Protein AF-A0A819FM10-F1 (afdb_monomer_lite)

Structure (mmCIF, N/CA/C/O backbone):
data_AF-A0A819FM10-F1
#
_entry.id   AF-A0A819FM10-F1
#
loop_
_atom_site.group_PDB
_atom_site.id
_atom_site.type_symbol
_atom_site.label_atom_id
_atom_site.label_alt_id
_atom_site.label_comp_id
_atom_site.label_asym_id
_atom_site.label_entity_id
_atom_site.label_seq_id
_atom_site.pdbx_PDB_ins_code
_atom_site.Cartn_x
_atom_site.Cartn_y
_atom_site.Cartn_z
_atom_site.occupancy
_atom_site.B_iso_or_equiv
_atom_site.auth_seq_id
_atom_site.auth_comp_id
_atom_site.auth_asym_id
_atom_site.auth_atom_id
_atom_site.pdbx_PDB_model_num
ATOM 1 N N . MET A 1 1 ? 12.585 15.058 74.907 1.00 54.38 1 MET A N 1
ATOM 2 C CA . MET A 1 1 ? 12.078 16.211 74.119 1.00 54.38 1 MET A CA 1
ATOM 3 C C . MET A 1 1 ? 13.089 16.745 73.091 1.00 54.38 1 MET A C 1
ATOM 5 O O . MET A 1 1 ? 12.671 17.107 71.999 1.00 54.38 1 MET A O 1
ATOM 9 N N . ASN A 1 2 ? 14.403 16.730 73.362 1.00 52.91 2 ASN A N 1
ATOM 10 C CA . ASN A 1 2 ? 15.422 17.226 72.414 1.00 52.91 2 ASN A CA 1
ATOM 11 C C . ASN A 1 2 ? 15.579 16.389 71.128 1.00 52.91 2 ASN A C 1
ATOM 13 O O . ASN A 1 2 ? 15.786 16.949 70.056 1.00 52.91 2 ASN A O 1
ATOM 17 N N . GLN A 1 3 ? 15.366 15.074 71.194 1.00 56.03 3 GLN A N 1
ATOM 18 C CA . GLN A 1 3 ? 15.545 14.181 70.042 1.00 56.03 3 GLN A CA 1
ATOM 19 C C . GLN A 1 3 ? 14.462 14.352 68.955 1.00 56.03 3 GLN A C 1
ATOM 21 O O . GLN A 1 3 ? 14.744 14.218 67.766 1.00 56.03 3 GLN A O 1
ATOM 26 N N . SER A 1 4 ? 13.230 14.740 69.324 1.00 58.28 4 SER A N 1
ATOM 27 C CA . SER A 1 4 ? 12.166 14.983 68.331 1.00 58.28 4 SER A CA 1
ATOM 28 C C . SER A 1 4 ? 12.321 16.326 67.609 1.00 58.28 4 SER A C 1
ATOM 30 O O . SER A 1 4 ? 11.943 16.444 66.443 1.00 58.28 4 SER A O 1
ATOM 32 N N . LYS A 1 5 ? 12.938 17.324 68.259 1.00 66.00 5 LYS A N 1
ATOM 33 C CA . LYS A 1 5 ? 13.303 18.602 67.628 1.00 66.00 5 LYS A CA 1
ATOM 34 C C . LYS A 1 5 ? 14.418 18.418 66.597 1.00 66.00 5 LYS A C 1
ATOM 36 O O . LYS A 1 5 ? 14.333 18.986 65.512 1.00 66.00 5 LYS A O 1
ATOM 41 N N . GLN A 1 6 ? 15.408 17.582 66.906 1.00 66.25 6 GLN A N 1
ATOM 42 C CA . GLN A 1 6 ? 16.526 17.290 66.007 1.00 66.25 6 GLN A CA 1
ATOM 43 C C . GLN A 1 6 ? 16.067 16.527 64.753 1.00 66.25 6 GLN A C 1
ATOM 45 O O . GLN A 1 6 ? 16.406 16.916 63.638 1.00 66.25 6 GLN A O 1
ATOM 50 N N . ASN A 1 7 ? 15.176 15.541 64.915 1.00 62.78 7 ASN A N 1
ATOM 51 C CA . ASN A 1 7 ? 14.597 14.807 63.783 1.00 62.78 7 ASN A CA 1
ATOM 52 C C . ASN A 1 7 ? 13.707 15.688 62.887 1.00 62.78 7 ASN A C 1
ATOM 54 O O . ASN A 1 7 ? 13.701 15.516 61.669 1.00 62.78 7 ASN A O 1
ATOM 58 N N . ARG A 1 8 ? 12.988 16.670 63.454 1.00 69.44 8 ARG A N 1
ATOM 59 C CA . ARG A 1 8 ? 12.200 17.633 62.660 1.00 69.44 8 ARG A CA 1
ATOM 60 C C . ARG A 1 8 ? 13.073 18.603 61.863 1.00 69.44 8 ARG A C 1
ATOM 62 O O . ARG A 1 8 ? 12.711 18.934 60.737 1.00 69.44 8 ARG A O 1
ATOM 69 N N . MET A 1 9 ? 14.210 19.033 62.412 1.00 74.12 9 MET A N 1
ATOM 70 C CA . MET A 1 9 ? 15.160 19.888 61.689 1.00 74.12 9 MET A CA 1
ATOM 71 C C . MET A 1 9 ? 15.822 19.140 60.527 1.00 74.12 9 MET A C 1
ATOM 73 O O . MET A 1 9 ? 15.811 19.643 59.407 1.00 74.12 9 MET A O 1
ATOM 77 N N . ALA A 1 10 ? 16.279 17.904 60.756 1.00 71.75 10 ALA A N 1
ATOM 78 C CA . ALA A 1 10 ? 16.867 17.070 59.707 1.00 71.75 10 ALA A CA 1
ATOM 79 C C . ALA A 1 10 ? 15.872 16.758 58.570 1.00 71.75 10 ALA A C 1
ATOM 81 O O . ALA A 1 10 ? 16.236 16.759 57.394 1.00 71.75 10 ALA A O 1
ATOM 82 N N . MET A 1 11 ? 14.594 16.546 58.901 1.00 74.19 11 MET A N 1
ATOM 83 C CA . MET A 1 11 ? 13.542 16.307 57.908 1.00 74.19 11 MET A CA 1
ATOM 84 C C . MET A 1 11 ? 13.224 17.561 57.075 1.00 74.19 11 MET A C 1
ATOM 86 O O . MET A 1 11 ? 13.075 17.457 55.858 1.00 74.19 11 MET A O 1
ATOM 90 N N . MET A 1 12 ? 13.186 18.750 57.692 1.00 77.75 12 MET A N 1
ATOM 91 C CA . MET A 1 12 ? 13.019 20.013 56.957 1.00 77.75 12 MET A CA 1
ATOM 92 C C . MET A 1 12 ? 14.209 20.313 56.040 1.00 77.75 12 MET A C 1
ATOM 94 O O . MET A 1 12 ? 14.018 20.761 54.910 1.00 77.75 12 MET A O 1
ATOM 98 N N . GLU A 1 13 ? 15.433 20.031 56.481 1.00 80.56 13 GLU A N 1
ATOM 99 C CA . GLU A 1 13 ? 16.639 20.237 55.676 1.00 80.56 13 GLU A CA 1
ATOM 100 C C . GLU A 1 13 ? 16.707 19.268 54.481 1.00 80.56 13 GLU A C 1
ATOM 102 O O . GLU A 1 13 ? 17.040 19.668 53.359 1.00 80.56 13 GLU A O 1
ATOM 107 N N . PHE A 1 14 ? 16.277 18.017 54.677 1.00 78.69 14 PHE A N 1
ATOM 108 C CA . PHE A 1 14 ? 16.136 17.033 53.605 1.00 78.69 14 PHE A CA 1
ATOM 109 C C . PHE A 1 14 ? 15.086 17.446 52.562 1.00 78.69 14 PHE A C 1
ATOM 111 O O . PHE A 1 14 ? 15.349 17.373 51.357 1.00 78.69 14 PHE A O 1
ATOM 118 N N . GLU A 1 15 ? 13.916 17.935 52.986 1.00 77.31 15 GLU A N 1
ATOM 119 C CA . GLU A 1 15 ? 12.893 18.430 52.055 1.00 77.31 15 GLU A CA 1
ATOM 120 C C . GLU A 1 15 ? 13.358 19.665 51.278 1.00 77.31 15 GLU A C 1
ATOM 122 O O . GLU A 1 15 ? 13.100 19.771 50.073 1.00 77.31 15 GLU A O 1
ATOM 127 N N . ASN A 1 16 ? 14.093 20.571 51.923 1.00 80.81 16 ASN A N 1
ATOM 128 C CA . ASN A 1 16 ? 14.592 21.780 51.277 1.00 80.81 16 ASN A CA 1
ATOM 129 C C . ASN A 1 16 ? 15.672 21.455 50.226 1.00 80.81 16 ASN A C 1
ATOM 131 O O . ASN A 1 16 ? 15.653 21.987 49.112 1.00 80.81 16 ASN A O 1
ATOM 135 N N . ASN A 1 17 ? 16.557 20.497 50.518 1.00 77.31 17 ASN A N 1
ATOM 136 C CA . ASN A 1 17 ? 17.530 19.990 49.548 1.00 77.31 17 ASN A CA 1
ATOM 137 C C . ASN A 1 17 ? 16.869 19.214 48.399 1.00 77.31 17 ASN A C 1
ATOM 139 O O . ASN A 1 17 ? 17.277 19.359 47.243 1.00 77.31 17 ASN A O 1
ATOM 143 N N . LYS A 1 18 ? 15.802 18.453 48.672 1.00 76.44 18 LYS A N 1
ATOM 144 C CA . LYS A 1 18 ? 15.005 17.781 47.634 1.00 76.44 18 LYS A CA 1
ATOM 145 C C . LYS A 1 18 ? 14.335 18.791 46.697 1.00 76.44 18 LYS A C 1
ATOM 147 O O . LYS A 1 18 ? 14.380 18.595 45.482 1.00 76.44 18 LYS A O 1
ATOM 152 N N . ARG A 1 19 ? 13.790 19.895 47.227 1.00 73.81 19 ARG A N 1
ATOM 153 C CA . ARG A 1 19 ? 13.220 20.997 46.426 1.00 73.81 19 ARG A CA 1
ATOM 154 C C . ARG A 1 19 ? 14.273 21.684 45.559 1.00 73.81 19 ARG A C 1
ATOM 156 O O . ARG A 1 19 ? 14.066 21.784 44.355 1.00 73.81 19 ARG A O 1
ATOM 163 N N . LYS A 1 20 ? 15.436 22.045 46.115 1.00 74.69 20 LYS A N 1
ATOM 164 C CA . LYS A 1 20 ? 16.546 22.637 45.339 1.00 74.69 20 LYS A CA 1
ATOM 165 C C . LYS A 1 20 ? 17.053 21.705 44.232 1.00 74.69 20 LYS A C 1
ATOM 167 O O . LYS A 1 20 ? 17.368 22.162 43.135 1.00 74.69 20 LYS A O 1
ATOM 172 N N . LYS A 1 21 ? 17.100 20.392 44.483 1.00 69.25 21 LYS A N 1
ATOM 173 C CA . LYS A 1 21 ? 17.499 19.392 43.480 1.00 69.25 21 LYS A CA 1
ATOM 174 C C . LYS A 1 21 ? 16.454 19.237 42.369 1.00 69.25 21 LYS A C 1
ATOM 176 O O . LYS A 1 21 ? 16.832 19.151 41.207 1.00 69.25 21 LYS A O 1
ATOM 181 N N . LEU A 1 22 ? 15.161 19.261 42.702 1.00 59.78 22 LEU A N 1
ATOM 182 C CA . LEU A 1 22 ? 14.063 19.260 41.724 1.00 59.78 22 LEU A CA 1
ATOM 183 C C . LEU A 1 22 ? 14.043 20.534 40.866 1.00 59.78 22 LEU A C 1
ATOM 185 O O . LEU A 1 22 ? 13.808 20.449 39.665 1.00 59.78 22 LEU A O 1
ATOM 189 N N . GLN A 1 23 ? 14.365 21.689 41.451 1.00 61.09 23 GLN A N 1
ATOM 190 C CA . GLN A 1 23 ? 14.434 22.972 40.748 1.00 61.09 23 GLN A CA 1
ATOM 191 C C . GLN A 1 23 ? 15.571 22.994 39.709 1.00 61.09 23 GLN A C 1
ATOM 193 O O . GLN A 1 23 ? 15.336 23.328 38.551 1.00 61.09 23 GLN A O 1
ATOM 198 N N . ARG A 1 24 ? 16.756 22.468 40.061 1.00 59.44 24 ARG A N 1
ATOM 199 C CA . ARG A 1 24 ? 17.879 22.275 39.117 1.00 59.44 24 ARG A CA 1
ATOM 200 C C . ARG A 1 24 ? 17.586 21.268 37.996 1.00 59.44 24 ARG A C 1
ATOM 202 O O . ARG A 1 24 ? 18.183 21.347 36.927 1.00 59.44 24 ARG A O 1
ATOM 209 N N . ILE A 1 25 ? 16.701 20.295 38.232 1.00 55.41 25 ILE A N 1
ATOM 210 C CA . ILE A 1 25 ? 16.260 19.338 37.202 1.00 55.41 25 ILE A CA 1
ATOM 211 C C . ILE A 1 25 ? 15.237 19.994 36.259 1.00 55.41 25 ILE A C 1
ATOM 213 O O . ILE A 1 25 ? 15.250 19.710 35.064 1.00 55.41 25 ILE A O 1
ATOM 217 N N . TYR A 1 26 ? 14.398 20.905 36.763 1.00 51.59 26 TYR A N 1
ATOM 218 C CA . TYR A 1 26 ? 13.422 21.643 35.954 1.00 51.59 26 TYR A CA 1
ATOM 219 C C . TYR A 1 26 ? 14.077 22.682 35.026 1.00 51.59 26 TYR A C 1
ATOM 221 O O . TYR A 1 26 ? 13.616 22.866 33.903 1.00 51.59 26 TYR A O 1
ATOM 229 N N . GLU A 1 27 ? 15.190 23.290 35.450 1.00 55.88 27 GLU A N 1
ATOM 230 C CA . GLU A 1 27 ? 16.007 24.210 34.634 1.00 55.88 27 GLU A CA 1
ATOM 231 C C . GLU A 1 27 ? 16.791 23.506 33.509 1.00 55.88 27 GLU A C 1
ATOM 233 O O . GLU A 1 27 ? 17.232 24.149 32.562 1.00 55.88 27 GLU A O 1
ATOM 238 N N . ARG A 1 28 ? 16.922 22.171 33.553 1.00 51.09 28 ARG A N 1
ATOM 239 C CA . ARG A 1 28 ? 17.567 21.351 32.509 1.00 51.09 28 ARG A CA 1
ATOM 240 C C . ARG A 1 28 ? 16.598 20.829 31.439 1.00 51.09 28 ARG A C 1
ATOM 242 O O . ARG A 1 28 ? 16.862 19.805 30.808 1.00 51.09 28 ARG A O 1
ATOM 249 N N . LYS A 1 29 ? 15.472 21.504 31.196 1.00 49.56 29 LYS A N 1
ATOM 250 C CA . LYS A 1 29 ? 14.710 21.280 29.960 1.00 49.56 29 LYS A CA 1
ATOM 251 C C . LYS A 1 29 ? 15.394 22.040 28.828 1.00 49.56 29 LYS A C 1
ATOM 253 O O . LYS A 1 29 ? 15.360 23.263 28.785 1.00 49.56 29 LYS A O 1
ATOM 258 N N . ASN A 1 30 ? 16.009 21.302 27.907 1.00 54.00 30 ASN A N 1
ATOM 259 C CA . ASN A 1 30 ? 16.506 21.857 26.652 1.00 54.00 30 ASN A CA 1
ATOM 260 C C . ASN A 1 30 ? 15.307 22.341 25.821 1.00 54.00 30 ASN A C 1
ATOM 262 O O . ASN A 1 30 ? 14.694 21.564 25.092 1.00 54.00 30 ASN A O 1
ATOM 266 N N . CYS A 1 31 ? 14.935 23.609 25.976 1.00 69.19 31 CYS A N 1
ATOM 267 C CA . CYS A 1 31 ? 13.966 24.265 25.109 1.00 69.19 31 CYS A CA 1
ATOM 268 C C . CYS A 1 31 ? 14.635 24.605 23.772 1.00 69.19 31 CYS A C 1
ATOM 270 O O . CYS A 1 31 ? 15.823 24.926 23.735 1.00 69.19 31 CYS A O 1
ATOM 272 N N . ILE A 1 32 ? 13.870 24.571 22.677 1.00 75.31 32 ILE A N 1
ATOM 273 C CA . ILE A 1 32 ? 14.346 24.978 21.342 1.00 75.31 32 ILE A CA 1
ATOM 274 C C . ILE A 1 32 ? 14.939 26.397 21.361 1.00 75.31 32 ILE A C 1
ATOM 276 O O . ILE A 1 32 ? 15.920 26.680 20.687 1.00 75.31 32 ILE A O 1
ATOM 280 N N . GLU A 1 33 ? 14.407 27.259 22.228 1.00 78.56 33 GLU A N 1
ATOM 281 C CA . GLU A 1 33 ? 14.867 28.627 22.472 1.00 78.56 33 GLU A CA 1
ATOM 282 C C . GLU A 1 33 ? 16.273 28.717 23.076 1.00 78.56 33 GLU A C 1
ATOM 284 O O . GLU A 1 33 ? 16.820 29.807 23.131 1.00 78.56 33 GLU A O 1
ATOM 289 N N . ASN A 1 34 ? 16.884 27.615 23.510 1.00 80.94 34 ASN A N 1
ATOM 290 C CA . ASN A 1 34 ? 18.264 27.604 24.004 1.00 80.94 34 ASN A CA 1
ATOM 291 C C . ASN A 1 34 ? 19.273 27.221 22.910 1.00 80.94 34 ASN A C 1
ATOM 293 O O . ASN A 1 34 ? 20.474 27.197 23.174 1.00 80.94 34 ASN A O 1
ATOM 297 N N . LEU A 1 35 ? 18.812 26.916 21.690 1.00 84.88 35 LEU A N 1
ATOM 298 C CA . LEU A 1 35 ? 19.708 26.640 20.569 1.00 84.88 35 LEU A CA 1
ATOM 299 C C . LEU A 1 35 ? 20.467 27.910 20.153 1.00 84.88 35 LEU A C 1
ATOM 301 O O . LEU A 1 35 ? 19.891 28.997 20.223 1.00 84.88 35 LEU A O 1
ATOM 305 N N . PRO A 1 36 ? 21.728 27.794 19.709 1.00 87.94 36 PRO A N 1
ATOM 306 C CA . PRO A 1 36 ? 22.513 28.901 19.163 1.00 87.94 36 PRO A CA 1
ATOM 307 C C . PRO A 1 36 ? 21.923 29.444 17.845 1.00 87.94 36 PRO A C 1
ATOM 309 O O . PRO A 1 36 ? 21.204 28.740 17.133 1.00 87.94 36 PRO A O 1
ATOM 312 N N . ASN A 1 37 ? 22.198 30.716 17.529 1.00 88.44 37 ASN A N 1
ATOM 313 C CA . ASN A 1 37 ? 21.629 31.408 16.359 1.00 88.44 37 ASN A CA 1
ATOM 314 C C . ASN A 1 37 ? 22.039 30.741 15.036 1.00 88.44 37 ASN A C 1
ATOM 316 O O . ASN A 1 37 ? 21.253 30.691 14.097 1.00 88.44 37 ASN A O 1
ATOM 320 N N . GLU A 1 38 ? 23.245 30.184 14.986 1.00 88.62 38 GLU A N 1
ATOM 321 C CA . GLU A 1 38 ? 23.833 29.495 13.839 1.00 88.62 38 GLU A CA 1
ATOM 322 C C . GLU A 1 38 ? 22.979 28.298 13.411 1.00 88.62 38 GLU A C 1
ATOM 324 O O . GLU A 1 38 ? 22.725 28.114 12.223 1.00 88.62 38 GLU A O 1
ATOM 329 N N . ILE A 1 39 ? 22.459 27.539 14.383 1.00 86.50 39 ILE A N 1
ATOM 330 C CA . ILE A 1 39 ? 21.555 26.416 14.113 1.00 86.50 39 ILE A CA 1
ATOM 331 C C . ILE A 1 39 ? 20.226 26.927 13.556 1.00 86.50 39 ILE A C 1
ATOM 333 O O . ILE A 1 39 ? 19.662 26.310 12.657 1.00 86.50 39 ILE A O 1
ATOM 337 N N . PHE A 1 40 ? 19.721 28.065 14.040 1.00 87.81 40 PHE A N 1
ATOM 338 C CA . PHE A 1 40 ? 18.507 28.651 13.473 1.00 87.81 40 PHE A CA 1
ATOM 339 C C . PHE A 1 40 ? 18.707 29.129 12.040 1.00 87.81 40 PHE A C 1
ATOM 341 O O . PHE A 1 40 ? 17.831 28.881 11.221 1.00 87.81 40 PHE A O 1
ATOM 348 N N . TYR A 1 41 ? 19.845 29.736 11.703 1.00 88.31 41 TYR A N 1
ATOM 349 C CA . TYR A 1 41 ? 20.138 30.102 10.316 1.00 88.31 41 TYR A CA 1
ATOM 350 C C . TYR A 1 41 ? 20.234 28.874 9.404 1.00 88.31 41 TYR A C 1
ATOM 352 O O . TYR A 1 41 ? 19.665 28.890 8.314 1.00 88.31 41 TYR A O 1
ATOM 360 N N . GLU A 1 42 ? 20.846 27.784 9.875 1.00 85.62 42 GLU A N 1
ATOM 361 C CA . GLU A 1 42 ? 20.863 26.516 9.141 1.00 85.62 42 GLU A CA 1
ATOM 362 C C . GLU A 1 42 ? 19.447 25.952 8.953 1.00 85.62 42 GLU A C 1
ATOM 364 O O . GLU A 1 42 ? 19.086 25.552 7.851 1.00 85.62 42 GLU A O 1
ATOM 369 N N . ILE A 1 43 ? 18.603 25.980 9.990 1.00 85.62 43 ILE A N 1
ATOM 370 C CA . ILE A 1 43 ? 17.194 25.566 9.893 1.00 85.62 43 ILE A CA 1
ATOM 371 C C . ILE A 1 43 ? 16.435 26.449 8.896 1.00 85.62 43 ILE A C 1
ATOM 373 O O . ILE A 1 43 ? 15.681 25.937 8.067 1.00 85.62 43 ILE A O 1
ATOM 377 N N . PHE A 1 44 ? 16.621 27.767 8.963 1.00 88.56 44 PHE A N 1
ATOM 378 C CA . PHE A 1 44 ? 15.924 28.736 8.120 1.00 88.56 44 PHE A CA 1
ATOM 379 C C . PHE A 1 44 ? 16.260 28.544 6.640 1.00 88.56 44 PHE A C 1
ATOM 381 O O . PHE A 1 44 ? 15.373 28.695 5.803 1.00 88.56 44 PHE A O 1
ATOM 388 N N . ASP A 1 45 ? 17.480 28.111 6.312 1.00 84.12 45 ASP A N 1
ATOM 389 C CA . ASP A 1 45 ? 17.882 27.782 4.941 1.00 84.12 45 ASP A CA 1
ATOM 390 C C . ASP A 1 45 ? 17.069 26.622 4.327 1.00 84.12 45 ASP A C 1
ATOM 392 O O . ASP A 1 45 ? 16.953 26.536 3.096 1.00 84.12 45 ASP A O 1
ATOM 396 N N . TYR A 1 46 ? 16.467 25.747 5.142 1.00 85.44 46 TYR A N 1
ATOM 397 C CA . TYR A 1 46 ? 15.573 24.674 4.680 1.00 85.44 46 TYR A CA 1
ATOM 398 C C . TYR A 1 46 ? 14.096 25.087 4.609 1.00 85.44 46 TYR A C 1
ATOM 400 O O . TYR A 1 46 ? 13.293 24.349 4.033 1.00 85.44 46 TYR A O 1
ATOM 408 N N . LEU A 1 47 ? 13.723 26.241 5.169 1.00 85.69 47 LEU A N 1
ATOM 409 C CA . LEU A 1 47 ? 12.338 26.703 5.245 1.00 85.69 47 LEU A CA 1
ATOM 410 C C . LEU A 1 47 ? 11.974 27.657 4.097 1.00 85.69 47 LEU A C 1
ATOM 412 O O . LEU A 1 47 ? 12.807 28.346 3.510 1.00 85.69 47 LEU A O 1
ATOM 416 N N . GLU A 1 48 ? 10.685 27.682 3.765 1.00 87.50 48 GLU A N 1
ATOM 417 C CA . GLU A 1 48 ? 10.113 28.631 2.809 1.00 87.50 48 GLU A CA 1
ATOM 418 C C . GLU A 1 48 ? 9.962 30.001 3.481 1.00 87.50 48 GLU A C 1
ATOM 420 O O . GLU A 1 48 ? 9.537 30.087 4.629 1.00 87.50 48 GLU A O 1
ATOM 425 N N . GLY A 1 49 ? 10.347 31.073 2.793 1.00 85.88 49 GLY A N 1
ATOM 426 C CA . GLY A 1 49 ? 10.548 32.391 3.392 1.00 85.88 49 GLY A CA 1
ATOM 427 C C . GLY A 1 49 ? 9.273 33.028 3.943 1.00 85.88 49 GLY A C 1
ATOM 428 O O . GLY A 1 49 ? 9.333 33.675 4.989 1.00 85.88 49 GLY A O 1
ATOM 429 N N . CYS A 1 50 ? 8.119 32.837 3.294 1.00 85.06 50 CYS A N 1
ATOM 430 C CA . CYS A 1 50 ? 6.852 33.333 3.830 1.00 85.06 50 CYS A CA 1
ATOM 431 C C . CYS A 1 50 ? 6.419 32.542 5.071 1.00 85.06 50 CYS A C 1
ATOM 433 O O . CYS A 1 50 ? 6.089 33.157 6.082 1.00 85.06 50 CYS A O 1
ATOM 435 N N . LEU A 1 51 ? 6.483 31.206 5.031 1.00 86.00 51 LEU A N 1
ATOM 436 C CA . LEU A 1 51 ? 6.196 30.355 6.193 1.00 86.00 51 LEU A CA 1
ATOM 437 C C . LEU A 1 51 ? 7.156 30.603 7.360 1.00 86.00 51 LEU A C 1
ATOM 439 O O . LEU A 1 51 ? 6.730 30.620 8.510 1.00 86.00 51 LEU A O 1
ATOM 443 N N . LEU A 1 52 ? 8.439 30.820 7.073 1.00 88.81 52 LEU A N 1
ATOM 444 C CA . LEU A 1 52 ? 9.446 31.181 8.063 1.00 88.81 52 LEU A CA 1
ATOM 445 C C . LEU A 1 52 ? 9.035 32.459 8.795 1.00 88.81 52 LEU A C 1
ATOM 447 O O . LEU A 1 52 ? 9.053 32.510 10.023 1.00 88.81 52 LEU A O 1
ATOM 451 N N . TYR A 1 53 ? 8.639 33.483 8.042 1.00 86.31 53 TYR A N 1
ATOM 452 C CA . TYR A 1 53 ? 8.217 34.742 8.633 1.00 86.31 53 TYR A CA 1
ATOM 453 C C . TYR A 1 53 ? 6.945 34.560 9.468 1.00 86.31 53 TYR A C 1
ATOM 455 O O . TYR A 1 53 ? 6.933 34.945 10.628 1.00 86.31 53 TYR A O 1
ATOM 463 N N . GLU A 1 54 ? 5.916 33.898 8.938 1.00 85.56 54 GLU A N 1
ATOM 464 C CA . GLU A 1 54 ? 4.659 33.656 9.663 1.00 85.56 54 GLU A CA 1
ATOM 465 C C . GLU A 1 54 ? 4.849 32.832 10.943 1.00 85.56 54 GLU A C 1
ATOM 467 O O . GLU A 1 54 ? 4.213 33.112 11.959 1.00 85.56 54 GLU A O 1
ATOM 472 N N . ALA A 1 55 ? 5.733 31.833 10.913 1.00 86.56 55 ALA A N 1
ATOM 473 C CA . ALA A 1 55 ? 5.974 30.959 12.051 1.00 86.56 55 ALA A CA 1
ATOM 474 C C . ALA A 1 55 ? 6.813 31.626 13.151 1.00 86.56 55 ALA A C 1
ATOM 476 O O . ALA A 1 55 ? 6.584 31.346 14.325 1.00 86.56 55 ALA A O 1
ATOM 477 N N . PHE A 1 56 ? 7.775 32.489 12.796 1.00 87.31 56 PHE A N 1
ATOM 478 C CA . PHE A 1 56 ? 8.770 33.005 13.745 1.00 87.31 56 PHE A CA 1
ATOM 479 C C . PHE A 1 56 ? 8.646 34.503 14.060 1.00 87.31 56 PHE A C 1
ATOM 481 O O . PHE A 1 56 ? 9.189 34.937 15.077 1.00 87.31 56 PHE A O 1
ATOM 488 N N . SER A 1 57 ? 7.919 35.303 13.268 1.00 85.50 57 SER A N 1
ATOM 489 C CA . SER A 1 57 ? 7.840 36.761 13.474 1.00 85.50 57 SER A CA 1
ATOM 490 C C . SER A 1 57 ? 7.157 37.154 14.780 1.00 85.50 57 SER A C 1
ATOM 492 O O . SER A 1 57 ? 7.482 38.198 15.339 1.00 85.50 57 SER A O 1
ATOM 494 N N . ASN A 1 58 ? 6.228 36.322 15.261 1.00 85.00 58 ASN A N 1
ATOM 495 C CA . ASN A 1 58 ? 5.357 36.633 16.397 1.00 85.00 58 ASN A CA 1
ATOM 496 C C . ASN A 1 58 ? 5.686 35.821 17.661 1.00 85.00 58 ASN A C 1
ATOM 498 O O . ASN A 1 58 ? 4.931 35.885 18.628 1.00 85.00 58 ASN A O 1
ATOM 502 N N . LEU A 1 59 ? 6.773 35.038 17.665 1.00 85.56 59 LEU A N 1
ATOM 503 C CA . LEU A 1 59 ? 7.111 34.178 18.805 1.00 85.56 59 LEU A CA 1
ATOM 504 C C . LEU A 1 59 ? 7.699 34.974 19.972 1.00 85.56 59 LEU A C 1
ATOM 506 O O . LEU A 1 59 ? 7.141 34.987 21.064 1.00 85.56 59 LEU A O 1
ATOM 510 N N . ASN A 1 60 ? 8.844 35.622 19.755 1.00 87.00 60 ASN A N 1
ATOM 511 C CA . ASN A 1 60 ? 9.497 36.475 20.742 1.00 87.00 60 ASN A CA 1
ATOM 512 C C . ASN A 1 60 ? 10.495 37.424 20.057 1.00 87.00 60 ASN A C 1
ATOM 514 O O . ASN A 1 60 ? 10.828 37.274 18.879 1.00 87.00 60 ASN A O 1
ATOM 518 N N . TYR A 1 61 ? 11.005 38.386 20.828 1.00 88.50 61 TYR A N 1
ATOM 519 C CA . TYR A 1 61 ? 11.944 39.396 20.339 1.00 88.50 61 TYR A CA 1
ATOM 520 C C . TYR A 1 61 ? 13.205 38.793 19.704 1.00 88.50 61 TYR A C 1
ATOM 522 O O . TYR A 1 61 ? 13.684 39.296 18.690 1.00 88.50 61 TYR A O 1
ATOM 530 N N . ARG A 1 62 ? 13.733 37.692 20.255 1.00 89.62 62 ARG A N 1
ATOM 531 C CA . ARG A 1 62 ? 14.940 37.051 19.721 1.00 89.62 62 ARG A CA 1
ATOM 532 C C . ARG A 1 62 ? 14.709 36.532 18.302 1.00 89.62 62 ARG A C 1
ATOM 534 O O . ARG A 1 62 ? 15.516 36.816 17.423 1.00 89.62 62 ARG A O 1
ATOM 541 N N . PHE A 1 63 ? 13.613 35.814 18.060 1.00 87.94 63 PHE A N 1
ATOM 542 C CA . PHE A 1 63 ? 13.286 35.322 16.718 1.00 87.94 63 PHE A CA 1
ATOM 543 C C . PHE A 1 63 ? 12.986 36.454 15.736 1.00 87.94 63 PHE A C 1
ATOM 545 O O . PHE A 1 63 ? 13.401 36.388 14.581 1.00 87.94 63 PHE A O 1
ATOM 552 N N . GLN A 1 64 ? 12.357 37.533 16.200 1.00 86.75 64 GLN A N 1
ATOM 553 C CA . GLN A 1 64 ? 12.154 38.720 15.377 1.00 86.75 64 GLN A CA 1
ATOM 554 C C . GLN A 1 64 ? 13.489 39.348 14.944 1.00 86.75 64 GLN A C 1
ATOM 556 O O . GLN A 1 64 ? 13.640 39.702 13.777 1.00 86.75 64 GLN A O 1
ATOM 561 N N . GLN A 1 65 ? 14.475 39.434 15.845 1.00 87.69 65 GLN A N 1
ATOM 562 C CA . GLN A 1 65 ? 15.821 39.918 15.512 1.00 87.69 65 GLN A CA 1
ATOM 563 C C . GLN A 1 65 ? 16.538 38.996 14.523 1.00 87.69 65 GLN A C 1
ATOM 565 O O . GLN A 1 65 ? 17.130 39.488 13.563 1.00 87.69 65 GLN A O 1
ATOM 570 N N . LEU A 1 66 ? 16.409 37.675 14.690 1.00 88.44 66 LEU A N 1
ATOM 571 C CA . LEU A 1 66 ? 16.953 36.706 13.735 1.00 88.44 66 LEU A CA 1
ATOM 572 C C . LEU A 1 66 ? 16.390 36.919 12.325 1.00 88.44 66 LEU A C 1
ATOM 574 O O . LEU A 1 66 ? 17.149 36.892 11.370 1.00 88.44 66 LEU A O 1
ATOM 578 N N . LEU A 1 67 ? 15.090 37.199 12.179 1.00 86.44 67 LEU A N 1
ATOM 579 C CA . LEU A 1 67 ? 14.462 37.488 10.878 1.00 86.44 67 LEU A CA 1
ATOM 580 C C . LEU A 1 67 ? 14.785 38.888 10.322 1.00 86.44 67 LEU A C 1
ATOM 582 O O . LEU A 1 67 ? 14.549 39.176 9.141 1.00 86.44 67 LEU A O 1
ATOM 586 N N . ILE A 1 68 ? 15.248 39.811 11.165 1.00 84.38 68 ILE A N 1
ATOM 587 C CA . ILE A 1 68 ? 15.683 41.141 10.729 1.00 84.38 68 ILE A CA 1
ATOM 588 C C . ILE A 1 68 ? 17.100 41.092 10.168 1.00 84.38 68 ILE A C 1
ATOM 590 O O . ILE A 1 68 ? 17.368 41.805 9.196 1.00 84.38 68 ILE A O 1
ATOM 594 N N . ASP A 1 69 ? 17.946 40.221 10.714 1.00 84.38 69 ASP A N 1
ATOM 595 C CA . ASP A 1 69 ? 19.337 40.078 10.311 1.00 84.38 69 ASP A CA 1
ATOM 596 C C . ASP A 1 69 ? 19.480 39.859 8.793 1.00 84.38 69 ASP A C 1
ATOM 598 O O . ASP A 1 69 ? 18.757 39.105 8.141 1.00 84.38 69 ASP A O 1
ATOM 602 N N . SER A 1 70 ? 20.448 40.566 8.220 1.00 74.12 70 SER A N 1
ATOM 603 C CA . SER A 1 70 ? 20.826 40.475 6.816 1.00 74.12 70 SER A CA 1
ATOM 604 C C . SER A 1 70 ? 21.481 39.141 6.448 1.00 74.12 70 SER A C 1
ATOM 606 O O . SER A 1 70 ? 21.661 38.876 5.260 1.00 74.12 70 SER A O 1
ATOM 608 N N . SER A 1 71 ? 21.872 38.323 7.426 1.00 82.00 71 SER A N 1
ATOM 609 C CA . SER A 1 71 ? 22.420 36.979 7.212 1.00 82.00 71 SER A CA 1
ATOM 610 C C . SER A 1 71 ? 21.369 35.976 6.718 1.00 82.00 71 SER A C 1
ATOM 612 O O . SER A 1 71 ? 21.724 35.027 6.019 1.00 82.00 71 SER A O 1
ATOM 614 N N . VAL A 1 72 ? 20.081 36.221 6.989 1.00 86.06 72 VAL A N 1
ATOM 615 C CA . VAL A 1 72 ? 18.986 35.345 6.558 1.00 86.06 72 VAL A CA 1
ATOM 616 C C . VAL A 1 72 ? 18.836 35.363 5.041 1.00 86.06 72 VAL A C 1
ATOM 618 O O . VAL A 1 72 ? 18.775 36.418 4.402 1.00 86.06 72 VAL A O 1
ATOM 621 N N . ARG A 1 73 ? 18.739 34.168 4.453 1.00 88.69 73 ARG A N 1
ATOM 622 C CA . ARG A 1 73 ? 18.552 33.967 3.016 1.00 88.69 73 ARG A CA 1
ATOM 623 C C . ARG A 1 73 ? 17.123 33.511 2.750 1.00 88.69 73 ARG A C 1
ATOM 625 O O . ARG A 1 73 ? 16.758 32.372 3.016 1.00 88.69 73 ARG A O 1
ATOM 632 N N . LEU A 1 74 ? 16.299 34.397 2.197 1.00 89.44 74 LEU A N 1
ATOM 633 C CA . LEU A 1 74 ? 14.880 34.106 1.990 1.00 89.44 74 LEU A CA 1
ATOM 634 C C . LEU A 1 74 ? 14.628 33.439 0.632 1.00 89.44 74 LEU A C 1
ATOM 636 O O . LEU A 1 74 ? 15.036 33.943 -0.420 1.00 89.44 74 LEU A O 1
ATOM 640 N N . LYS A 1 75 ? 13.905 32.315 0.657 1.00 91.75 75 LYS A N 1
ATOM 641 C CA . LYS A 1 75 ? 13.417 31.599 -0.530 1.00 91.75 75 LYS A CA 1
ATOM 642 C C . LYS A 1 75 ? 11.908 31.764 -0.621 1.00 91.75 75 LYS A C 1
ATOM 644 O O . LYS A 1 75 ? 11.185 31.162 0.161 1.00 91.75 75 LYS A O 1
ATOM 649 N N . ILE A 1 76 ? 11.434 32.588 -1.545 1.00 89.56 76 ILE A N 1
ATOM 650 C CA . ILE A 1 76 ? 10.010 32.914 -1.637 1.00 89.56 76 ILE A CA 1
ATOM 651 C C . ILE A 1 76 ? 9.331 31.965 -2.620 1.00 89.56 76 ILE A C 1
ATOM 653 O O . ILE A 1 76 ? 9.730 31.879 -3.787 1.00 89.56 76 ILE A O 1
ATOM 657 N N . ASN A 1 77 ? 8.295 31.265 -2.159 1.00 87.88 77 ASN A N 1
ATOM 658 C CA . ASN A 1 77 ? 7.529 30.343 -2.983 1.00 87.88 77 ASN A CA 1
ATOM 659 C C . ASN A 1 77 ? 6.052 30.734 -3.009 1.00 87.88 77 ASN A C 1
ATOM 661 O O . ASN A 1 77 ? 5.362 30.681 -2.000 1.00 87.88 77 ASN A O 1
ATOM 665 N N . PHE A 1 78 ? 5.562 31.060 -4.198 1.00 82.12 78 PHE A N 1
ATOM 666 C CA . PHE A 1 78 ? 4.183 31.455 -4.441 1.00 82.12 78 PHE A CA 1
ATOM 667 C C . PHE A 1 78 ? 3.353 30.396 -5.180 1.00 82.12 78 PHE A C 1
ATOM 669 O O . PHE A 1 78 ? 2.263 30.691 -5.665 1.00 82.12 78 PHE A O 1
ATOM 676 N N . VAL A 1 79 ? 3.826 29.151 -5.254 1.00 73.12 79 VAL A N 1
ATOM 677 C CA . VAL A 1 79 ? 3.042 28.053 -5.836 1.00 73.12 79 VAL A CA 1
ATOM 678 C C . VAL A 1 79 ? 1.763 27.829 -5.014 1.00 73.12 79 VAL A C 1
ATOM 680 O O . VAL A 1 79 ? 1.837 27.614 -3.806 1.00 73.12 79 VAL A O 1
ATOM 683 N N . SER A 1 80 ? 0.605 27.853 -5.684 1.00 66.62 80 SER A N 1
ATOM 684 C CA . SER A 1 80 ? -0.736 27.589 -5.121 1.00 66.62 80 SER A CA 1
ATOM 685 C C . SER A 1 80 ? -1.372 28.682 -4.243 1.00 66.62 80 SER A C 1
ATOM 687 O O . SER A 1 80 ? -2.374 28.404 -3.582 1.00 66.62 80 SER A O 1
ATOM 689 N N . TYR A 1 81 ? -0.858 29.917 -4.228 1.00 69.00 81 TYR A N 1
ATOM 690 C CA . TYR A 1 81 ? -1.503 31.021 -3.495 1.00 69.00 81 TYR A CA 1
ATOM 691 C C . TYR A 1 81 ? -2.579 31.736 -4.320 1.00 69.00 81 TYR A C 1
ATOM 693 O O . TYR A 1 81 ? -2.431 31.934 -5.524 1.00 69.00 81 TYR A O 1
ATOM 701 N N . SER A 1 82 ? -3.656 32.169 -3.655 1.00 68.06 82 SER A N 1
ATOM 702 C CA . SER A 1 82 ? -4.668 33.048 -4.251 1.00 68.06 82 SER A CA 1
ATOM 703 C C . SER A 1 82 ? -4.141 34.482 -4.402 1.00 68.06 82 SER A C 1
ATOM 705 O O . SER A 1 82 ? -3.288 34.925 -3.629 1.00 68.06 82 SER A O 1
ATOM 707 N N . GLY A 1 83 ? -4.672 35.234 -5.375 1.00 71.56 83 GLY A N 1
ATOM 708 C CA . GLY A 1 83 ? -4.172 36.577 -5.707 1.00 71.56 83 GLY A CA 1
ATOM 709 C C . GLY A 1 83 ? -4.169 37.570 -4.535 1.00 71.56 83 GLY A C 1
ATOM 710 O O . GLY A 1 83 ? -3.205 38.311 -4.368 1.00 71.56 83 GLY A O 1
ATOM 711 N N . LEU A 1 84 ? -5.185 37.531 -3.663 1.00 73.31 84 LEU A N 1
ATOM 712 C CA . LEU A 1 84 ? -5.282 38.423 -2.494 1.00 73.31 84 LEU A CA 1
ATOM 713 C C . LEU A 1 84 ? -4.188 38.161 -1.446 1.00 73.31 84 LEU A C 1
ATOM 715 O O . LEU A 1 84 ? -3.575 39.099 -0.936 1.00 73.31 84 LEU A O 1
ATOM 719 N N . LEU A 1 85 ? -3.915 36.889 -1.136 1.00 75.31 85 LEU A N 1
ATOM 720 C CA . LEU A 1 85 ? -2.843 36.520 -0.205 1.00 75.31 85 LEU A CA 1
ATOM 721 C C . LEU A 1 85 ? -1.470 36.879 -0.775 1.00 75.31 85 LEU A C 1
ATOM 723 O O . LEU A 1 85 ? -0.570 37.280 -0.032 1.00 75.31 85 LEU A O 1
ATOM 727 N N . LEU A 1 86 ? -1.315 36.762 -2.095 1.00 75.88 86 LEU A N 1
ATOM 728 C CA . LEU A 1 86 ? -0.075 37.114 -2.766 1.00 75.88 86 LEU A CA 1
ATOM 729 C C . LEU A 1 86 ? 0.183 38.619 -2.709 1.00 75.88 86 LEU A C 1
ATOM 731 O O . LEU A 1 86 ? 1.299 39.023 -2.386 1.00 75.88 86 LEU A O 1
ATOM 735 N N . GLU A 1 87 ? -0.837 39.451 -2.922 1.00 79.81 87 GLU A N 1
ATOM 736 C CA . GLU A 1 87 ? -0.721 40.905 -2.783 1.00 79.81 87 GLU A CA 1
ATOM 737 C C . GLU A 1 87 ? -0.318 41.311 -1.354 1.00 79.81 87 GLU A C 1
ATOM 739 O O . GLU A 1 87 ? 0.626 42.084 -1.165 1.00 79.81 87 GLU A O 1
ATOM 744 N N . GLN A 1 88 ? -0.979 40.750 -0.337 1.00 81.88 88 GLN A N 1
ATOM 745 C CA . GLN A 1 88 ? -0.674 41.038 1.068 1.00 81.88 88 GLN A CA 1
ATOM 746 C C . GLN A 1 88 ? 0.767 40.660 1.429 1.00 81.88 88 GLN A C 1
ATOM 748 O O . GLN A 1 88 ? 1.527 41.486 1.942 1.00 81.88 88 GLN A O 1
ATOM 753 N N . ARG A 1 89 ? 1.186 39.429 1.118 1.00 83.25 89 ARG A N 1
ATOM 754 C CA . ARG A 1 89 ? 2.552 38.964 1.403 1.00 83.25 89 ARG A CA 1
ATOM 755 C C . ARG A 1 89 ? 3.602 39.723 0.596 1.00 83.25 89 ARG A C 1
ATOM 757 O O . ARG A 1 89 ? 4.700 39.964 1.099 1.00 83.25 89 ARG A O 1
ATOM 764 N N . SER A 1 90 ? 3.269 40.162 -0.616 1.00 84.06 90 SER A N 1
ATOM 765 C CA . SER A 1 90 ? 4.158 41.000 -1.422 1.00 84.06 90 SER A CA 1
ATOM 766 C C . SER A 1 90 ? 4.450 42.334 -0.733 1.00 84.06 90 SER A C 1
ATOM 768 O O . SER A 1 90 ? 5.615 42.717 -0.602 1.00 84.06 90 SER A O 1
ATOM 770 N N . LYS A 1 91 ? 3.412 43.003 -0.212 1.00 84.69 91 LYS A N 1
ATOM 771 C CA . LYS A 1 91 ? 3.547 44.284 0.500 1.00 84.69 91 LYS A CA 1
ATOM 772 C C . LYS A 1 91 ? 4.274 44.148 1.838 1.00 84.69 91 LYS A C 1
ATOM 774 O O . LYS A 1 91 ? 5.124 44.979 2.147 1.00 84.69 91 LYS A O 1
ATOM 779 N N . HIS A 1 92 ? 3.967 43.112 2.617 1.00 84.31 92 HIS A N 1
ATOM 780 C CA . HIS A 1 92 ? 4.456 42.997 3.996 1.00 84.31 92 HIS A CA 1
ATOM 781 C C . HIS A 1 92 ? 5.773 42.229 4.150 1.00 84.31 92 HIS A C 1
ATOM 783 O O . HIS A 1 92 ? 6.502 42.477 5.106 1.00 84.31 92 HIS A O 1
ATOM 789 N N . ILE A 1 93 ? 6.099 41.322 3.226 1.00 86.44 93 ILE A N 1
ATOM 790 C CA . ILE A 1 93 ? 7.273 40.443 3.343 1.00 86.44 93 ILE A CA 1
ATOM 791 C C . ILE A 1 93 ? 8.249 40.695 2.192 1.00 86.44 93 ILE A C 1
ATOM 793 O O . ILE A 1 93 ? 9.415 41.006 2.433 1.00 86.44 93 ILE A O 1
ATOM 797 N N . VAL A 1 94 ? 7.789 40.619 0.938 1.00 87.62 94 VAL A N 1
ATOM 798 C CA . VAL A 1 94 ? 8.688 40.649 -0.232 1.00 87.62 94 VAL A CA 1
ATOM 799 C C . VAL A 1 94 ? 9.349 42.013 -0.423 1.00 87.62 94 VAL A C 1
ATOM 801 O O . VAL A 1 94 ? 10.575 42.095 -0.498 1.00 87.62 94 VAL A O 1
ATOM 804 N N . ILE A 1 95 ? 8.564 43.093 -0.481 1.00 88.38 95 ILE A N 1
ATOM 805 C CA . ILE A 1 95 ? 9.090 44.443 -0.738 1.00 88.38 95 ILE A CA 1
ATOM 806 C C . ILE A 1 95 ? 10.055 44.906 0.372 1.00 88.38 95 ILE A C 1
ATOM 808 O O . ILE A 1 95 ? 11.143 45.387 0.025 1.00 88.38 95 ILE A O 1
ATOM 812 N N . PRO A 1 96 ? 9.741 44.751 1.677 1.00 88.56 96 PRO A N 1
ATOM 813 C CA . PRO A 1 96 ? 10.645 45.171 2.751 1.00 88.56 96 PRO A CA 1
ATOM 814 C C . PRO A 1 96 ? 11.942 44.354 2.807 1.00 88.56 96 PRO A C 1
ATOM 816 O O . PRO A 1 96 ? 12.995 44.879 3.176 1.00 88.56 96 PRO A O 1
ATOM 819 N N . LYS A 1 97 ? 11.893 43.073 2.420 1.00 89.00 97 LYS A N 1
ATOM 820 C CA . LYS A 1 97 ? 13.019 42.131 2.528 1.00 89.00 97 LYS A CA 1
ATOM 821 C C . LYS A 1 97 ? 13.699 41.805 1.200 1.00 89.00 97 LYS A C 1
ATOM 823 O O . LYS A 1 97 ? 14.515 40.892 1.142 1.00 89.00 97 LYS A O 1
ATOM 828 N N . ARG A 1 98 ? 13.455 42.590 0.147 1.00 89.25 98 ARG A N 1
ATOM 829 C CA . ARG A 1 98 ? 14.007 42.400 -1.213 1.00 89.25 98 ARG A CA 1
ATOM 830 C C . ARG A 1 98 ? 15.518 42.148 -1.295 1.00 89.25 98 ARG A C 1
ATOM 832 O O . ARG A 1 98 ? 15.966 41.394 -2.149 1.00 89.25 98 ARG A O 1
ATOM 839 N N . HIS A 1 99 ? 16.295 42.723 -0.379 1.00 89.94 99 HIS A N 1
ATOM 840 C CA . HIS A 1 99 ? 17.751 42.563 -0.310 1.00 89.94 99 HIS A CA 1
ATOM 841 C C . HIS A 1 99 ? 18.208 41.237 0.336 1.00 89.94 99 HIS A C 1
ATOM 843 O O . HIS A 1 99 ? 19.380 40.890 0.234 1.00 89.94 99 HIS A O 1
ATOM 849 N N . GLN A 1 100 ? 17.314 40.507 1.013 1.00 91.25 100 GLN A N 1
ATOM 850 C CA . GLN A 1 100 ? 17.569 39.202 1.650 1.00 91.25 100 GLN A CA 1
ATOM 851 C C . GLN A 1 100 ? 17.101 38.027 0.776 1.00 91.25 100 GLN A C 1
ATOM 853 O O . GLN A 1 100 ? 17.448 36.875 1.035 1.00 91.25 100 GLN A O 1
ATOM 858 N N . ILE A 1 101 ? 16.301 38.303 -0.259 1.00 92.25 101 ILE A N 1
ATOM 859 C CA . ILE A 1 101 ? 15.701 37.277 -1.112 1.00 92.25 101 ILE A CA 1
ATOM 860 C C . ILE A 1 101 ? 16.737 36.738 -2.096 1.00 92.25 101 ILE A C 1
ATOM 862 O O . ILE A 1 101 ? 17.323 37.484 -2.880 1.00 92.25 101 ILE A O 1
ATOM 866 N N . ILE A 1 102 ? 16.922 35.418 -2.065 1.00 93.00 102 ILE A N 1
ATOM 867 C CA . ILE A 1 102 ? 17.863 34.693 -2.927 1.00 93.00 102 ILE A CA 1
ATOM 868 C C . ILE A 1 102 ? 17.166 33.896 -4.027 1.00 93.00 102 ILE A C 1
ATOM 870 O O . ILE A 1 102 ? 17.773 33.613 -5.057 1.00 93.00 102 ILE A O 1
ATOM 874 N N . SER A 1 103 ? 15.894 33.532 -3.852 1.00 93.56 103 SER A N 1
ATOM 875 C CA . SER A 1 103 ? 15.161 32.806 -4.888 1.00 93.56 103 SER A CA 1
ATOM 876 C C . SER A 1 103 ? 13.676 33.116 -4.900 1.00 93.56 103 SER A C 1
ATOM 878 O O . SER A 1 103 ? 13.072 33.365 -3.854 1.00 93.56 103 SER A O 1
ATOM 880 N N . PHE A 1 104 ? 13.110 33.050 -6.102 1.00 91.19 104 PHE A N 1
ATOM 881 C CA . PHE A 1 104 ? 11.682 33.150 -6.350 1.00 91.19 104 PHE A CA 1
ATOM 882 C C . PHE A 1 104 ? 11.160 31.922 -7.091 1.00 91.19 104 PHE A C 1
ATOM 884 O O . PHE A 1 104 ? 11.759 31.480 -8.074 1.00 91.19 104 PHE A O 1
ATOM 891 N N . ASN A 1 105 ? 10.001 31.422 -6.674 1.00 89.62 105 ASN A N 1
ATOM 892 C CA . ASN A 1 105 ? 9.229 30.427 -7.409 1.00 89.62 105 ASN A CA 1
ATOM 893 C C . ASN A 1 105 ? 7.778 30.897 -7.530 1.00 89.62 105 ASN A C 1
ATOM 895 O O . ASN A 1 105 ? 7.082 31.007 -6.526 1.00 89.62 105 ASN A O 1
ATOM 899 N N . PHE A 1 106 ? 7.336 31.176 -8.750 1.00 85.12 106 PHE A N 1
ATOM 900 C CA . PHE A 1 106 ? 6.000 31.677 -9.053 1.00 85.12 106 PHE A CA 1
ATOM 901 C C . PHE A 1 106 ? 5.190 30.641 -9.820 1.00 85.12 106 PHE A C 1
ATOM 903 O O . PHE A 1 106 ? 5.733 29.952 -10.686 1.00 85.12 106 PHE A O 1
ATOM 910 N N . ASP A 1 107 ? 3.888 30.590 -9.548 1.00 80.62 107 ASP A N 1
ATOM 911 C CA . ASP A 1 107 ? 2.919 29.851 -10.350 1.00 80.62 107 ASP A CA 1
ATOM 912 C C . ASP A 1 107 ? 1.773 30.774 -10.752 1.00 80.62 107 ASP A C 1
ATOM 914 O O . ASP A 1 107 ? 1.068 31.299 -9.894 1.00 80.62 107 ASP A O 1
ATOM 918 N N . ASN A 1 108 ? 1.634 31.018 -12.055 1.00 68.69 108 ASN A N 1
ATOM 919 C CA . ASN A 1 108 ? 0.645 31.939 -12.608 1.00 68.69 108 ASN A CA 1
ATOM 920 C C . ASN A 1 108 ? -0.657 31.236 -13.031 1.00 68.69 108 ASN A C 1
ATOM 922 O O . ASN A 1 108 ? -1.493 31.849 -13.688 1.00 68.69 108 ASN A O 1
ATOM 926 N N . ALA A 1 109 ? -0.853 29.969 -12.644 1.00 56.62 109 ALA A N 1
ATOM 927 C CA . ALA A 1 109 ? -1.991 29.150 -13.069 1.00 56.62 109 ALA A CA 1
ATOM 928 C C . ALA A 1 109 ? -3.386 29.701 -12.682 1.00 56.62 109 ALA A C 1
ATOM 930 O O . ALA A 1 109 ? -4.390 29.173 -13.154 1.00 56.62 109 ALA A O 1
ATOM 931 N N . PHE A 1 110 ? -3.481 30.744 -11.840 1.00 49.22 110 PHE A N 1
ATOM 932 C CA . PHE A 1 110 ? -4.752 31.200 -11.251 1.00 49.22 110 PHE A CA 1
ATOM 933 C C . PHE A 1 110 ? -5.006 32.727 -11.253 1.00 49.22 110 PHE A C 1
ATOM 935 O O . PHE A 1 110 ? -5.959 33.169 -10.614 1.00 49.22 110 PHE A O 1
ATOM 942 N N . GLY A 1 111 ? -4.202 33.556 -11.938 1.00 53.28 111 GLY A N 1
ATOM 943 C CA . GLY A 1 111 ? -4.343 35.026 -11.909 1.00 53.28 111 GLY A CA 1
ATOM 944 C C . GLY A 1 111 ? -4.808 35.669 -13.225 1.00 53.28 111 GLY A C 1
ATOM 945 O O . GLY A 1 111 ? -4.183 35.486 -14.271 1.00 53.28 111 GLY A O 1
ATOM 946 N N . GLU A 1 112 ? -5.866 36.492 -13.180 1.00 54.59 112 GLU A N 1
ATOM 947 C CA . GLU A 1 112 ? -6.240 37.387 -14.294 1.00 54.59 112 GLU A CA 1
ATOM 948 C C . GLU A 1 112 ? -5.244 38.554 -14.456 1.00 54.59 112 GLU A C 1
ATOM 950 O O . GLU A 1 112 ? -4.989 38.990 -15.583 1.00 54.59 112 GLU A O 1
ATOM 955 N N . SER A 1 113 ? -4.620 39.003 -13.358 1.00 61.06 113 SER A N 1
ATOM 956 C CA . SER A 1 113 ? -3.610 40.068 -13.331 1.00 61.06 113 SER A CA 1
ATOM 957 C C . SER A 1 113 ? -2.171 39.526 -13.406 1.00 61.06 113 SER A C 1
ATOM 959 O O . SER A 1 113 ? -1.861 38.551 -12.717 1.00 61.06 113 SER A O 1
ATOM 961 N N . PRO A 1 114 ? -1.256 40.171 -14.157 1.00 64.62 114 PRO A N 1
ATOM 962 C CA . PRO A 1 114 ? 0.148 39.769 -14.205 1.00 64.62 114 PRO A CA 1
ATOM 963 C C . PRO A 1 114 ? 0.793 39.903 -12.820 1.00 64.62 114 PRO A C 1
ATOM 965 O O . PRO A 1 114 ? 0.769 40.983 -12.247 1.00 64.62 114 PRO A O 1
ATOM 968 N N . ILE A 1 115 ? 1.443 38.858 -12.302 1.00 65.00 115 ILE A N 1
ATOM 969 C CA . ILE A 1 115 ? 2.119 38.860 -10.981 1.00 65.00 115 ILE A CA 1
ATOM 970 C C . ILE A 1 115 ? 3.032 40.089 -10.781 1.00 65.00 115 ILE A C 1
ATOM 972 O O . ILE A 1 115 ? 3.141 40.633 -9.682 1.00 65.00 115 ILE A O 1
ATOM 976 N N . PHE A 1 116 ? 3.658 40.565 -11.858 1.00 65.75 116 PHE A N 1
ATOM 977 C CA . PHE A 1 116 ? 4.579 41.705 -11.850 1.00 65.75 116 PHE A CA 1
ATOM 978 C C . PHE A 1 116 ? 3.902 43.070 -11.671 1.00 65.75 116 PHE A C 1
ATOM 980 O O . PHE A 1 116 ? 4.598 44.065 -11.486 1.00 65.75 116 PHE A O 1
ATOM 987 N N . THR A 1 117 ? 2.566 43.145 -11.666 1.00 69.50 117 THR A N 1
ATOM 988 C CA . THR A 1 117 ? 1.862 44.366 -11.248 1.00 69.50 117 THR A CA 1
ATOM 989 C C . THR A 1 117 ? 1.972 44.603 -9.745 1.00 69.50 117 THR A C 1
ATOM 991 O O . THR A 1 117 ? 1.807 45.734 -9.299 1.00 69.50 117 THR A O 1
ATOM 994 N N . TRP A 1 118 ? 2.247 43.565 -8.948 1.00 71.69 118 TRP A N 1
ATOM 995 C CA . TRP A 1 118 ? 2.307 43.685 -7.490 1.00 71.69 118 TRP A CA 1
ATOM 996 C C . TRP A 1 118 ? 3.671 44.149 -6.973 1.00 71.69 118 TRP A C 1
ATOM 998 O O . TRP A 1 118 ? 3.730 44.836 -5.954 1.00 71.69 118 TRP A O 1
ATOM 1008 N N . PHE A 1 119 ? 4.761 43.810 -7.665 1.00 78.00 119 PHE A N 1
ATOM 1009 C CA . PHE A 1 119 ? 6.092 44.371 -7.427 1.00 78.00 119 PHE A CA 1
ATOM 1010 C C . PHE A 1 119 ? 7.015 44.149 -8.643 1.00 78.00 119 PHE A C 1
ATOM 1012 O O . PHE A 1 119 ? 7.035 43.049 -9.201 1.00 78.00 119 PHE A O 1
ATOM 1019 N N . PRO A 1 120 ? 7.824 45.151 -9.041 1.00 81.12 120 PRO A N 1
ATOM 1020 C CA . PRO A 1 120 ? 8.808 44.989 -10.108 1.00 81.12 120 PRO A CA 1
ATOM 1021 C C . PRO A 1 120 ? 10.063 44.266 -9.598 1.00 81.12 120 PRO A C 1
ATOM 1023 O O . PRO A 1 120 ? 10.643 44.651 -8.579 1.00 81.12 120 PRO A O 1
ATOM 1026 N N . ILE A 1 121 ? 10.525 43.242 -10.322 1.00 84.50 121 ILE A N 1
ATOM 1027 C CA . ILE A 1 121 ? 11.809 42.580 -10.044 1.00 84.50 121 ILE A CA 1
ATOM 1028 C C . ILE A 1 121 ? 12.916 43.388 -10.723 1.00 84.50 121 ILE A C 1
ATOM 1030 O O . ILE A 1 121 ? 13.186 43.209 -11.903 1.00 84.50 121 ILE A O 1
ATOM 1034 N N . ASN A 1 122 ? 13.555 44.283 -9.975 1.00 84.44 122 ASN A N 1
ATOM 1035 C CA . ASN A 1 122 ? 14.602 45.177 -10.475 1.00 84.44 122 ASN A CA 1
ATOM 1036 C C . ASN A 1 122 ? 15.927 45.001 -9.707 1.00 84.44 122 ASN A C 1
ATOM 1038 O O . ASN A 1 122 ? 16.069 44.125 -8.852 1.00 84.44 122 ASN A O 1
ATOM 1042 N N . SER A 1 123 ? 16.896 45.882 -9.968 1.00 85.62 123 SER A N 1
ATOM 1043 C CA . SER A 1 123 ? 18.230 45.876 -9.348 1.00 85.62 123 SER A CA 1
ATOM 1044 C C . SER A 1 123 ? 18.244 45.949 -7.811 1.00 85.62 123 SER A C 1
ATOM 1046 O O . SER A 1 123 ? 19.269 45.644 -7.199 1.00 85.62 123 SER A O 1
ATOM 1048 N N . GLN A 1 124 ? 17.127 46.296 -7.158 1.00 88.00 124 GLN A N 1
ATOM 1049 C CA . GLN A 1 124 ? 17.015 46.281 -5.695 1.00 88.00 124 GLN A CA 1
ATOM 1050 C C . GLN A 1 124 ? 17.044 44.858 -5.113 1.00 88.00 124 GLN A C 1
ATOM 1052 O O . GLN A 1 124 ? 17.380 44.686 -3.940 1.00 88.00 124 GLN A O 1
ATOM 1057 N N . PHE A 1 125 ? 16.751 43.837 -5.922 1.00 91.12 125 PHE A N 1
ATOM 1058 C CA . PHE A 1 125 ? 16.924 42.422 -5.584 1.00 91.12 125 PHE A CA 1
ATOM 1059 C C . PHE A 1 125 ? 18.382 41.983 -5.798 1.00 91.12 125 PHE A C 1
ATOM 1061 O O . PHE A 1 125 ? 18.697 41.065 -6.553 1.00 91.12 125 PHE A O 1
ATOM 1068 N N . ASN A 1 126 ? 19.308 42.667 -5.129 1.00 90.19 126 ASN A N 1
ATOM 1069 C CA . ASN A 1 126 ? 20.752 42.537 -5.345 1.00 90.19 126 ASN A CA 1
ATOM 1070 C C . ASN A 1 126 ? 21.348 41.166 -4.957 1.00 90.19 126 ASN A C 1
ATOM 1072 O O . ASN A 1 126 ? 22.462 40.843 -5.377 1.00 90.19 126 ASN A O 1
ATOM 1076 N N . ARG A 1 127 ? 20.626 40.358 -4.171 1.00 92.44 127 ARG A N 1
ATOM 1077 C CA . ARG A 1 127 ? 21.007 38.989 -3.783 1.00 92.44 127 ARG A CA 1
ATOM 1078 C C . ARG A 1 127 ? 20.246 37.893 -4.524 1.00 92.44 127 ARG A C 1
ATOM 1080 O O . ARG A 1 127 ? 20.490 36.724 -4.248 1.00 92.44 127 ARG A O 1
ATOM 1087 N N . LEU A 1 128 ? 19.364 38.244 -5.456 1.00 94.12 128 LEU A N 1
ATOM 1088 C CA . LEU A 1 128 ? 18.547 37.265 -6.160 1.00 94.12 128 LEU A CA 1
ATOM 1089 C C . LEU A 1 128 ? 19.408 36.410 -7.096 1.00 94.12 128 LEU A C 1
ATOM 1091 O O . LEU A 1 128 ? 20.051 36.913 -8.017 1.00 94.12 128 LEU A O 1
ATOM 1095 N N . GLU A 1 129 ? 19.406 35.108 -6.833 1.00 94.56 129 GLU A N 1
ATOM 1096 C CA . GLU A 1 129 ? 20.258 34.102 -7.466 1.00 94.56 129 GLU A CA 1
ATOM 1097 C C . GLU A 1 129 ? 19.477 33.227 -8.459 1.00 94.56 129 GLU A C 1
ATOM 1099 O O . GLU A 1 129 ? 20.001 32.860 -9.517 1.00 94.56 129 GLU A O 1
ATOM 1104 N N . SER A 1 130 ? 18.213 32.909 -8.144 1.00 95.50 130 SER A N 1
ATOM 1105 C CA . SER A 1 130 ? 17.383 32.001 -8.944 1.00 95.50 130 SER A CA 1
ATOM 1106 C C . SER A 1 130 ? 15.930 32.453 -9.083 1.00 95.50 130 SER A C 1
ATOM 1108 O O . SER A 1 130 ? 15.299 32.878 -8.116 1.00 95.50 130 SER A O 1
ATOM 1110 N N . ILE A 1 131 ? 15.374 32.303 -10.287 1.00 93.75 131 ILE A N 1
ATOM 1111 C CA . ILE A 1 131 ? 13.961 32.562 -10.578 1.00 93.75 131 ILE A CA 1
ATOM 1112 C C . ILE A 1 131 ? 13.350 31.344 -11.279 1.00 93.75 131 ILE A C 1
ATOM 1114 O O . ILE A 1 131 ? 13.872 30.858 -12.285 1.00 93.75 131 ILE A O 1
ATOM 1118 N N . THR A 1 132 ? 12.215 30.872 -10.765 1.00 92.94 132 THR A N 1
ATOM 1119 C CA . THR A 1 132 ? 11.363 29.857 -11.393 1.00 92.94 132 THR A CA 1
ATOM 1120 C C . THR A 1 132 ? 9.990 30.450 -11.686 1.00 92.94 132 THR A C 1
ATOM 1122 O O . THR A 1 132 ? 9.306 30.912 -10.779 1.00 92.94 132 THR A O 1
ATOM 1125 N N . LEU A 1 133 ? 9.583 30.424 -12.953 1.00 90.12 133 LEU A N 1
ATOM 1126 C CA . LEU A 1 133 ? 8.304 30.943 -13.436 1.00 90.12 133 LEU A CA 1
ATOM 1127 C C . LEU A 1 133 ? 7.486 29.786 -13.989 1.00 90.12 133 LEU A C 1
ATOM 1129 O O . LEU A 1 133 ? 7.907 29.155 -14.960 1.00 90.12 133 LEU A O 1
ATOM 1133 N N . ARG A 1 134 ? 6.335 29.496 -13.387 1.00 88.19 134 ARG A N 1
ATOM 1134 C CA . ARG A 1 134 ? 5.402 28.477 -13.866 1.00 88.19 134 ARG A CA 1
ATOM 1135 C C . ARG A 1 134 ? 4.176 29.135 -14.478 1.00 88.19 134 ARG A C 1
ATOM 1137 O O . ARG A 1 134 ? 3.657 30.113 -13.952 1.00 88.19 134 ARG A O 1
ATOM 1144 N N . ASP A 1 135 ? 3.762 28.584 -15.608 1.00 82.94 135 ASP A N 1
ATOM 1145 C CA . ASP A 1 135 ? 2.568 28.973 -16.353 1.00 82.94 135 ASP A CA 1
ATOM 1146 C C . ASP A 1 135 ? 2.515 30.441 -16.819 1.00 82.94 135 ASP A C 1
ATOM 1148 O O . ASP A 1 135 ? 1.456 31.047 -16.953 1.00 82.94 135 ASP A O 1
ATOM 1152 N N . ILE A 1 136 ? 3.675 31.041 -17.102 1.00 83.62 136 ILE A N 1
ATOM 1153 C CA . ILE A 1 136 ? 3.762 32.446 -17.522 1.00 83.62 136 ILE A CA 1
ATOM 1154 C C . ILE A 1 136 ? 3.369 32.630 -19.001 1.00 83.62 136 ILE A C 1
ATOM 1156 O O . ILE A 1 136 ? 3.691 31.803 -19.865 1.00 83.62 136 ILE A O 1
ATOM 1160 N N . ARG A 1 137 ? 2.689 33.739 -19.323 1.00 83.44 137 ARG A N 1
ATOM 1161 C CA . ARG A 1 137 ? 2.363 34.113 -20.710 1.00 83.44 137 ARG A CA 1
ATOM 1162 C C . ARG A 1 137 ? 3.596 34.711 -21.391 1.00 83.44 137 ARG A C 1
ATOM 1164 O O . ARG A 1 137 ? 4.342 35.475 -20.785 1.00 83.44 137 ARG A O 1
ATOM 1171 N N . THR A 1 138 ? 3.791 34.442 -22.684 1.00 81.75 138 THR A N 1
ATOM 1172 C CA . THR A 1 138 ? 4.982 34.925 -23.413 1.00 81.75 138 THR A CA 1
ATOM 1173 C C . THR A 1 138 ? 5.140 36.450 -23.365 1.00 81.75 138 THR A C 1
ATOM 1175 O O . THR A 1 138 ? 6.257 36.925 -23.222 1.00 81.75 138 THR A O 1
ATOM 1178 N N . GLY A 1 139 ? 4.052 37.226 -23.450 1.00 80.56 139 GLY A N 1
ATOM 1179 C CA . GLY A 1 139 ? 4.125 38.694 -23.397 1.00 80.56 139 GLY A CA 1
ATOM 1180 C C . GLY A 1 139 ? 4.660 39.231 -22.064 1.00 80.56 139 GLY A C 1
ATOM 1181 O O . GLY A 1 139 ? 5.533 40.091 -22.059 1.00 80.56 139 GLY A O 1
ATOM 1182 N N . GLU A 1 140 ? 4.192 38.669 -20.950 1.00 82.19 140 GLU A N 1
ATOM 1183 C CA . GLU A 1 140 ? 4.635 39.035 -19.596 1.00 82.19 140 GLU A CA 1
ATOM 1184 C C . GLU A 1 140 ? 6.107 38.676 -19.378 1.00 82.19 140 GLU A C 1
ATOM 1186 O O . GLU A 1 140 ? 6.872 39.458 -18.819 1.00 82.19 140 GLU A O 1
ATOM 1191 N N . LEU A 1 141 ? 6.523 37.513 -19.886 1.00 86.75 141 LEU A N 1
ATOM 1192 C CA . LEU A 1 141 ? 7.912 37.078 -19.817 1.00 86.75 141 LEU A CA 1
ATOM 1193 C C . LEU A 1 141 ? 8.855 38.016 -20.580 1.00 86.75 141 LEU A C 1
ATOM 1195 O O . LEU A 1 141 ? 9.953 38.282 -20.104 1.00 86.75 141 LEU A O 1
ATOM 1199 N N . LEU A 1 142 ? 8.448 38.508 -21.754 1.00 86.25 142 LEU A N 1
ATOM 1200 C CA . LEU A 1 142 ? 9.274 39.431 -22.535 1.00 86.25 142 LEU A CA 1
ATOM 1201 C C . LEU A 1 142 ? 9.524 40.743 -21.788 1.00 86.25 142 LEU A C 1
ATOM 1203 O O . LEU A 1 142 ? 10.650 41.226 -21.812 1.00 86.25 142 LEU A O 1
ATOM 1207 N N . LEU A 1 143 ? 8.506 41.279 -21.107 1.00 84.38 143 LEU A N 1
ATOM 1208 C CA . LEU A 1 143 ? 8.655 42.472 -20.269 1.00 84.38 143 LEU A CA 1
ATOM 1209 C C . LEU A 1 143 ? 9.618 42.205 -19.109 1.00 84.38 143 LEU A C 1
ATOM 1211 O O . LEU A 1 143 ? 10.575 42.948 -18.925 1.00 84.38 143 LEU A O 1
ATOM 1215 N N . LEU A 1 144 ? 9.428 41.089 -18.401 1.00 87.69 144 LEU A N 1
ATOM 1216 C CA . LEU A 1 144 ? 10.283 40.715 -17.279 1.00 87.69 144 LEU A CA 1
ATOM 1217 C C . LEU A 1 144 ? 11.751 40.544 -17.689 1.00 87.69 144 LEU A C 1
ATOM 1219 O O . LEU A 1 144 ? 12.645 40.979 -16.972 1.00 87.69 144 LEU A O 1
ATOM 1223 N N . LEU A 1 145 ? 12.019 39.904 -18.832 1.00 88.38 145 LEU A N 1
ATOM 1224 C CA . LEU A 1 145 ? 13.384 39.624 -19.286 1.00 88.38 145 LEU A CA 1
ATOM 1225 C C . LEU A 1 145 ? 14.224 40.890 -19.479 1.00 88.38 145 LEU A C 1
ATOM 1227 O O . LEU A 1 145 ? 15.438 40.815 -19.301 1.00 88.38 145 LEU A O 1
ATOM 1231 N N . VAL A 1 146 ? 13.600 42.025 -19.807 1.00 86.06 146 VAL A N 1
ATOM 1232 C CA . VAL A 1 146 ? 14.289 43.322 -19.895 1.00 86.06 146 VAL A CA 1
ATOM 1233 C C . VAL A 1 146 ? 14.824 43.735 -18.522 1.00 86.06 146 VAL A C 1
ATOM 1235 O O . VAL A 1 146 ? 15.978 44.148 -18.417 1.00 86.06 146 VAL A O 1
ATOM 1238 N N . ASP A 1 147 ? 14.036 43.542 -17.465 1.00 85.62 147 ASP A N 1
ATOM 1239 C CA . ASP A 1 147 ? 14.422 43.903 -16.099 1.00 85.62 147 ASP A CA 1
ATOM 1240 C C . ASP A 1 147 ? 15.465 42.941 -15.507 1.00 85.62 147 ASP A C 1
ATOM 1242 O O . ASP A 1 147 ? 16.365 43.358 -14.771 1.00 85.62 147 ASP A O 1
ATOM 1246 N N . LEU A 1 148 ? 15.407 41.651 -15.869 1.00 90.06 148 LEU A N 1
ATOM 1247 C CA . LEU A 1 148 ? 16.336 40.634 -15.356 1.00 90.06 148 LEU A CA 1
ATOM 1248 C C . LEU A 1 148 ? 17.797 40.886 -15.755 1.00 90.06 148 LEU A C 1
ATOM 1250 O O . LEU A 1 148 ? 18.700 40.408 -15.066 1.00 90.06 148 LEU A O 1
ATOM 1254 N N . VAL A 1 149 ? 18.049 41.649 -16.825 1.00 88.81 149 VAL A N 1
ATOM 1255 C CA . VAL A 1 149 ? 19.407 42.027 -17.259 1.00 88.81 149 VAL A CA 1
ATOM 1256 C C . VAL A 1 149 ? 20.149 42.797 -16.162 1.00 88.81 149 VAL A C 1
ATOM 1258 O O . VAL A 1 149 ? 21.365 42.655 -16.026 1.00 88.81 149 VAL A O 1
ATOM 1261 N N . PHE A 1 150 ? 19.428 43.573 -15.350 1.00 88.88 150 PHE A N 1
ATOM 1262 C CA . PHE A 1 150 ? 20.006 44.420 -14.305 1.00 88.88 150 PHE A CA 1
ATOM 1263 C C . PHE A 1 150 ? 20.269 43.683 -12.986 1.00 88.88 150 PHE A C 1
ATOM 1265 O O . PHE A 1 150 ? 20.778 44.288 -12.039 1.00 88.88 150 PHE A O 1
ATOM 1272 N N . LEU A 1 151 ? 19.938 42.391 -12.891 1.00 91.19 151 LEU A N 1
ATOM 1273 C CA . LEU A 1 151 ? 20.160 41.614 -11.677 1.00 91.19 151 LEU A CA 1
ATOM 1274 C C . LEU A 1 151 ? 21.617 41.133 -11.594 1.00 91.19 151 LEU A C 1
ATOM 1276 O O . LEU A 1 151 ? 22.055 40.319 -12.410 1.00 91.19 151 LEU A O 1
ATOM 1280 N N . PRO A 1 152 ? 22.384 41.561 -10.575 1.00 89.00 152 PRO A N 1
ATOM 1281 C CA . PRO A 1 152 ? 23.828 41.333 -10.538 1.00 89.00 152 PRO A CA 1
ATOM 1282 C C . PRO A 1 152 ? 24.223 39.880 -10.237 1.00 89.00 152 PRO A C 1
ATOM 1284 O O . PRO A 1 152 ? 25.368 39.498 -10.489 1.00 89.00 152 PRO A O 1
ATOM 1287 N N . ARG A 1 153 ? 23.311 39.078 -9.667 1.00 92.75 153 ARG A N 1
ATOM 1288 C CA . ARG A 1 153 ? 23.582 37.715 -9.174 1.00 92.75 153 ARG A CA 1
ATOM 1289 C C . ARG A 1 153 ? 22.685 36.631 -9.770 1.00 92.75 153 ARG A C 1
ATOM 1291 O O . ARG A 1 153 ? 22.836 35.473 -9.390 1.00 92.75 153 ARG A O 1
ATOM 1298 N N . LEU A 1 154 ? 21.811 36.967 -10.721 1.00 94.12 154 LEU A N 1
ATOM 1299 C CA . LEU A 1 154 ? 20.914 35.986 -11.324 1.00 94.12 154 LEU A CA 1
ATOM 1300 C C . LEU A 1 154 ? 21.715 34.990 -12.174 1.00 94.12 154 LEU A C 1
ATOM 1302 O O . LEU A 1 154 ? 22.132 35.305 -13.289 1.00 94.12 154 LEU A O 1
ATOM 1306 N N . PHE A 1 155 ? 21.910 33.781 -11.651 1.00 93.56 155 PHE A N 1
ATOM 1307 C CA . PHE A 1 155 ? 22.639 32.720 -12.344 1.00 93.56 155 PHE A CA 1
ATOM 1308 C C . PHE A 1 155 ? 21.746 31.555 -12.778 1.00 93.56 155 PHE A C 1
ATOM 1310 O O . PHE A 1 155 ? 22.199 30.729 -13.573 1.00 93.56 155 PHE A O 1
ATOM 1317 N N . SER A 1 156 ? 20.499 31.475 -12.299 1.00 96.31 156 SER A N 1
ATOM 1318 C CA . SER A 1 156 ? 19.563 30.389 -12.617 1.00 96.31 156 SER A CA 1
ATOM 1319 C C . SER A 1 156 ? 18.175 30.900 -13.012 1.00 96.31 156 SER A C 1
ATOM 1321 O O . SER A 1 156 ? 17.532 31.624 -12.250 1.00 96.31 156 SER A O 1
ATOM 1323 N N . LEU A 1 157 ? 17.687 30.481 -14.185 1.00 94.81 157 LEU A N 1
ATOM 1324 C CA . LEU A 1 157 ? 16.367 30.845 -14.707 1.00 94.81 157 LEU A CA 1
ATOM 1325 C C . LEU A 1 157 ? 15.614 29.624 -15.248 1.00 94.81 157 LEU A C 1
ATOM 1327 O O . LEU A 1 157 ? 16.023 29.013 -16.240 1.00 94.81 157 LEU A O 1
ATOM 1331 N N . THR A 1 158 ? 14.473 29.308 -14.639 1.00 94.81 158 THR A N 1
ATOM 1332 C CA . THR A 1 158 ? 13.574 28.228 -15.068 1.00 94.81 158 THR A CA 1
ATOM 1333 C C . THR A 1 158 ? 12.223 28.789 -15.485 1.00 94.81 158 THR A C 1
ATOM 1335 O O . THR A 1 158 ? 11.578 29.490 -14.713 1.00 94.81 158 THR A O 1
ATOM 1338 N N . ILE A 1 159 ? 11.766 28.448 -16.687 1.00 91.50 159 ILE A N 1
ATOM 1339 C CA . ILE A 1 159 ? 10.533 28.974 -17.274 1.00 91.50 159 ILE A CA 1
ATOM 1340 C C . ILE A 1 159 ? 9.660 27.815 -17.763 1.00 91.50 159 ILE A C 1
ATOM 1342 O O . ILE A 1 159 ? 10.112 26.979 -18.548 1.00 91.50 159 ILE A O 1
ATOM 1346 N N . TYR A 1 160 ? 8.395 27.806 -17.346 1.00 89.62 160 TYR A N 1
ATOM 1347 C CA . TYR A 1 160 ? 7.332 26.978 -17.907 1.00 89.62 160 TYR A CA 1
ATOM 1348 C C . TYR A 1 160 ? 6.273 27.896 -18.529 1.00 89.62 160 TYR A C 1
ATOM 1350 O O . TYR A 1 160 ? 5.623 28.651 -17.810 1.00 89.62 160 TYR A O 1
ATOM 1358 N N . LEU A 1 161 ? 6.102 27.851 -19.851 1.00 85.81 161 LEU A N 1
ATOM 1359 C CA . LEU A 1 161 ? 5.077 28.629 -20.554 1.00 85.81 161 LEU A CA 1
ATOM 1360 C C . LEU A 1 161 ? 3.796 27.804 -20.724 1.00 85.81 161 LEU A C 1
ATOM 1362 O O . LEU A 1 161 ? 3.855 26.633 -21.113 1.00 85.81 161 LEU A O 1
ATOM 1366 N N . HIS A 1 162 ? 2.650 28.460 -20.531 1.00 75.12 162 HIS A N 1
ATOM 1367 C CA . HIS A 1 162 ? 1.317 27.876 -20.720 1.00 75.12 162 HIS A CA 1
ATOM 1368 C C . HIS A 1 162 ? 1.066 27.469 -22.187 1.00 75.12 162 HIS A C 1
ATOM 1370 O O . HIS A 1 162 ? 0.676 26.340 -22.487 1.00 75.12 162 HIS A O 1
ATOM 1376 N N . LYS A 1 163 ? 1.320 28.392 -23.128 1.00 71.06 163 LYS A N 1
ATOM 1377 C CA . LYS A 1 163 ? 1.138 28.210 -24.578 1.00 71.06 163 LYS A CA 1
ATOM 1378 C C . LYS A 1 163 ? 1.995 29.224 -25.339 1.00 71.06 163 LYS A C 1
ATOM 1380 O O . LYS A 1 163 ? 2.045 30.389 -24.952 1.00 71.06 163 LYS A O 1
ATOM 1385 N N . THR A 1 164 ? 2.651 28.807 -26.420 1.00 62.91 164 THR A N 1
ATOM 1386 C CA . THR A 1 164 ? 3.437 29.695 -27.291 1.00 62.91 164 THR A CA 1
ATOM 1387 C C . THR A 1 164 ? 2.665 29.983 -28.579 1.00 62.91 164 THR A C 1
ATOM 1389 O O . THR A 1 164 ? 2.227 29.065 -29.266 1.00 62.91 164 THR A O 1
ATOM 1392 N N . SER A 1 165 ? 2.462 31.262 -28.904 1.00 54.94 165 SER A N 1
ATOM 1393 C CA . SER A 1 165 ? 1.867 31.710 -30.179 1.00 54.94 165 SER A CA 1
ATOM 1394 C C . SER A 1 165 ? 2.835 32.522 -31.049 1.00 54.94 165 SER A C 1
ATOM 1396 O O . SER A 1 165 ? 2.476 32.911 -32.156 1.00 54.94 165 SER A O 1
ATOM 1398 N N . LYS A 1 166 ? 4.053 32.795 -30.557 1.00 59.12 166 LYS A N 1
ATOM 1399 C CA . LYS A 1 166 ? 5.048 33.670 -31.195 1.00 59.12 166 LYS A CA 1
ATOM 1400 C C . LYS A 1 166 ? 6.396 32.969 -31.382 1.00 59.12 166 LYS A C 1
ATOM 1402 O O . LYS A 1 166 ? 6.693 31.990 -30.702 1.00 59.12 166 LYS A O 1
ATOM 1407 N N . ASP A 1 167 ? 7.190 33.519 -32.299 1.00 65.62 167 ASP A N 1
ATOM 1408 C CA . ASP A 1 167 ? 8.555 33.107 -32.633 1.00 65.62 167 ASP A CA 1
ATOM 1409 C C . ASP A 1 167 ? 9.469 33.069 -31.389 1.00 65.62 167 ASP A C 1
ATOM 1411 O O . ASP A 1 167 ? 9.663 34.075 -30.700 1.00 65.62 167 ASP A O 1
ATOM 1415 N N . LEU A 1 168 ? 10.030 31.891 -31.094 1.00 74.69 168 LEU A N 1
ATOM 1416 C CA . LEU A 1 168 ? 10.930 31.664 -29.957 1.00 74.69 168 LEU A CA 1
ATOM 1417 C C . LEU A 1 168 ? 12.308 32.303 -30.149 1.00 74.69 168 LEU A C 1
ATOM 1419 O O . LEU A 1 168 ? 13.042 32.446 -29.170 1.00 74.69 168 LEU A O 1
ATOM 1423 N N . SER A 1 169 ? 12.654 32.720 -31.371 1.00 74.56 169 SER A N 1
ATOM 1424 C CA . SER A 1 169 ? 13.938 33.357 -31.694 1.00 74.56 169 SER A CA 1
ATOM 1425 C C . SER A 1 169 ? 14.213 34.550 -30.794 1.00 74.56 169 SER A C 1
ATOM 1427 O O . SER A 1 169 ? 15.294 34.681 -30.219 1.00 74.56 169 SER A O 1
ATOM 1429 N N . TYR A 1 170 ? 13.203 35.404 -30.624 1.00 78.56 170 TYR A N 1
ATOM 1430 C CA . TYR A 1 170 ? 13.326 36.609 -29.816 1.00 78.56 170 TYR A CA 1
ATOM 1431 C C . TYR A 1 170 ? 13.477 36.290 -28.325 1.00 78.56 170 TYR A C 1
ATOM 1433 O O . TYR A 1 170 ? 14.265 36.928 -27.628 1.00 78.56 170 TYR A O 1
ATOM 1441 N N . LEU A 1 171 ? 12.777 35.256 -27.849 1.00 84.31 171 LEU A N 1
ATOM 1442 C CA . LEU A 1 171 ? 12.855 34.821 -26.460 1.00 84.31 171 LEU A CA 1
ATOM 1443 C C . LEU A 1 171 ? 14.254 34.296 -26.118 1.00 84.31 171 LEU A C 1
ATOM 1445 O O . LEU A 1 171 ? 14.862 34.746 -25.148 1.00 84.31 171 LEU A O 1
ATOM 1449 N N . TYR A 1 172 ? 14.787 33.390 -26.942 1.00 85.25 172 TYR A N 1
ATOM 1450 C CA . TYR A 1 172 ? 16.142 32.871 -26.766 1.00 85.25 172 TYR A CA 1
ATOM 1451 C C . TYR A 1 172 ? 17.193 33.976 -26.825 1.00 85.25 172 TYR A C 1
ATOM 1453 O O . TYR A 1 172 ? 18.100 33.988 -25.997 1.00 85.25 172 TYR A O 1
ATOM 1461 N N . LYS A 1 173 ? 17.040 34.936 -27.745 1.00 83.38 173 LYS A N 1
ATOM 1462 C CA . LYS A 1 173 ? 17.940 36.089 -27.860 1.00 83.38 173 LYS A CA 1
ATOM 1463 C C . LYS A 1 173 ? 18.013 36.895 -26.561 1.00 83.38 173 LYS A C 1
ATOM 1465 O O . LYS A 1 173 ? 19.107 37.214 -26.109 1.00 83.38 173 LYS A O 1
ATOM 1470 N N . LEU A 1 174 ? 16.870 37.212 -25.950 1.00 86.62 174 LEU A N 1
ATOM 1471 C CA . LEU A 1 174 ? 16.846 37.957 -24.687 1.00 86.62 174 LEU A CA 1
ATOM 1472 C C . LEU A 1 174 ? 17.450 37.152 -23.534 1.00 86.62 174 LEU A C 1
ATOM 1474 O O . LEU A 1 174 ? 18.252 37.685 -22.774 1.00 86.62 174 LEU A O 1
ATOM 1478 N N . ILE A 1 175 ? 17.112 35.864 -23.427 1.00 89.75 175 ILE A N 1
ATOM 1479 C CA . ILE A 1 175 ? 17.624 34.999 -22.357 1.00 89.75 175 ILE A CA 1
ATOM 1480 C C . ILE A 1 175 ? 19.143 34.833 -22.467 1.00 89.75 175 ILE A C 1
ATOM 1482 O O . ILE A 1 175 ? 19.848 34.907 -21.463 1.00 89.75 175 ILE A O 1
ATOM 1486 N N . PHE A 1 176 ? 19.667 34.623 -23.674 1.00 88.44 176 PHE A N 1
ATOM 1487 C CA . PHE A 1 176 ? 21.097 34.380 -23.884 1.00 88.44 176 PHE A CA 1
ATOM 1488 C C . PHE A 1 176 ? 21.954 35.628 -23.662 1.00 88.44 176 PHE A C 1
ATOM 1490 O O . PHE A 1 176 ? 23.141 35.486 -23.370 1.00 88.44 176 PHE A O 1
ATOM 1497 N N . ASN A 1 177 ? 21.339 36.813 -23.708 1.00 87.56 177 ASN A N 1
ATOM 1498 C CA . ASN A 1 177 ? 21.967 38.087 -23.371 1.00 87.56 177 ASN A CA 1
ATOM 1499 C C . ASN A 1 177 ? 22.044 38.362 -21.858 1.00 87.56 177 ASN A C 1
ATOM 1501 O O . ASN A 1 177 ? 22.645 39.361 -21.460 1.00 87.56 177 ASN A O 1
ATOM 1505 N N . LEU A 1 178 ? 21.475 37.508 -20.999 1.00 89.12 178 LEU A N 1
ATOM 1506 C CA . LEU A 1 178 ? 21.574 37.679 -19.549 1.00 89.12 178 LEU A CA 1
ATOM 1507 C C . LEU A 1 178 ? 23.022 37.424 -19.077 1.00 89.12 178 LEU A C 1
ATOM 1509 O O . LEU A 1 178 ? 23.541 36.316 -19.231 1.00 89.12 178 LEU A O 1
ATOM 1513 N N . PRO A 1 179 ? 23.699 38.416 -18.467 1.00 86.38 179 PRO A N 1
ATOM 1514 C CA . PRO A 1 179 ? 25.162 38.428 -18.367 1.00 86.38 179 PRO A CA 1
ATOM 1515 C C . PRO A 1 179 ? 25.740 37.381 -17.405 1.00 86.38 179 PRO A C 1
ATOM 1517 O O . PRO A 1 179 ? 26.869 36.919 -17.587 1.00 86.38 179 PRO A O 1
ATOM 1520 N N . LYS A 1 180 ? 24.992 37.007 -16.362 1.00 89.38 180 LYS A N 1
ATOM 1521 C CA . LYS A 1 180 ? 25.445 36.102 -15.290 1.00 89.38 180 LYS A CA 1
ATOM 1522 C C . LYS A 1 180 ? 24.769 34.730 -15.321 1.00 89.38 180 LYS A C 1
ATOM 1524 O O . LYS A 1 180 ? 25.032 33.912 -14.439 1.00 89.38 180 LYS A O 1
ATOM 1529 N N . LEU A 1 181 ? 23.934 34.464 -16.326 1.00 93.38 181 LEU A N 1
ATOM 1530 C CA . LEU A 1 181 ? 23.113 33.263 -16.382 1.00 93.38 181 LEU A CA 1
ATOM 1531 C C . LEU A 1 181 ? 23.955 32.019 -16.697 1.00 93.38 181 LEU A C 1
ATOM 1533 O O . LEU A 1 181 ? 24.490 31.877 -17.790 1.00 93.38 181 LEU A O 1
ATOM 1537 N N . LYS A 1 182 ? 24.025 31.085 -15.746 1.00 93.81 182 LYS A N 1
ATOM 1538 C CA . LYS A 1 182 ? 24.736 29.806 -15.894 1.00 93.81 182 LYS A CA 1
ATOM 1539 C C . LYS A 1 182 ? 23.797 28.632 -16.142 1.00 93.81 182 LYS A C 1
ATOM 1541 O O . LYS A 1 182 ? 24.150 27.729 -16.895 1.00 93.81 182 LYS A O 1
ATOM 1546 N N . TYR A 1 183 ? 22.623 28.637 -15.517 1.00 96.06 183 TYR A N 1
ATOM 1547 C CA . TYR A 1 183 ? 21.607 27.596 -15.646 1.00 96.06 183 TYR A CA 1
ATOM 1548 C C . TYR A 1 183 ? 20.355 28.155 -16.312 1.00 96.06 183 TYR A C 1
ATOM 1550 O O . TYR A 1 183 ? 19.787 29.142 -15.840 1.00 96.06 183 TYR A O 1
ATOM 1558 N N . HIS A 1 184 ? 19.876 27.483 -17.356 1.00 94.69 184 HIS A N 1
ATOM 1559 C CA . HIS A 1 184 ? 18.609 27.821 -17.984 1.00 94.69 184 HIS A CA 1
ATOM 1560 C C . HIS A 1 184 ? 17.765 26.587 -18.313 1.00 94.69 184 HIS A C 1
ATOM 1562 O O . HIS A 1 184 ? 18.249 25.629 -18.915 1.00 94.69 184 HIS A O 1
ATOM 1568 N N . LYS A 1 185 ? 16.472 26.646 -17.977 1.00 94.19 185 LYS A N 1
ATOM 1569 C CA . LYS A 1 185 ? 15.454 25.692 -18.423 1.00 94.19 185 LYS A CA 1
ATOM 1570 C C . LYS A 1 185 ? 14.274 26.415 -19.062 1.00 94.19 185 LYS A C 1
ATOM 1572 O O . LYS A 1 185 ? 13.684 27.293 -18.434 1.00 94.19 185 LYS A O 1
ATOM 1577 N N . LEU A 1 186 ? 13.879 25.974 -20.253 1.00 91.44 186 LEU A N 1
ATOM 1578 C CA . LEU A 1 186 ? 12.670 26.426 -20.940 1.00 91.44 186 LEU A CA 1
ATOM 1579 C C . LEU A 1 186 ? 11.765 25.235 -21.256 1.00 91.44 186 LEU A C 1
ATOM 1581 O O . LEU A 1 186 ? 12.186 24.293 -21.923 1.00 91.44 186 LEU A O 1
ATOM 1585 N N . SER A 1 187 ? 10.521 25.282 -20.790 1.00 89.44 187 SER A N 1
ATOM 1586 C CA . SER A 1 187 ? 9.510 24.238 -20.974 1.00 89.44 187 SER A CA 1
ATOM 1587 C C . SER A 1 187 ? 8.206 24.850 -21.466 1.00 89.44 187 SER A C 1
ATOM 1589 O O . SER A 1 187 ? 7.795 25.892 -20.963 1.00 89.44 187 SER A O 1
ATOM 1591 N N . PHE A 1 188 ? 7.533 24.219 -22.426 1.00 84.56 188 PHE A N 1
ATOM 1592 C CA . PHE A 1 188 ? 6.184 24.619 -22.836 1.00 84.56 188 PHE A CA 1
ATOM 1593 C C . PHE A 1 188 ? 5.445 23.490 -23.556 1.00 84.56 188 PHE A C 1
ATOM 1595 O O . PHE A 1 188 ? 6.053 22.549 -24.074 1.00 84.56 188 PHE A O 1
ATOM 1602 N N . ARG A 1 189 ? 4.110 23.578 -23.581 1.00 66.81 189 ARG A N 1
ATOM 1603 C CA . ARG A 1 189 ? 3.231 22.651 -24.308 1.00 66.81 189 ARG A CA 1
ATOM 1604 C C . ARG A 1 189 ? 2.749 23.323 -25.597 1.00 66.81 189 ARG A C 1
ATOM 1606 O O . ARG A 1 189 ? 1.909 24.213 -25.553 1.00 66.81 189 ARG A O 1
ATOM 1613 N N . GLY A 1 190 ? 3.291 22.927 -26.746 1.00 60.59 190 GLY A N 1
ATOM 1614 C CA . GLY A 1 190 ? 2.926 23.514 -28.039 1.00 60.59 190 GLY A CA 1
ATOM 1615 C C . GLY A 1 190 ? 3.435 22.699 -29.227 1.00 60.59 190 GLY A C 1
ATOM 1616 O O . GLY A 1 190 ? 4.413 21.961 -29.101 1.00 60.59 190 GLY A O 1
ATOM 1617 N N . LEU A 1 191 ? 2.733 22.812 -30.360 1.00 53.78 191 LEU A N 1
ATOM 1618 C CA . LEU A 1 191 ? 3.116 22.215 -31.643 1.00 53.78 191 LEU A CA 1
ATOM 1619 C C . LEU A 1 191 ? 4.310 22.961 -32.261 1.00 53.78 191 LEU A C 1
ATOM 1621 O O . LEU A 1 191 ? 4.597 24.095 -31.889 1.00 53.78 191 LEU A O 1
ATOM 1625 N N . LYS A 1 192 ? 4.993 22.259 -33.175 1.00 54.59 192 LYS A N 1
ATOM 1626 C CA . LYS A 1 192 ? 6.201 22.638 -33.930 1.00 54.59 192 LYS A CA 1
ATOM 1627 C C . LYS A 1 192 ? 6.380 24.148 -34.141 1.00 54.59 192 LYS A C 1
ATOM 1629 O O . LYS A 1 192 ? 5.457 24.854 -34.535 1.00 54.59 192 LYS A O 1
ATOM 1634 N N . ILE A 1 193 ? 7.612 24.606 -33.950 1.00 55.91 193 ILE A N 1
ATOM 1635 C CA . ILE A 1 193 ? 8.054 25.937 -34.355 1.00 55.91 193 ILE A CA 1
ATOM 1636 C C . ILE A 1 193 ? 8.012 25.961 -35.893 1.00 55.91 193 ILE A C 1
ATOM 1638 O O . ILE A 1 193 ? 8.667 25.150 -36.544 1.00 55.91 193 ILE A O 1
ATOM 1642 N N . ASN A 1 194 ? 7.178 26.822 -36.479 1.00 49.78 194 ASN A N 1
ATOM 1643 C CA . ASN A 1 194 ? 7.000 26.869 -37.937 1.00 49.78 194 ASN A CA 1
ATOM 1644 C C . ASN A 1 194 ? 8.057 27.736 -38.647 1.00 49.78 194 ASN A C 1
ATOM 1646 O O . ASN A 1 194 ? 8.208 27.621 -39.861 1.00 49.78 194 ASN A O 1
ATOM 1650 N N . ASN A 1 195 ? 8.807 28.560 -37.905 1.00 56.19 195 ASN A N 1
ATOM 1651 C CA . ASN A 1 195 ? 9.805 29.478 -38.453 1.00 56.19 195 ASN A CA 1
ATOM 1652 C C . ASN A 1 195 ? 11.204 29.147 -37.905 1.00 56.19 195 ASN A C 1
ATOM 1654 O O . ASN A 1 195 ? 11.334 28.946 -36.700 1.00 56.19 195 ASN A O 1
ATOM 1658 N N . PRO A 1 196 ? 12.252 29.106 -38.748 1.00 57.53 196 PRO A N 1
ATOM 1659 C CA . PRO A 1 196 ? 13.612 28.840 -38.290 1.00 57.53 196 PRO A CA 1
ATOM 1660 C C . PRO A 1 196 ? 14.070 29.906 -37.291 1.00 57.53 196 PRO A C 1
ATOM 1662 O O . PRO A 1 196 ? 13.762 31.086 -37.464 1.00 57.53 196 PRO A O 1
ATOM 1665 N N . LEU A 1 197 ? 14.843 29.493 -36.279 1.00 60.81 197 LEU A N 1
ATOM 1666 C CA . LEU A 1 197 ? 15.407 30.413 -35.293 1.00 60.81 197 LEU A CA 1
ATOM 1667 C C . LEU A 1 197 ? 16.349 31.420 -35.976 1.00 60.81 197 LEU A C 1
ATOM 1669 O O . LEU A 1 197 ? 17.509 31.111 -36.252 1.00 60.81 197 LEU A O 1
ATOM 1673 N N . LEU A 1 198 ? 15.865 32.635 -36.234 1.00 54.94 198 LEU A N 1
ATOM 1674 C CA . LEU A 1 198 ? 16.673 33.742 -36.743 1.00 54.94 198 LEU A CA 1
ATOM 1675 C C . LEU A 1 198 ? 17.385 34.401 -35.561 1.00 54.94 198 LEU A C 1
ATOM 1677 O O . LEU A 1 198 ? 16.924 35.392 -34.991 1.00 54.94 198 LEU A O 1
ATOM 1681 N N . MET A 1 199 ? 18.519 33.832 -35.159 1.00 56.72 199 MET A N 1
ATOM 1682 C CA . MET A 1 199 ? 19.419 34.504 -34.226 1.00 56.72 199 MET A CA 1
ATOM 1683 C C . MET A 1 199 ? 20.340 35.458 -35.001 1.00 56.72 199 MET A C 1
ATOM 1685 O O . MET A 1 199 ? 20.912 35.103 -36.028 1.00 56.72 199 MET A O 1
ATOM 1689 N N . ALA A 1 200 ? 20.445 36.706 -34.538 1.00 45.22 200 ALA A N 1
ATOM 1690 C CA . ALA A 1 200 ? 21.241 37.731 -35.209 1.00 45.22 200 ALA A CA 1
ATOM 1691 C C . ALA A 1 200 ? 22.751 37.428 -35.127 1.00 45.22 200 ALA A C 1
ATOM 1693 O O . ALA A 1 200 ? 23.257 36.921 -34.125 1.00 45.22 200 ALA A O 1
ATOM 1694 N N . THR A 1 201 ? 23.469 37.808 -36.179 1.00 48.03 201 THR A N 1
ATOM 1695 C CA . THR A 1 201 ? 24.894 37.583 -36.487 1.00 48.03 201 THR A CA 1
ATOM 1696 C C . THR A 1 201 ? 25.908 38.326 -35.600 1.00 48.03 201 THR A C 1
ATOM 1698 O O . THR A 1 201 ? 27.090 38.393 -35.932 1.00 48.03 201 THR A O 1
ATOM 1701 N N . ASN A 1 202 ? 25.505 38.873 -34.452 1.00 47.47 202 ASN A N 1
ATOM 1702 C CA . ASN A 1 202 ? 26.379 39.725 -33.643 1.00 47.47 202 ASN A CA 1
ATOM 1703 C C . ASN A 1 202 ? 26.903 38.980 -32.412 1.00 47.47 202 ASN A C 1
ATOM 1705 O O . ASN A 1 202 ? 26.190 38.938 -31.422 1.00 47.47 202 ASN A O 1
ATOM 1709 N N . LYS A 1 203 ? 28.128 38.430 -32.506 1.00 55.38 203 LYS A N 1
ATOM 1710 C CA . LYS A 1 203 ? 29.216 38.174 -31.512 1.00 55.38 203 LYS A CA 1
ATOM 1711 C C . LYS A 1 203 ? 28.946 37.959 -29.995 1.00 55.38 203 LYS A C 1
ATOM 1713 O O . LYS A 1 203 ? 29.903 37.703 -29.268 1.00 55.38 203 LYS A O 1
ATOM 1718 N N . GLN A 1 204 ? 27.728 38.051 -29.475 1.00 66.88 204 GLN A N 1
ATOM 1719 C CA . GLN A 1 204 ? 27.396 37.903 -28.060 1.00 66.88 204 GLN A CA 1
ATOM 1720 C C . GLN A 1 204 ? 27.088 36.436 -27.770 1.00 66.88 204 GLN A C 1
ATOM 1722 O O . GLN A 1 204 ? 26.021 35.918 -28.090 1.00 66.88 204 GLN A O 1
ATOM 1727 N N . LEU A 1 205 ? 28.085 35.756 -27.212 1.00 80.88 205 LEU A N 1
ATOM 1728 C CA . LEU A 1 205 ? 28.003 34.358 -26.809 1.00 80.88 205 LEU A CA 1
ATOM 1729 C C . LEU A 1 205 ? 27.456 34.271 -25.384 1.00 80.88 205 LEU A C 1
ATOM 1731 O O . LEU A 1 205 ? 27.865 35.036 -24.508 1.00 80.88 205 LEU A O 1
ATOM 1735 N N . SER A 1 206 ? 26.560 33.318 -25.147 1.00 84.88 206 SER A N 1
ATOM 1736 C CA . SER A 1 206 ? 25.943 33.124 -23.840 1.00 84.88 206 SER A CA 1
ATOM 1737 C C . SER A 1 206 ? 26.934 32.565 -22.814 1.00 84.88 206 SER A C 1
ATOM 1739 O O . SER A 1 206 ? 27.834 31.784 -23.141 1.00 84.88 206 SER A O 1
ATOM 1741 N N . THR A 1 207 ? 26.740 32.931 -21.545 1.00 89.56 207 THR A N 1
ATOM 1742 C CA . THR A 1 207 ? 27.506 32.415 -20.400 1.00 89.56 207 THR A CA 1
ATOM 1743 C C . THR A 1 207 ? 26.944 31.112 -19.824 1.00 89.56 207 THR A C 1
ATOM 1745 O O . THR A 1 207 ? 27.530 30.576 -18.885 1.00 89.56 207 THR A O 1
ATOM 1748 N N . ILE A 1 208 ? 25.864 30.576 -20.408 1.00 92.75 208 ILE A N 1
ATOM 1749 C CA . ILE A 1 208 ? 25.176 29.368 -19.939 1.00 92.75 208 ILE A CA 1
ATOM 1750 C C . ILE A 1 208 ? 26.110 28.149 -19.967 1.00 92.75 208 ILE A C 1
ATOM 1752 O O . ILE A 1 208 ? 26.680 27.783 -20.996 1.00 92.75 208 ILE A O 1
ATOM 1756 N N . GLU A 1 209 ? 26.202 27.486 -18.817 1.00 94.69 209 GLU A N 1
ATOM 1757 C CA . GLU A 1 209 ? 26.958 26.254 -18.584 1.00 94.69 209 GLU A CA 1
ATOM 1758 C C . GLU A 1 209 ? 26.027 25.027 -18.535 1.00 94.69 209 GLU A C 1
ATOM 1760 O O . GLU A 1 209 ? 26.464 23.918 -18.852 1.00 94.69 209 GLU A O 1
ATOM 1765 N N . TYR A 1 210 ? 24.750 25.207 -18.178 1.00 95.50 210 TYR A N 1
ATOM 1766 C CA . TYR A 1 210 ? 23.741 24.150 -18.067 1.00 95.50 210 TYR A CA 1
ATOM 1767 C C . TYR A 1 210 ? 22.437 24.560 -18.764 1.00 95.50 210 TYR A C 1
ATOM 1769 O O . TYR A 1 210 ? 21.776 25.512 -18.345 1.00 95.50 210 TYR A O 1
ATOM 1777 N N . LEU A 1 211 ? 22.032 23.817 -19.797 1.00 94.62 211 LEU A N 1
ATOM 1778 C CA . LEU A 1 211 ? 20.855 24.125 -20.613 1.00 94.62 211 LEU A CA 1
ATOM 1779 C C . LEU A 1 211 ? 19.862 22.956 -20.657 1.00 94.62 211 LEU A C 1
ATOM 1781 O O . LEU A 1 211 ? 20.224 21.832 -21.006 1.00 94.62 211 LEU A O 1
ATOM 1785 N N . VAL A 1 212 ? 18.588 23.243 -20.376 1.00 94.38 212 VAL A N 1
ATOM 1786 C CA . VAL A 1 212 ? 17.464 22.305 -20.508 1.00 94.38 212 VAL A CA 1
ATOM 1787 C C . VAL A 1 212 ? 16.438 22.835 -21.506 1.00 94.38 212 VAL A C 1
ATOM 1789 O O . VAL A 1 212 ? 15.714 23.793 -21.236 1.00 94.38 212 VAL A O 1
ATOM 1792 N N . ILE A 1 213 ? 16.335 22.156 -22.641 1.00 92.06 213 ILE A N 1
ATOM 1793 C CA . ILE A 1 213 ? 15.361 22.401 -23.704 1.00 92.06 213 ILE A CA 1
ATOM 1794 C C . ILE A 1 213 ? 14.206 21.412 -23.506 1.00 92.06 213 ILE A C 1
ATOM 1796 O O . ILE A 1 213 ? 14.253 20.280 -23.985 1.00 92.06 213 ILE A O 1
ATOM 1800 N N . ASP A 1 214 ? 13.174 21.802 -22.758 1.00 90.19 214 ASP A N 1
ATOM 1801 C CA . ASP A 1 214 ? 12.036 20.945 -22.388 1.00 90.19 214 ASP A CA 1
ATOM 1802 C C . ASP A 1 214 ? 10.816 21.138 -23.313 1.00 90.19 214 ASP A C 1
ATOM 1804 O O . ASP A 1 214 ? 9.661 21.187 -22.885 1.00 90.19 214 ASP A O 1
ATOM 1808 N N . HIS A 1 215 ? 11.078 21.221 -24.615 1.00 87.00 215 HIS A N 1
ATOM 1809 C CA . HIS A 1 215 ? 10.085 21.287 -25.688 1.00 87.00 215 HIS A CA 1
ATOM 1810 C C . HIS A 1 215 ? 10.592 20.559 -26.943 1.00 87.00 215 HIS A C 1
ATOM 1812 O O . HIS A 1 215 ? 11.691 20.003 -26.948 1.00 87.00 215 HIS A O 1
ATOM 1818 N N . ILE A 1 216 ? 9.771 20.528 -27.995 1.00 85.62 216 ILE A N 1
ATOM 1819 C CA . ILE A 1 216 ? 10.140 19.953 -29.295 1.00 85.62 216 ILE A CA 1
ATOM 1820 C C . ILE A 1 216 ? 11.083 20.924 -30.010 1.00 85.62 216 ILE A C 1
ATOM 1822 O O . ILE A 1 216 ? 10.787 22.116 -30.080 1.00 85.62 216 ILE A O 1
ATOM 1826 N N . CYS A 1 217 ? 12.199 20.415 -30.525 1.00 84.69 217 CYS A N 1
ATOM 1827 C CA . CYS A 1 217 ? 13.215 21.175 -31.246 1.00 84.69 217 CYS A CA 1
ATOM 1828 C C . CYS A 1 217 ? 13.576 20.449 -32.550 1.00 84.69 217 CYS A C 1
ATOM 1830 O O . CYS A 1 217 ? 13.717 19.224 -32.559 1.00 84.69 217 CYS A O 1
ATOM 1832 N N . THR A 1 218 ? 13.710 21.162 -33.664 1.00 86.81 218 THR A N 1
ATOM 1833 C CA . THR A 1 218 ? 14.267 20.581 -34.896 1.00 86.81 218 THR A CA 1
ATOM 1834 C C . THR A 1 218 ? 15.793 20.501 -34.809 1.00 86.81 218 THR A C 1
ATOM 1836 O O . THR A 1 218 ? 16.424 21.249 -34.064 1.00 86.81 218 THR A O 1
ATOM 1839 N N . LEU A 1 219 ? 16.422 19.622 -35.595 1.00 87.19 219 LEU A N 1
ATOM 1840 C CA . LEU A 1 219 ? 17.888 19.516 -35.633 1.00 87.19 219 LEU A CA 1
ATOM 1841 C C . LEU A 1 219 ? 18.583 20.854 -35.956 1.00 87.19 219 LEU A C 1
ATOM 1843 O O . LEU A 1 219 ? 19.605 21.173 -35.352 1.00 87.19 219 LEU A O 1
ATOM 1847 N N . ASN A 1 220 ? 18.017 21.651 -36.870 1.00 83.62 220 ASN A N 1
ATOM 1848 C CA . ASN A 1 220 ? 18.591 22.945 -37.253 1.00 83.62 220 ASN A CA 1
ATOM 1849 C C . ASN A 1 220 ? 18.540 23.935 -36.086 1.00 83.62 220 ASN A C 1
ATOM 1851 O O . ASN A 1 220 ? 19.547 24.549 -35.760 1.00 83.62 220 ASN A O 1
ATOM 1855 N N . GLU A 1 221 ? 17.392 24.043 -35.421 1.00 82.81 221 GLU A N 1
ATOM 1856 C CA . GLU A 1 221 ? 17.222 24.904 -34.247 1.00 82.81 221 GLU A CA 1
ATOM 1857 C C . GLU A 1 221 ? 18.141 24.488 -33.104 1.00 82.81 221 GLU A C 1
ATOM 1859 O O . GLU A 1 221 ? 18.749 25.334 -32.452 1.00 82.81 221 GLU A O 1
ATOM 1864 N N . PHE A 1 222 ? 18.281 23.179 -32.894 1.00 88.19 222 PHE A N 1
ATOM 1865 C CA . PHE A 1 222 ? 19.179 22.617 -31.900 1.00 88.19 222 PHE A CA 1
ATOM 1866 C C . PHE A 1 222 ? 20.630 23.032 -32.170 1.00 88.19 222 PHE A C 1
ATOM 1868 O O . PHE A 1 222 ? 21.298 23.549 -31.278 1.00 88.19 222 PHE A O 1
ATOM 1875 N N . ILE A 1 223 ? 21.096 22.886 -33.413 1.00 86.88 223 ILE A N 1
ATOM 1876 C CA . ILE A 1 223 ? 22.426 23.329 -33.851 1.00 86.88 223 ILE A CA 1
ATOM 1877 C C . ILE A 1 223 ? 22.598 24.843 -33.674 1.00 86.88 223 ILE A C 1
ATOM 1879 O O . ILE A 1 223 ? 23.625 25.280 -33.150 1.00 86.88 223 ILE A O 1
ATOM 1883 N N . THR A 1 224 ? 21.599 25.641 -34.061 1.00 84.19 224 THR A N 1
ATOM 1884 C CA . THR A 1 224 ? 21.626 27.096 -33.880 1.00 84.19 224 THR A CA 1
ATOM 1885 C C . THR A 1 224 ? 21.779 27.441 -32.406 1.00 84.19 224 THR A C 1
ATOM 1887 O O . THR A 1 224 ? 22.720 28.145 -32.063 1.00 84.19 224 THR A O 1
ATOM 1890 N N . ILE A 1 225 ? 20.952 26.889 -31.515 1.00 87.25 225 ILE A N 1
ATOM 1891 C CA . ILE A 1 225 ? 21.041 27.125 -30.066 1.00 87.25 225 ILE A CA 1
ATOM 1892 C C . ILE A 1 225 ? 22.449 26.814 -29.542 1.00 87.25 225 ILE A C 1
ATOM 1894 O O . ILE A 1 225 ? 23.036 27.632 -28.835 1.00 87.25 225 ILE A O 1
ATOM 1898 N N . LEU A 1 226 ? 23.015 25.673 -29.940 1.00 88.44 226 LEU A N 1
ATOM 1899 C CA . LEU A 1 226 ? 24.349 25.253 -29.513 1.00 88.44 226 LEU A CA 1
ATOM 1900 C C . LEU A 1 226 ? 25.468 26.188 -29.969 1.00 88.44 226 LEU A C 1
ATOM 1902 O O . LEU A 1 226 ? 26.431 26.390 -29.230 1.00 88.44 226 LEU A O 1
ATOM 1906 N N . SER A 1 227 ? 25.344 26.779 -31.156 1.00 85.38 227 SER A N 1
ATOM 1907 C CA . SER A 1 227 ? 26.342 27.722 -31.665 1.00 85.38 227 SER A CA 1
ATOM 1908 C C . SER A 1 227 ? 26.466 28.995 -30.812 1.00 85.38 227 SER A C 1
ATOM 1910 O O . SER A 1 227 ? 27.541 29.590 -30.763 1.00 85.38 227 SER A O 1
ATOM 1912 N N . TYR A 1 228 ? 25.414 29.367 -30.071 1.00 84.31 228 TYR A N 1
ATOM 1913 C CA . TYR A 1 228 ? 25.407 30.532 -29.176 1.00 84.31 228 TYR A CA 1
ATOM 1914 C C . TYR A 1 228 ? 25.806 30.208 -27.729 1.00 84.31 228 TYR A C 1
ATOM 1916 O O . TYR A 1 228 ? 25.980 31.129 -26.928 1.00 84.31 228 TYR A O 1
ATOM 1924 N N . THR A 1 229 ? 25.992 28.932 -27.374 1.00 88.88 229 THR A N 1
ATOM 1925 C CA . THR A 1 229 ? 26.317 28.492 -26.004 1.00 88.88 229 THR A CA 1
ATOM 1926 C C . THR A 1 229 ? 27.676 27.778 -25.938 1.00 88.88 229 THR A C 1
ATOM 1928 O O . THR A 1 229 ? 27.739 26.591 -25.621 1.00 88.88 229 THR A O 1
ATOM 1931 N N . PRO A 1 230 ? 28.804 28.456 -26.216 1.00 88.44 230 PRO A N 1
ATOM 1932 C CA . PRO A 1 230 ? 30.123 27.814 -26.308 1.00 88.44 230 PRO A CA 1
ATOM 1933 C C . PRO A 1 230 ? 30.657 27.290 -24.963 1.00 88.44 230 PRO A C 1
ATOM 1935 O O . PRO A 1 230 ? 31.509 26.403 -24.937 1.00 88.44 230 PRO A O 1
ATOM 1938 N N . ARG A 1 231 ? 30.172 27.837 -23.838 1.00 90.75 231 ARG A N 1
ATOM 1939 C CA . ARG A 1 231 ? 30.559 27.439 -22.469 1.00 90.75 231 ARG A CA 1
ATOM 1940 C C . ARG A 1 231 ? 29.734 26.281 -21.913 1.00 90.75 231 ARG A C 1
ATOM 1942 O O . ARG A 1 231 ? 29.911 25.900 -20.757 1.00 90.75 231 ARG A O 1
ATOM 1949 N N . LEU A 1 232 ? 28.842 25.721 -22.725 1.00 93.62 232 LEU A N 1
ATOM 1950 C CA . LEU A 1 232 ? 27.926 24.688 -22.289 1.00 93.62 232 LEU A CA 1
ATOM 1951 C C . LEU A 1 232 ? 28.688 23.440 -21.845 1.00 93.62 232 LEU A C 1
ATOM 1953 O O . LEU A 1 232 ? 29.498 22.896 -22.591 1.00 93.62 232 LEU A O 1
ATOM 1957 N N . SER A 1 233 ? 28.392 22.984 -20.632 1.00 94.06 233 SER A N 1
ATOM 1958 C CA . SER A 1 233 ? 28.950 21.770 -20.039 1.00 94.06 233 SER A CA 1
ATOM 1959 C C . SER A 1 233 ? 27.926 20.645 -19.919 1.00 94.06 233 SER A C 1
ATOM 1961 O O . SER A 1 233 ? 28.286 19.473 -20.049 1.00 94.06 233 SER A O 1
ATOM 1963 N N . HIS A 1 234 ? 26.654 21.005 -19.734 1.00 95.44 234 HIS A N 1
ATOM 1964 C CA . HIS A 1 234 ? 25.540 20.081 -19.569 1.00 95.44 234 HIS A CA 1
ATOM 1965 C C . HIS A 1 234 ? 24.364 20.482 -20.453 1.00 95.44 234 HIS A C 1
ATOM 1967 O O . HIS A 1 234 ? 23.880 21.612 -20.391 1.00 95.44 234 HIS A O 1
ATOM 1973 N N . LEU A 1 235 ? 23.870 19.528 -21.235 1.00 94.88 235 LEU A N 1
ATOM 1974 C CA . LEU A 1 235 ? 22.751 19.722 -22.143 1.00 94.88 235 LEU A CA 1
ATOM 1975 C C . LEU A 1 235 ? 21.696 18.640 -21.950 1.00 94.88 235 LEU A C 1
ATOM 1977 O O . LEU A 1 235 ? 21.983 17.447 -22.059 1.00 94.88 235 LEU A O 1
ATOM 1981 N N . ILE A 1 236 ? 20.454 19.060 -21.734 1.00 95.12 236 ILE A N 1
ATOM 1982 C CA . ILE A 1 236 ? 19.290 18.178 -21.702 1.00 95.12 236 ILE A CA 1
ATOM 1983 C C . ILE A 1 236 ? 18.283 18.670 -22.732 1.00 95.12 236 ILE A C 1
ATOM 1985 O O . ILE A 1 236 ? 17.835 19.809 -22.679 1.00 95.12 236 ILE A O 1
ATOM 1989 N N . CYS A 1 237 ? 17.879 17.797 -23.645 1.00 93.50 237 CYS A N 1
ATOM 1990 C CA . CYS A 1 237 ? 16.829 18.063 -24.611 1.00 93.50 237 CYS A CA 1
ATOM 1991 C C . CYS A 1 237 ? 15.706 17.042 -24.458 1.00 93.50 237 CYS A C 1
ATOM 1993 O O . CYS A 1 237 ? 15.940 15.834 -24.383 1.00 93.50 237 CYS A O 1
ATOM 1995 N N . LYS A 1 238 ? 14.465 17.523 -24.406 1.00 90.56 238 LYS A N 1
ATOM 1996 C CA . LYS A 1 238 ? 13.286 16.668 -24.321 1.00 90.56 238 LYS A CA 1
ATOM 1997 C C . LYS A 1 238 ? 13.053 15.931 -25.624 1.00 90.56 238 LYS A C 1
ATOM 1999 O O . LYS A 1 238 ? 12.883 14.721 -25.591 1.00 90.56 238 LYS A O 1
ATOM 2004 N N . GLN A 1 239 ? 13.001 16.642 -26.744 1.00 89.75 239 GLN A N 1
ATOM 2005 C CA . GLN A 1 239 ? 12.637 16.028 -28.009 1.00 89.75 239 GLN A CA 1
ATOM 2006 C C . GLN A 1 239 ? 13.322 16.712 -29.185 1.00 89.75 239 GLN A C 1
ATOM 2008 O O . GLN A 1 239 ? 13.161 17.917 -29.370 1.00 89.75 239 GLN A O 1
ATOM 2013 N N . ILE A 1 240 ? 14.020 15.921 -30.001 1.00 90.19 240 ILE A N 1
ATOM 2014 C CA . ILE A 1 240 ? 14.647 16.381 -31.242 1.00 90.19 240 ILE A CA 1
ATOM 2015 C C . ILE A 1 240 ? 13.980 15.687 -32.425 1.00 90.19 240 ILE A C 1
ATOM 2017 O O . ILE A 1 240 ? 13.817 14.468 -32.413 1.00 90.19 240 ILE A O 1
ATOM 2021 N N . VAL A 1 241 ? 13.596 16.457 -33.442 1.00 88.81 241 VAL A N 1
ATOM 2022 C CA . VAL A 1 241 ? 12.980 15.959 -34.679 1.00 88.81 241 VAL A CA 1
ATOM 2023 C C . VAL A 1 241 ? 13.765 16.404 -35.912 1.00 88.81 241 VAL A C 1
ATOM 2025 O O . VAL A 1 241 ? 14.486 17.405 -35.887 1.00 88.81 241 VAL A O 1
ATOM 2028 N N . LYS A 1 242 ? 13.605 15.670 -37.015 1.00 84.75 242 LYS A N 1
ATOM 2029 C CA . LYS A 1 242 ? 14.193 16.033 -38.306 1.00 84.75 242 LYS A CA 1
ATOM 2030 C C . LYS A 1 242 ? 13.712 17.416 -38.768 1.00 84.75 242 LYS A C 1
ATOM 2032 O O . LYS A 1 242 ? 12.545 17.769 -38.592 1.00 84.75 242 LYS A O 1
ATOM 2037 N N . SER A 1 243 ? 14.618 18.189 -39.367 1.00 75.25 243 SER A N 1
ATOM 2038 C CA . SER A 1 243 ? 14.279 19.450 -40.031 1.00 75.25 243 SER A CA 1
ATOM 2039 C C . SER A 1 243 ? 13.718 19.189 -41.431 1.00 75.25 243 SER A C 1
ATOM 2041 O O . SER A 1 243 ? 14.266 18.382 -42.179 1.00 75.25 243 SER A O 1
ATOM 2043 N N . ASN A 1 244 ? 12.661 19.908 -41.809 1.00 67.62 244 ASN A N 1
ATOM 2044 C CA . ASN A 1 244 ? 12.127 19.886 -43.176 1.00 67.62 244 ASN A CA 1
ATOM 2045 C C . ASN A 1 244 ? 12.948 20.764 -44.144 1.00 67.62 244 ASN A C 1
ATOM 2047 O O . ASN A 1 244 ? 12.692 20.756 -45.344 1.00 67.62 244 ASN A O 1
ATOM 2051 N N . GLN A 1 245 ? 13.906 21.547 -43.638 1.00 63.44 245 GLN A N 1
ATOM 2052 C CA . GLN A 1 245 ? 14.697 22.496 -44.421 1.00 63.44 245 GLN A CA 1
ATOM 2053 C C . GLN A 1 245 ? 16.135 22.001 -44.605 1.00 63.44 245 GLN A C 1
ATOM 2055 O O . GLN A 1 245 ? 16.801 21.627 -43.637 1.00 63.44 245 GLN A O 1
ATOM 2060 N N . ILE A 1 246 ? 16.627 22.069 -45.844 1.00 57.22 246 ILE A N 1
ATOM 2061 C CA . ILE A 1 246 ? 18.026 21.802 -46.204 1.00 57.22 246 ILE A CA 1
ATOM 2062 C C . ILE A 1 246 ? 18.918 22.798 -45.445 1.00 57.22 246 ILE A C 1
ATOM 2064 O O . ILE A 1 246 ? 18.705 24.009 -45.539 1.00 57.22 246 ILE A O 1
ATOM 2068 N N . MET A 1 247 ? 19.898 22.306 -44.677 1.00 53.25 247 MET A N 1
ATOM 2069 C CA . MET A 1 247 ? 20.887 23.154 -43.998 1.00 53.25 247 MET A CA 1
ATOM 2070 C C . MET A 1 247 ? 21.644 23.991 -45.036 1.00 53.25 247 MET A C 1
ATOM 2072 O O . MET A 1 247 ? 22.492 23.470 -45.753 1.00 53.25 247 MET A O 1
ATOM 2076 N N . LYS A 1 248 ? 21.363 25.294 -45.110 1.00 48.97 248 LYS A N 1
ATOM 2077 C CA . LYS A 1 248 ? 22.059 26.210 -46.029 1.00 48.97 248 LYS A CA 1
ATOM 2078 C C . LYS A 1 248 ? 23.356 26.800 -45.456 1.00 48.97 248 LYS A C 1
ATOM 2080 O O . LYS A 1 248 ? 24.067 27.473 -46.189 1.00 48.97 248 LYS A O 1
ATOM 2085 N N . GLN A 1 249 ? 23.687 26.576 -44.178 1.00 52.44 249 GLN A N 1
ATOM 2086 C CA . GLN A 1 249 ? 24.864 27.184 -43.539 1.00 52.44 249 GLN A CA 1
ATOM 2087 C C . GLN A 1 249 ? 25.614 26.201 -42.630 1.00 52.44 249 GLN A C 1
ATOM 2089 O O . GLN A 1 249 ? 25.042 25.617 -41.709 1.00 52.44 249 GLN A O 1
ATOM 2094 N N . GLN A 1 250 ? 26.917 26.045 -42.878 1.00 56.72 250 GLN A N 1
ATOM 2095 C CA . GLN A 1 250 ? 27.855 25.385 -41.971 1.00 56.72 250 GLN A CA 1
ATOM 2096 C C . GLN A 1 250 ? 28.198 26.354 -40.833 1.00 56.72 250 GLN A C 1
ATOM 2098 O O . GLN A 1 250 ? 29.118 27.158 -40.947 1.00 56.72 250 GLN A O 1
ATOM 2103 N N . ILE A 1 251 ? 27.436 26.311 -39.741 1.00 64.75 251 ILE A N 1
ATOM 2104 C CA . ILE A 1 251 ? 27.772 27.077 -38.536 1.00 64.75 251 ILE A CA 1
ATOM 2105 C C . ILE A 1 251 ? 28.852 26.290 -37.770 1.00 64.75 251 ILE A C 1
ATOM 2107 O O . ILE A 1 251 ? 28.584 25.151 -37.375 1.00 64.75 251 ILE A O 1
ATOM 2111 N N . PRO A 1 252 ? 30.068 26.832 -37.561 1.00 67.88 252 PRO A N 1
ATOM 2112 C CA . PRO A 1 252 ? 31.099 26.150 -36.787 1.00 67.88 252 PRO A CA 1
ATOM 2113 C C . PRO A 1 252 ? 30.705 26.124 -35.304 1.00 67.88 252 PRO A C 1
ATOM 2115 O O . PRO A 1 252 ? 30.589 27.162 -34.657 1.00 67.88 252 PRO A O 1
ATOM 2118 N N . ILE A 1 253 ? 30.502 24.926 -34.756 1.00 76.88 253 ILE A N 1
ATOM 2119 C CA . ILE A 1 253 ? 30.157 24.719 -33.345 1.00 76.88 253 ILE A CA 1
ATOM 2120 C C . ILE A 1 253 ? 31.419 24.281 -32.603 1.00 76.88 253 ILE A C 1
ATOM 2122 O O . ILE A 1 253 ? 31.984 23.233 -32.905 1.00 76.88 253 ILE A O 1
ATOM 2126 N N . LYS A 1 254 ? 31.854 25.058 -31.607 1.00 80.06 254 LYS A N 1
ATOM 2127 C CA . LYS A 1 254 ? 32.997 24.710 -30.753 1.00 80.06 254 LYS A CA 1
ATOM 2128 C C . LYS A 1 254 ? 32.548 24.592 -29.297 1.00 80.06 254 LYS A C 1
ATOM 2130 O O . LYS A 1 254 ? 32.521 25.578 -28.570 1.00 80.06 254 LYS A O 1
ATOM 2135 N N . LEU A 1 255 ? 32.210 23.372 -28.877 1.00 85.00 255 LEU A N 1
ATOM 2136 C CA . LEU A 1 255 ? 31.728 23.049 -27.526 1.00 85.00 255 LEU A CA 1
ATOM 2137 C C . LEU A 1 255 ? 32.788 22.287 -26.722 1.00 85.00 255 LEU A C 1
ATOM 2139 O O . LEU A 1 255 ? 32.622 21.120 -26.381 1.00 85.00 255 LEU A O 1
ATOM 2143 N N . ILE A 1 256 ? 33.903 22.950 -26.414 1.00 86.06 256 ILE A N 1
ATOM 2144 C CA . ILE A 1 256 ? 35.046 22.324 -25.719 1.00 86.06 256 ILE A CA 1
ATOM 2145 C C . ILE A 1 256 ? 34.766 21.950 -24.256 1.00 86.06 256 ILE A C 1
ATOM 2147 O O . ILE A 1 256 ? 35.560 21.240 -23.646 1.00 86.06 256 ILE A O 1
ATOM 2151 N N . HIS A 1 257 ? 33.669 22.438 -23.678 1.00 90.50 257 HIS A N 1
ATOM 2152 C CA . HIS A 1 257 ? 33.304 22.168 -22.288 1.00 90.50 257 HIS A CA 1
ATOM 2153 C C . HIS A 1 257 ? 32.160 21.161 -22.153 1.00 90.50 257 HIS A C 1
ATOM 2155 O O . HIS A 1 257 ? 31.866 20.750 -21.031 1.00 90.50 257 HIS A O 1
ATOM 2161 N N . LEU A 1 258 ? 31.529 20.744 -23.260 1.00 93.75 258 LEU A N 1
ATOM 2162 C CA . LEU A 1 258 ? 30.338 19.900 -23.220 1.00 93.75 258 LEU A CA 1
ATOM 2163 C C . LEU A 1 258 ? 30.720 18.478 -22.817 1.00 93.75 258 LEU A C 1
ATOM 2165 O O . LEU A 1 258 ? 31.271 17.713 -23.601 1.00 93.75 258 LEU A O 1
ATOM 2169 N N . THR A 1 259 ? 30.415 18.132 -21.572 1.00 94.25 259 THR A N 1
ATOM 2170 C CA . THR A 1 259 ? 30.752 16.835 -20.979 1.00 94.25 259 THR A CA 1
ATOM 2171 C C . THR A 1 259 ? 29.532 15.934 -20.828 1.00 94.25 259 THR A C 1
ATOM 2173 O O . THR A 1 259 ? 29.681 14.712 -20.807 1.00 94.25 259 THR A O 1
ATOM 2176 N N . HIS A 1 260 ? 28.331 16.510 -20.741 1.00 95.06 260 HIS A N 1
ATOM 2177 C CA . HIS A 1 260 ? 27.094 15.780 -20.486 1.00 95.06 260 HIS A CA 1
ATOM 2178 C C . HIS A 1 260 ? 26.025 16.120 -21.522 1.00 95.06 260 HIS A C 1
ATOM 2180 O O . HIS A 1 260 ? 25.640 17.282 -21.664 1.00 95.06 260 HIS A O 1
ATOM 2186 N N . MET A 1 261 ? 25.484 15.096 -22.181 1.00 94.94 261 MET A N 1
ATOM 2187 C CA . MET A 1 261 ? 24.381 15.245 -23.127 1.00 94.94 261 MET A CA 1
ATOM 2188 C C . MET A 1 261 ? 23.275 14.225 -22.847 1.00 94.94 261 MET A C 1
ATOM 2190 O O . MET A 1 261 ? 23.531 13.031 -22.692 1.00 94.94 261 MET A O 1
ATOM 2194 N N . CYS A 1 262 ? 22.030 14.694 -22.796 1.00 95.62 262 CYS A N 1
ATOM 2195 C CA . CYS A 1 262 ? 20.843 13.866 -22.617 1.00 95.62 262 CYS A CA 1
ATOM 2196 C C . CYS A 1 262 ? 19.763 14.256 -23.630 1.00 95.62 262 CYS A C 1
ATOM 2198 O O . CYS A 1 262 ? 19.292 15.391 -23.614 1.00 95.62 262 CYS A O 1
ATOM 2200 N N . ILE A 1 263 ? 19.338 13.321 -24.478 1.00 94.44 263 ILE A N 1
ATOM 2201 C CA . ILE A 1 263 ? 18.188 13.474 -25.374 1.00 94.44 263 ILE A CA 1
ATOM 2202 C C . ILE A 1 263 ? 17.119 12.474 -24.936 1.00 94.44 263 ILE A C 1
ATOM 2204 O O . ILE A 1 263 ? 17.306 11.264 -25.068 1.00 94.44 263 ILE A O 1
ATOM 2208 N N . ARG A 1 264 ? 15.995 12.971 -24.410 1.00 89.75 264 ARG A N 1
ATOM 2209 C CA . ARG A 1 264 ? 14.911 12.110 -23.908 1.00 89.75 264 ARG A CA 1
ATOM 2210 C C . ARG A 1 264 ? 14.113 11.458 -25.032 1.00 89.75 264 ARG A C 1
ATOM 2212 O O . ARG A 1 264 ? 13.688 10.332 -24.858 1.00 89.75 264 ARG A O 1
ATOM 2219 N N . TYR A 1 265 ? 13.905 12.139 -26.155 1.00 90.12 265 TYR A N 1
ATOM 2220 C CA . TYR A 1 265 ? 13.180 11.600 -27.305 1.00 90.12 265 TYR A CA 1
ATOM 2221 C C . TYR A 1 265 ? 13.846 12.048 -28.612 1.00 90.12 265 TYR A C 1
ATOM 2223 O O . TYR A 1 265 ? 13.576 13.127 -29.140 1.00 90.12 265 TYR A O 1
ATOM 2231 N N . CYS A 1 266 ? 14.753 11.228 -29.124 1.00 92.75 266 CYS A N 1
ATOM 2232 C CA . CYS A 1 266 ? 15.421 11.432 -30.399 1.00 92.75 266 CYS A CA 1
ATOM 2233 C C . CYS A 1 266 ? 14.575 10.813 -31.517 1.00 92.75 266 CYS A C 1
ATOM 2235 O O . CYS A 1 266 ? 14.311 9.617 -31.496 1.00 92.75 266 CYS A O 1
ATOM 2237 N N . TYR A 1 267 ? 14.147 11.625 -32.481 1.00 90.50 267 TYR A N 1
ATOM 2238 C CA . TYR A 1 267 ? 13.475 11.180 -33.710 1.00 90.50 267 TYR A CA 1
ATOM 2239 C C . TYR A 1 267 ? 14.345 11.435 -34.949 1.00 90.50 267 TYR A C 1
ATOM 2241 O O . TYR A 1 267 ? 13.827 11.605 -36.054 1.00 90.50 267 TYR A O 1
ATOM 2249 N N . LEU A 1 268 ? 15.658 11.551 -34.752 1.00 91.69 268 LEU A N 1
ATOM 2250 C CA . LEU A 1 268 ? 16.629 11.637 -35.836 1.00 91.69 268 LEU A CA 1
ATOM 2251 C C . LEU A 1 268 ? 16.924 10.242 -36.370 1.00 91.69 268 LEU A C 1
ATOM 2253 O O . LEU A 1 268 ? 16.828 9.263 -35.627 1.00 91.69 268 LEU A O 1
ATOM 2257 N N . ARG A 1 269 ? 17.325 10.168 -37.639 1.00 91.56 269 ARG A N 1
ATOM 2258 C CA . ARG A 1 269 ? 17.979 8.956 -38.139 1.00 91.56 269 ARG A CA 1
ATOM 2259 C C . ARG A 1 269 ? 19.370 8.829 -37.530 1.00 91.56 269 ARG A C 1
ATOM 2261 O O . ARG A 1 269 ? 19.974 9.845 -37.174 1.00 91.56 269 ARG A O 1
ATOM 2268 N N . PHE A 1 270 ? 19.904 7.616 -37.448 1.00 92.06 270 PHE A N 1
ATOM 2269 C CA . PHE A 1 270 ? 21.231 7.408 -36.875 1.00 92.06 270 PHE A CA 1
ATOM 2270 C C . PHE A 1 270 ? 22.299 8.225 -37.604 1.00 92.06 270 PHE A C 1
ATOM 2272 O O . PHE A 1 270 ? 23.093 8.873 -36.937 1.00 92.06 270 PHE A O 1
ATOM 2279 N N . ASP A 1 271 ? 22.266 8.290 -38.939 1.00 91.69 271 ASP A N 1
ATOM 2280 C CA . ASP A 1 271 ? 23.208 9.096 -39.736 1.00 91.69 271 ASP A CA 1
ATOM 2281 C C . ASP A 1 271 ? 23.212 10.575 -39.300 1.00 91.69 271 ASP A C 1
ATOM 2283 O O . ASP A 1 271 ? 24.258 11.196 -39.134 1.00 91.69 271 ASP A O 1
ATOM 2287 N N . GLU A 1 272 ? 22.025 11.131 -39.044 1.00 91.06 272 GLU A N 1
ATOM 2288 C CA . GLU A 1 272 ? 21.845 12.530 -38.640 1.00 91.06 272 GLU A CA 1
ATOM 2289 C C . GLU A 1 272 ? 22.367 12.773 -37.213 1.00 91.06 272 GLU A C 1
ATOM 2291 O O . GLU A 1 272 ? 22.934 13.828 -36.916 1.00 91.06 272 GLU A O 1
ATOM 2296 N N . LEU A 1 273 ? 22.193 11.793 -36.319 1.00 92.88 273 LEU A N 1
ATOM 2297 C CA . LEU A 1 273 ? 22.784 11.824 -34.983 1.00 92.88 273 LEU A CA 1
ATOM 2298 C C . LEU A 1 273 ? 24.308 11.653 -35.038 1.00 92.88 273 LEU A C 1
ATOM 2300 O O . LEU A 1 273 ? 25.019 12.320 -34.289 1.00 92.88 273 LEU A O 1
ATOM 2304 N N . GLU A 1 274 ? 24.807 10.773 -35.898 1.00 93.31 274 GLU A N 1
ATOM 2305 C CA . GLU A 1 274 ? 26.229 10.510 -36.079 1.00 93.31 274 GLU A CA 1
ATOM 2306 C C . GLU A 1 274 ? 26.950 11.783 -36.533 1.00 93.31 274 GLU A C 1
ATOM 2308 O O . GLU A 1 274 ? 27.935 12.188 -35.915 1.00 93.31 274 GLU A O 1
ATOM 2313 N N . ASP A 1 275 ? 26.400 12.485 -37.525 1.00 90.31 275 ASP A N 1
ATOM 2314 C CA . ASP A 1 275 ? 26.906 13.779 -37.993 1.00 90.31 275 ASP A CA 1
ATOM 2315 C C . ASP A 1 275 ? 26.897 14.851 -36.900 1.00 90.31 275 ASP A C 1
ATOM 2317 O O . ASP A 1 275 ? 27.800 15.692 -36.827 1.00 90.31 275 ASP A O 1
ATOM 2321 N N . LEU A 1 276 ? 25.885 14.838 -36.030 1.00 90.50 276 LEU A N 1
ATOM 2322 C CA . LEU A 1 276 ? 25.834 15.722 -34.872 1.00 90.50 276 LEU A CA 1
ATOM 2323 C C . LEU A 1 276 ? 26.954 15.376 -33.882 1.00 90.50 276 LEU A C 1
ATOM 2325 O O . LEU A 1 276 ? 27.721 16.259 -33.501 1.00 90.50 276 LEU A O 1
ATOM 2329 N N . ILE A 1 277 ? 27.093 14.106 -33.498 1.00 92.38 277 ILE A N 1
ATOM 2330 C CA . ILE A 1 277 ? 28.116 13.636 -32.553 1.00 92.38 277 ILE A CA 1
ATOM 2331 C C . ILE A 1 277 ? 29.524 13.913 -33.084 1.00 92.38 277 ILE A C 1
ATOM 2333 O O . ILE A 1 277 ? 30.363 14.391 -32.324 1.00 92.38 277 ILE A O 1
ATOM 2337 N N . LYS A 1 278 ? 29.781 13.727 -34.382 1.00 91.00 278 LYS A N 1
ATOM 2338 C CA . LYS A 1 278 ? 31.062 14.082 -35.017 1.00 91.00 278 LYS A CA 1
ATOM 2339 C C . LYS A 1 278 ? 31.445 15.546 -34.795 1.00 91.00 278 LYS A C 1
ATOM 2341 O O . LYS A 1 278 ? 32.623 15.852 -34.628 1.00 91.00 278 LYS A O 1
ATOM 2346 N N . LYS A 1 279 ? 30.460 16.450 -34.741 1.00 87.69 279 LYS A N 1
ATOM 2347 C CA . LYS A 1 279 ? 30.678 17.890 -34.523 1.00 87.69 279 LYS A CA 1
ATOM 2348 C C . LYS A 1 279 ? 30.890 18.260 -33.053 1.00 87.69 279 LYS A C 1
ATOM 2350 O O . LYS A 1 279 ? 31.650 19.185 -32.782 1.00 87.69 279 LYS A O 1
ATOM 2355 N N . ILE A 1 280 ? 30.219 17.591 -32.108 1.00 90.06 280 ILE A N 1
ATOM 2356 C CA . ILE A 1 280 ? 30.159 18.049 -30.701 1.00 90.06 280 ILE A CA 1
ATOM 2357 C C . ILE A 1 280 ? 30.651 17.039 -29.649 1.00 90.06 280 ILE A C 1
ATOM 2359 O O . ILE A 1 280 ? 30.811 17.408 -28.490 1.00 90.06 280 ILE A O 1
ATOM 2363 N N . GLY A 1 281 ? 30.906 15.786 -30.024 1.00 88.25 281 GLY A N 1
ATOM 2364 C CA . GLY A 1 281 ? 31.071 14.654 -29.103 1.00 88.25 281 GLY A CA 1
ATOM 2365 C C . GLY A 1 281 ? 32.437 14.508 -28.430 1.00 88.25 281 GLY A C 1
ATOM 2366 O O . GLY A 1 281 ? 32.555 13.767 -27.456 1.00 88.25 281 GLY A O 1
ATOM 2367 N N . SER A 1 282 ? 33.465 15.231 -28.889 1.00 89.62 282 SER A N 1
ATOM 2368 C CA . SER A 1 282 ? 34.868 14.974 -28.501 1.00 89.62 282 SER A CA 1
ATOM 2369 C C . SER A 1 282 ? 35.162 15.056 -26.994 1.00 89.62 282 SER A C 1
ATOM 2371 O O . SER A 1 282 ? 36.139 14.472 -26.522 1.00 89.62 282 SER A O 1
ATOM 2373 N N . GLN A 1 283 ? 34.332 15.770 -26.228 1.00 93.19 283 GLN A N 1
ATOM 2374 C CA . GLN A 1 283 ? 34.499 15.973 -24.784 1.00 93.19 283 GLN A CA 1
ATOM 2375 C C . GLN A 1 283 ? 33.457 15.231 -23.938 1.00 93.19 283 GLN A C 1
ATOM 2377 O O . GLN A 1 283 ? 33.419 15.409 -22.717 1.00 93.19 283 GLN A O 1
ATOM 2382 N N . PHE A 1 284 ? 32.623 14.384 -24.545 1.00 93.50 284 PHE A N 1
ATOM 2383 C CA . PHE A 1 284 ? 31.551 13.698 -23.832 1.00 93.50 284 PHE A CA 1
ATOM 2384 C C . PHE A 1 284 ? 32.107 12.718 -22.807 1.00 93.50 284 PHE A C 1
ATOM 2386 O O . PHE A 1 284 ? 32.885 11.825 -23.118 1.00 93.50 284 PHE A O 1
ATOM 2393 N N . HIS A 1 285 ? 31.655 12.893 -21.573 1.00 93.75 285 HIS A N 1
ATOM 2394 C CA . HIS A 1 285 ? 31.890 12.001 -20.447 1.00 93.75 285 HIS A CA 1
ATOM 2395 C C . HIS A 1 285 ? 30.643 11.157 -20.167 1.00 93.75 285 HIS A C 1
ATOM 2397 O O . HIS A 1 285 ? 30.760 9.966 -19.859 1.00 93.75 285 HIS A O 1
ATOM 2403 N N . LYS A 1 286 ? 29.453 11.763 -20.324 1.00 93.62 286 LYS A N 1
ATOM 2404 C CA . LYS A 1 286 ? 28.151 11.111 -20.159 1.00 93.62 286 LYS A CA 1
ATOM 2405 C C . LYS A 1 286 ? 27.229 11.385 -21.350 1.00 93.62 286 LYS A C 1
ATOM 2407 O O . LYS A 1 286 ? 26.961 12.543 -21.672 1.00 93.62 286 LYS A O 1
ATOM 2412 N N . LEU A 1 287 ? 26.674 10.325 -21.934 1.00 94.75 287 LEU A N 1
ATOM 2413 C CA . LEU A 1 287 ? 25.692 10.401 -23.015 1.00 94.75 287 LEU A CA 1
ATOM 2414 C C . LEU A 1 287 ? 24.455 9.573 -22.665 1.00 94.75 287 LEU A C 1
ATOM 2416 O O . LEU A 1 287 ? 24.565 8.399 -22.308 1.00 94.75 287 LEU A O 1
ATOM 2420 N N . ARG A 1 288 ? 23.273 10.188 -22.765 1.00 94.81 288 ARG A N 1
ATOM 2421 C CA . ARG A 1 288 ? 21.978 9.532 -22.558 1.00 94.81 288 ARG A CA 1
ATOM 2422 C C . ARG A 1 288 ? 21.067 9.777 -23.755 1.00 94.81 288 ARG A C 1
ATOM 2424 O O . ARG A 1 288 ? 20.783 10.929 -24.070 1.00 94.81 288 ARG A O 1
ATOM 2431 N N . ILE A 1 289 ? 20.598 8.721 -24.408 1.00 94.31 289 ILE A N 1
ATOM 2432 C CA . ILE A 1 289 ? 19.726 8.830 -25.584 1.00 94.31 289 ILE A CA 1
ATOM 2433 C C . ILE A 1 289 ? 18.562 7.862 -25.444 1.00 94.31 289 ILE A C 1
ATOM 2435 O O . ILE A 1 289 ? 18.761 6.681 -25.159 1.00 94.31 289 ILE A O 1
ATOM 2439 N N . HIS A 1 290 ? 17.352 8.356 -25.691 1.00 92.94 290 HIS A N 1
ATOM 2440 C CA . HIS A 1 290 ? 16.178 7.518 -25.902 1.00 92.94 290 HIS A CA 1
ATOM 2441 C C . HIS A 1 290 ? 15.540 7.844 -27.257 1.00 92.94 290 HIS A C 1
ATOM 2443 O O . HIS A 1 290 ? 15.298 9.007 -27.566 1.00 92.94 290 HIS A O 1
ATOM 2449 N N . THR A 1 291 ? 15.354 6.825 -28.095 1.00 92.62 291 THR A N 1
ATOM 2450 C CA . THR A 1 291 ? 14.907 6.929 -29.495 1.00 92.62 291 THR A CA 1
ATOM 2451 C C . THR A 1 291 ? 13.839 5.882 -29.841 1.00 92.62 291 THR A C 1
ATOM 2453 O O . THR A 1 291 ? 13.602 4.941 -29.076 1.00 92.62 291 THR A O 1
ATOM 2456 N N . TYR A 1 292 ? 13.198 6.068 -30.996 1.00 83.25 292 TYR A N 1
ATOM 2457 C CA . TYR A 1 292 ? 12.155 5.212 -31.561 1.00 83.25 292 TYR A CA 1
ATOM 2458 C C . TYR A 1 292 ? 12.339 5.079 -33.083 1.00 83.25 292 TYR A C 1
ATOM 2460 O O . TYR A 1 292 ? 12.881 5.979 -33.724 1.00 83.25 292 TYR A O 1
ATOM 2468 N N . LYS A 1 293 ? 11.768 4.023 -33.674 1.00 78.25 293 LYS A N 1
ATOM 2469 C CA . LYS A 1 293 ? 11.540 3.822 -35.125 1.00 78.25 293 LYS A CA 1
ATOM 2470 C C . LYS A 1 293 ? 12.748 3.517 -36.018 1.00 78.25 293 LYS A C 1
ATOM 2472 O O . LYS A 1 293 ? 12.579 2.748 -36.953 1.00 78.25 293 LYS A O 1
ATOM 2477 N N . ASP A 1 294 ? 13.932 4.076 -35.779 1.00 86.88 294 ASP A N 1
ATOM 2478 C CA . ASP A 1 294 ? 15.108 3.783 -36.618 1.00 86.88 294 ASP A CA 1
ATOM 2479 C C . ASP A 1 294 ? 15.912 2.593 -36.064 1.00 86.88 294 ASP A C 1
ATOM 2481 O O . ASP A 1 294 ? 16.587 2.706 -35.044 1.00 86.88 294 ASP A O 1
ATOM 2485 N N . PHE A 1 295 ? 15.819 1.441 -36.732 1.00 86.38 295 PHE A N 1
ATOM 2486 C CA . PHE A 1 295 ? 16.474 0.193 -36.318 1.00 86.38 295 PHE A CA 1
ATOM 2487 C C . PHE A 1 295 ? 17.999 0.230 -36.404 1.00 86.38 295 PHE A C 1
ATOM 2489 O O . PHE A 1 295 ? 18.656 -0.570 -35.743 1.00 86.38 295 PHE A O 1
ATOM 2496 N N . THR A 1 296 ? 18.578 1.159 -37.170 1.00 89.88 296 THR A N 1
ATOM 2497 C CA . THR A 1 296 ? 20.041 1.286 -37.280 1.00 89.88 296 THR A CA 1
ATOM 2498 C C . THR A 1 296 ? 20.695 1.660 -35.947 1.00 89.88 296 THR A C 1
ATOM 2500 O O . THR A 1 296 ? 21.876 1.408 -35.740 1.00 89.88 296 THR A O 1
ATOM 2503 N N . TYR A 1 297 ? 19.913 2.160 -34.986 1.00 91.12 297 TYR A N 1
ATOM 2504 C CA . TYR A 1 297 ? 20.336 2.350 -33.599 1.00 91.12 297 TYR A CA 1
ATOM 2505 C C . TYR A 1 297 ? 20.664 1.055 -32.842 1.00 91.12 297 TYR A C 1
ATOM 2507 O O . TYR A 1 297 ? 21.284 1.136 -31.780 1.00 91.12 297 TYR A O 1
ATOM 2515 N N . LEU A 1 298 ? 20.246 -0.106 -33.353 1.00 89.94 298 LEU A N 1
ATOM 2516 C CA . LEU A 1 298 ? 20.561 -1.427 -32.804 1.00 89.94 298 LEU A CA 1
ATOM 2517 C C . LEU A 1 298 ? 21.834 -2.044 -33.416 1.00 89.94 298 LEU A C 1
ATOM 2519 O O . LEU A 1 298 ? 22.158 -3.185 -33.100 1.00 89.94 298 LEU A O 1
ATOM 2523 N N . ASP A 1 299 ? 22.572 -1.310 -34.253 1.00 91.12 299 ASP A N 1
ATOM 2524 C CA . ASP A 1 299 ? 23.885 -1.727 -34.754 1.00 91.12 299 ASP A CA 1
ATOM 2525 C C . ASP A 1 299 ? 24.976 -1.423 -33.708 1.00 91.12 299 ASP A C 1
ATOM 2527 O O . ASP A 1 299 ? 25.347 -0.268 -33.465 1.00 91.12 299 ASP A O 1
ATOM 2531 N N . ALA A 1 300 ? 25.464 -2.474 -33.046 1.00 90.75 300 ALA A N 1
ATOM 2532 C CA . ALA A 1 300 ? 26.454 -2.353 -31.981 1.00 90.75 300 ALA A CA 1
ATOM 2533 C C . ALA A 1 300 ? 27.829 -1.896 -32.489 1.00 90.75 300 ALA A C 1
ATOM 2535 O O . ALA A 1 300 ? 28.497 -1.119 -31.804 1.00 90.75 300 ALA A O 1
ATOM 2536 N N . ASP A 1 301 ? 28.246 -2.341 -33.677 1.00 91.69 301 ASP A N 1
ATOM 2537 C CA . ASP A 1 301 ? 29.573 -2.025 -34.215 1.00 91.69 301 ASP A CA 1
ATOM 2538 C C . ASP A 1 301 ? 29.640 -0.566 -34.645 1.00 91.69 301 ASP A C 1
ATOM 2540 O O . ASP A 1 301 ? 30.639 0.119 -34.421 1.00 91.69 301 ASP A O 1
ATOM 2544 N N . ARG A 1 302 ? 28.543 -0.055 -35.209 1.00 93.25 302 ARG A N 1
ATOM 2545 C CA . ARG A 1 302 ? 28.432 1.353 -35.580 1.00 93.25 302 ARG A CA 1
ATOM 2546 C C . ARG A 1 302 ? 28.515 2.269 -34.358 1.00 93.25 302 ARG A C 1
ATOM 2548 O O . ARG A 1 302 ? 29.212 3.285 -34.393 1.00 93.25 302 ARG A O 1
ATOM 2555 N N . TRP A 1 303 ? 27.862 1.897 -33.252 1.00 94.62 303 TRP A N 1
ATOM 2556 C CA . TRP A 1 303 ? 28.028 2.590 -31.970 1.00 94.62 303 TRP A CA 1
ATOM 2557 C C . TRP A 1 303 ? 29.463 2.508 -31.443 1.00 94.62 303 TRP A C 1
ATOM 2559 O O . TRP A 1 303 ? 30.004 3.525 -31.009 1.00 94.62 303 TRP A O 1
ATOM 2569 N N . GLU A 1 304 ? 30.079 1.326 -31.477 1.00 94.44 304 GLU A N 1
ATOM 2570 C CA . GLU A 1 304 ? 31.458 1.108 -31.033 1.00 94.44 304 GLU A CA 1
ATOM 2571 C C . GLU A 1 304 ? 32.439 2.006 -31.805 1.00 94.44 304 GLU A C 1
ATOM 2573 O O . GLU A 1 304 ? 33.193 2.766 -31.191 1.00 94.44 304 GLU A O 1
ATOM 2578 N N . GLN A 1 305 ? 32.360 2.018 -33.138 1.00 95.06 305 GLN A N 1
ATOM 2579 C CA . GLN A 1 305 ? 33.180 2.872 -34.001 1.00 95.06 305 GLN A CA 1
ATOM 2580 C C . GLN A 1 305 ? 32.977 4.359 -33.696 1.00 95.06 305 GLN A C 1
ATOM 2582 O O . GLN A 1 305 ? 33.952 5.091 -33.506 1.00 95.06 305 GLN A O 1
ATOM 2587 N N . LEU A 1 306 ? 31.723 4.804 -33.578 1.00 95.81 306 LEU A N 1
ATOM 2588 C CA . LEU A 1 306 ? 31.395 6.194 -33.269 1.00 95.81 306 LEU A CA 1
ATOM 2589 C C . LEU A 1 306 ? 31.956 6.627 -31.906 1.00 95.81 306 LEU A C 1
ATOM 2591 O O . LEU A 1 306 ? 32.484 7.734 -31.772 1.00 95.81 306 LEU A O 1
ATOM 2595 N N . ILE A 1 307 ? 31.869 5.763 -30.891 1.00 95.44 307 ILE A N 1
ATOM 2596 C CA . ILE A 1 307 ? 32.380 6.047 -29.545 1.00 95.44 307 ILE A CA 1
ATOM 2597 C C . ILE A 1 307 ? 33.905 6.111 -29.543 1.00 95.44 307 ILE A C 1
ATOM 2599 O O . ILE A 1 307 ? 34.465 7.064 -29.000 1.00 95.44 307 ILE A O 1
ATOM 2603 N N . ILE A 1 308 ? 34.576 5.141 -30.166 1.00 94.56 308 ILE A N 1
ATOM 2604 C CA . ILE A 1 308 ? 36.042 5.093 -30.222 1.00 94.56 308 ILE A CA 1
ATOM 2605 C C . ILE A 1 308 ? 36.596 6.314 -30.964 1.00 94.56 308 ILE A C 1
ATOM 2607 O O . ILE A 1 308 ? 37.527 6.953 -30.477 1.00 94.56 308 ILE A O 1
ATOM 2611 N N . GLN A 1 309 ? 36.014 6.661 -32.115 1.00 95.25 309 GLN A N 1
ATOM 2612 C CA . GLN A 1 309 ? 36.540 7.717 -32.982 1.00 95.25 309 GLN A CA 1
ATOM 2613 C C . GLN A 1 309 ? 36.182 9.126 -32.500 1.00 95.25 309 GLN A C 1
ATOM 2615 O O . GLN A 1 309 ? 37.010 10.033 -32.578 1.00 95.25 309 GLN A O 1
ATOM 2620 N N . HIS A 1 310 ? 34.959 9.332 -32.003 1.00 94.44 310 HIS A N 1
ATOM 2621 C CA . HIS A 1 310 ? 34.424 10.679 -31.780 1.00 94.44 310 HIS A CA 1
ATOM 2622 C C . HIS A 1 310 ? 34.050 10.986 -30.325 1.00 94.44 310 HIS A C 1
ATOM 2624 O O . HIS A 1 310 ? 33.803 12.151 -30.010 1.00 94.44 310 HIS A O 1
ATOM 2630 N N . MET A 1 311 ? 34.045 9.999 -29.422 1.00 94.94 311 MET A N 1
ATOM 2631 C CA . MET A 1 311 ? 33.739 10.190 -27.995 1.00 94.94 311 MET A CA 1
ATOM 2632 C C . MET A 1 311 ? 34.724 9.442 -27.070 1.00 94.94 311 MET A C 1
ATOM 2634 O O . MET A 1 311 ? 34.302 8.697 -26.181 1.00 94.94 311 MET A O 1
ATOM 2638 N N . PRO A 1 312 ? 36.048 9.650 -27.206 1.00 92.19 312 PRO A N 1
ATOM 2639 C CA . PRO A 1 312 ? 37.052 8.842 -26.505 1.00 92.19 312 PRO A CA 1
ATOM 2640 C C . PRO A 1 312 ? 36.996 8.967 -24.971 1.00 92.19 312 PRO A C 1
ATOM 2642 O O . PRO A 1 312 ? 37.421 8.061 -24.257 1.00 92.19 312 PRO A O 1
ATOM 2645 N N . LYS A 1 313 ? 36.449 10.074 -24.447 1.00 93.31 313 LYS A N 1
ATOM 2646 C CA . LYS A 1 313 ? 36.322 10.349 -23.002 1.00 93.31 313 LYS A CA 1
ATOM 2647 C C . LYS A 1 313 ? 35.044 9.775 -22.368 1.00 93.31 313 LYS A C 1
ATOM 2649 O O . LYS A 1 313 ? 34.825 9.937 -21.162 1.00 93.31 313 LYS A O 1
ATOM 2654 N N . LEU A 1 314 ? 34.203 9.100 -23.157 1.00 93.38 314 LEU A N 1
ATOM 2655 C CA . LEU A 1 314 ? 32.912 8.591 -22.709 1.00 93.38 314 LEU A CA 1
ATOM 2656 C C . LEU A 1 314 ? 33.107 7.409 -21.759 1.00 93.38 314 LEU A C 1
ATOM 2658 O O . LEU A 1 314 ? 33.647 6.368 -22.136 1.00 93.38 314 LEU A O 1
ATOM 2662 N N . HIS A 1 315 ? 32.627 7.553 -20.528 1.00 89.38 315 HIS A N 1
ATOM 2663 C CA . HIS A 1 315 ? 32.652 6.482 -19.528 1.00 89.38 315 HIS A CA 1
ATOM 2664 C C . HIS A 1 315 ? 31.251 6.099 -19.042 1.00 89.38 315 HIS A C 1
ATOM 2666 O O . HIS A 1 315 ? 31.063 4.984 -18.556 1.00 89.38 315 HIS A O 1
ATOM 2672 N N . LEU A 1 316 ? 30.254 6.976 -19.221 1.00 90.31 316 LEU A N 1
ATOM 2673 C CA . LEU A 1 316 ? 28.852 6.655 -18.972 1.00 90.31 316 LEU A CA 1
ATOM 2674 C C . LEU A 1 316 ? 28.042 6.774 -20.259 1.00 90.31 316 LEU A C 1
ATOM 2676 O O . LEU A 1 316 ? 27.801 7.870 -20.765 1.00 90.31 316 LEU A O 1
ATOM 2680 N N . PHE A 1 317 ? 27.555 5.637 -20.738 1.00 93.25 317 PHE A N 1
ATOM 2681 C CA . PHE A 1 317 ? 26.639 5.563 -21.863 1.00 93.25 317 PHE A CA 1
ATOM 2682 C C . PHE A 1 317 ? 25.321 4.943 -21.407 1.00 93.25 317 PHE A C 1
ATOM 2684 O O . PHE A 1 317 ? 25.299 3.872 -20.798 1.00 93.25 317 PHE A O 1
ATOM 2691 N N . ARG A 1 318 ? 24.216 5.644 -21.666 1.00 92.25 318 ARG A N 1
ATOM 2692 C CA . ARG A 1 318 ? 22.867 5.129 -21.448 1.00 92.25 318 ARG A CA 1
ATOM 2693 C C . ARG A 1 318 ? 22.071 5.260 -22.728 1.00 92.25 318 ARG A C 1
ATOM 2695 O O . ARG A 1 318 ? 21.857 6.359 -23.233 1.00 92.25 318 ARG A O 1
ATOM 2702 N N . PHE A 1 319 ? 21.576 4.138 -23.199 1.00 93.50 319 PHE A N 1
ATOM 2703 C CA . PHE A 1 319 ? 20.814 4.075 -24.427 1.00 93.50 319 PHE A CA 1
ATOM 2704 C C . PHE A 1 319 ? 19.500 3.357 -24.165 1.00 93.50 319 PHE A C 1
ATOM 2706 O O . PHE A 1 319 ? 19.449 2.416 -23.374 1.00 93.50 319 PHE A O 1
ATOM 2713 N N . LYS A 1 320 ? 18.429 3.841 -24.787 1.00 92.62 320 LYS A N 1
ATOM 2714 C CA . LYS A 1 320 ? 17.118 3.205 -24.780 1.00 92.62 320 LYS A CA 1
ATOM 2715 C C . LYS A 1 320 ? 16.527 3.309 -26.182 1.00 92.62 320 LYS A C 1
ATOM 2717 O O . LYS A 1 320 ? 16.352 4.408 -26.699 1.00 92.62 320 LYS A O 1
ATOM 2722 N N . TYR A 1 321 ? 16.186 2.184 -26.780 1.00 91.75 321 TYR A N 1
ATOM 2723 C CA . TYR A 1 321 ? 15.393 2.118 -27.999 1.00 91.75 321 TYR A CA 1
ATOM 2724 C C . TYR A 1 321 ? 14.068 1.456 -27.666 1.00 91.75 321 TYR A C 1
ATOM 2726 O O . TYR A 1 321 ? 14.029 0.475 -26.924 1.00 91.75 321 TYR A O 1
ATOM 2734 N N . THR A 1 322 ? 12.972 2.038 -28.136 1.00 89.06 322 THR A N 1
ATOM 2735 C CA . THR A 1 322 ? 11.634 1.494 -27.908 1.00 89.06 322 THR A CA 1
ATOM 2736 C C . THR A 1 322 ? 10.966 1.231 -29.243 1.00 89.06 322 THR A C 1
ATOM 2738 O O . THR A 1 322 ? 10.745 2.149 -30.035 1.00 89.06 322 THR A O 1
ATOM 2741 N N . GLU A 1 323 ? 10.636 -0.032 -29.459 1.00 87.00 323 GLU A N 1
ATOM 2742 C CA . GLU A 1 323 ? 9.924 -0.536 -30.618 1.00 87.00 323 GLU A CA 1
ATOM 2743 C C . GLU A 1 323 ? 8.488 -0.858 -30.225 1.00 87.00 323 GLU A C 1
ATOM 2745 O O . GLU A 1 323 ? 8.258 -1.618 -29.289 1.00 87.00 323 GLU A O 1
ATOM 2750 N N . MET A 1 324 ? 7.528 -0.258 -30.927 1.00 82.62 324 MET A N 1
ATOM 2751 C CA . MET A 1 324 ? 6.103 -0.514 -30.720 1.00 82.62 324 MET A CA 1
ATOM 2752 C C . MET A 1 324 ? 5.642 -1.581 -31.714 1.00 82.62 324 MET A C 1
ATOM 2754 O O . MET A 1 324 ? 5.780 -1.392 -32.922 1.00 82.62 324 MET A O 1
ATOM 2758 N N . ILE A 1 325 ? 5.078 -2.672 -31.206 1.00 75.19 325 ILE A N 1
ATOM 2759 C CA . ILE A 1 325 ? 4.565 -3.804 -31.975 1.00 75.19 325 ILE A CA 1
ATOM 2760 C C . ILE A 1 325 ? 3.046 -3.688 -32.055 1.00 75.19 325 ILE A C 1
ATOM 2762 O O . ILE A 1 325 ? 2.365 -3.715 -31.026 1.00 75.19 325 ILE A O 1
ATOM 2766 N N . ASN A 1 326 ? 2.533 -3.597 -33.284 1.00 65.56 326 ASN A N 1
ATOM 2767 C CA . ASN A 1 326 ? 1.097 -3.556 -33.550 1.00 65.56 326 ASN A CA 1
ATOM 2768 C C . ASN A 1 326 ? 0.552 -4.951 -33.927 1.00 65.56 326 ASN A C 1
ATOM 2770 O O . ASN A 1 326 ? -0.300 -5.455 -33.208 1.00 65.56 326 ASN A O 1
ATOM 2774 N N . GLU A 1 327 ? 1.053 -5.599 -34.997 1.00 60.25 327 GLU A N 1
ATOM 2775 C CA . GLU A 1 327 ? 0.493 -6.885 -35.495 1.00 60.25 327 GLU A CA 1
ATOM 2776 C C . GLU A 1 327 ? 1.544 -7.888 -36.019 1.00 60.25 327 GLU A C 1
ATOM 2778 O O . GLU A 1 327 ? 1.461 -9.081 -35.723 1.00 60.25 327 GLU A O 1
ATOM 2783 N N . HIS A 1 328 ? 2.579 -7.426 -36.732 1.00 63.09 328 HIS A N 1
ATOM 2784 C CA . HIS A 1 328 ? 3.686 -8.266 -37.202 1.00 63.09 328 HIS A CA 1
ATOM 2785 C C . HIS A 1 328 ? 5.031 -7.627 -36.872 1.00 63.09 328 HIS A C 1
ATOM 2787 O O . HIS A 1 328 ? 5.264 -6.456 -37.172 1.00 63.09 328 HIS A O 1
ATOM 2793 N N . LEU A 1 329 ? 5.923 -8.413 -36.273 1.00 67.69 329 LEU A N 1
ATOM 2794 C CA . LEU A 1 329 ? 7.306 -8.023 -36.058 1.00 67.69 329 LEU A CA 1
ATOM 2795 C C . LEU A 1 329 ? 8.111 -8.305 -37.336 1.00 67.69 329 LEU A C 1
ATOM 2797 O O . LEU A 1 329 ? 8.213 -9.454 -37.767 1.00 67.69 329 LEU A O 1
ATOM 2801 N N . GLN A 1 330 ? 8.700 -7.271 -37.936 1.00 68.94 330 GLN A N 1
ATOM 2802 C CA . GLN A 1 330 ? 9.627 -7.428 -39.056 1.00 68.94 330 GLN A CA 1
ATOM 2803 C C . GLN A 1 330 ? 11.061 -7.501 -38.529 1.00 68.94 330 GLN A C 1
ATOM 2805 O O . GLN A 1 330 ? 11.633 -6.497 -38.109 1.00 68.94 330 GLN A O 1
ATOM 2810 N N . ILE A 1 331 ? 11.661 -8.691 -38.573 1.00 72.94 331 ILE A N 1
ATOM 2811 C CA . ILE A 1 331 ? 13.065 -8.874 -38.193 1.00 72.94 331 ILE A CA 1
ATOM 2812 C C . ILE A 1 331 ? 13.943 -8.210 -39.255 1.00 72.94 331 ILE A C 1
ATOM 2814 O O . ILE A 1 331 ? 14.060 -8.686 -40.382 1.00 72.94 331 ILE A O 1
ATOM 2818 N N . THR A 1 332 ? 14.575 -7.103 -38.889 1.00 74.75 332 THR A N 1
ATOM 2819 C CA . THR A 1 332 ? 15.604 -6.453 -39.713 1.00 74.75 332 THR A CA 1
ATOM 2820 C C . THR A 1 332 ? 16.991 -7.056 -39.440 1.00 74.75 332 THR A C 1
ATOM 2822 O O . THR A 1 332 ? 17.208 -7.610 -38.359 1.00 74.75 332 THR A O 1
ATOM 2825 N N . PRO A 1 333 ? 17.976 -6.915 -40.351 1.00 76.50 333 PRO A N 1
ATOM 2826 C CA . PRO A 1 333 ? 19.350 -7.378 -40.119 1.00 76.50 333 PRO A CA 1
ATOM 2827 C C . PRO A 1 333 ? 19.968 -6.862 -38.809 1.00 76.50 333 PRO A C 1
ATOM 2829 O O . PRO A 1 333 ? 20.695 -7.595 -38.142 1.00 76.50 333 PRO A O 1
ATOM 2832 N N . CYS A 1 334 ? 19.615 -5.650 -38.374 1.00 75.62 334 CYS A N 1
ATOM 2833 C CA . CYS A 1 334 ? 20.073 -5.076 -37.106 1.00 75.62 334 CYS A CA 1
ATOM 2834 C C . CYS A 1 334 ? 19.650 -5.911 -35.881 1.00 75.62 334 CYS A C 1
ATOM 2836 O O . CYS A 1 334 ? 20.383 -5.968 -34.898 1.00 75.62 334 CYS A O 1
ATOM 2838 N N . HIS A 1 335 ? 18.528 -6.638 -35.941 1.00 78.50 335 HIS A N 1
ATOM 2839 C CA . HIS A 1 335 ? 18.122 -7.542 -34.858 1.00 78.50 335 HIS A CA 1
ATOM 2840 C C . HIS A 1 335 ? 19.082 -8.723 -34.699 1.00 78.50 335 HIS A C 1
ATOM 2842 O O . HIS A 1 335 ? 19.350 -9.159 -33.583 1.00 78.50 335 HIS A O 1
ATOM 2848 N N . THR A 1 336 ? 19.647 -9.219 -35.802 1.00 76.19 336 THR A N 1
ATOM 2849 C CA . THR A 1 336 ? 20.628 -10.317 -35.757 1.00 76.19 336 THR A CA 1
ATOM 2850 C C . THR A 1 336 ? 21.970 -9.873 -35.165 1.00 76.19 336 THR A C 1
ATOM 2852 O O . THR A 1 336 ? 22.740 -10.695 -34.672 1.00 76.19 336 THR A O 1
ATOM 2855 N N . GLN A 1 337 ? 22.235 -8.564 -35.156 1.00 78.75 337 GLN A N 1
ATOM 2856 C CA . GLN A 1 337 ? 23.464 -7.970 -34.633 1.00 78.75 337 GLN A CA 1
ATOM 2857 C C . GLN A 1 337 ? 23.390 -7.629 -33.141 1.00 78.75 337 GLN A C 1
ATOM 2859 O O . GLN A 1 337 ? 24.412 -7.268 -32.565 1.00 78.75 337 GLN A O 1
ATOM 2864 N N . ILE A 1 338 ? 22.237 -7.794 -32.481 1.00 82.88 338 ILE A N 1
ATOM 2865 C CA . ILE A 1 338 ? 22.064 -7.458 -31.057 1.00 82.88 338 ILE A CA 1
ATOM 2866 C C . ILE A 1 338 ? 23.102 -8.159 -30.170 1.00 82.88 338 ILE A C 1
ATOM 2868 O O . ILE A 1 338 ? 23.631 -7.554 -29.240 1.00 82.88 338 ILE A O 1
ATOM 2872 N N . ASN A 1 339 ? 23.471 -9.402 -30.494 1.00 80.00 339 ASN A N 1
ATOM 2873 C CA . ASN A 1 339 ? 24.478 -10.140 -29.729 1.00 80.00 339 ASN A CA 1
ATOM 2874 C C . ASN A 1 339 ? 25.869 -9.470 -29.744 1.00 80.00 339 ASN A C 1
ATOM 2876 O O . ASN A 1 339 ? 26.691 -9.748 -28.872 1.00 80.00 339 ASN A O 1
ATOM 2880 N N . ARG A 1 340 ? 26.146 -8.555 -30.685 1.00 86.56 340 ARG A N 1
ATOM 2881 C CA . ARG A 1 340 ? 27.401 -7.788 -30.729 1.00 86.56 340 ARG A CA 1
ATOM 2882 C C . ARG A 1 340 ? 27.501 -6.733 -29.623 1.00 86.56 340 ARG A C 1
ATOM 2884 O O . ARG A 1 340 ? 28.615 -6.344 -29.284 1.00 86.56 340 ARG A O 1
ATOM 2891 N N . PHE A 1 341 ? 26.403 -6.375 -28.943 1.00 85.62 341 PHE A N 1
ATOM 2892 C CA . PHE A 1 341 ? 26.453 -5.580 -27.702 1.00 85.62 341 PHE A CA 1
ATOM 2893 C C . PHE A 1 341 ? 27.126 -6.314 -26.522 1.00 85.62 341 PHE A C 1
ATOM 2895 O O . PHE A 1 341 ? 27.262 -5.750 -25.437 1.00 85.62 341 PHE A O 1
ATOM 2902 N N . HIS A 1 342 ? 27.583 -7.553 -26.730 1.00 80.94 342 HIS A N 1
ATOM 2903 C CA . HIS A 1 342 ? 28.382 -8.332 -25.781 1.00 80.94 342 HIS A CA 1
ATOM 2904 C C . HIS A 1 342 ? 29.850 -8.468 -26.190 1.00 80.94 342 HIS A C 1
ATOM 2906 O O . HIS A 1 342 ? 30.583 -9.241 -25.573 1.00 80.94 342 HIS A O 1
ATOM 2912 N N . SER A 1 343 ? 30.298 -7.733 -27.214 1.00 87.12 343 SER A N 1
ATOM 2913 C CA . SER A 1 343 ? 31.712 -7.711 -27.586 1.00 87.12 343 SER A CA 1
ATOM 2914 C C . SER A 1 343 ? 32.597 -7.303 -26.394 1.00 87.12 343 SER A C 1
ATOM 2916 O O . SER A 1 343 ? 32.144 -6.740 -25.383 1.00 87.12 343 SER A O 1
ATOM 2918 N N . LEU A 1 344 ? 33.898 -7.588 -26.503 1.00 86.00 344 LEU A N 1
ATOM 2919 C CA . LEU A 1 344 ? 34.878 -7.216 -25.477 1.00 86.00 344 LEU A CA 1
ATOM 2920 C C . LEU A 1 344 ? 34.832 -5.714 -25.155 1.00 86.00 344 LEU A C 1
ATOM 2922 O O . LEU A 1 344 ? 35.006 -5.336 -23.999 1.00 86.00 344 LEU A O 1
ATOM 2926 N N . PHE A 1 345 ? 34.515 -4.867 -26.136 1.00 91.81 345 PHE A N 1
ATOM 2927 C CA . PHE A 1 345 ? 34.365 -3.427 -25.947 1.00 91.81 345 PHE A CA 1
ATOM 2928 C C . PHE A 1 345 ? 33.297 -3.065 -24.898 1.00 91.81 345 PHE A C 1
ATOM 2930 O O . PHE A 1 345 ? 33.572 -2.300 -23.968 1.00 91.81 345 PHE A O 1
ATOM 2937 N N . TRP A 1 346 ? 32.090 -3.628 -25.009 1.00 89.75 346 TRP A N 1
ATOM 2938 C CA . TRP A 1 346 ? 30.966 -3.320 -24.112 1.00 89.75 346 TRP A CA 1
ATOM 2939 C C . TRP A 1 346 ? 31.193 -3.867 -22.700 1.00 89.75 346 TRP A C 1
ATOM 2941 O O . TRP A 1 346 ? 31.009 -3.162 -21.701 1.00 89.75 346 TRP A O 1
ATOM 2951 N N . SER A 1 347 ? 31.662 -5.114 -22.621 1.00 83.31 347 SER A N 1
ATOM 2952 C CA . SER A 1 347 ? 31.918 -5.810 -21.357 1.00 83.31 347 SER A CA 1
ATOM 2953 C C . SER A 1 347 ? 33.062 -5.180 -20.553 1.00 83.31 347 SER A C 1
ATOM 2955 O O . SER A 1 347 ? 32.901 -4.956 -19.350 1.00 83.31 347 SER A O 1
ATOM 2957 N N . GLN A 1 348 ? 34.173 -4.792 -21.194 1.00 86.44 348 GLN A N 1
ATOM 2958 C CA . GLN A 1 348 ? 35.282 -4.079 -20.536 1.00 86.44 348 GLN A CA 1
ATOM 2959 C C . GLN A 1 348 ? 34.843 -2.733 -19.947 1.00 86.44 348 GLN A C 1
ATOM 2961 O O . GLN A 1 348 ? 35.319 -2.327 -18.885 1.00 86.44 348 GLN A O 1
ATOM 2966 N N . ARG A 1 349 ? 33.898 -2.047 -20.598 1.00 85.69 349 ARG A N 1
ATOM 2967 C CA . ARG A 1 349 ? 33.332 -0.774 -20.121 1.00 85.69 349 ARG A CA 1
ATOM 2968 C C . ARG A 1 349 ? 32.230 -0.943 -19.075 1.00 85.69 349 ARG A C 1
ATOM 2970 O O . ARG A 1 349 ? 31.729 0.058 -18.560 1.00 85.69 349 ARG A O 1
ATOM 2977 N N . GLN A 1 350 ? 31.880 -2.181 -18.717 1.00 86.31 350 GLN A N 1
ATOM 2978 C CA . GLN A 1 350 ? 30.780 -2.506 -17.801 1.00 86.31 350 GLN A CA 1
ATOM 2979 C C . GLN A 1 350 ? 29.452 -1.873 -18.244 1.00 86.31 350 GLN A C 1
ATOM 2981 O O . GLN A 1 350 ? 28.676 -1.372 -17.420 1.00 86.31 350 GLN A O 1
ATOM 2986 N N . TRP A 1 351 ? 29.224 -1.832 -19.557 1.00 87.75 351 TRP A N 1
ATOM 2987 C CA . TRP A 1 351 ? 27.973 -1.397 -20.160 1.00 87.75 351 TRP A CA 1
ATOM 2988 C C . TRP A 1 351 ? 27.174 -2.641 -20.530 1.00 87.75 351 TRP A C 1
ATOM 2990 O O . TRP A 1 351 ? 27.596 -3.428 -21.371 1.00 87.75 351 TRP A O 1
ATOM 3000 N N . VAL A 1 352 ? 26.041 -2.837 -19.859 1.00 84.06 352 VAL A N 1
ATOM 3001 C CA . VAL A 1 352 ? 25.229 -4.049 -19.984 1.00 84.06 352 VAL A CA 1
ATOM 3002 C C . VAL A 1 352 ? 24.004 -3.760 -20.829 1.00 84.06 352 VAL A C 1
ATOM 3004 O O . VAL A 1 352 ? 23.275 -2.793 -20.583 1.00 84.06 352 VAL A O 1
ATOM 3007 N N . PHE A 1 353 ? 23.794 -4.624 -21.813 1.00 85.75 353 PHE A N 1
ATOM 3008 C CA . PHE A 1 353 ? 22.618 -4.631 -22.659 1.00 85.75 353 PHE A CA 1
ATOM 3009 C C . PHE A 1 353 ? 21.488 -5.440 -22.013 1.00 85.75 353 PHE A C 1
ATOM 3011 O O . PHE A 1 353 ? 21.677 -6.595 -21.639 1.00 85.75 353 PHE A O 1
ATOM 3018 N N . ASN A 1 354 ? 20.308 -4.833 -21.925 1.00 84.56 354 ASN A N 1
ATOM 3019 C CA . ASN A 1 354 ? 19.097 -5.417 -21.369 1.00 84.56 354 ASN A CA 1
ATOM 3020 C C . ASN A 1 354 ? 17.938 -5.287 -22.351 1.00 84.56 354 ASN A C 1
ATOM 3022 O O . ASN A 1 354 ? 17.680 -4.200 -22.883 1.00 84.56 354 ASN A O 1
ATOM 3026 N N . LEU A 1 355 ? 17.178 -6.372 -22.474 1.00 85.06 355 LEU A N 1
ATOM 3027 C CA . LEU A 1 355 ? 15.886 -6.394 -23.143 1.00 85.06 355 LEU A CA 1
ATOM 3028 C C . LEU A 1 355 ? 14.784 -6.291 -22.088 1.00 85.06 355 LEU A C 1
ATOM 3030 O O . LEU A 1 355 ? 14.818 -6.985 -21.071 1.00 85.06 355 LEU A O 1
ATOM 3034 N N . SER A 1 356 ? 13.780 -5.456 -22.319 1.00 82.62 356 SER A N 1
ATOM 3035 C CA . SER A 1 356 ? 12.572 -5.449 -21.499 1.00 82.62 356 SER A CA 1
ATOM 3036 C C . SER A 1 356 ? 11.315 -5.367 -22.340 1.00 82.62 356 SER A C 1
ATOM 3038 O O . SER A 1 356 ? 11.295 -4.686 -23.360 1.00 82.62 356 SER A O 1
ATOM 3040 N N . ILE A 1 357 ? 10.274 -6.057 -21.889 1.00 80.06 357 ILE A N 1
ATOM 3041 C CA . ILE A 1 357 ? 8.956 -6.050 -22.522 1.00 80.06 357 ILE A CA 1
ATOM 3042 C C . ILE A 1 357 ? 8.035 -5.236 -21.619 1.00 80.06 357 ILE A C 1
ATOM 3044 O O . ILE A 1 357 ? 7.900 -5.537 -20.425 1.00 80.06 357 ILE A O 1
ATOM 3048 N N . ASP A 1 358 ? 7.454 -4.183 -22.186 1.00 76.75 358 ASP A N 1
ATOM 3049 C CA . ASP A 1 358 ? 6.546 -3.270 -21.503 1.00 76.75 358 ASP A CA 1
ATOM 3050 C C . ASP A 1 358 ? 5.232 -3.152 -22.281 1.00 76.75 358 ASP A C 1
ATOM 3052 O O . ASP A 1 358 ? 5.203 -3.132 -23.510 1.00 76.75 358 ASP A O 1
ATOM 3056 N N . THR A 1 359 ? 4.129 -3.074 -21.554 1.00 67.94 359 THR A N 1
ATOM 3057 C CA . THR A 1 359 ? 2.779 -2.955 -22.102 1.00 67.94 359 THR A CA 1
ATOM 3058 C C . THR A 1 359 ? 2.088 -1.823 -21.360 1.00 67.94 359 THR A C 1
ATOM 3060 O O . THR A 1 359 ? 1.274 -2.068 -20.462 1.00 67.94 359 THR A O 1
ATOM 3063 N N . ASP A 1 360 ? 2.454 -0.576 -21.659 1.00 54.78 360 ASP A N 1
ATOM 3064 C CA . ASP A 1 360 ? 1.816 0.569 -21.015 1.00 54.78 360 ASP A CA 1
ATOM 3065 C C . ASP A 1 360 ? 1.160 1.552 -21.996 1.00 54.78 360 ASP A C 1
ATOM 3067 O O . ASP A 1 360 ? 1.769 2.080 -22.924 1.00 54.78 360 ASP A O 1
ATOM 3071 N N . ASN A 1 361 ? -0.118 1.807 -21.692 1.00 49.16 361 ASN A N 1
ATOM 3072 C CA . ASN A 1 361 ? -1.033 2.857 -22.149 1.00 49.16 361 ASN A CA 1
ATOM 3073 C C . ASN A 1 361 ? -1.845 2.730 -23.453 1.00 49.16 361 ASN A C 1
ATOM 3075 O O . ASN A 1 361 ? -2.803 3.493 -23.555 1.00 49.16 361 ASN A O 1
ATOM 3079 N N . GLN A 1 362 ? -1.597 1.818 -24.406 1.00 49.75 362 GLN A N 1
ATOM 3080 C CA . GLN A 1 362 ? -2.392 1.795 -25.664 1.00 49.75 362 GLN A CA 1
ATOM 3081 C C . GLN A 1 362 ? -2.580 0.417 -26.336 1.00 49.75 362 GLN A C 1
ATOM 3083 O O . GLN A 1 362 ? -2.523 0.336 -27.555 1.00 49.75 362 GLN A O 1
ATOM 3088 N N . GLN A 1 363 ? -2.780 -0.676 -25.586 1.00 56.91 363 GLN A N 1
ATOM 3089 C CA . GLN A 1 363 ? -2.976 -2.044 -26.137 1.00 56.91 363 GLN A CA 1
ATOM 3090 C C . GLN A 1 363 ? -1.823 -2.604 -27.013 1.00 56.91 363 GLN A C 1
ATOM 3092 O O . GLN A 1 363 ? -1.845 -3.784 -27.343 1.00 56.91 363 GLN A O 1
ATOM 3097 N N . ALA A 1 364 ? -0.797 -1.810 -27.332 1.00 65.62 364 ALA A N 1
ATOM 3098 C CA . ALA A 1 364 ? 0.389 -2.211 -28.082 1.00 65.62 364 ALA A CA 1
ATOM 3099 C C . ALA A 1 364 ? 1.519 -2.689 -27.156 1.00 65.62 364 ALA A C 1
ATOM 3101 O O . ALA A 1 364 ? 1.676 -2.202 -26.030 1.00 65.62 364 ALA A O 1
ATOM 3102 N N . ILE A 1 365 ? 2.324 -3.629 -27.647 1.00 73.75 365 ILE A N 1
ATOM 3103 C CA . ILE A 1 365 ? 3.491 -4.161 -26.934 1.00 73.75 365 ILE A CA 1
ATOM 3104 C C . ILE A 1 365 ? 4.701 -3.320 -27.295 1.00 73.75 365 ILE A C 1
ATOM 3106 O O . ILE A 1 365 ? 4.957 -3.077 -28.469 1.00 73.75 365 ILE A O 1
ATOM 3110 N N . ALA A 1 366 ? 5.462 -2.898 -26.295 1.00 81.56 366 ALA A N 1
ATOM 3111 C CA . ALA A 1 366 ? 6.721 -2.211 -26.492 1.00 81.56 366 ALA A CA 1
ATOM 3112 C C . ALA A 1 366 ? 7.884 -3.143 -26.137 1.00 81.56 366 ALA A C 1
ATOM 3114 O O . ALA A 1 366 ? 8.022 -3.563 -24.983 1.00 81.56 366 ALA A O 1
ATOM 3115 N N . ILE A 1 367 ? 8.757 -3.432 -27.104 1.00 84.25 367 ILE A N 1
ATOM 3116 C CA . ILE A 1 367 ? 10.078 -3.986 -26.800 1.00 84.25 367 ILE A CA 1
ATOM 3117 C C . ILE A 1 367 ? 11.026 -2.822 -26.564 1.00 84.25 367 ILE A C 1
ATOM 3119 O O . ILE A 1 367 ? 11.162 -1.898 -27.366 1.00 84.25 367 ILE A O 1
ATOM 3123 N N . VAL A 1 368 ? 11.681 -2.859 -25.417 1.00 86.31 368 VAL A N 1
ATOM 3124 C CA . VAL A 1 368 ? 12.623 -1.846 -24.981 1.00 86.31 368 VAL A CA 1
ATOM 3125 C C . VAL A 1 368 ? 14.003 -2.478 -24.907 1.00 86.31 368 VAL A C 1
ATOM 3127 O O . VAL A 1 368 ? 14.269 -3.326 -24.057 1.00 86.31 368 VAL A O 1
ATOM 3130 N N . TYR A 1 369 ? 14.897 -2.004 -25.758 1.00 89.38 369 TYR A N 1
ATOM 3131 C CA . TYR A 1 369 ? 16.308 -2.357 -25.767 1.00 89.38 369 TYR A CA 1
ATOM 3132 C C . TYR A 1 369 ? 17.061 -1.271 -25.012 1.00 89.38 369 TYR A C 1
ATOM 3134 O O . TYR A 1 369 ? 16.830 -0.081 -25.243 1.00 89.38 369 TYR A O 1
ATOM 3142 N N . SER A 1 370 ? 17.931 -1.636 -24.078 1.00 89.06 370 SER A N 1
ATOM 3143 C CA . SER A 1 370 ? 18.592 -0.647 -23.233 1.00 89.06 370 SER A CA 1
ATOM 3144 C C . SER A 1 370 ? 20.024 -1.009 -22.892 1.00 89.06 370 SER A C 1
ATOM 3146 O O . SER A 1 370 ? 20.342 -2.169 -22.678 1.00 89.06 370 SER A O 1
ATOM 3148 N N . ILE A 1 371 ? 20.880 0.003 -22.793 1.00 89.50 371 ILE A N 1
ATOM 3149 C CA . ILE A 1 371 ? 22.255 -0.128 -22.309 1.00 89.50 371 ILE A CA 1
ATOM 3150 C C . ILE A 1 371 ? 22.407 0.764 -21.091 1.00 89.50 371 ILE A C 1
ATOM 3152 O O . ILE A 1 371 ? 21.973 1.922 -21.097 1.00 89.50 371 ILE A O 1
ATOM 3156 N N . HIS A 1 372 ? 23.008 0.228 -20.037 1.00 83.50 372 HIS A N 1
ATOM 3157 C CA . HIS A 1 372 ? 23.257 0.957 -18.801 1.00 83.50 372 HIS A CA 1
ATOM 3158 C C . HIS A 1 372 ? 24.605 0.566 -18.189 1.00 83.50 372 HIS A C 1
ATOM 3160 O O . HIS A 1 372 ? 25.104 -0.535 -18.401 1.00 83.50 372 HIS A O 1
ATOM 3166 N N . SER A 1 373 ? 25.203 1.482 -17.424 1.00 80.00 373 SER A N 1
ATOM 3167 C CA . SER A 1 373 ? 26.459 1.222 -16.716 1.00 80.00 373 SER A CA 1
ATOM 3168 C C . SER A 1 373 ? 26.207 0.551 -15.364 1.00 80.00 373 SER A C 1
ATOM 3170 O O . SER A 1 373 ? 25.290 0.931 -14.634 1.00 80.00 373 SER A O 1
ATOM 3172 N N . CYS A 1 374 ? 27.053 -0.408 -14.987 1.00 65.06 374 CYS A N 1
ATOM 3173 C CA . CYS A 1 374 ? 26.974 -1.066 -13.680 1.00 65.06 374 CYS A CA 1
ATOM 3174 C C . CYS A 1 374 ? 27.523 -0.234 -12.501 1.00 65.06 374 CYS A C 1
ATOM 3176 O O . CYS A 1 374 ? 27.369 -0.645 -11.348 1.00 65.06 374 CYS A O 1
ATOM 3178 N N . ARG A 1 375 ? 28.146 0.935 -12.728 1.00 60.03 375 ARG A N 1
ATOM 3179 C CA . ARG A 1 375 ? 28.731 1.770 -11.656 1.00 60.03 375 ARG A CA 1
ATOM 3180 C C . ARG A 1 375 ? 27.659 2.560 -10.888 1.00 60.03 375 ARG A C 1
ATOM 3182 O O . ARG A 1 375 ? 27.459 3.746 -11.105 1.00 60.03 375 ARG A O 1
ATOM 3189 N N . LYS A 1 376 ? 26.983 1.904 -9.940 1.00 53.59 376 LYS A N 1
ATOM 3190 C CA . LYS A 1 376 ? 25.774 2.424 -9.265 1.00 53.59 376 LYS A CA 1
ATOM 3191 C C . LYS A 1 376 ? 25.940 3.471 -8.152 1.00 53.59 376 LYS A C 1
ATOM 3193 O O . LYS A 1 376 ? 24.928 3.982 -7.692 1.00 53.59 376 LYS A O 1
ATOM 3198 N N . LYS A 1 377 ? 27.141 3.842 -7.692 1.00 45.19 377 LYS A N 1
ATOM 3199 C CA . LYS A 1 377 ? 27.248 4.689 -6.478 1.00 45.19 377 LYS A CA 1
ATOM 3200 C C . LYS A 1 377 ? 26.955 6.189 -6.662 1.00 45.19 377 LYS A C 1
ATOM 3202 O O . LYS A 1 377 ? 26.866 6.886 -5.661 1.00 45.19 377 LYS A O 1
ATOM 3207 N N . GLN A 1 378 ? 26.761 6.687 -7.887 1.00 42.72 378 GLN A N 1
ATOM 3208 C CA . GLN A 1 378 ? 26.557 8.129 -8.133 1.00 42.72 378 GLN A CA 1
ATOM 3209 C C . GLN A 1 378 ? 25.282 8.463 -8.930 1.00 42.72 378 GLN A C 1
ATOM 3211 O O . GLN A 1 378 ? 24.855 9.614 -8.949 1.00 42.72 378 GLN A O 1
ATOM 3216 N N . ASP A 1 379 ? 24.633 7.461 -9.534 1.00 47.56 379 ASP A N 1
ATOM 3217 C CA . ASP A 1 379 ? 23.466 7.646 -10.409 1.00 47.56 379 ASP A CA 1
ATOM 3218 C C . ASP A 1 379 ? 22.132 7.828 -9.657 1.00 47.56 379 ASP A C 1
ATOM 3220 O O . ASP A 1 379 ? 21.215 8.452 -10.192 1.00 47.56 379 ASP A O 1
ATOM 3224 N N . GLU A 1 380 ? 22.004 7.337 -8.417 1.00 45.84 380 GLU A N 1
ATOM 3225 C CA . GLU A 1 380 ? 20.761 7.480 -7.635 1.00 45.84 380 GLU A CA 1
ATOM 3226 C C . GLU A 1 380 ? 20.461 8.942 -7.270 1.00 45.84 380 GLU A C 1
ATOM 3228 O O . GLU A 1 380 ? 19.298 9.341 -7.242 1.00 45.84 380 GLU A O 1
ATOM 3233 N N . PHE A 1 381 ? 21.493 9.773 -7.094 1.00 38.66 381 PHE A N 1
ATOM 3234 C CA . PHE A 1 381 ? 21.328 11.200 -6.810 1.00 38.66 381 PHE A CA 1
ATOM 3235 C C . PHE A 1 381 ? 20.881 11.988 -8.056 1.00 38.66 381 PHE A C 1
ATOM 3237 O O . PHE A 1 381 ? 19.972 12.815 -7.980 1.00 38.66 381 PHE A O 1
ATOM 3244 N N . ASP A 1 382 ? 21.433 11.666 -9.232 1.00 38.44 382 ASP A N 1
ATOM 3245 C CA . ASP A 1 382 ? 21.078 12.301 -10.513 1.00 38.44 382 ASP A CA 1
ATOM 3246 C C . ASP A 1 382 ? 19.681 11.886 -11.016 1.00 38.44 382 ASP A C 1
ATOM 3248 O O . ASP A 1 382 ? 19.012 12.650 -11.723 1.00 38.44 382 ASP A O 1
ATOM 3252 N N . GLN A 1 383 ? 19.229 10.673 -10.680 1.00 43.50 383 GLN A N 1
ATOM 3253 C CA . GLN A 1 383 ? 17.879 10.192 -10.984 1.00 43.50 383 GLN A CA 1
ATOM 3254 C C . GLN A 1 383 ? 16.843 10.811 -10.031 1.00 43.50 383 GLN A C 1
ATOM 3256 O O . GLN A 1 383 ? 15.809 11.296 -10.487 1.00 43.50 383 GLN A O 1
ATOM 3261 N N . TYR A 1 384 ? 17.175 10.942 -8.742 1.00 40.09 384 TYR A N 1
ATOM 3262 C CA . TYR A 1 384 ? 16.368 11.681 -7.766 1.00 40.09 384 TYR A CA 1
ATOM 3263 C C . TYR A 1 384 ? 16.202 13.166 -8.138 1.00 40.09 384 TYR A C 1
ATOM 3265 O O . TYR A 1 384 ? 15.128 13.734 -7.940 1.00 40.09 384 TYR A O 1
ATOM 3273 N N . LEU A 1 385 ? 17.225 13.796 -8.729 1.00 37.94 385 LEU A N 1
ATOM 3274 C CA . LEU A 1 385 ? 17.141 15.184 -9.200 1.00 37.94 385 LEU A CA 1
ATOM 3275 C C . LEU A 1 385 ? 16.286 15.344 -10.474 1.00 37.94 385 LEU A C 1
ATOM 3277 O O . LEU A 1 385 ? 15.668 16.388 -10.676 1.00 37.94 385 LEU A O 1
ATOM 3281 N N . ASN A 1 386 ? 16.252 14.327 -11.344 1.00 40.22 386 ASN A N 1
ATOM 3282 C CA . ASN A 1 386 ? 15.514 14.369 -12.612 1.00 40.22 386 ASN A CA 1
ATOM 3283 C C . ASN A 1 386 ? 14.030 13.998 -12.477 1.00 40.22 386 ASN A C 1
ATOM 3285 O O . ASN A 1 386 ? 13.212 14.543 -13.225 1.00 40.22 386 ASN A O 1
ATOM 3289 N N . ASP A 1 387 ? 13.689 13.109 -11.541 1.00 37.09 387 ASP A N 1
ATOM 3290 C CA . ASP A 1 387 ? 12.327 12.592 -11.381 1.00 37.09 387 ASP A CA 1
ATOM 3291 C C . ASP A 1 387 ? 11.463 13.459 -10.428 1.00 37.09 387 ASP A C 1
ATOM 3293 O O . ASP A 1 387 ? 10.241 13.495 -10.565 1.00 37.09 387 ASP A O 1
ATOM 3297 N N . ASN A 1 388 ? 12.057 14.280 -9.548 1.00 35.28 388 ASN A N 1
ATOM 3298 C CA . ASN A 1 388 ? 11.327 15.059 -8.526 1.00 35.28 388 ASN A CA 1
ATOM 3299 C C . ASN A 1 388 ? 10.810 16.457 -8.946 1.00 35.28 388 ASN A C 1
ATOM 3301 O O . ASN A 1 388 ? 10.707 17.360 -8.118 1.00 35.28 388 ASN A O 1
ATOM 3305 N N . ILE A 1 389 ? 10.401 16.656 -10.205 1.00 36.16 389 ILE A N 1
ATOM 3306 C CA . ILE A 1 389 ? 9.615 17.855 -10.605 1.00 36.16 389 ILE A CA 1
ATOM 3307 C C . ILE A 1 389 ? 8.116 17.549 -10.806 1.00 36.16 389 ILE A C 1
ATOM 3309 O O . ILE A 1 389 ? 7.321 18.443 -11.095 1.00 36.16 389 ILE A O 1
ATOM 3313 N N . ARG A 1 390 ? 7.659 16.326 -10.528 1.00 28.25 390 ARG A N 1
ATOM 3314 C CA . ARG A 1 390 ? 6.232 16.053 -10.312 1.00 28.25 390 ARG A CA 1
ATOM 3315 C C . ARG A 1 390 ? 6.041 15.235 -9.047 1.00 28.25 390 ARG A C 1
ATOM 3317 O O . ARG A 1 390 ? 6.366 14.056 -9.015 1.00 28.25 390 ARG A O 1
ATOM 3324 N N . MET A 1 391 ? 5.480 15.880 -8.027 1.00 26.22 391 MET A N 1
ATOM 3325 C CA . MET A 1 391 ? 4.773 15.175 -6.967 1.00 26.22 391 MET A CA 1
ATOM 3326 C C . MET A 1 391 ? 3.610 14.419 -7.609 1.00 26.22 391 MET A C 1
ATOM 3328 O O . MET A 1 391 ? 2.650 15.042 -8.049 1.00 26.22 391 MET A O 1
ATOM 3332 N N . ASP A 1 392 ? 3.729 13.097 -7.693 1.00 25.48 392 ASP A N 1
ATOM 3333 C CA . ASP A 1 392 ? 2.658 12.219 -7.242 1.00 25.48 392 ASP A CA 1
ATOM 3334 C C . ASP A 1 392 ? 3.211 10.844 -6.841 1.00 25.48 392 ASP A C 1
ATOM 3336 O O . ASP A 1 392 ? 4.178 10.329 -7.408 1.00 25.48 392 ASP A O 1
ATOM 3340 N N . ASN A 1 393 ? 2.620 10.285 -5.794 1.00 30.38 393 ASN A N 1
ATOM 3341 C CA . ASN A 1 393 ? 3.112 9.136 -5.044 1.00 30.38 393 ASN A CA 1
ATOM 3342 C C . ASN A 1 393 ? 3.172 7.844 -5.871 1.00 30.38 393 ASN A C 1
ATOM 3344 O O . ASN A 1 393 ? 2.148 7.193 -6.060 1.00 30.38 393 ASN A O 1
ATOM 3348 N N . ARG A 1 394 ? 4.381 7.375 -6.209 1.00 26.19 394 ARG A N 1
ATOM 3349 C CA . ARG A 1 394 ? 4.704 5.936 -6.314 1.00 26.19 394 ARG A CA 1
ATOM 3350 C C . ARG A 1 394 ? 6.148 5.659 -5.891 1.00 26.19 394 ARG A C 1
ATOM 3352 O O . ARG A 1 394 ? 7.037 5.480 -6.715 1.00 26.19 394 ARG A O 1
ATOM 3359 N N . LYS A 1 395 ? 6.374 5.557 -4.579 1.00 29.95 395 LYS A N 1
ATOM 3360 C CA . LYS A 1 395 ? 7.512 4.802 -4.038 1.00 29.95 395 LYS A CA 1
ATOM 3361 C C . LYS A 1 395 ? 7.125 3.330 -3.968 1.00 29.95 395 LYS A C 1
ATOM 3363 O O . LYS A 1 395 ? 6.365 2.928 -3.095 1.00 29.95 395 LYS A O 1
ATOM 3368 N N . SER A 1 396 ? 7.632 2.544 -4.909 1.00 28.55 396 SER A N 1
ATOM 3369 C CA . SER A 1 396 ? 7.901 1.109 -4.739 1.00 28.55 396 SER A CA 1
ATOM 3370 C C . SER A 1 396 ? 8.493 0.556 -6.031 1.00 28.55 396 SER A C 1
ATOM 3372 O O . SER A 1 396 ? 7.770 0.018 -6.849 1.00 28.55 396 SER A O 1
ATOM 3374 N N . ILE A 1 397 ? 9.804 0.718 -6.213 1.00 29.03 397 ILE A N 1
ATOM 3375 C CA . ILE A 1 397 ? 10.746 -0.234 -6.836 1.00 29.03 397 ILE A CA 1
ATOM 3376 C C . ILE A 1 397 ? 12.124 0.367 -6.547 1.00 29.03 397 ILE A C 1
ATOM 3378 O O . ILE A 1 397 ? 12.677 1.113 -7.343 1.00 29.03 397 ILE A O 1
ATOM 3382 N N . GLN A 1 398 ? 12.641 0.129 -5.348 1.00 29.88 398 GLN A N 1
ATOM 3383 C CA . GLN A 1 398 ? 14.061 0.309 -5.059 1.00 29.88 398 GLN A CA 1
ATOM 3384 C C . GLN A 1 398 ? 14.359 -0.391 -3.746 1.00 29.88 398 GLN A C 1
ATOM 3386 O O . GLN A 1 398 ? 14.370 0.211 -2.681 1.00 29.88 398 GLN A O 1
ATOM 3391 N N . GLN A 1 399 ? 14.525 -1.704 -3.842 1.00 30.56 399 GLN A N 1
ATOM 3392 C CA . GLN A 1 399 ? 15.463 -2.454 -3.024 1.00 30.56 399 GLN A CA 1
ATOM 3393 C C . GLN A 1 399 ? 15.623 -3.842 -3.643 1.00 30.56 399 GLN A C 1
ATOM 3395 O O . GLN A 1 399 ? 14.653 -4.464 -4.065 1.00 30.56 399 GLN A O 1
ATOM 3400 N N . ILE A 1 400 ? 16.879 -4.290 -3.673 1.00 33.56 400 ILE A N 1
ATOM 3401 C CA . ILE A 1 400 ? 17.367 -5.590 -4.146 1.00 33.56 400 ILE A CA 1
ATOM 3402 C C . ILE A 1 400 ? 17.526 -5.683 -5.676 1.00 33.56 400 ILE A C 1
ATOM 3404 O O . ILE A 1 400 ? 16.795 -6.386 -6.368 1.00 33.56 400 ILE A O 1
ATOM 3408 N N . ILE A 1 401 ? 18.562 -5.022 -6.207 1.00 34.38 401 ILE A N 1
ATOM 3409 C CA . ILE A 1 401 ? 19.263 -5.548 -7.387 1.00 34.38 401 ILE A CA 1
ATOM 3410 C C . ILE A 1 401 ? 20.539 -6.210 -6.872 1.00 34.38 401 ILE A C 1
ATOM 3412 O O . ILE A 1 401 ? 21.451 -5.542 -6.388 1.00 34.38 401 ILE A O 1
ATOM 3416 N N . THR A 1 402 ? 20.535 -7.537 -6.938 1.00 35.91 402 THR A N 1
ATOM 3417 C CA . THR A 1 402 ? 21.648 -8.450 -6.660 1.00 35.91 402 THR A CA 1
ATOM 3418 C C . THR A 1 402 ? 22.886 -8.145 -7.525 1.00 35.91 402 THR A C 1
ATOM 3420 O O . THR A 1 402 ? 22.740 -7.621 -8.629 1.00 35.91 402 THR A O 1
ATOM 3423 N N . PRO A 1 403 ? 24.103 -8.493 -7.068 1.00 32.66 403 PRO A N 1
ATOM 3424 C CA . PRO A 1 403 ? 25.384 -8.037 -7.622 1.00 32.66 403 PRO A CA 1
ATOM 3425 C C . PRO A 1 403 ? 25.871 -8.834 -8.852 1.00 32.66 403 PRO A C 1
ATOM 3427 O O . PRO A 1 403 ? 27.065 -9.074 -8.994 1.00 32.66 403 PRO A O 1
ATOM 3430 N N . TYR A 1 404 ? 24.982 -9.269 -9.748 1.00 47.44 404 TYR A N 1
ATOM 3431 C CA . TYR A 1 404 ? 25.365 -10.107 -10.895 1.00 47.44 404 TYR A CA 1
ATOM 3432 C C . TYR A 1 404 ? 25.366 -9.273 -12.179 1.00 47.44 404 TYR A C 1
ATOM 3434 O O . TYR A 1 404 ? 24.326 -9.033 -12.781 1.00 47.44 404 TYR A O 1
ATOM 3442 N N . SER A 1 405 ? 26.539 -8.747 -12.535 1.00 49.59 405 SER A N 1
ATOM 3443 C CA . SER A 1 405 ? 26.713 -7.613 -13.456 1.00 49.59 405 SER A CA 1
ATOM 3444 C C . SER A 1 405 ? 27.302 -7.962 -14.831 1.00 49.59 405 SER A C 1
ATOM 3446 O O . SER A 1 405 ? 27.961 -7.113 -15.424 1.00 49.59 405 SER A O 1
ATOM 3448 N N . GLN A 1 406 ? 27.119 -9.185 -15.344 1.00 50.69 406 GLN A N 1
ATOM 3449 C CA . GLN A 1 406 ? 27.697 -9.580 -16.647 1.00 50.69 406 GLN A CA 1
ATOM 3450 C C . GLN A 1 406 ? 26.810 -10.485 -17.522 1.00 50.69 406 GLN A C 1
ATOM 3452 O O . GLN A 1 406 ? 27.297 -11.032 -18.504 1.00 50.69 406 GLN A O 1
ATOM 3457 N N . SER A 1 407 ? 25.527 -10.659 -17.203 1.00 56.44 407 SER A N 1
ATOM 3458 C CA . SER A 1 407 ? 24.652 -11.593 -17.922 1.00 56.44 407 SER A CA 1
ATOM 3459 C C . SER A 1 407 ? 23.564 -10.901 -18.748 1.00 56.44 407 SER A C 1
ATOM 3461 O O . SER A 1 407 ? 23.079 -9.827 -18.393 1.00 56.44 407 SER A O 1
ATOM 3463 N N . ASN A 1 408 ? 23.164 -11.550 -19.845 1.00 62.09 408 ASN A N 1
ATOM 3464 C CA . ASN A 1 408 ? 22.100 -11.094 -20.735 1.00 62.09 408 ASN A CA 1
ATOM 3465 C C . ASN A 1 408 ? 20.759 -11.233 -20.027 1.00 62.09 408 ASN A C 1
ATOM 3467 O O . ASN A 1 408 ? 20.322 -12.350 -19.736 1.00 62.09 408 ASN A O 1
ATOM 3471 N N . GLN A 1 409 ? 20.118 -10.101 -19.741 1.00 72.44 409 GLN A N 1
ATOM 3472 C CA . GLN A 1 409 ? 18.908 -10.067 -18.934 1.00 72.44 409 GLN A CA 1
ATOM 3473 C C . GLN A 1 409 ? 17.680 -9.693 -19.767 1.00 72.44 409 GLN A C 1
ATOM 3475 O O . GLN A 1 409 ? 17.623 -8.614 -20.364 1.00 72.44 409 GLN A O 1
ATOM 3480 N N . LEU A 1 410 ? 16.660 -10.553 -19.717 1.00 72.81 410 LEU A N 1
ATOM 3481 C CA . LEU A 1 410 ? 15.286 -10.214 -20.069 1.00 72.81 410 LEU A CA 1
ATOM 3482 C C . LEU A 1 410 ? 14.555 -9.741 -18.819 1.00 72.81 410 LEU A C 1
ATOM 3484 O O . LEU A 1 410 ? 14.492 -10.469 -17.831 1.00 72.81 410 LEU A O 1
ATOM 3488 N N . THR A 1 411 ? 13.974 -8.544 -18.848 1.00 71.56 411 THR A N 1
ATOM 3489 C CA . THR A 1 411 ? 13.099 -8.061 -17.772 1.00 71.56 411 THR A CA 1
ATOM 3490 C C . THR A 1 411 ? 11.668 -7.888 -18.266 1.00 71.56 411 THR A C 1
ATOM 3492 O O . THR A 1 411 ? 11.383 -7.043 -19.111 1.00 71.56 411 THR A O 1
ATOM 3495 N N . VAL A 1 412 ? 10.742 -8.654 -17.700 1.00 67.44 412 VAL A N 1
ATOM 3496 C CA . VAL A 1 412 ? 9.303 -8.524 -17.944 1.00 67.44 412 VAL A CA 1
ATOM 3497 C C . VAL A 1 412 ? 8.727 -7.586 -16.886 1.00 67.44 412 VAL A C 1
ATOM 3499 O O . VAL A 1 412 ? 8.658 -7.938 -15.705 1.00 67.44 412 VAL A O 1
ATOM 3502 N N . VAL A 1 413 ? 8.366 -6.366 -17.294 1.00 58.66 413 VAL A N 1
ATOM 3503 C CA . VAL A 1 413 ? 7.966 -5.287 -16.371 1.00 58.66 413 VAL A CA 1
ATOM 3504 C C . VAL A 1 413 ? 6.456 -5.279 -16.141 1.00 58.66 413 VAL A C 1
ATOM 3506 O O . VAL A 1 413 ? 6.005 -5.167 -14.998 1.00 58.66 413 VAL A O 1
ATOM 3509 N N . LYS A 1 414 ? 5.665 -5.421 -17.209 1.00 60.97 414 LYS A N 1
ATOM 3510 C CA . LYS A 1 414 ? 4.202 -5.393 -17.157 1.00 60.97 414 LYS A CA 1
ATOM 3511 C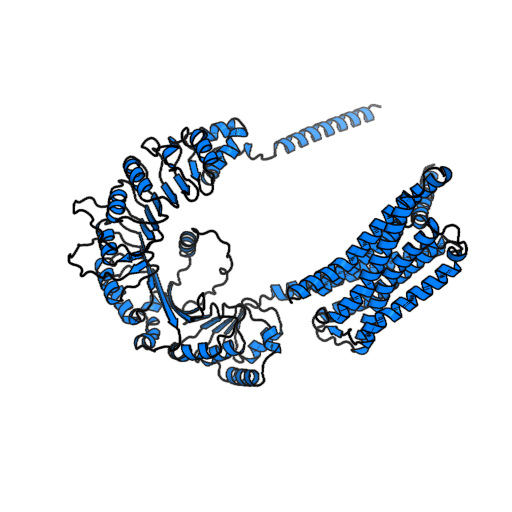 C . LYS A 1 414 ? 3.616 -6.211 -18.307 1.00 60.97 414 LYS A C 1
ATOM 3513 O O . LYS A 1 414 ? 4.134 -6.154 -19.416 1.00 60.97 414 LYS A O 1
ATOM 3518 N N . LEU A 1 415 ? 2.556 -6.964 -18.015 1.00 57.47 415 LEU A N 1
ATOM 3519 C CA . LEU A 1 415 ? 1.716 -7.666 -18.988 1.00 57.47 415 LEU A CA 1
ATOM 3520 C C . LEU A 1 415 ? 0.245 -7.308 -18.694 1.00 57.47 415 LEU A C 1
ATOM 3522 O O . LEU A 1 415 ? -0.111 -7.155 -17.517 1.00 57.47 415 LEU A O 1
ATOM 3526 N N . PRO A 1 416 ? -0.617 -7.122 -19.707 1.00 48.91 416 PRO A N 1
ATOM 3527 C CA . PRO A 1 416 ? -2.021 -6.796 -19.492 1.00 48.91 416 PRO A CA 1
ATOM 3528 C C . PRO A 1 416 ? -2.758 -7.966 -18.824 1.00 48.91 416 PRO A C 1
ATOM 3530 O O . PRO A 1 416 ? -2.566 -9.124 -19.175 1.00 48.91 416 PRO A O 1
ATOM 3533 N N . THR A 1 417 ? -3.638 -7.656 -17.869 1.00 45.38 417 THR A N 1
ATOM 3534 C CA . THR A 1 417 ? -4.480 -8.635 -17.155 1.00 45.38 417 THR A CA 1
ATOM 3535 C C . THR A 1 417 ? -5.720 -9.073 -17.940 1.00 45.38 417 THR A C 1
ATOM 3537 O O . THR A 1 417 ? -6.571 -9.754 -17.379 1.00 45.38 417 THR A O 1
ATOM 3540 N N . ILE A 1 418 ? -5.884 -8.630 -19.189 1.00 40.00 418 ILE A N 1
ATOM 3541 C CA . ILE A 1 418 ? -7.127 -8.793 -19.949 1.00 40.00 418 ILE A CA 1
ATOM 3542 C C . ILE A 1 418 ? -6.776 -9.153 -21.397 1.00 40.00 418 ILE A C 1
ATOM 3544 O O . ILE A 1 418 ? -6.207 -8.329 -22.109 1.00 40.00 418 ILE A O 1
ATOM 3548 N N . ASP A 1 419 ? -7.084 -10.396 -21.779 1.00 41.50 419 ASP A N 1
ATOM 3549 C CA . ASP A 1 419 ? -7.312 -10.931 -23.137 1.00 41.50 419 ASP A CA 1
ATOM 3550 C C . ASP A 1 419 ? -6.331 -10.643 -24.286 1.00 41.50 419 ASP A C 1
ATOM 3552 O O . ASP A 1 419 ? -6.590 -11.029 -25.429 1.00 41.50 419 ASP A O 1
ATOM 3556 N N . ILE A 1 420 ? -5.159 -10.071 -24.024 1.00 47.62 420 ILE A N 1
ATOM 3557 C CA . ILE A 1 420 ? -4.073 -10.052 -25.006 1.00 47.62 420 ILE A CA 1
ATOM 3558 C C . ILE A 1 420 ? -3.291 -11.367 -24.858 1.00 47.62 420 ILE A C 1
ATOM 3560 O O . ILE A 1 420 ? -2.356 -11.510 -24.071 1.00 47.62 420 ILE A O 1
ATOM 3564 N N . LYS A 1 421 ? -3.839 -12.345 -25.586 1.00 55.12 421 LYS A N 1
ATOM 3565 C CA . LYS A 1 421 ? -3.552 -13.780 -25.670 1.00 55.12 421 LYS A CA 1
ATOM 3566 C C . LYS A 1 421 ? -2.076 -14.102 -25.911 1.00 55.12 421 LYS A C 1
ATOM 3568 O O . LYS A 1 421 ? -1.301 -13.298 -26.420 1.00 55.12 421 LYS A O 1
ATOM 3573 N N . GLU A 1 422 ? -1.727 -15.353 -25.628 1.00 59.69 422 GLU A N 1
ATOM 3574 C CA . GLU A 1 422 ? -0.465 -16.023 -25.972 1.00 59.69 422 GLU A CA 1
ATOM 3575 C C . GLU A 1 422 ? 0.140 -15.658 -27.344 1.00 59.69 422 GLU A C 1
ATOM 3577 O O . GLU A 1 422 ? 1.358 -15.714 -27.511 1.00 59.69 422 GLU A O 1
ATOM 3582 N N . SER A 1 423 ? -0.695 -15.249 -28.308 1.00 61.28 423 SER A N 1
ATOM 3583 C CA . SER A 1 423 ? -0.303 -14.680 -29.601 1.00 61.28 423 SER A CA 1
ATOM 3584 C C . SER A 1 423 ? 0.795 -13.623 -29.491 1.00 61.28 423 SER A C 1
ATOM 3586 O O . SER A 1 423 ? 1.675 -13.556 -30.338 1.00 61.28 423 SER A O 1
ATOM 3588 N N . CYS A 1 424 ? 0.797 -12.830 -28.426 1.00 65.81 424 CYS A N 1
ATOM 3589 C CA . CYS A 1 424 ? 1.762 -11.758 -28.230 1.00 65.81 424 CYS A CA 1
ATOM 3590 C C . CYS A 1 424 ? 3.171 -12.231 -27.883 1.00 65.81 424 CYS A C 1
ATOM 3592 O O . CYS A 1 424 ? 4.147 -11.629 -28.326 1.00 65.81 424 CYS A O 1
ATOM 3594 N N . ILE A 1 425 ? 3.284 -13.331 -27.141 1.00 71.00 425 ILE A N 1
ATOM 3595 C CA . ILE A 1 425 ? 4.582 -13.944 -26.838 1.00 71.00 425 ILE A CA 1
ATOM 3596 C C . ILE A 1 425 ? 5.124 -14.646 -28.086 1.00 71.00 425 ILE A C 1
ATOM 3598 O O . ILE A 1 425 ? 6.320 -14.589 -28.357 1.00 71.00 425 ILE A O 1
ATOM 3602 N N . ASN A 1 426 ? 4.240 -15.207 -28.914 1.00 72.81 426 ASN A N 1
ATOM 3603 C CA . ASN A 1 426 ? 4.630 -15.781 -30.201 1.00 72.81 426 ASN A CA 1
ATOM 3604 C C . ASN A 1 426 ? 5.179 -14.715 -31.171 1.00 72.81 426 ASN A C 1
ATOM 3606 O O . ASN A 1 426 ? 6.132 -14.991 -31.891 1.00 72.81 426 ASN A O 1
ATOM 3610 N N . ILE A 1 427 ? 4.646 -13.483 -31.161 1.00 72.44 427 ILE A N 1
ATOM 3611 C CA . ILE A 1 427 ? 5.154 -12.387 -32.013 1.00 72.44 427 ILE A CA 1
ATOM 3612 C C . ILE A 1 427 ? 6.609 -12.023 -31.669 1.00 72.44 427 ILE A C 1
ATOM 3614 O O . ILE A 1 427 ? 7.388 -11.686 -32.559 1.00 72.44 427 ILE A O 1
ATOM 3618 N N . ILE A 1 428 ? 6.998 -12.113 -30.394 1.00 74.19 428 ILE A N 1
ATOM 3619 C CA . ILE A 1 428 ? 8.353 -11.763 -29.934 1.00 74.19 428 ILE A CA 1
ATOM 3620 C C . ILE A 1 428 ? 9.329 -12.950 -29.935 1.00 74.19 428 ILE A C 1
ATOM 3622 O O . ILE A 1 428 ? 10.532 -12.742 -29.771 1.00 74.19 428 ILE A O 1
ATOM 3626 N N . GLN A 1 429 ? 8.837 -14.177 -30.146 1.00 80.81 429 GLN A N 1
ATOM 3627 C CA . GLN A 1 429 ? 9.635 -15.408 -30.168 1.00 80.81 429 GLN A CA 1
ATOM 3628 C C . GLN A 1 429 ? 10.899 -15.294 -31.037 1.00 80.81 429 GLN A C 1
ATOM 3630 O O . GLN A 1 429 ? 11.967 -15.679 -30.555 1.00 80.81 429 GLN A O 1
ATOM 3635 N N . PRO A 1 430 ? 10.859 -14.736 -32.265 1.00 78.75 430 PRO A N 1
ATOM 3636 C CA . PRO A 1 430 ? 12.057 -14.687 -33.094 1.00 78.75 430 PRO A CA 1
ATOM 3637 C C . PRO A 1 430 ? 13.181 -13.829 -32.495 1.00 78.75 430 PRO A C 1
ATOM 3639 O O . PRO A 1 430 ? 14.346 -14.191 -32.614 1.00 78.75 430 PRO A O 1
ATOM 3642 N N . ILE A 1 431 ? 12.860 -12.731 -31.799 1.00 75.94 431 ILE A N 1
ATOM 3643 C CA . ILE A 1 431 ? 13.867 -11.898 -31.112 1.00 75.94 431 ILE A CA 1
ATOM 3644 C C . ILE A 1 431 ? 14.458 -12.645 -29.918 1.00 75.94 431 ILE A C 1
ATOM 3646 O O . ILE A 1 431 ? 15.665 -12.588 -29.686 1.00 75.94 431 ILE A O 1
ATOM 3650 N N . LEU A 1 432 ? 13.616 -13.347 -29.158 1.00 78.94 432 LEU A N 1
ATOM 3651 C CA . LEU A 1 432 ? 14.058 -14.114 -27.995 1.00 78.94 432 LEU A CA 1
ATOM 3652 C C . LEU A 1 432 ? 14.999 -15.254 -28.400 1.00 78.94 432 LEU A C 1
ATOM 3654 O O . LEU A 1 432 ? 16.024 -15.443 -27.760 1.00 78.94 432 LEU A O 1
ATOM 3658 N N . LEU A 1 433 ? 14.719 -15.934 -29.515 1.00 77.25 433 LEU A N 1
ATOM 3659 C CA . LEU A 1 433 ? 15.600 -16.972 -30.062 1.00 77.25 433 LEU A CA 1
ATOM 3660 C C . LEU A 1 433 ? 16.924 -16.411 -30.599 1.00 77.25 433 LEU A C 1
ATOM 3662 O O . LEU A 1 433 ? 17.956 -17.073 -30.506 1.00 77.25 433 LEU A O 1
ATOM 3666 N N . LEU A 1 434 ? 16.909 -15.196 -31.156 1.00 72.81 434 LEU A N 1
ATOM 3667 C CA . LEU A 1 434 ? 18.118 -14.524 -31.639 1.00 72.81 434 LEU A CA 1
ATOM 3668 C C . LEU A 1 434 ? 19.017 -14.029 -30.501 1.00 72.81 434 LEU A C 1
ATOM 3670 O O . LEU A 1 434 ? 20.207 -13.809 -30.723 1.00 72.81 434 LEU A O 1
ATOM 3674 N N . THR A 1 435 ? 18.477 -13.844 -29.297 1.00 69.25 435 THR A N 1
ATOM 3675 C CA . THR A 1 435 ? 19.207 -13.282 -28.158 1.00 69.25 435 THR A CA 1
ATOM 3676 C C . THR A 1 435 ? 19.670 -14.391 -27.214 1.00 69.25 435 THR A C 1
ATOM 3678 O O . THR A 1 435 ? 18.896 -15.224 -26.755 1.00 69.25 435 THR A O 1
ATOM 3681 N N . SER A 1 436 ? 20.962 -14.421 -26.881 1.00 75.38 436 SER A N 1
ATOM 3682 C CA . SER A 1 436 ? 21.531 -15.401 -25.942 1.00 75.38 436 SER A CA 1
ATOM 3683 C C . SER A 1 436 ? 21.228 -15.035 -24.480 1.00 75.38 436 SER A C 1
ATOM 3685 O O . SER A 1 436 ? 22.129 -14.804 -23.677 1.00 75.38 436 SER A O 1
ATOM 3687 N N . ILE A 1 437 ? 19.947 -14.907 -24.128 1.00 79.81 437 ILE A N 1
ATOM 3688 C CA . ILE A 1 437 ? 19.501 -14.485 -22.792 1.00 79.81 437 ILE A CA 1
ATOM 3689 C C . ILE A 1 437 ? 19.747 -15.605 -21.778 1.00 79.81 437 ILE A C 1
ATOM 3691 O O . ILE A 1 437 ? 19.321 -16.740 -21.978 1.00 79.81 437 ILE A O 1
ATOM 3695 N N . THR A 1 438 ? 20.402 -15.261 -20.669 1.00 81.50 438 THR A N 1
ATOM 3696 C CA . THR A 1 438 ? 20.754 -16.200 -19.591 1.00 81.50 438 THR A CA 1
ATOM 3697 C C . THR A 1 438 ? 20.019 -15.912 -18.284 1.00 81.50 438 THR A C 1
ATOM 3699 O O . THR A 1 438 ? 19.957 -16.781 -17.412 1.00 81.50 438 THR A O 1
ATOM 3702 N N . VAL A 1 439 ? 19.424 -14.719 -18.146 1.00 82.19 439 VAL A N 1
ATOM 3703 C CA . VAL A 1 439 ? 18.640 -14.312 -16.973 1.00 82.19 439 VAL A CA 1
ATOM 3704 C C . VAL A 1 439 ? 17.249 -13.838 -17.377 1.00 82.19 439 VAL A C 1
ATOM 3706 O O . VAL A 1 439 ? 17.111 -12.882 -18.140 1.00 82.19 439 VAL A O 1
ATOM 3709 N N . LEU A 1 440 ? 16.218 -14.430 -16.778 1.00 83.62 440 LEU A N 1
ATOM 3710 C CA . LEU A 1 440 ? 14.830 -13.990 -16.889 1.00 83.62 440 LEU A CA 1
ATOM 3711 C C . LEU A 1 440 ? 14.392 -13.352 -15.571 1.00 83.62 440 LEU A C 1
ATOM 3713 O O . LEU A 1 440 ? 14.353 -14.007 -14.536 1.00 83.62 440 LEU A O 1
ATOM 3717 N N . ASN A 1 441 ? 14.048 -12.069 -15.606 1.00 81.88 441 ASN A N 1
ATOM 3718 C CA . ASN A 1 441 ? 13.547 -11.313 -14.467 1.00 81.88 441 ASN A CA 1
ATOM 3719 C C . ASN A 1 441 ? 12.083 -10.927 -14.679 1.00 81.88 441 ASN A C 1
ATOM 3721 O O . ASN A 1 441 ? 11.759 -10.091 -15.521 1.00 81.88 441 ASN A O 1
ATOM 3725 N N . ILE A 1 442 ? 11.202 -11.504 -13.877 1.00 80.25 442 ILE A N 1
ATOM 3726 C CA . ILE A 1 442 ? 9.773 -11.230 -13.872 1.00 80.25 442 ILE A CA 1
ATOM 3727 C C . ILE A 1 442 ? 9.488 -10.277 -12.718 1.00 80.25 442 ILE A C 1
ATOM 3729 O O . ILE A 1 442 ? 9.310 -10.676 -11.565 1.00 80.25 442 ILE A O 1
ATOM 3733 N N . ALA A 1 443 ? 9.427 -8.989 -13.048 1.00 72.25 443 ALA A N 1
ATOM 3734 C CA . ALA A 1 443 ? 9.102 -7.927 -12.102 1.00 72.25 443 ALA A CA 1
ATOM 3735 C C . ALA A 1 443 ? 7.582 -7.741 -11.916 1.00 72.25 443 ALA A C 1
ATOM 3737 O O . ALA A 1 443 ? 7.159 -6.903 -11.116 1.00 72.25 443 ALA A O 1
ATOM 3738 N N . TYR A 1 444 ? 6.771 -8.498 -12.658 1.00 73.62 444 TYR A N 1
ATOM 3739 C CA . TYR A 1 444 ? 5.319 -8.393 -12.684 1.00 73.62 444 TYR A CA 1
ATOM 3740 C C . TYR A 1 444 ? 4.641 -9.389 -11.734 1.00 73.62 444 TYR A C 1
ATOM 3742 O O . TYR A 1 444 ? 4.887 -10.589 -11.797 1.00 73.62 444 TYR A O 1
ATOM 3750 N N . ASN A 1 445 ? 3.730 -8.894 -10.892 1.00 67.00 445 ASN A N 1
ATOM 3751 C CA . ASN A 1 445 ? 3.162 -9.663 -9.780 1.00 67.00 445 ASN A CA 1
ATOM 3752 C C . ASN A 1 445 ? 2.029 -10.643 -10.161 1.00 67.00 445 ASN A C 1
ATOM 3754 O O . ASN A 1 445 ? 1.534 -11.348 -9.286 1.00 67.00 445 ASN A O 1
ATOM 3758 N N . LYS A 1 446 ? 1.560 -10.647 -11.417 1.00 68.31 446 LYS A N 1
ATOM 3759 C CA . LYS A 1 446 ? 0.389 -11.426 -11.874 1.00 68.31 446 LYS A CA 1
ATOM 3760 C C . LYS A 1 446 ? 0.634 -12.154 -13.202 1.00 68.31 446 LYS A C 1
ATOM 3762 O O . LYS A 1 446 ? -0.274 -12.259 -14.023 1.00 68.31 446 LYS A O 1
ATOM 3767 N N . ILE A 1 447 ? 1.865 -12.590 -13.467 1.00 73.69 447 ILE A N 1
ATOM 3768 C CA . ILE A 1 447 ? 2.157 -13.370 -14.681 1.00 73.69 447 ILE A CA 1
ATOM 3769 C C . ILE A 1 447 ? 1.341 -14.668 -14.658 1.00 73.69 447 ILE A C 1
ATOM 3771 O O . ILE A 1 447 ? 1.224 -15.257 -13.590 1.00 73.69 447 ILE A O 1
ATOM 3775 N N . SER A 1 448 ? 0.740 -15.087 -15.776 1.00 76.69 448 SER A N 1
ATOM 3776 C CA . SER A 1 448 ? 0.062 -16.389 -15.838 1.00 76.69 448 SER A CA 1
ATOM 3777 C C . SER A 1 448 ? 1.067 -17.529 -16.002 1.00 76.69 448 SER A C 1
ATOM 3779 O O . SER A 1 448 ? 2.147 -17.342 -16.570 1.00 76.69 448 SER A O 1
ATOM 3781 N N . VAL A 1 449 ? 0.695 -18.725 -15.538 1.00 77.62 449 VAL A N 1
ATOM 3782 C CA . VAL A 1 449 ? 1.508 -19.944 -15.680 1.00 77.62 449 VAL A CA 1
ATOM 3783 C C . VAL A 1 449 ? 1.836 -20.229 -17.150 1.00 77.62 449 VAL A C 1
ATOM 3785 O O . VAL A 1 449 ? 3.002 -20.429 -17.477 1.00 77.62 449 VAL A O 1
ATOM 3788 N N . ALA A 1 450 ? 0.844 -20.172 -18.045 1.00 76.62 450 ALA A N 1
ATOM 3789 C CA . ALA A 1 450 ? 1.046 -20.411 -19.476 1.00 76.62 450 ALA A CA 1
ATOM 3790 C C . ALA A 1 450 ? 2.093 -19.469 -20.098 1.00 76.62 450 ALA A C 1
ATOM 3792 O O . ALA A 1 450 ? 2.971 -19.902 -20.843 1.00 76.62 450 ALA A O 1
ATOM 3793 N N . ILE A 1 451 ? 2.042 -18.180 -19.749 1.00 77.94 451 ILE A N 1
ATOM 3794 C CA . ILE A 1 451 ? 2.995 -17.174 -20.232 1.00 77.94 451 ILE A CA 1
ATOM 3795 C C . ILE A 1 451 ? 4.406 -17.459 -19.708 1.00 77.94 451 ILE A C 1
ATOM 3797 O O . ILE A 1 451 ? 5.371 -17.386 -20.468 1.00 77.94 451 ILE A O 1
ATOM 3801 N N . LEU A 1 452 ? 4.528 -17.791 -18.419 1.00 83.75 452 LEU A N 1
ATOM 3802 C CA . LEU A 1 452 ? 5.805 -18.134 -17.799 1.00 83.75 452 LEU A CA 1
ATOM 3803 C C . LEU A 1 452 ? 6.465 -19.332 -18.495 1.00 83.75 452 LEU A C 1
ATOM 3805 O O . LEU A 1 452 ? 7.645 -19.259 -18.828 1.00 83.75 452 LEU A O 1
ATOM 3809 N N . LEU A 1 453 ? 5.706 -20.403 -18.738 1.00 83.56 453 LEU A N 1
ATOM 3810 C CA . LEU A 1 453 ? 6.214 -21.616 -19.384 1.00 83.56 453 LEU A CA 1
ATOM 3811 C C . LEU A 1 453 ? 6.706 -21.333 -20.805 1.00 83.56 453 LEU A C 1
ATOM 3813 O O . LEU A 1 453 ? 7.837 -21.677 -21.131 1.00 83.56 453 LEU A O 1
ATOM 3817 N N . LYS A 1 454 ? 5.927 -20.599 -21.609 1.00 82.19 454 LYS A N 1
ATOM 3818 C CA . LYS A 1 454 ? 6.344 -20.217 -22.969 1.00 82.19 454 LYS A CA 1
ATOM 3819 C C . LYS A 1 454 ? 7.610 -19.365 -22.984 1.00 82.19 454 LYS A C 1
ATOM 3821 O O . LYS A 1 454 ? 8.462 -19.550 -23.845 1.00 82.19 454 LYS A O 1
ATOM 3826 N N . LEU A 1 455 ? 7.755 -18.437 -22.035 1.00 83.06 455 LEU A N 1
ATOM 3827 C CA . LEU A 1 455 ? 8.977 -17.639 -21.915 1.00 83.06 455 LEU A CA 1
ATOM 3828 C C . LEU A 1 455 ? 10.192 -18.501 -21.564 1.00 83.06 455 LEU A C 1
ATOM 3830 O O . LEU A 1 455 ? 11.268 -18.244 -22.088 1.00 83.06 455 LEU A O 1
ATOM 3834 N N . ILE A 1 456 ? 10.034 -19.507 -20.702 1.00 85.19 456 ILE A N 1
ATOM 3835 C CA . ILE A 1 456 ? 11.114 -20.453 -20.393 1.00 85.19 456 ILE A CA 1
ATOM 3836 C C . ILE A 1 456 ? 11.462 -21.278 -21.639 1.00 85.19 456 ILE A C 1
ATOM 3838 O O . ILE A 1 456 ? 12.637 -21.387 -21.979 1.00 85.19 456 ILE A O 1
ATOM 3842 N N . ASP A 1 457 ? 10.460 -21.784 -22.361 1.00 83.69 457 ASP A N 1
ATOM 3843 C CA . ASP A 1 457 ? 10.661 -22.588 -23.573 1.00 83.69 457 ASP A CA 1
ATOM 3844 C C . ASP A 1 457 ? 11.360 -21.801 -24.697 1.00 83.69 457 ASP A C 1
ATOM 3846 O O . ASP A 1 457 ? 12.166 -22.354 -25.446 1.00 83.69 457 ASP A O 1
ATOM 3850 N N . PHE A 1 458 ? 11.092 -20.498 -24.819 1.00 83.75 458 PHE A N 1
ATOM 3851 C CA . PHE A 1 458 ? 11.711 -19.636 -25.833 1.00 83.75 458 PHE A CA 1
ATOM 3852 C C . PHE A 1 458 ? 13.144 -19.207 -25.502 1.00 83.75 458 PHE A C 1
ATOM 3854 O O . PHE A 1 458 ? 13.801 -18.600 -26.348 1.00 83.75 458 PHE A O 1
ATOM 3861 N N . LEU A 1 459 ? 13.642 -19.515 -24.302 1.00 85.06 459 LEU A N 1
ATOM 3862 C CA . LEU A 1 459 ? 14.960 -19.107 -23.824 1.00 85.06 459 LEU A CA 1
ATOM 3863 C C . LEU A 1 459 ? 15.851 -20.337 -23.573 1.00 85.06 459 LEU A C 1
ATOM 3865 O O . LEU A 1 459 ? 16.046 -20.743 -22.427 1.00 85.06 459 LEU A O 1
ATOM 3869 N N . PRO A 1 460 ? 16.461 -20.922 -24.623 1.00 80.88 460 PRO A N 1
ATOM 3870 C CA . PRO A 1 460 ? 17.193 -22.189 -24.514 1.00 80.88 460 PRO A CA 1
ATOM 3871 C C . PRO A 1 460 ? 18.461 -22.111 -23.646 1.00 80.88 460 PRO A C 1
ATOM 3873 O O . PRO A 1 460 ? 18.952 -23.135 -23.177 1.00 80.88 460 PRO A O 1
ATOM 3876 N N . ASN A 1 461 ? 18.991 -20.903 -23.427 1.00 82.75 461 ASN A N 1
ATOM 3877 C CA . ASN A 1 461 ? 20.198 -20.647 -22.635 1.00 82.75 461 ASN A CA 1
ATOM 3878 C C . ASN A 1 461 ? 19.891 -20.100 -21.229 1.00 82.75 461 ASN A C 1
ATOM 3880 O O . ASN A 1 461 ? 20.792 -19.595 -20.556 1.00 82.75 461 ASN A O 1
ATOM 3884 N N . LEU A 1 462 ? 18.628 -20.155 -20.792 1.00 84.75 462 LEU A N 1
ATOM 3885 C CA . LEU A 1 462 ? 18.209 -19.626 -19.500 1.00 84.75 462 LEU A CA 1
ATOM 3886 C C . LEU A 1 462 ? 18.814 -20.437 -18.344 1.00 84.75 462 LEU A C 1
ATOM 3888 O O . LEU A 1 462 ? 18.528 -21.622 -18.186 1.00 84.75 462 LEU A O 1
ATOM 3892 N N . ASP A 1 463 ? 19.608 -19.767 -17.509 1.00 85.62 463 ASP A N 1
ATOM 3893 C CA . ASP A 1 463 ? 20.263 -20.356 -16.332 1.00 85.62 463 ASP A CA 1
ATOM 3894 C C . ASP A 1 463 ? 19.675 -19.819 -15.016 1.00 85.62 463 ASP A C 1
ATOM 3896 O O . ASP A 1 463 ? 19.593 -20.537 -14.015 1.00 85.62 463 ASP A O 1
ATOM 3900 N N . TYR A 1 464 ? 19.225 -18.557 -15.014 1.00 84.62 464 TYR A N 1
ATOM 3901 C CA . TYR A 1 464 ? 18.759 -17.871 -13.810 1.00 84.62 464 TYR A CA 1
ATOM 3902 C C . TYR A 1 464 ? 17.369 -17.253 -13.969 1.00 84.62 464 TYR A C 1
ATOM 3904 O O . TYR A 1 464 ? 17.134 -16.417 -14.845 1.00 84.62 464 TYR A O 1
ATOM 3912 N N . LEU A 1 465 ? 16.466 -17.607 -13.056 1.00 85.12 465 LEU A N 1
ATOM 3913 C CA . LEU A 1 465 ? 15.104 -17.087 -12.988 1.00 85.12 465 LEU A CA 1
ATOM 3914 C C . LEU A 1 465 ? 14.912 -16.214 -11.740 1.00 85.12 465 LEU A C 1
ATOM 3916 O O . LEU A 1 465 ? 15.125 -16.665 -10.617 1.00 85.12 465 LEU A O 1
ATOM 3920 N N . LEU A 1 466 ? 14.471 -14.970 -11.920 1.00 82.00 466 LEU A N 1
ATOM 3921 C CA . LEU A 1 466 ? 14.107 -14.058 -10.836 1.00 82.00 466 LEU A CA 1
ATOM 3922 C C . LEU A 1 466 ? 12.612 -13.754 -10.913 1.00 82.00 466 LEU A C 1
ATOM 3924 O O . LEU A 1 466 ? 12.144 -13.208 -11.908 1.00 82.00 466 LEU A O 1
ATOM 3928 N N . VAL A 1 467 ? 11.865 -14.080 -9.861 1.00 79.81 467 VAL A N 1
ATOM 3929 C CA . VAL A 1 467 ? 10.411 -13.877 -9.795 1.00 79.81 467 VAL A CA 1
ATOM 3930 C C . VAL A 1 467 ? 10.081 -12.978 -8.612 1.00 79.81 467 VAL A C 1
ATOM 3932 O O . VAL A 1 467 ? 10.392 -13.291 -7.462 1.00 79.81 467 VAL A O 1
ATOM 3935 N N . LYS A 1 468 ? 9.445 -11.834 -8.873 1.00 73.56 468 LYS A N 1
ATOM 3936 C CA . LYS A 1 468 ? 9.099 -10.883 -7.813 1.00 73.56 468 LYS A CA 1
ATOM 3937 C C . LYS A 1 468 ? 8.000 -11.409 -6.892 1.00 73.56 468 LYS A C 1
ATOM 3939 O O . LYS A 1 468 ? 8.189 -11.440 -5.681 1.00 73.56 468 LYS A O 1
ATOM 3944 N N . SER A 1 469 ? 6.873 -11.823 -7.459 1.00 68.69 469 SER A N 1
ATOM 3945 C CA . SER A 1 469 ? 5.808 -12.512 -6.733 1.00 68.69 469 SER A CA 1
ATOM 3946 C C . SER A 1 469 ? 5.021 -13.397 -7.688 1.00 68.69 469 SER A C 1
ATOM 3948 O O . SER A 1 469 ? 4.786 -13.019 -8.836 1.00 68.69 469 SER A O 1
ATOM 3950 N N . PHE A 1 470 ? 4.581 -14.541 -7.189 1.00 70.00 470 PHE A N 1
ATOM 3951 C CA . PHE A 1 470 ? 3.692 -15.470 -7.874 1.00 70.00 470 PHE A CA 1
ATOM 3952 C C . PHE A 1 470 ? 2.423 -15.624 -7.021 1.00 70.00 470 PHE A C 1
ATOM 3954 O O . PHE A 1 470 ? 2.471 -15.304 -5.840 1.00 70.00 470 PHE A O 1
ATOM 3961 N N . THR A 1 471 ? 1.282 -16.017 -7.592 1.00 65.38 471 THR A N 1
ATOM 3962 C CA . THR A 1 471 ? 0.023 -16.154 -6.828 1.00 65.38 471 THR A CA 1
ATOM 3963 C C . THR A 1 471 ? -0.616 -17.519 -7.050 1.00 65.38 471 THR A C 1
ATOM 3965 O O . THR A 1 471 ? -0.913 -17.879 -8.190 1.00 65.38 471 THR A O 1
ATOM 3968 N N . VAL A 1 472 ? -0.909 -18.242 -5.962 1.00 60.59 472 VAL A N 1
ATOM 3969 C CA . VAL A 1 472 ? -1.455 -19.619 -5.971 1.00 60.59 472 VAL A CA 1
ATOM 3970 C C . VAL A 1 472 ? -2.808 -19.782 -6.657 1.00 60.59 472 VAL A C 1
ATOM 3972 O O . VAL A 1 472 ? -3.113 -20.875 -7.135 1.00 60.59 472 VAL A O 1
ATOM 3975 N N . SER A 1 473 ? -3.625 -18.734 -6.767 1.00 60.25 473 SER A N 1
ATOM 3976 C CA . SER A 1 473 ? -4.944 -18.833 -7.412 1.00 60.25 473 SER A CA 1
ATOM 3977 C C . SER A 1 473 ? -4.878 -19.365 -8.853 1.00 60.25 473 SER A C 1
ATOM 3979 O O . SER A 1 473 ? -5.799 -20.048 -9.298 1.00 60.25 473 SER A O 1
ATOM 3981 N N . GLN A 1 474 ? -3.764 -19.137 -9.554 1.00 59.25 474 GLN A N 1
ATOM 3982 C CA . GLN A 1 474 ? -3.533 -19.660 -10.903 1.00 59.25 474 GLN A CA 1
ATOM 3983 C C . GLN A 1 474 ? -3.152 -21.149 -10.928 1.00 59.25 474 GLN A C 1
ATOM 3985 O O . GLN A 1 474 ? -3.432 -21.835 -11.903 1.00 59.25 474 GLN A O 1
ATOM 3990 N N . LEU A 1 475 ? -2.553 -21.684 -9.858 1.00 60.88 475 LEU A N 1
ATOM 3991 C CA . LEU A 1 475 ? -2.147 -23.095 -9.792 1.00 60.88 475 LEU A CA 1
ATOM 3992 C C . LEU A 1 475 ? -3.342 -24.042 -9.649 1.00 60.88 475 LEU A C 1
ATOM 3994 O O . LEU A 1 475 ? -3.302 -25.170 -10.131 1.00 60.88 475 LEU A O 1
ATOM 3998 N N . ARG A 1 476 ? -4.420 -23.586 -9.000 1.00 60.12 476 ARG A N 1
ATOM 3999 C CA . ARG A 1 476 ? -5.634 -24.391 -8.778 1.00 60.12 476 ARG A CA 1
ATOM 4000 C C . ARG A 1 476 ? -6.509 -24.534 -10.027 1.00 60.12 476 ARG A C 1
ATOM 4002 O O . ARG A 1 476 ? -7.428 -25.343 -10.021 1.00 60.12 476 ARG A O 1
ATOM 4009 N N . THR A 1 477 ? -6.238 -23.749 -11.068 1.00 59.22 477 THR A N 1
ATOM 4010 C CA . THR A 1 477 ? -7.058 -23.650 -12.287 1.00 59.22 477 THR A CA 1
ATOM 4011 C C . THR A 1 477 ? -6.349 -24.172 -13.539 1.00 59.22 477 THR A C 1
ATOM 4013 O O . THR A 1 477 ? -6.856 -23.974 -14.639 1.00 59.22 477 THR A O 1
ATOM 4016 N N . LEU A 1 478 ? -5.216 -24.870 -13.382 1.00 68.00 478 LEU A N 1
ATOM 4017 C CA . LEU A 1 478 ? -4.451 -25.407 -14.509 1.00 68.00 478 LEU A CA 1
ATOM 4018 C C . LEU A 1 478 ? -5.276 -26.403 -15.332 1.00 68.00 478 LEU A C 1
ATOM 4020 O O . LEU A 1 478 ? -5.787 -27.404 -14.821 1.00 68.00 478 LEU A O 1
ATOM 4024 N N . SER A 1 479 ? -5.364 -26.139 -16.629 1.00 73.25 479 SER A N 1
ATOM 4025 C CA . SER A 1 479 ? -5.942 -27.040 -17.621 1.00 73.25 479 SER A CA 1
ATOM 4026 C C . SER A 1 479 ? -5.066 -28.286 -17.834 1.00 73.25 479 SER A C 1
ATOM 4028 O O . SER A 1 479 ? -3.879 -28.321 -17.501 1.00 73.25 479 SER A O 1
ATOM 4030 N N . LYS A 1 480 ? -5.640 -29.343 -18.428 1.00 73.69 480 LYS A N 1
ATOM 4031 C CA . LYS A 1 480 ? -4.889 -30.570 -18.768 1.00 73.69 480 LYS A CA 1
ATOM 4032 C C . LYS A 1 480 ? -3.739 -30.307 -19.750 1.00 73.69 480 LYS A C 1
ATOM 4034 O O . LYS A 1 480 ? -2.726 -30.998 -19.684 1.00 73.69 480 LYS A O 1
ATOM 4039 N N . GLU A 1 481 ? -3.895 -29.322 -20.631 1.00 72.75 481 GLU A N 1
ATOM 4040 C CA . GLU A 1 481 ? -2.872 -28.914 -21.599 1.00 72.75 481 GLU A CA 1
ATOM 4041 C C . GLU A 1 481 ? -1.703 -28.202 -20.910 1.00 72.75 481 GLU A C 1
ATOM 4043 O O . GLU A 1 481 ? -0.548 -28.538 -21.163 1.00 72.75 481 GLU A O 1
ATOM 4048 N N . GLU A 1 482 ? -1.983 -27.307 -19.957 1.00 72.12 482 GLU A N 1
ATOM 4049 C CA . GLU A 1 482 ? -0.943 -26.639 -19.162 1.00 72.12 482 GLU A CA 1
ATOM 4050 C C . GLU A 1 482 ? -0.157 -27.627 -18.289 1.00 72.12 482 GLU A C 1
ATOM 4052 O O . GLU A 1 482 ? 1.051 -27.501 -18.115 1.00 72.12 482 GLU A O 1
ATOM 4057 N N . LEU A 1 483 ? -0.809 -28.671 -17.773 1.00 76.81 483 LEU A N 1
ATOM 4058 C CA . LEU A 1 483 ? -0.121 -29.751 -17.058 1.00 76.81 483 LEU A CA 1
ATOM 4059 C C . LEU A 1 483 ? 0.849 -30.535 -17.957 1.00 76.81 483 LEU A C 1
ATOM 4061 O O . LEU A 1 483 ? 1.881 -31.010 -17.474 1.00 76.81 483 LEU A O 1
ATOM 4065 N N . ALA A 1 484 ? 0.541 -30.682 -19.248 1.00 76.06 484 ALA A N 1
ATOM 4066 C CA . ALA A 1 484 ? 1.427 -31.335 -20.207 1.00 76.06 484 ALA A CA 1
ATOM 4067 C C . ALA A 1 484 ? 2.627 -30.445 -20.569 1.00 76.06 484 ALA A C 1
ATOM 4069 O O . ALA A 1 484 ? 3.754 -30.944 -20.603 1.00 76.06 484 ALA A O 1
ATOM 4070 N N . THR A 1 485 ? 2.420 -29.138 -20.762 1.00 77.50 485 THR A N 1
ATOM 4071 C CA . THR A 1 485 ? 3.520 -28.191 -21.009 1.00 77.50 485 THR A CA 1
ATOM 4072 C C . THR A 1 485 ? 4.434 -28.052 -19.798 1.00 77.50 485 THR A C 1
ATOM 4074 O O . THR A 1 485 ? 5.643 -28.113 -19.973 1.00 77.50 485 THR A O 1
ATOM 4077 N N . VAL A 1 486 ? 3.907 -28.016 -18.566 1.00 78.88 486 VAL A N 1
ATOM 4078 C CA . VAL A 1 486 ? 4.729 -28.056 -17.337 1.00 78.88 486 VAL A CA 1
ATOM 4079 C C . VAL A 1 486 ? 5.689 -29.249 -17.344 1.00 78.88 486 VAL A C 1
ATOM 4081 O O . VAL A 1 486 ? 6.871 -29.090 -17.039 1.00 78.88 486 VAL A O 1
ATOM 4084 N N . ARG A 1 487 ? 5.203 -30.443 -17.713 1.00 78.19 487 ARG A N 1
ATOM 4085 C CA . ARG A 1 487 ? 6.045 -31.649 -17.788 1.00 78.19 487 ARG A CA 1
ATOM 4086 C C . ARG A 1 487 ? 7.114 -31.518 -18.866 1.00 78.19 487 ARG A C 1
ATOM 4088 O O . ARG A 1 487 ? 8.271 -31.820 -18.593 1.00 78.19 487 ARG A O 1
ATOM 4095 N N . LEU A 1 488 ? 6.751 -31.038 -20.053 1.00 80.94 488 LEU A N 1
ATOM 4096 C CA . LEU A 1 488 ? 7.701 -30.845 -21.145 1.00 80.94 488 LEU A CA 1
ATOM 4097 C C . LEU A 1 488 ? 8.788 -29.833 -20.760 1.00 80.94 488 LEU A C 1
ATOM 4099 O O . LEU A 1 488 ? 9.967 -30.184 -20.768 1.00 80.94 488 LEU A O 1
ATOM 4103 N N . THR A 1 489 ? 8.393 -28.632 -20.329 1.00 80.00 489 THR A N 1
ATOM 4104 C CA . THR A 1 489 ? 9.305 -27.565 -19.905 1.00 80.00 489 THR A CA 1
ATOM 4105 C C . THR A 1 489 ? 10.227 -28.044 -18.788 1.00 80.00 489 THR A C 1
ATOM 4107 O O . THR A 1 489 ? 11.418 -27.746 -18.825 1.00 80.00 489 THR A O 1
ATOM 4110 N N . SER A 1 490 ? 9.728 -28.838 -17.827 1.00 79.81 490 SER A N 1
ATOM 4111 C CA . SER A 1 490 ? 10.556 -29.380 -16.738 1.00 79.81 490 SER A CA 1
ATOM 4112 C C . SER A 1 490 ? 11.717 -30.247 -17.223 1.00 79.81 490 SER A C 1
ATOM 4114 O O . SER A 1 490 ? 12.789 -30.220 -16.633 1.00 79.81 490 SER A O 1
ATOM 4116 N N . THR A 1 491 ? 11.533 -30.979 -18.324 1.00 80.75 491 THR A N 1
ATOM 4117 C CA . THR A 1 491 ? 12.570 -31.868 -18.869 1.00 80.75 491 THR A CA 1
ATOM 4118 C C . THR A 1 491 ? 13.571 -31.159 -19.777 1.00 80.75 491 THR A C 1
ATOM 4120 O O . THR A 1 491 ? 14.665 -31.674 -19.994 1.00 80.75 491 THR A O 1
ATOM 4123 N N . THR A 1 492 ? 13.210 -29.999 -20.330 1.00 80.81 492 THR A N 1
ATOM 4124 C CA . THR A 1 492 ? 14.004 -29.308 -21.356 1.00 80.81 492 THR A CA 1
ATOM 4125 C C . THR A 1 492 ? 14.836 -28.158 -20.804 1.00 80.81 492 THR A C 1
ATOM 4127 O O . THR A 1 492 ? 15.914 -27.879 -21.336 1.00 80.81 492 THR A O 1
ATOM 4130 N N . ASN A 1 493 ? 14.367 -27.476 -19.756 1.00 82.56 493 ASN A N 1
ATOM 4131 C CA . ASN A 1 493 ? 15.076 -26.318 -19.224 1.00 82.56 493 ASN A CA 1
ATOM 4132 C C . ASN A 1 493 ? 16.305 -26.719 -18.393 1.00 82.56 493 ASN A C 1
ATOM 4134 O O . ASN A 1 493 ? 16.342 -27.777 -17.773 1.00 82.56 493 ASN A O 1
ATOM 4138 N N . LYS A 1 494 ? 17.316 -25.845 -18.367 1.00 85.62 494 LYS A N 1
ATOM 4139 C CA . LYS A 1 494 ? 18.575 -26.034 -17.625 1.00 85.62 494 LYS A CA 1
ATOM 4140 C C . LYS A 1 494 ? 18.738 -25.005 -16.507 1.00 85.62 494 LYS A C 1
ATOM 4142 O O . LYS A 1 494 ? 19.857 -24.623 -16.181 1.00 85.62 494 LYS A O 1
ATOM 4147 N N . ILE A 1 495 ? 17.628 -24.534 -15.939 1.00 87.06 495 ILE A N 1
ATOM 4148 C CA . ILE A 1 495 ? 17.644 -23.471 -14.932 1.00 87.06 495 ILE A CA 1
ATOM 4149 C C . ILE A 1 495 ? 18.313 -24.008 -13.665 1.00 87.06 495 ILE A C 1
ATOM 4151 O O . ILE A 1 495 ? 17.764 -24.876 -12.985 1.00 87.06 495 ILE A O 1
ATOM 4155 N N . THR A 1 496 ? 19.491 -23.482 -13.324 1.00 84.44 496 THR A N 1
ATOM 4156 C CA . THR A 1 496 ? 20.226 -23.900 -12.119 1.00 84.44 496 THR A CA 1
ATOM 4157 C C . THR A 1 496 ? 19.970 -22.984 -10.928 1.00 84.44 496 THR A C 1
ATOM 4159 O O . THR A 1 496 ? 20.215 -23.366 -9.778 1.00 84.44 496 THR A O 1
ATOM 4162 N N . ARG A 1 497 ? 19.455 -21.772 -11.162 1.00 82.88 497 ARG A N 1
ATOM 4163 C CA . ARG A 1 497 ? 19.257 -20.764 -10.117 1.00 82.88 497 ARG A CA 1
ATOM 4164 C C . ARG A 1 497 ? 17.857 -20.173 -10.184 1.00 82.88 497 ARG A C 1
ATOM 4166 O O . ARG A 1 497 ? 17.415 -19.724 -11.239 1.00 82.88 497 ARG A O 1
ATOM 4173 N N . VAL A 1 498 ? 17.197 -20.080 -9.034 1.00 83.31 498 VAL A N 1
ATOM 4174 C CA . VAL A 1 498 ? 15.911 -19.384 -8.907 1.00 83.31 498 VAL A CA 1
ATOM 4175 C C . VAL A 1 498 ? 15.950 -18.454 -7.697 1.00 83.31 498 VAL A C 1
ATOM 4177 O O . VAL A 1 498 ? 16.440 -18.813 -6.625 1.00 83.31 498 VAL A O 1
ATOM 4180 N N . ASN A 1 499 ? 15.463 -17.229 -7.865 1.00 80.56 499 ASN A N 1
ATOM 4181 C CA . ASN A 1 499 ? 15.380 -16.235 -6.803 1.00 80.56 499 ASN A CA 1
ATOM 4182 C C . ASN A 1 499 ? 13.973 -15.658 -6.727 1.00 80.56 499 ASN A C 1
ATOM 4184 O O . ASN A 1 499 ? 13.446 -15.151 -7.720 1.00 80.56 499 ASN A O 1
ATOM 4188 N N . PHE A 1 500 ? 13.396 -15.702 -5.533 1.00 74.56 500 PHE A N 1
ATOM 4189 C CA . PHE A 1 500 ? 12.095 -15.115 -5.262 1.00 74.56 500 PHE A CA 1
ATOM 4190 C C . PHE A 1 500 ? 12.258 -13.854 -4.423 1.00 74.56 500 PHE A C 1
ATOM 4192 O O . PHE A 1 500 ? 12.975 -13.851 -3.428 1.00 74.56 500 PHE A O 1
ATOM 4199 N N . GLN A 1 501 ? 11.573 -12.770 -4.787 1.00 70.38 501 GLN A N 1
ATOM 4200 C CA . GLN A 1 501 ? 11.489 -11.617 -3.880 1.00 70.38 501 GLN A CA 1
ATOM 4201 C C . GLN A 1 501 ? 10.397 -11.819 -2.823 1.00 70.38 501 GLN A C 1
ATOM 4203 O O . GLN A 1 501 ? 10.549 -11.352 -1.695 1.00 70.38 501 GLN A O 1
ATOM 4208 N N . GLN A 1 502 ? 9.316 -12.523 -3.172 1.00 66.06 502 GLN A N 1
ATOM 4209 C CA . GLN A 1 502 ? 8.194 -12.805 -2.286 1.00 66.06 502 GLN A CA 1
ATOM 4210 C C . GLN A 1 502 ? 7.551 -14.152 -2.656 1.00 66.06 502 GLN A C 1
ATOM 4212 O O . GLN A 1 502 ? 7.042 -14.310 -3.763 1.00 66.06 502 GLN A O 1
ATOM 4217 N N . ILE A 1 503 ? 7.567 -15.103 -1.717 1.00 66.06 503 ILE A N 1
ATOM 4218 C CA . ILE A 1 503 ? 6.786 -16.350 -1.775 1.00 66.06 503 ILE A CA 1
ATOM 4219 C C . ILE A 1 503 ? 5.777 -16.287 -0.637 1.00 66.06 503 ILE A C 1
ATOM 4221 O O . ILE A 1 503 ? 6.168 -16.076 0.515 1.00 66.06 503 ILE A O 1
ATOM 4225 N N . THR A 1 504 ? 4.495 -16.447 -0.944 1.00 61.28 504 THR A N 1
ATOM 4226 C CA . THR A 1 504 ? 3.430 -16.395 0.066 1.00 61.28 504 THR A CA 1
ATOM 4227 C C . THR A 1 504 ? 2.981 -17.770 0.535 1.00 61.28 504 THR A C 1
ATOM 4229 O O . THR A 1 504 ? 2.534 -17.897 1.674 1.00 61.28 504 THR A O 1
ATOM 4232 N N . GLU A 1 505 ? 3.135 -18.807 -0.292 1.00 66.75 505 GLU A N 1
ATOM 4233 C CA . GLU A 1 505 ? 2.592 -20.138 -0.008 1.00 66.75 505 GLU A CA 1
ATOM 4234 C C . GLU A 1 505 ? 3.548 -21.276 -0.404 1.00 66.75 505 GLU A C 1
ATOM 4236 O O . GLU A 1 505 ? 4.296 -21.189 -1.376 1.00 66.75 505 GLU A O 1
ATOM 4241 N N . LEU A 1 506 ? 3.474 -22.400 0.322 1.00 68.00 506 LEU A N 1
ATOM 4242 C CA . LEU A 1 506 ? 4.276 -23.603 0.050 1.00 68.00 506 LEU A CA 1
ATOM 4243 C C . LEU A 1 506 ? 3.984 -24.210 -1.337 1.00 68.00 506 LEU A C 1
ATOM 4245 O O . LEU A 1 506 ? 4.882 -24.762 -1.969 1.00 68.00 506 LEU A O 1
ATOM 4249 N N . ALA A 1 507 ? 2.747 -24.077 -1.826 1.00 68.75 507 ALA A N 1
ATOM 4250 C CA . ALA A 1 507 ? 2.342 -24.572 -3.141 1.00 68.75 507 ALA A CA 1
ATOM 4251 C C . ALA A 1 507 ? 3.101 -23.882 -4.294 1.00 68.75 507 ALA A C 1
ATOM 4253 O O . ALA A 1 507 ? 3.419 -24.528 -5.290 1.00 68.75 507 ALA A O 1
ATOM 4254 N N . GLU A 1 508 ? 3.450 -22.598 -4.146 1.00 73.62 508 GLU A N 1
ATOM 4255 C CA . GLU A 1 508 ? 4.257 -21.858 -5.131 1.00 73.62 508 GLU A CA 1
ATOM 4256 C C . GLU A 1 508 ? 5.656 -22.463 -5.216 1.00 73.62 508 GLU A C 1
ATOM 4258 O O . GLU A 1 508 ? 6.163 -22.736 -6.300 1.00 73.62 508 GLU A O 1
ATOM 4263 N N . MET A 1 509 ? 6.254 -22.751 -4.059 1.00 72.75 509 MET A N 1
ATOM 4264 C CA . MET A 1 509 ? 7.569 -23.376 -3.988 1.00 72.75 509 MET A CA 1
ATOM 4265 C C . MET A 1 509 ? 7.565 -24.770 -4.627 1.00 72.75 509 MET A C 1
ATOM 4267 O O . MET A 1 509 ? 8.453 -25.075 -5.418 1.00 72.75 509 MET A O 1
ATOM 4271 N N . GLN A 1 510 ? 6.549 -25.594 -4.350 1.00 75.38 510 GLN A N 1
ATOM 4272 C CA . GLN A 1 510 ? 6.408 -26.920 -4.965 1.00 75.38 510 GLN A CA 1
ATOM 4273 C C . GLN A 1 510 ? 6.280 -26.848 -6.491 1.00 75.38 510 GLN A C 1
ATOM 4275 O O . GLN A 1 510 ? 6.897 -27.640 -7.199 1.00 75.38 510 GLN A O 1
ATOM 4280 N N . PHE A 1 511 ? 5.532 -25.877 -7.012 1.00 82.12 511 PHE A N 1
ATOM 4281 C CA . PHE A 1 511 ? 5.404 -25.669 -8.451 1.00 82.12 511 PHE A CA 1
ATOM 4282 C C . PHE A 1 511 ? 6.754 -25.368 -9.122 1.00 82.12 511 PHE A C 1
ATOM 4284 O O . PHE A 1 511 ? 7.098 -26.003 -10.119 1.00 82.12 511 PHE A O 1
ATOM 4291 N N . PHE A 1 512 ? 7.556 -24.462 -8.559 1.00 81.38 512 PHE A N 1
ATOM 4292 C CA . PHE A 1 512 ? 8.865 -24.130 -9.131 1.00 81.38 512 PHE A CA 1
ATOM 4293 C C . PHE A 1 512 ? 9.903 -25.242 -8.965 1.00 81.38 512 PHE A C 1
ATOM 4295 O O . PHE A 1 512 ? 10.717 -25.429 -9.866 1.00 81.38 512 PHE A O 1
ATOM 4302 N N . MET A 1 513 ? 9.843 -26.018 -7.878 1.00 78.44 513 MET A N 1
ATOM 4303 C CA . MET A 1 513 ? 10.651 -27.237 -7.728 1.00 78.44 513 MET A CA 1
ATOM 4304 C C . MET A 1 513 ? 10.350 -28.253 -8.838 1.00 78.44 513 MET A C 1
ATOM 4306 O O . MET A 1 513 ? 11.265 -28.899 -9.338 1.00 78.44 513 MET A O 1
ATOM 4310 N N . ASN A 1 514 ? 9.083 -28.369 -9.247 1.00 81.25 514 ASN A N 1
ATOM 4311 C CA . ASN A 1 514 ? 8.683 -29.274 -10.323 1.00 81.25 514 ASN A CA 1
ATOM 4312 C C . ASN A 1 514 ? 9.115 -28.768 -11.706 1.00 81.25 514 ASN A C 1
ATOM 4314 O O . ASN A 1 514 ? 9.497 -29.570 -12.549 1.00 81.25 514 ASN A O 1
ATOM 4318 N N . ILE A 1 515 ? 9.056 -27.455 -11.953 1.00 84.06 515 ILE A N 1
ATOM 4319 C CA . ILE A 1 515 ? 9.458 -26.881 -13.247 1.00 84.06 515 ILE A CA 1
ATOM 4320 C C . ILE A 1 515 ? 10.974 -26.810 -13.393 1.00 84.06 515 ILE A C 1
ATOM 4322 O O . ILE A 1 515 ? 11.462 -26.989 -14.497 1.00 84.06 515 ILE A O 1
ATOM 4326 N N . CYS A 1 516 ? 11.728 -26.550 -12.327 1.00 85.56 516 CYS A N 1
ATOM 4327 C CA . CYS A 1 516 ? 13.180 -26.374 -12.387 1.00 85.56 516 CYS A CA 1
ATOM 4328 C C . CYS A 1 516 ? 13.897 -27.541 -11.678 1.00 85.56 516 CYS A C 1
ATOM 4330 O O . CYS A 1 516 ? 14.460 -27.335 -10.599 1.00 85.56 516 CYS A O 1
ATOM 4332 N N . PRO A 1 517 ? 13.910 -28.768 -12.238 1.00 80.75 517 PRO A N 1
ATOM 4333 C CA . PRO A 1 517 ? 14.489 -29.930 -11.556 1.00 80.75 517 PRO A CA 1
ATOM 4334 C C . PRO A 1 517 ? 16.013 -29.843 -11.402 1.00 80.75 517 PRO A C 1
ATOM 4336 O O . PRO A 1 517 ? 16.587 -30.486 -10.527 1.00 80.75 517 PRO A O 1
ATOM 4339 N N . HIS A 1 518 ? 16.677 -29.026 -12.224 1.00 83.50 518 HIS A N 1
ATOM 4340 C CA . HIS A 1 518 ? 18.120 -28.784 -12.165 1.00 83.50 518 HIS A CA 1
ATOM 4341 C C . HIS A 1 518 ? 18.516 -27.642 -11.216 1.00 83.50 518 HIS A C 1
ATOM 4343 O O . HIS A 1 518 ? 19.681 -27.241 -11.194 1.00 83.50 518 HIS A O 1
ATOM 4349 N N . MET A 1 519 ? 17.577 -27.115 -10.422 1.00 81.94 519 MET A N 1
ATOM 4350 C CA . MET A 1 519 ? 17.837 -26.011 -9.505 1.00 81.94 519 MET A CA 1
ATOM 4351 C C . MET A 1 519 ? 18.838 -26.415 -8.408 1.00 81.94 519 MET A C 1
ATOM 4353 O O . MET A 1 519 ? 18.550 -27.237 -7.543 1.00 81.94 519 MET A O 1
ATOM 4357 N N . GLN A 1 520 ? 20.007 -25.776 -8.415 1.00 79.31 520 GLN A N 1
ATOM 4358 C CA . GLN A 1 520 ? 21.080 -25.948 -7.431 1.00 79.31 520 GLN A CA 1
ATOM 4359 C C . GLN A 1 520 ? 21.066 -24.848 -6.364 1.00 79.31 520 GLN A C 1
ATOM 4361 O O . GLN A 1 520 ? 21.448 -25.080 -5.217 1.00 79.31 520 GLN A O 1
ATOM 4366 N N . HIS A 1 521 ? 20.620 -23.641 -6.727 1.00 69.75 521 HIS A N 1
ATOM 4367 C CA . HIS A 1 521 ? 20.602 -22.495 -5.822 1.00 69.75 521 HIS A CA 1
ATOM 4368 C C . HIS A 1 521 ? 19.233 -21.818 -5.791 1.00 69.75 521 HIS A C 1
ATOM 4370 O O . HIS A 1 521 ? 18.796 -21.212 -6.769 1.00 69.75 521 HIS A O 1
ATOM 4376 N N . LEU A 1 522 ? 18.608 -21.860 -4.615 1.00 71.19 522 LEU A N 1
ATOM 4377 C CA . LEU A 1 522 ? 17.412 -21.098 -4.283 1.00 71.19 522 LEU A CA 1
ATOM 4378 C C . LEU A 1 522 ? 17.807 -19.948 -3.346 1.00 71.19 522 LEU A C 1
ATOM 4380 O O . LEU A 1 522 ? 18.167 -20.174 -2.190 1.00 71.19 522 LEU A O 1
ATOM 4384 N N . VAL A 1 523 ? 17.786 -18.715 -3.850 1.00 60.84 523 VAL A N 1
ATOM 4385 C CA . VAL A 1 523 ? 18.229 -17.517 -3.111 1.00 60.84 523 VAL A CA 1
ATOM 4386 C C . VAL A 1 523 ? 17.011 -16.672 -2.723 1.00 60.84 523 VAL A C 1
ATOM 4388 O O . VAL A 1 523 ? 16.114 -16.489 -3.536 1.00 60.84 523 VAL A O 1
ATOM 4391 N N . ASN A 1 524 ? 16.991 -16.142 -1.492 1.00 55.50 524 ASN A N 1
ATOM 4392 C CA . ASN A 1 524 ? 15.912 -15.316 -0.918 1.00 55.50 524 ASN A CA 1
ATOM 4393 C C . ASN A 1 524 ? 14.536 -15.997 -0.760 1.00 55.50 524 ASN A C 1
ATOM 4395 O O . ASN A 1 524 ? 13.511 -15.470 -1.172 1.00 55.50 524 ASN A O 1
ATOM 4399 N N . ILE A 1 525 ? 14.446 -17.091 -0.003 1.00 52.78 525 ILE A N 1
ATOM 4400 C CA . ILE A 1 525 ? 13.214 -17.271 0.782 1.00 52.78 525 ILE A CA 1
ATOM 4401 C C . ILE A 1 525 ? 13.344 -16.292 1.947 1.00 52.78 525 ILE A C 1
ATOM 4403 O O . ILE A 1 525 ? 14.231 -16.468 2.787 1.00 52.78 525 ILE A O 1
ATOM 4407 N N . THR A 1 526 ? 12.502 -15.260 2.036 1.00 48.31 526 THR A N 1
ATOM 4408 C CA . THR A 1 526 ? 12.352 -14.483 3.274 1.00 48.31 526 THR A CA 1
ATOM 4409 C C . THR A 1 526 ? 11.749 -15.392 4.347 1.00 48.31 526 THR A C 1
ATOM 4411 O O . THR A 1 526 ? 10.580 -15.294 4.708 1.00 48.31 526 THR A O 1
ATOM 4414 N N . LYS A 1 527 ? 12.582 -16.281 4.903 1.00 46.31 527 LYS A N 1
ATOM 4415 C CA . LYS A 1 527 ? 12.297 -17.167 6.041 1.00 46.31 527 LYS A CA 1
ATOM 4416 C C . LYS A 1 527 ? 11.610 -16.384 7.169 1.00 46.31 527 LYS A C 1
ATOM 4418 O O . LYS A 1 527 ? 10.733 -16.910 7.839 1.00 46.31 527 LYS A O 1
ATOM 4423 N N . LEU A 1 528 ? 11.936 -15.094 7.304 1.00 46.06 528 LEU A N 1
ATOM 4424 C CA . LEU A 1 528 ? 11.338 -14.165 8.260 1.00 46.06 528 LEU A CA 1
ATOM 4425 C C . LEU A 1 528 ? 9.821 -13.939 8.090 1.00 46.06 528 LEU A C 1
ATOM 4427 O O . LEU A 1 528 ? 9.136 -13.812 9.096 1.00 46.06 528 LEU A O 1
ATOM 4431 N N . GLN A 1 529 ? 9.266 -13.874 6.873 1.00 48.41 529 GLN A N 1
ATOM 4432 C CA . GLN A 1 529 ? 7.834 -13.570 6.684 1.00 48.41 529 GLN A CA 1
ATOM 4433 C C . GLN A 1 529 ? 6.935 -14.777 6.973 1.00 48.41 529 GLN A C 1
ATOM 4435 O O . GLN A 1 529 ? 5.893 -14.622 7.615 1.00 48.41 529 GLN A O 1
ATOM 4440 N N . LEU A 1 530 ? 7.355 -15.978 6.567 1.00 52.72 530 LEU A N 1
ATOM 4441 C CA . LEU A 1 530 ? 6.617 -17.209 6.863 1.00 52.72 530 LEU A CA 1
ATOM 4442 C C . LEU A 1 530 ? 6.678 -17.546 8.365 1.00 52.72 530 LEU A C 1
ATOM 4444 O O . LEU A 1 530 ? 5.663 -17.886 8.966 1.00 52.72 530 LEU A O 1
ATOM 4448 N N . ILE A 1 531 ? 7.846 -17.359 8.997 1.00 58.00 531 ILE A N 1
ATOM 4449 C CA . ILE A 1 531 ? 8.012 -17.538 10.449 1.00 58.00 531 ILE A CA 1
ATOM 4450 C C . ILE A 1 531 ? 7.179 -16.504 11.218 1.00 58.00 531 ILE A C 1
ATOM 4452 O O . ILE A 1 531 ? 6.459 -16.865 12.143 1.00 58.00 531 ILE A O 1
ATOM 4456 N N . ASN A 1 532 ? 7.206 -15.227 10.819 1.00 60.66 532 ASN A N 1
ATOM 4457 C CA . ASN A 1 532 ? 6.440 -14.190 11.514 1.00 60.66 532 ASN A CA 1
ATOM 4458 C C . ASN A 1 532 ? 4.927 -14.413 11.408 1.00 60.66 532 ASN A C 1
ATOM 4460 O O . ASN A 1 532 ? 4.215 -14.193 12.382 1.00 60.66 532 ASN A O 1
ATOM 4464 N N . THR A 1 533 ? 4.423 -14.868 10.261 1.00 65.06 533 THR A N 1
ATOM 4465 C CA . THR A 1 533 ? 2.985 -15.128 10.093 1.00 65.06 533 THR A CA 1
ATOM 4466 C C . THR A 1 533 ? 2.516 -16.351 10.882 1.00 65.06 533 THR A C 1
ATOM 4468 O O . THR A 1 533 ? 1.481 -16.257 11.543 1.00 65.06 533 THR A O 1
ATOM 4471 N N . MET A 1 534 ? 3.284 -17.448 10.909 1.00 69.62 534 MET A N 1
ATOM 4472 C CA . MET A 1 534 ? 2.986 -18.592 11.786 1.00 69.62 534 MET A CA 1
ATOM 4473 C C . MET A 1 534 ? 3.034 -18.208 13.270 1.00 69.62 534 MET A C 1
ATOM 4475 O O . MET A 1 534 ? 2.116 -18.534 14.021 1.00 69.62 534 MET A O 1
ATOM 4479 N N . ASN A 1 535 ? 4.043 -17.436 13.684 1.00 80.81 535 ASN A N 1
ATOM 4480 C CA . ASN A 1 535 ? 4.182 -17.002 15.075 1.00 80.81 535 ASN A CA 1
ATOM 4481 C C . ASN A 1 535 ? 2.989 -16.157 15.545 1.00 80.81 535 ASN A C 1
ATOM 4483 O O . ASN A 1 535 ? 2.554 -16.294 16.687 1.00 80.81 535 ASN A O 1
ATOM 4487 N N . ILE A 1 536 ? 2.430 -15.306 14.677 1.00 86.44 536 ILE A N 1
ATOM 4488 C CA . ILE A 1 536 ? 1.266 -14.480 15.028 1.00 86.44 536 ILE A CA 1
ATOM 4489 C C . ILE A 1 536 ? 0.000 -15.336 15.177 1.00 86.44 536 ILE A C 1
ATOM 4491 O O . ILE A 1 536 ? -0.770 -15.089 16.103 1.00 86.44 536 ILE A O 1
ATOM 4495 N N . LYS A 1 537 ? -0.227 -16.339 14.316 1.00 88.25 537 LYS A N 1
ATOM 4496 C CA . LYS A 1 537 ? -1.389 -17.243 14.436 1.00 88.25 537 LYS A CA 1
ATOM 4497 C C . LYS A 1 537 ? -1.379 -18.001 15.762 1.00 88.25 537 LYS A C 1
ATOM 4499 O O . LYS A 1 537 ? -2.333 -17.898 16.529 1.00 88.25 537 LYS A O 1
ATOM 4504 N N . ILE A 1 538 ? -0.248 -18.639 16.072 1.00 91.00 538 ILE A N 1
ATOM 4505 C CA . ILE A 1 538 ? -0.037 -19.376 17.325 1.00 91.00 538 ILE A CA 1
ATOM 4506 C C . ILE A 1 538 ? -0.246 -18.451 18.531 1.00 91.00 538 ILE A C 1
ATOM 4508 O O . ILE A 1 538 ? -0.944 -18.801 19.482 1.00 91.00 538 ILE A O 1
ATOM 4512 N N . PHE A 1 539 ? 0.315 -17.240 18.486 1.00 92.38 539 PHE A N 1
ATOM 4513 C CA . PHE A 1 539 ? 0.161 -16.255 19.554 1.00 92.38 539 PHE A CA 1
ATOM 4514 C C . PHE A 1 539 ? -1.303 -15.848 19.783 1.00 92.38 539 PHE A C 1
ATOM 4516 O O . PHE A 1 539 ? -1.751 -15.773 20.929 1.00 92.38 539 PHE A O 1
ATOM 4523 N N . LEU A 1 540 ? -2.066 -15.611 18.711 1.00 93.25 540 LEU A N 1
ATOM 4524 C CA . LEU A 1 540 ? -3.486 -15.268 18.809 1.00 93.25 540 LEU A CA 1
ATOM 4525 C C . LEU A 1 540 ? -4.311 -16.417 19.392 1.00 93.25 540 LEU A C 1
ATOM 4527 O O . LEU A 1 540 ? -5.148 -16.170 20.261 1.00 93.25 540 LEU A O 1
ATOM 4531 N N . ASP A 1 541 ? -4.054 -17.655 18.978 1.00 94.50 541 ASP A N 1
ATOM 4532 C CA . ASP A 1 541 ? -4.777 -18.821 19.488 1.00 94.50 541 ASP A CA 1
ATOM 4533 C C . ASP A 1 541 ? -4.494 -19.062 20.981 1.00 94.50 541 ASP A C 1
ATOM 4535 O O . ASP A 1 541 ? -5.424 -19.332 21.745 1.00 94.50 541 ASP A O 1
ATOM 4539 N N . ILE A 1 542 ? -3.256 -18.842 21.443 1.00 95.56 542 ILE A N 1
ATOM 4540 C CA . ILE A 1 542 ? -2.911 -18.872 22.877 1.00 95.56 542 ILE A CA 1
ATOM 4541 C C . ILE A 1 542 ? -3.694 -17.805 23.654 1.00 95.56 542 ILE A C 1
ATOM 4543 O O . ILE A 1 542 ? -4.278 -18.106 24.697 1.00 95.56 542 ILE A O 1
ATOM 4547 N N . ILE A 1 543 ? -3.750 -16.566 23.154 1.00 96.19 543 ILE A N 1
ATOM 4548 C CA . ILE A 1 543 ? -4.519 -15.489 23.798 1.00 96.19 543 ILE A CA 1
ATOM 4549 C C . ILE A 1 543 ? -6.003 -15.857 23.889 1.00 96.19 543 ILE A C 1
ATOM 4551 O O . ILE A 1 543 ? -6.634 -15.644 24.928 1.00 96.19 543 ILE A O 1
ATOM 4555 N N . ILE A 1 544 ? -6.564 -16.425 22.822 1.00 96.88 544 ILE A N 1
ATOM 4556 C CA . ILE A 1 544 ? -7.964 -16.853 22.786 1.00 96.88 544 ILE A CA 1
ATOM 4557 C C . ILE A 1 544 ? -8.222 -17.920 23.855 1.00 96.88 544 ILE A C 1
ATOM 4559 O O . ILE A 1 544 ? -9.162 -17.778 24.639 1.00 96.88 544 ILE A O 1
ATOM 4563 N N . LEU A 1 545 ? -7.362 -18.935 23.967 1.00 97.50 545 LEU A N 1
ATOM 4564 C CA . LEU A 1 545 ? -7.470 -19.977 24.995 1.00 97.50 545 LEU A CA 1
ATOM 4565 C C . LEU A 1 545 ? -7.371 -19.412 26.423 1.00 97.50 545 LEU A C 1
ATOM 4567 O O . LEU A 1 545 ? -8.114 -19.846 27.312 1.00 97.50 545 LEU A O 1
ATOM 4571 N N . ILE A 1 546 ? -6.519 -18.407 26.653 1.00 97.19 546 ILE A N 1
ATOM 4572 C CA . ILE A 1 546 ? -6.422 -17.711 27.947 1.00 97.19 546 ILE A CA 1
ATOM 4573 C C . ILE A 1 546 ? -7.744 -17.009 28.280 1.00 97.19 546 ILE A C 1
ATOM 4575 O O . ILE A 1 546 ? -8.289 -17.207 29.365 1.00 97.19 546 ILE A O 1
ATOM 4579 N N . PHE A 1 547 ? -8.314 -16.233 27.354 1.00 97.44 547 PHE A N 1
ATOM 4580 C CA . PHE A 1 547 ? -9.590 -15.556 27.605 1.00 97.44 547 PHE A CA 1
ATOM 4581 C C . PHE A 1 547 ? -10.743 -16.540 27.830 1.00 97.44 547 PHE A C 1
ATOM 4583 O O . PHE A 1 547 ? -11.566 -16.325 28.724 1.00 97.44 547 PHE A O 1
ATOM 4590 N N . LEU A 1 548 ? -10.803 -17.634 27.068 1.00 97.69 548 LEU A N 1
ATOM 4591 C CA . LEU A 1 548 ? -11.848 -18.651 27.213 1.00 97.69 548 LEU A CA 1
ATOM 4592 C C . LEU A 1 548 ? -11.760 -19.380 28.560 1.00 97.69 548 LEU A C 1
ATOM 4594 O O . LEU A 1 548 ? -12.783 -19.545 29.227 1.00 97.69 548 LEU A O 1
ATOM 4598 N N . SER A 1 549 ? -10.555 -19.757 28.994 1.00 97.38 549 SER A N 1
ATOM 4599 C CA . SER A 1 549 ? -10.348 -20.416 30.291 1.00 97.38 549 SER A CA 1
ATOM 4600 C C . SER A 1 549 ? -10.685 -19.490 31.462 1.00 97.38 549 SER A C 1
ATOM 4602 O O . SER A 1 549 ? -11.468 -19.870 32.333 1.00 97.38 549 SER A O 1
ATOM 4604 N N . LEU A 1 550 ? -10.199 -18.243 31.448 1.00 96.81 550 LEU A N 1
ATOM 4605 C CA . LEU A 1 550 ? -10.550 -17.237 32.457 1.00 96.81 550 LEU A CA 1
ATOM 4606 C C . LEU A 1 550 ? -12.063 -17.023 32.535 1.00 96.81 550 LEU A C 1
ATOM 4608 O O . LEU A 1 550 ? -12.627 -16.987 33.629 1.00 96.81 550 LEU A O 1
ATOM 4612 N N . THR A 1 551 ? -12.734 -16.927 31.385 1.00 96.88 551 THR A N 1
ATOM 4613 C CA . THR A 1 551 ? -14.189 -16.746 31.352 1.00 96.88 551 THR A CA 1
ATOM 4614 C C . THR A 1 551 ? -14.919 -17.943 31.946 1.00 96.88 551 THR A C 1
ATOM 4616 O O . THR A 1 551 ? -15.832 -17.756 32.751 1.00 96.88 551 THR A O 1
ATOM 4619 N N . PHE A 1 552 ? -14.501 -19.167 31.617 1.00 97.62 552 PHE A N 1
ATOM 4620 C CA . PHE A 1 552 ? -15.084 -20.385 32.175 1.00 97.62 552 PHE A CA 1
ATOM 4621 C C . PHE A 1 552 ? -14.973 -20.420 33.707 1.00 97.62 552 PHE A C 1
ATOM 4623 O O . PHE A 1 552 ? -15.975 -20.654 34.388 1.00 97.62 552 PHE A O 1
ATOM 4630 N N . PHE A 1 553 ? -13.796 -20.106 34.259 1.00 96.88 553 PHE A N 1
ATOM 4631 C CA . PHE A 1 553 ? -13.593 -20.048 35.710 1.00 96.88 553 PHE A CA 1
ATOM 4632 C C . PHE A 1 553 ? -14.423 -18.948 36.378 1.00 96.88 553 PHE A C 1
ATOM 4634 O O . PHE A 1 553 ? -15.010 -19.196 37.431 1.00 96.88 553 PHE A O 1
ATOM 4641 N N . ILE A 1 554 ? -14.530 -17.763 35.767 1.00 95.81 554 ILE A N 1
ATOM 4642 C CA . ILE A 1 554 ? -15.393 -16.679 36.266 1.00 95.81 554 ILE A CA 1
ATOM 4643 C C . ILE A 1 554 ? -16.855 -17.136 36.300 1.00 95.81 554 ILE A C 1
ATOM 4645 O O . ILE A 1 554 ? -17.527 -16.953 37.316 1.00 95.81 554 ILE A O 1
ATOM 4649 N N . CYS A 1 555 ? -17.346 -17.768 35.231 1.00 96.56 555 CYS A N 1
ATOM 4650 C CA . CYS A 1 555 ? -18.725 -18.252 35.161 1.00 96.56 555 CYS A CA 1
ATOM 4651 C C . CYS A 1 555 ? -19.005 -19.311 36.235 1.00 96.56 555 CYS A C 1
ATOM 4653 O O . CYS A 1 555 ? -19.996 -19.207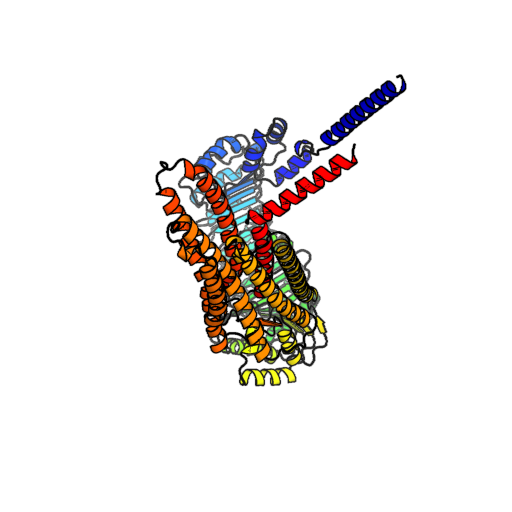 36.959 1.00 96.56 555 CYS A O 1
ATOM 4655 N N . LEU A 1 556 ? -18.106 -20.286 36.392 1.00 95.94 556 LEU A N 1
ATOM 4656 C CA . LEU A 1 556 ? -18.227 -21.348 37.390 1.00 95.94 556 LEU A CA 1
ATOM 4657 C C . LEU A 1 556 ? -18.181 -20.782 38.815 1.00 95.94 556 LEU A C 1
ATOM 4659 O O . LEU A 1 556 ? -19.011 -21.133 39.653 1.00 95.94 556 LEU A O 1
ATOM 4663 N N . TRP A 1 557 ? -17.267 -19.850 39.083 1.00 95.38 557 TRP A N 1
ATOM 4664 C CA . TRP A 1 557 ? -17.157 -19.196 40.383 1.00 95.38 557 TRP A CA 1
ATOM 4665 C C . TRP A 1 557 ? -18.410 -18.391 40.739 1.00 95.38 557 TRP A C 1
ATOM 4667 O O . TRP A 1 557 ? -18.921 -18.509 41.855 1.00 95.38 557 TRP A O 1
ATOM 4677 N N . ILE A 1 558 ? -18.953 -17.616 39.795 1.00 93.44 558 ILE A N 1
ATOM 4678 C CA . ILE A 1 558 ? -20.185 -16.849 40.013 1.00 93.44 558 ILE A CA 1
ATOM 4679 C C . ILE A 1 558 ? -21.382 -17.781 40.214 1.00 93.44 558 ILE A C 1
ATOM 4681 O O . ILE A 1 558 ? -22.183 -17.540 41.118 1.00 93.44 558 ILE A O 1
ATOM 4685 N N . LEU A 1 559 ? -21.495 -18.867 39.445 1.00 94.06 559 LEU A N 1
ATOM 4686 C CA . LEU A 1 559 ? -22.537 -19.877 39.651 1.00 94.06 559 LEU A CA 1
ATOM 4687 C C . LEU A 1 559 ? -22.464 -20.476 41.061 1.00 94.06 559 LEU A C 1
ATOM 4689 O O . LEU A 1 559 ? -23.483 -20.518 41.750 1.00 94.06 559 LEU A O 1
ATOM 4693 N N . ILE A 1 560 ? -21.271 -20.853 41.536 1.00 93.19 560 ILE A N 1
ATOM 4694 C CA . ILE A 1 560 ? -21.072 -21.346 42.909 1.00 93.19 560 ILE A CA 1
ATOM 4695 C C . ILE A 1 560 ? -21.485 -20.289 43.942 1.00 93.19 560 ILE A C 1
ATOM 4697 O O . ILE A 1 560 ? -22.162 -20.617 44.918 1.00 93.19 560 ILE A O 1
ATOM 4701 N N . LEU A 1 561 ? -21.110 -19.020 43.743 1.00 90.38 561 LEU A N 1
ATOM 4702 C CA . LEU A 1 561 ? -21.505 -17.935 44.645 1.00 90.38 561 LEU A CA 1
ATOM 4703 C C . LEU A 1 561 ? -23.024 -17.777 44.713 1.00 90.38 561 LEU A C 1
ATOM 4705 O O . LEU A 1 561 ? -23.574 -17.683 45.810 1.00 90.38 561 LEU A O 1
ATOM 4709 N N . ILE A 1 562 ? -23.705 -17.786 43.567 1.00 89.88 562 ILE A N 1
ATOM 4710 C CA . ILE A 1 562 ? -25.164 -17.681 43.516 1.00 89.88 562 ILE A CA 1
ATOM 4711 C C . ILE A 1 562 ? -25.808 -18.870 44.242 1.00 89.88 562 ILE A C 1
ATOM 4713 O O . ILE A 1 562 ? -26.677 -18.663 45.089 1.00 89.88 562 ILE A O 1
ATOM 4717 N N . LEU A 1 563 ? -25.344 -20.097 43.976 1.00 89.06 563 LEU A N 1
ATOM 4718 C CA . LEU A 1 563 ? -25.864 -21.320 44.601 1.00 89.06 563 LEU A CA 1
ATOM 4719 C C . LEU A 1 563 ? -25.669 -21.349 46.124 1.00 89.06 563 LEU A C 1
ATOM 4721 O O . LEU A 1 563 ? -26.501 -21.913 46.841 1.00 89.06 563 LEU A O 1
ATOM 4725 N N . ARG A 1 564 ? -24.580 -20.750 46.622 1.00 89.06 564 ARG A N 1
ATOM 4726 C CA . ARG A 1 564 ? -24.256 -20.696 48.053 1.00 89.06 564 ARG A CA 1
ATOM 4727 C C . ARG A 1 564 ? -25.040 -19.619 48.803 1.00 89.06 564 ARG A C 1
ATOM 4729 O O . ARG A 1 564 ? -25.464 -19.875 49.924 1.00 89.06 564 ARG A O 1
ATOM 4736 N N . TYR A 1 565 ? -25.193 -18.427 48.225 1.00 85.06 565 TYR A N 1
ATOM 4737 C CA . TYR A 1 565 ? -25.749 -17.263 48.931 1.00 85.06 565 TYR A CA 1
ATOM 4738 C C . TYR A 1 565 ? -27.257 -17.075 48.746 1.00 85.06 565 TYR A C 1
ATOM 4740 O O . TYR A 1 565 ? -27.908 -16.538 49.638 1.00 85.06 565 TYR A O 1
ATOM 4748 N N . PHE A 1 566 ? -27.833 -17.520 47.629 1.00 77.38 566 PHE A N 1
ATOM 4749 C CA . PHE A 1 566 ? -29.252 -17.326 47.342 1.00 77.38 566 PHE A CA 1
ATOM 4750 C C . PHE A 1 566 ? -30.004 -18.659 47.383 1.00 77.38 566 PHE A C 1
ATOM 4752 O O . PHE A 1 566 ? -30.200 -19.318 46.363 1.00 77.38 566 PHE A O 1
ATOM 4759 N N . ARG A 1 567 ? -30.474 -19.048 48.575 1.00 76.62 567 ARG A N 1
ATOM 4760 C CA . ARG A 1 567 ? -31.481 -20.109 48.734 1.00 76.62 567 ARG A CA 1
ATOM 4761 C C . ARG A 1 567 ? -32.788 -19.525 49.287 1.00 76.62 567 ARG A C 1
ATOM 4763 O O . ARG A 1 567 ? -32.723 -18.816 50.288 1.00 76.62 567 ARG A O 1
ATOM 4770 N N . PRO A 1 568 ? -33.957 -19.828 48.678 1.00 72.31 568 PRO A N 1
ATOM 4771 C CA . PRO A 1 568 ? -34.168 -20.681 47.495 1.00 72.31 568 PRO A CA 1
ATOM 4772 C C . PRO A 1 568 ? -34.026 -19.925 46.152 1.00 72.31 568 PRO A C 1
ATOM 4774 O O . PRO A 1 568 ? -34.721 -18.933 45.925 1.00 72.31 568 PRO A O 1
ATOM 4777 N N . LEU A 1 569 ? -33.199 -20.438 45.221 1.00 66.94 569 LEU A N 1
ATOM 4778 C CA . LEU A 1 569 ? -32.988 -19.868 43.869 1.00 66.94 569 LEU A CA 1
ATOM 4779 C C . LEU A 1 569 ? -34.283 -19.666 43.075 1.00 66.94 569 LEU A C 1
ATOM 4781 O O . LEU A 1 569 ? -34.424 -18.692 42.340 1.00 66.94 569 LEU A O 1
ATOM 4785 N N . ILE A 1 570 ? -35.233 -20.587 43.241 1.00 72.12 570 ILE A N 1
ATOM 4786 C CA . ILE A 1 570 ? -36.489 -20.617 42.486 1.00 72.12 570 ILE A CA 1
ATOM 4787 C C . ILE A 1 570 ? -37.361 -19.397 42.813 1.00 72.12 570 ILE A C 1
ATOM 4789 O O . ILE A 1 570 ? -38.181 -19.002 41.994 1.00 72.12 570 ILE A O 1
ATOM 4793 N N . SER A 1 571 ? -37.159 -18.743 43.962 1.00 74.44 571 SER A N 1
ATOM 4794 C CA . SER A 1 571 ? -37.963 -17.582 44.363 1.00 74.44 571 SER A CA 1
ATOM 4795 C C . SER A 1 571 ? -37.669 -16.303 43.568 1.00 74.44 571 SER A C 1
ATOM 4797 O O . SER A 1 571 ? -38.490 -15.387 43.566 1.00 74.44 571 SER A O 1
ATOM 4799 N N . ASN A 1 572 ? -36.527 -16.214 42.872 1.00 87.12 572 ASN A N 1
ATOM 4800 C CA . ASN A 1 572 ? -36.077 -14.975 42.240 1.00 87.12 572 ASN A CA 1
ATOM 4801 C C . ASN A 1 572 ? -35.725 -15.179 40.762 1.00 87.12 572 ASN A C 1
ATOM 4803 O O . ASN A 1 572 ? -34.624 -15.595 40.405 1.00 87.12 572 ASN A O 1
ATOM 4807 N N . ILE A 1 573 ? -36.662 -14.804 39.889 1.00 90.25 573 ILE A N 1
ATOM 4808 C CA . ILE A 1 573 ? -36.558 -14.975 38.431 1.00 90.25 573 ILE A CA 1
ATOM 4809 C C . ILE A 1 573 ? -35.306 -14.303 37.855 1.00 90.25 573 ILE A C 1
ATOM 4811 O O . ILE A 1 573 ? -34.662 -14.855 36.968 1.00 90.25 573 ILE A O 1
ATOM 4815 N N . SER A 1 574 ? -34.915 -13.134 38.376 1.00 88.50 574 SER A N 1
ATOM 4816 C CA . SER A 1 574 ? -33.719 -12.435 37.889 1.00 88.50 574 SER A CA 1
ATOM 4817 C C . SER A 1 574 ? -32.448 -13.247 38.147 1.00 88.50 574 SER A C 1
ATOM 4819 O O . SER A 1 574 ? -31.544 -13.233 37.315 1.00 88.50 574 SER A O 1
ATOM 4821 N N . ILE A 1 575 ? -32.379 -13.959 39.277 1.00 90.50 575 ILE A N 1
ATOM 4822 C CA . ILE A 1 575 ? -31.252 -14.836 39.615 1.00 90.50 575 ILE A CA 1
ATOM 4823 C C . ILE A 1 575 ? -31.280 -16.072 38.720 1.00 90.50 575 ILE A C 1
ATOM 4825 O O . ILE A 1 575 ? -30.253 -16.411 38.143 1.00 90.50 575 ILE A O 1
ATOM 4829 N N . LEU A 1 576 ? -32.455 -16.680 38.528 1.00 93.25 576 LEU A N 1
ATOM 4830 C CA . LEU A 1 576 ? -32.634 -17.835 37.644 1.00 93.25 576 LEU A CA 1
ATOM 4831 C C . LEU A 1 576 ? -32.155 -17.549 36.210 1.00 93.25 576 LEU A C 1
ATOM 4833 O O . LEU A 1 576 ? -31.371 -18.316 35.655 1.00 93.25 576 LEU A O 1
ATOM 4837 N N . LEU A 1 577 ? -32.564 -16.417 35.629 1.00 93.12 577 LEU A N 1
ATOM 4838 C CA . LEU A 1 577 ? -32.125 -16.000 34.292 1.00 93.12 577 LEU A CA 1
ATOM 4839 C C . LEU A 1 577 ? -30.626 -15.691 34.246 1.00 93.12 577 LEU A C 1
ATOM 4841 O O . LEU A 1 577 ? -29.967 -15.943 33.241 1.00 93.12 577 LEU A O 1
ATOM 4845 N N . THR A 1 578 ? -30.068 -15.159 35.334 1.00 92.50 578 THR A N 1
ATOM 4846 C CA . THR A 1 578 ? -28.624 -14.910 35.436 1.00 92.50 578 THR A CA 1
ATOM 4847 C C . THR A 1 578 ? -27.845 -16.226 35.479 1.00 92.50 578 THR A C 1
ATOM 4849 O O . THR A 1 578 ? -26.846 -16.359 34.776 1.00 92.50 578 THR A O 1
ATOM 4852 N N . CYS A 1 579 ? -28.327 -17.227 36.223 1.00 94.19 579 CYS A N 1
ATOM 4853 C CA . CYS A 1 579 ? -27.768 -18.579 36.210 1.00 94.19 579 CYS A CA 1
ATOM 4854 C C . CYS A 1 579 ? -27.813 -19.193 34.809 1.00 94.19 579 CYS A C 1
ATOM 4856 O O . CYS A 1 579 ? -26.792 -19.699 34.356 1.00 94.19 579 CYS A O 1
ATOM 4858 N N . ASN A 1 580 ? -28.945 -19.097 34.100 1.00 95.62 580 ASN A N 1
ATOM 4859 C CA . ASN A 1 580 ? -29.049 -19.587 32.723 1.00 95.62 580 ASN A CA 1
ATOM 4860 C C . ASN A 1 580 ? -28.004 -18.932 31.809 1.00 95.62 580 ASN A C 1
ATOM 4862 O O . ASN A 1 580 ? -27.294 -19.635 31.097 1.00 95.62 580 ASN A O 1
ATOM 4866 N N . THR A 1 581 ? -27.826 -17.607 31.892 1.00 95.25 581 THR A N 1
ATOM 4867 C CA . THR A 1 581 ? -26.787 -16.913 31.117 1.00 95.25 581 THR A CA 1
ATOM 4868 C C . THR A 1 581 ? -25.382 -17.423 31.447 1.00 95.25 581 THR A C 1
ATOM 4870 O O . THR A 1 581 ? -24.620 -17.714 30.529 1.00 95.25 581 THR A O 1
ATOM 4873 N N . TYR A 1 582 ? -25.025 -17.598 32.722 1.00 96.56 582 TYR A N 1
ATOM 4874 C CA . TYR A 1 582 ? -23.706 -18.144 33.072 1.00 96.56 582 TYR A CA 1
ATOM 4875 C C . TYR A 1 582 ? -23.516 -19.593 32.615 1.00 96.56 582 TYR A C 1
ATOM 4877 O O . TYR A 1 582 ? -22.424 -19.942 32.181 1.00 96.56 582 TYR A O 1
ATOM 4885 N N . VAL A 1 583 ? -24.569 -20.413 32.629 1.00 96.94 583 VAL A N 1
ATOM 4886 C CA . VAL A 1 583 ? -24.530 -21.770 32.066 1.00 96.94 583 VAL A CA 1
ATOM 4887 C C . VAL A 1 583 ? -24.309 -21.721 30.549 1.00 96.94 583 VAL A C 1
ATOM 4889 O O . VAL A 1 583 ? -23.426 -22.411 30.042 1.00 96.94 583 VAL A O 1
ATOM 4892 N N . THR A 1 584 ? -25.029 -20.858 29.817 1.00 96.56 584 THR A N 1
ATOM 4893 C CA . THR A 1 584 ? -24.811 -20.673 28.367 1.00 96.56 584 THR A CA 1
ATOM 4894 C C . THR A 1 584 ? -23.399 -20.174 28.052 1.00 96.56 584 THR A C 1
ATOM 4896 O O . THR A 1 584 ? -22.773 -20.666 27.112 1.00 96.56 584 THR A O 1
ATOM 4899 N N . LEU A 1 585 ? -22.857 -19.253 28.859 1.00 95.94 585 LEU A N 1
ATOM 4900 C CA . LEU A 1 585 ? -21.482 -18.764 28.734 1.00 95.94 585 LEU A CA 1
ATOM 4901 C C . LEU A 1 585 ? -20.474 -19.895 28.960 1.00 95.94 585 LEU A C 1
ATOM 4903 O O . LEU A 1 585 ? -19.584 -20.074 28.135 1.00 95.94 585 LEU A O 1
ATOM 4907 N N . SER A 1 586 ? -20.640 -20.702 30.013 1.00 97.19 586 SER A N 1
ATOM 4908 C CA . SER A 1 586 ? -19.771 -21.852 30.285 1.00 97.19 586 SER A CA 1
ATOM 4909 C C . SER A 1 586 ? -19.753 -22.855 29.129 1.00 97.19 586 SER A C 1
ATOM 4911 O O . SER A 1 586 ? -18.670 -23.273 28.719 1.00 97.19 586 SER A O 1
ATOM 4913 N N . PHE A 1 587 ? -20.913 -23.196 28.556 1.00 97.19 587 PHE A N 1
ATOM 4914 C CA . PHE A 1 587 ? -20.980 -24.078 27.385 1.00 97.19 587 PHE A CA 1
ATOM 4915 C C . PHE A 1 587 ? -20.331 -23.455 26.144 1.00 97.19 587 PHE A C 1
ATOM 4917 O O . PHE A 1 587 ? -19.572 -24.130 25.452 1.00 97.19 587 PHE A O 1
ATOM 4924 N N . THR A 1 588 ? -20.554 -22.159 25.903 1.00 96.19 588 THR A N 1
ATOM 4925 C CA . THR A 1 588 ? -19.918 -21.427 24.794 1.00 96.19 588 THR A CA 1
ATOM 4926 C C . THR A 1 588 ? -18.396 -21.438 24.930 1.00 96.19 588 THR A C 1
ATOM 4928 O O . THR A 1 588 ? -17.690 -21.737 23.968 1.00 96.19 588 THR A O 1
ATOM 4931 N N . CYS A 1 589 ? -17.877 -21.176 26.134 1.00 96.94 589 CYS A N 1
ATOM 4932 C CA . CYS A 1 589 ? -16.446 -21.223 26.411 1.00 96.94 589 CYS A CA 1
ATOM 4933 C C . CYS A 1 589 ? -15.874 -22.623 26.199 1.00 96.94 589 CYS A C 1
ATOM 4935 O O . CYS A 1 589 ? -14.832 -22.743 25.568 1.00 96.94 589 CYS A O 1
ATOM 4937 N N . MET A 1 590 ? -16.556 -23.670 26.668 1.00 96.81 590 MET A N 1
ATOM 4938 C CA . MET A 1 590 ? -16.111 -25.054 26.494 1.00 96.81 590 MET A CA 1
ATOM 4939 C C . MET A 1 590 ? -16.061 -25.458 25.013 1.00 96.81 590 MET A C 1
ATOM 4941 O O . MET A 1 590 ? -15.050 -25.988 24.558 1.00 96.81 590 MET A O 1
ATOM 4945 N N . ALA A 1 591 ? -17.110 -25.161 24.241 1.00 95.56 591 ALA A N 1
ATOM 4946 C CA . ALA A 1 591 ? -17.179 -25.491 22.816 1.00 95.56 591 ALA A CA 1
ATOM 4947 C C . ALA A 1 591 ? -16.101 -24.753 21.996 1.00 95.56 591 ALA A C 1
ATOM 4949 O O . ALA A 1 591 ? -15.409 -25.349 21.164 1.00 95.56 591 ALA A O 1
ATOM 4950 N N . MET A 1 592 ? -15.909 -23.459 22.274 1.00 95.62 592 MET A N 1
ATOM 4951 C CA . MET A 1 592 ? -14.847 -22.661 21.659 1.00 95.62 592 MET A CA 1
ATOM 4952 C C . MET A 1 592 ? -13.463 -23.164 22.066 1.00 95.62 592 MET A C 1
ATOM 4954 O O . MET A 1 592 ? -12.592 -23.297 21.216 1.00 95.62 592 MET A O 1
ATOM 4958 N N . PHE A 1 593 ? -13.256 -23.501 23.338 1.00 96.56 593 PHE A N 1
ATOM 4959 C CA . PHE A 1 593 ? -11.970 -23.986 23.835 1.00 96.56 593 PHE A CA 1
ATOM 4960 C C . PHE A 1 593 ? -11.539 -25.273 23.125 1.00 96.56 593 PHE A C 1
ATOM 4962 O O . PHE A 1 593 ? -10.404 -25.361 22.666 1.00 96.56 593 PHE A O 1
ATOM 4969 N N . ILE A 1 594 ? -12.462 -26.223 22.937 1.00 95.00 594 ILE A N 1
ATOM 4970 C CA . ILE A 1 594 ? -12.204 -27.450 22.167 1.00 95.00 594 ILE A CA 1
ATOM 4971 C C . ILE A 1 594 ? -11.789 -27.105 20.731 1.00 95.00 594 ILE A C 1
ATOM 4973 O O . ILE A 1 594 ? -10.776 -27.604 20.248 1.00 95.00 594 ILE A O 1
ATOM 4977 N N . THR A 1 595 ? -12.527 -26.212 20.067 1.00 94.12 595 THR A N 1
ATOM 4978 C CA . THR A 1 595 ? -12.226 -25.791 18.688 1.00 94.12 595 THR A CA 1
ATOM 4979 C C . THR A 1 595 ? -10.836 -25.155 18.579 1.00 94.12 595 THR A C 1
ATOM 4981 O O . THR A 1 595 ? -10.064 -25.498 17.688 1.00 94.12 595 THR A O 1
ATOM 4984 N N . TYR A 1 596 ? -10.479 -24.272 19.513 1.00 94.69 596 TYR A N 1
ATOM 4985 C CA . TYR A 1 596 ? -9.193 -23.574 19.500 1.00 94.69 596 TYR A CA 1
ATOM 4986 C C . TYR A 1 596 ? -8.002 -24.451 19.899 1.00 94.69 596 TYR A C 1
ATOM 4988 O O . TYR A 1 596 ? -6.893 -24.198 19.436 1.00 94.69 596 TYR A O 1
ATOM 4996 N N . ILE A 1 597 ? -8.213 -25.507 20.690 1.00 94.50 597 ILE A N 1
ATOM 4997 C CA . ILE A 1 597 ? -7.182 -26.527 20.920 1.00 94.50 597 ILE A CA 1
ATOM 4998 C C . ILE A 1 597 ? -6.853 -27.260 19.619 1.00 94.50 597 ILE A C 1
ATOM 5000 O O . ILE A 1 597 ? -5.677 -27.439 19.316 1.00 94.50 597 ILE A O 1
ATOM 5004 N N . TYR A 1 598 ? -7.865 -27.660 18.841 1.00 91.31 598 TYR A N 1
ATOM 5005 C CA . TYR A 1 598 ? -7.634 -28.326 17.554 1.00 91.31 598 TYR A CA 1
ATOM 5006 C C . TYR A 1 598 ? -6.907 -27.422 16.559 1.00 91.31 598 TYR A C 1
ATOM 5008 O O . TYR A 1 598 ? -5.977 -27.875 15.897 1.00 91.31 598 TYR A O 1
ATOM 5016 N N . ASN A 1 599 ? -7.283 -26.145 16.507 1.00 91.25 599 ASN A N 1
ATOM 5017 C CA . ASN A 1 599 ? -6.593 -25.133 15.714 1.00 91.25 599 ASN A CA 1
ATOM 5018 C C . ASN A 1 599 ? -5.111 -25.016 16.077 1.00 91.25 599 ASN A C 1
ATOM 5020 O O . ASN A 1 599 ? -4.257 -25.188 15.212 1.00 91.25 599 ASN A O 1
ATOM 5024 N N . LEU A 1 600 ? -4.817 -24.783 17.360 1.00 92.81 600 LEU A N 1
ATOM 5025 C CA . LEU A 1 600 ? -3.447 -24.651 17.847 1.00 92.81 600 LEU A CA 1
ATOM 5026 C C . LEU A 1 600 ? -2.638 -25.922 17.567 1.00 92.81 600 LEU A C 1
ATOM 5028 O O . LEU A 1 600 ? -1.477 -25.851 17.175 1.00 92.81 600 LEU A O 1
ATOM 5032 N N . TYR A 1 601 ? -3.255 -27.090 17.743 1.00 91.75 601 TYR A N 1
ATOM 5033 C CA . TYR A 1 601 ? -2.618 -28.365 17.445 1.00 91.75 601 TYR A CA 1
ATOM 5034 C C . TYR A 1 601 ? -2.300 -28.514 15.950 1.00 91.75 601 TYR A C 1
ATOM 5036 O O . TYR A 1 601 ? -1.195 -28.929 15.617 1.00 91.75 601 TYR A O 1
ATOM 5044 N N . GLY A 1 602 ? -3.214 -28.133 15.053 1.00 88.31 602 GLY A N 1
ATOM 5045 C CA . GLY A 1 602 ? -2.979 -28.160 13.606 1.00 88.31 602 GLY A CA 1
ATOM 5046 C C . GLY A 1 602 ? -1.939 -27.138 13.131 1.00 88.31 602 GLY A C 1
ATOM 5047 O O . GLY A 1 602 ? -1.118 -27.453 12.273 1.00 88.31 602 GLY A O 1
ATOM 5048 N N . ASP A 1 603 ? -1.904 -25.949 13.737 1.00 85.94 603 ASP A N 1
ATOM 5049 C CA . ASP A 1 603 ? -0.880 -24.937 13.443 1.00 85.94 603 ASP A CA 1
ATOM 5050 C C . ASP A 1 603 ? 0.527 -25.387 13.889 1.00 85.94 603 ASP A C 1
ATOM 5052 O O . ASP A 1 603 ? 1.518 -25.011 13.263 1.00 85.94 603 ASP A O 1
ATOM 5056 N N . ILE A 1 604 ? 0.631 -26.215 14.937 1.00 87.12 604 ILE A N 1
ATOM 5057 C CA . ILE A 1 604 ? 1.902 -26.807 15.394 1.00 87.12 604 ILE A CA 1
ATOM 5058 C C . ILE A 1 604 ? 2.263 -28.061 14.576 1.00 87.12 604 ILE A C 1
ATOM 5060 O O . ILE A 1 604 ? 3.436 -28.278 14.268 1.00 87.12 604 ILE A O 1
ATOM 5064 N N . TYR A 1 605 ? 1.274 -28.883 14.213 1.00 86.19 605 TYR A N 1
ATOM 5065 C CA . TYR A 1 605 ? 1.454 -30.156 13.516 1.00 86.19 605 TYR A CA 1
ATOM 5066 C C . TYR A 1 605 ? 0.653 -30.173 12.207 1.00 86.19 605 TYR A C 1
ATOM 5068 O O . TYR A 1 605 ? -0.551 -30.407 12.191 1.00 86.19 605 TYR A O 1
ATOM 5076 N N . SER A 1 606 ? 1.333 -30.016 11.071 1.00 72.62 606 SER A N 1
ATOM 5077 C CA . SER A 1 606 ? 0.709 -29.848 9.747 1.00 72.62 606 SER A CA 1
ATOM 5078 C C . SER A 1 606 ? -0.011 -31.080 9.165 1.00 72.62 606 SER A C 1
ATOM 5080 O O . SER A 1 606 ? -0.479 -31.033 8.031 1.00 72.62 606 SER A O 1
ATOM 5082 N N . HIS A 1 607 ? -0.084 -32.201 9.890 1.00 72.56 607 HIS A N 1
ATOM 5083 C CA . HIS A 1 607 ? -0.644 -33.474 9.401 1.00 72.56 607 HIS A CA 1
ATOM 5084 C C . HIS A 1 607 ? -1.973 -33.867 10.061 1.00 72.56 607 HIS A C 1
ATOM 5086 O O . HIS A 1 607 ? -2.365 -35.033 10.042 1.00 72.56 607 HIS A O 1
ATOM 5092 N N . VAL A 1 608 ? -2.689 -32.911 10.650 1.00 74.75 608 VAL A N 1
ATOM 5093 C CA . VAL A 1 608 ? -3.940 -33.195 11.357 1.00 74.75 608 VAL A CA 1
ATOM 5094 C C . VAL A 1 608 ? -5.113 -33.137 10.389 1.00 74.75 608 VAL A C 1
ATOM 5096 O O . VAL A 1 608 ? -5.435 -32.082 9.854 1.00 74.75 608 VAL A O 1
ATOM 5099 N N . SER A 1 609 ? -5.788 -34.269 10.200 1.00 76.38 609 SER A N 1
ATOM 5100 C CA . SER A 1 609 ? -7.084 -34.335 9.517 1.00 76.38 609 SER A CA 1
ATOM 5101 C C . SER A 1 609 ? -8.174 -34.686 10.526 1.00 76.38 609 SER A C 1
ATOM 5103 O O . SER A 1 609 ? -8.014 -35.630 11.302 1.00 76.38 609 SER A O 1
ATOM 5105 N N . ILE A 1 610 ? -9.271 -33.928 10.536 1.00 81.31 610 ILE A N 1
ATOM 5106 C CA . ILE A 1 610 ? -10.415 -34.160 11.428 1.00 81.31 610 ILE A CA 1
ATOM 5107 C C . ILE A 1 610 ? -11.491 -34.924 10.652 1.00 81.31 610 ILE A C 1
ATOM 5109 O O . ILE A 1 610 ? -11.781 -34.598 9.502 1.00 81.31 610 ILE A O 1
ATOM 5113 N N . ASN A 1 611 ? -12.108 -35.928 11.282 1.00 87.50 611 ASN A N 1
ATOM 5114 C CA . ASN A 1 611 ? -13.259 -36.627 10.709 1.00 87.50 611 ASN A CA 1
ATOM 5115 C C . ASN A 1 611 ? -14.374 -35.619 10.373 1.00 87.50 611 ASN A C 1
ATOM 5117 O O . ASN A 1 611 ? -14.836 -34.885 11.250 1.00 87.50 611 ASN A O 1
ATOM 5121 N N . ASN A 1 612 ? -14.826 -35.615 9.118 1.00 87.06 612 ASN A N 1
ATOM 5122 C CA . ASN A 1 612 ? -15.776 -34.634 8.600 1.00 87.06 612 ASN A CA 1
ATOM 5123 C C . ASN A 1 612 ? -17.087 -34.581 9.415 1.00 87.06 612 ASN A C 1
ATOM 5125 O O . ASN A 1 612 ? -17.601 -33.501 9.690 1.00 87.06 612 ASN A O 1
ATOM 5129 N N . ASN A 1 613 ? -17.586 -35.722 9.905 1.00 92.06 613 ASN A N 1
ATOM 5130 C CA . ASN A 1 613 ? -18.816 -35.755 10.711 1.00 92.06 613 ASN A CA 1
ATOM 5131 C C . ASN A 1 613 ? -18.624 -35.108 12.090 1.00 92.06 613 ASN A C 1
ATOM 5133 O O . ASN A 1 613 ? -19.474 -34.351 12.558 1.00 92.06 613 ASN A O 1
ATOM 5137 N N . TRP A 1 614 ? -17.487 -35.382 12.736 1.00 92.06 614 TRP A N 1
ATOM 5138 C CA . TRP A 1 614 ? -17.139 -34.762 14.015 1.00 92.06 614 TRP A CA 1
ATOM 5139 C C . TRP A 1 614 ? -16.951 -33.252 13.861 1.00 92.06 614 TRP A C 1
ATOM 5141 O O . TRP A 1 614 ? -17.389 -32.470 14.702 1.00 92.06 614 TRP A O 1
ATOM 5151 N N . CYS A 1 615 ? -16.356 -32.849 12.740 1.00 92.81 615 CYS A N 1
ATOM 5152 C CA . CYS A 1 615 ? -16.145 -31.461 12.379 1.00 92.81 615 CYS A CA 1
ATOM 5153 C C . CYS A 1 615 ? -17.464 -30.683 12.272 1.00 92.81 615 CYS A C 1
ATOM 5155 O O . CYS A 1 615 ? -17.634 -29.637 12.902 1.00 92.81 615 CYS A O 1
ATOM 5157 N N . GLN A 1 616 ? -18.432 -31.239 11.540 1.00 94.88 616 GLN A N 1
ATOM 5158 C CA . GLN A 1 616 ? -19.763 -30.654 11.388 1.00 94.88 616 GLN A CA 1
ATOM 5159 C C . GLN A 1 616 ? -20.515 -30.569 12.719 1.00 94.88 616 GLN A C 1
ATOM 5161 O O . GLN A 1 616 ? -21.101 -29.530 13.023 1.00 94.88 616 GLN A O 1
ATOM 5166 N N . LEU A 1 617 ? -20.455 -31.622 13.542 1.00 95.19 617 LEU A N 1
ATOM 5167 C CA . LEU A 1 617 ? -21.090 -31.646 14.861 1.00 95.19 617 LEU A CA 1
ATOM 5168 C C . LEU A 1 617 ? -20.498 -30.581 15.799 1.00 95.19 617 LEU A C 1
ATOM 5170 O O . LEU A 1 617 ? -21.241 -29.875 16.481 1.00 95.19 617 LEU A O 1
ATOM 5174 N N . LEU A 1 618 ? -19.169 -30.443 15.817 1.00 94.75 618 LEU A N 1
ATOM 5175 C CA . LEU A 1 618 ? -18.476 -29.461 16.648 1.00 94.75 618 LEU A CA 1
ATOM 5176 C C . LEU A 1 618 ? -18.849 -28.030 16.237 1.00 94.75 618 LEU A C 1
ATOM 5178 O O . LEU A 1 618 ? -19.232 -27.227 17.088 1.00 94.75 618 LEU A O 1
ATOM 5182 N N . ALA A 1 619 ? -18.799 -27.722 14.937 1.00 95.88 619 ALA A N 1
ATOM 5183 C CA . ALA A 1 619 ? -19.167 -26.407 14.415 1.00 95.88 619 ALA A CA 1
ATOM 5184 C C . ALA A 1 619 ? -20.647 -26.077 14.675 1.00 95.88 619 ALA A C 1
ATOM 5186 O O . ALA A 1 619 ? -20.979 -24.954 15.067 1.00 95.88 619 ALA A O 1
ATOM 5187 N N . TYR A 1 620 ? -21.536 -27.061 14.519 1.00 97.31 620 TYR A N 1
ATOM 5188 C CA . TYR A 1 620 ? -22.946 -26.944 14.877 1.00 97.31 620 TYR A CA 1
ATOM 5189 C C . TYR A 1 620 ? -23.119 -26.601 16.361 1.00 97.31 620 TYR A C 1
ATOM 5191 O O . TYR A 1 620 ? -23.769 -25.609 16.692 1.00 97.31 620 TYR A O 1
ATOM 5199 N N . PHE A 1 621 ? -22.480 -27.360 17.255 1.00 97.25 621 PHE A N 1
ATOM 5200 C CA . PHE A 1 621 ? -22.601 -27.164 18.698 1.00 97.25 621 PHE A CA 1
ATOM 5201 C C . PHE A 1 621 ? -22.111 -25.780 19.143 1.00 97.25 621 PHE A C 1
ATOM 5203 O O . PHE A 1 621 ? -22.792 -25.112 19.920 1.00 97.25 621 PHE A O 1
ATOM 5210 N N . VAL A 1 622 ? -20.990 -25.293 18.596 1.00 96.44 622 VAL A N 1
ATOM 5211 C CA . VAL A 1 622 ? -20.500 -23.933 18.882 1.00 96.44 622 VAL A CA 1
ATOM 5212 C C . VAL A 1 622 ? -21.539 -22.875 18.490 1.00 96.44 622 VAL A C 1
ATOM 5214 O O . VAL A 1 622 ? -21.828 -21.971 19.276 1.00 96.44 622 VAL A O 1
ATOM 5217 N N . ASN A 1 623 ? -22.145 -22.996 17.305 1.00 96.69 623 ASN A N 1
ATOM 5218 C CA . ASN A 1 623 ? -23.175 -22.060 16.847 1.00 96.69 623 ASN A CA 1
ATOM 5219 C C . ASN A 1 623 ? -24.457 -22.133 17.691 1.00 96.69 623 ASN A C 1
ATOM 5221 O O . ASN A 1 623 ? -25.045 -21.092 17.986 1.00 96.69 623 ASN A O 1
ATOM 5225 N N . VAL A 1 624 ? -24.858 -23.326 18.145 1.00 98.19 624 VAL A N 1
ATOM 5226 C CA . VAL A 1 624 ? -25.970 -23.496 19.095 1.00 98.19 624 VAL A CA 1
ATOM 5227 C C . VAL A 1 624 ? -25.674 -22.784 20.416 1.00 98.19 624 VAL A C 1
ATOM 5229 O O . VAL A 1 624 ? -26.544 -22.078 20.927 1.00 98.19 624 VAL A O 1
ATOM 5232 N N . CYS A 1 625 ? -24.458 -22.906 20.960 1.00 97.44 625 CYS A N 1
ATOM 5233 C CA . CYS A 1 625 ? -24.073 -22.220 22.195 1.00 97.44 625 CYS A CA 1
ATOM 5234 C C . CYS A 1 625 ? -24.121 -20.692 22.052 1.00 97.44 625 CYS A C 1
ATOM 5236 O O . CYS A 1 625 ? -24.681 -20.017 22.919 1.00 97.44 625 CYS A O 1
ATOM 5238 N N . PHE A 1 626 ? -23.614 -20.142 20.942 1.00 96.19 626 PHE A N 1
ATOM 5239 C CA . PHE A 1 626 ? -23.740 -18.708 20.666 1.00 96.19 626 PHE A CA 1
ATOM 5240 C C . PHE A 1 626 ? -25.202 -18.282 20.515 1.00 96.19 626 PHE A C 1
ATOM 5242 O O . PHE A 1 626 ? -25.605 -17.284 21.111 1.00 96.19 626 PHE A O 1
ATOM 5249 N N . CYS A 1 627 ? -26.021 -19.045 19.786 1.00 97.75 627 CYS A N 1
ATOM 5250 C CA . CYS A 1 627 ? -27.454 -18.778 19.675 1.00 97.75 627 CYS A CA 1
ATOM 5251 C C . CYS A 1 627 ? -28.115 -18.745 21.064 1.00 97.75 627 CYS A C 1
ATOM 5253 O O . CYS A 1 627 ? -28.792 -17.778 21.413 1.00 97.75 627 CYS A O 1
ATOM 5255 N N . ALA A 1 628 ? -27.840 -19.741 21.908 1.00 97.69 628 ALA A N 1
ATOM 5256 C CA . ALA A 1 628 ? -28.371 -19.812 23.264 1.00 97.69 628 ALA A CA 1
ATOM 5257 C C . ALA A 1 628 ? -27.948 -18.609 24.125 1.00 97.69 628 ALA A C 1
ATOM 5259 O O . ALA A 1 628 ? -28.770 -18.064 24.864 1.00 97.69 628 ALA A O 1
ATOM 5260 N N . LEU A 1 629 ? -26.703 -18.141 23.989 1.00 95.81 629 LEU A N 1
ATOM 5261 C CA . LEU A 1 629 ? -26.204 -16.956 24.685 1.00 95.81 629 LEU A CA 1
ATOM 5262 C C . LEU A 1 629 ? -26.999 -15.691 24.315 1.00 95.81 629 LEU A C 1
ATOM 5264 O O . LEU A 1 629 ? -27.491 -14.989 25.202 1.00 95.81 629 LEU A O 1
ATOM 5268 N N . TYR A 1 630 ? -27.169 -15.408 23.018 1.00 96.38 630 TYR A N 1
ATOM 5269 C CA . TYR A 1 630 ? -27.925 -14.235 22.559 1.00 96.38 630 TYR A CA 1
ATOM 5270 C C . TYR A 1 630 ? -29.402 -14.311 22.958 1.00 96.38 630 TYR A C 1
ATOM 5272 O O . TYR A 1 630 ? -29.977 -13.318 23.410 1.00 96.38 630 TYR A O 1
ATOM 5280 N N . TYR A 1 631 ? -30.018 -15.489 22.863 1.00 97.06 631 TYR A N 1
ATOM 5281 C CA . TYR A 1 631 ? -31.412 -15.672 23.262 1.00 97.06 631 TYR A CA 1
ATOM 5282 C C . TYR A 1 631 ? -31.600 -15.598 24.784 1.00 97.06 631 TYR A C 1
ATOM 5284 O O . TYR A 1 631 ? -32.637 -15.114 25.239 1.00 97.06 631 TYR A O 1
ATOM 5292 N N . SER A 1 632 ? -30.598 -15.956 25.595 1.00 96.12 632 SER A N 1
ATOM 5293 C CA . SER A 1 632 ? -30.636 -15.679 27.037 1.00 96.12 632 SER A CA 1
ATOM 5294 C C . SER A 1 632 ? -30.713 -14.168 27.309 1.00 96.12 632 SER A C 1
ATOM 5296 O O . SER A 1 632 ? -31.499 -13.720 28.145 1.00 96.12 632 SER A O 1
ATOM 5298 N N . CYS A 1 633 ? -29.993 -13.335 26.546 1.00 93.75 633 CYS A N 1
ATOM 5299 C CA . CYS A 1 633 ? -30.117 -11.871 26.627 1.00 93.75 633 CYS A CA 1
ATOM 5300 C C . CYS A 1 633 ? -31.516 -11.368 26.210 1.00 93.75 633 CYS A C 1
ATOM 5302 O O . CYS A 1 633 ? -32.046 -10.427 26.814 1.00 93.75 633 CYS A O 1
ATOM 5304 N N . VAL A 1 634 ? -32.152 -12.014 25.225 1.00 96.12 634 VAL A N 1
ATOM 5305 C CA . VAL A 1 634 ? -33.554 -11.743 24.860 1.00 96.12 634 VAL A CA 1
ATOM 5306 C C . VAL A 1 634 ? -34.484 -12.071 26.032 1.00 96.12 634 VAL A C 1
ATOM 5308 O O . VAL A 1 634 ? -35.329 -11.246 26.376 1.00 96.12 634 VAL A O 1
ATOM 5311 N N . LEU A 1 635 ? -34.293 -13.204 26.719 1.00 95.19 635 LEU A N 1
ATOM 5312 C CA . LEU A 1 635 ? -35.076 -13.560 27.912 1.00 95.19 635 LEU A CA 1
ATOM 5313 C C . LEU A 1 635 ? -34.937 -12.527 29.034 1.00 95.19 635 LEU A C 1
ATOM 5315 O O . LEU A 1 635 ? -35.940 -12.145 29.639 1.00 95.19 635 LEU A O 1
ATOM 5319 N N . HIS A 1 636 ? -33.725 -12.021 29.283 1.00 92.19 636 HIS A N 1
ATOM 5320 C CA . HIS A 1 636 ? -33.509 -10.914 30.227 1.00 92.19 636 HIS A CA 1
ATOM 5321 C C . HIS A 1 636 ? -34.307 -9.665 29.832 1.00 92.19 636 HIS A C 1
ATOM 5323 O O . HIS A 1 636 ? -34.887 -9.001 30.694 1.00 92.19 636 HIS A O 1
ATOM 5329 N N . SER A 1 637 ? -34.390 -9.370 28.536 1.00 92.25 637 SER A N 1
ATOM 5330 C CA . SER A 1 637 ? -35.143 -8.226 28.007 1.00 92.25 637 SER A CA 1
ATOM 5331 C C . SER A 1 637 ? -36.655 -8.422 28.157 1.00 92.25 637 SER A C 1
ATOM 5333 O O . SER A 1 637 ? -37.350 -7.531 28.651 1.00 92.25 637 SER A O 1
ATOM 5335 N N . ILE A 1 638 ? -37.162 -9.615 27.834 1.00 94.56 638 ILE A N 1
ATOM 5336 C CA . ILE A 1 638 ? -38.571 -9.998 28.016 1.00 94.56 638 ILE A CA 1
ATOM 5337 C C . ILE A 1 638 ? -38.961 -9.936 29.495 1.00 94.56 638 ILE A C 1
ATOM 5339 O O . ILE A 1 638 ? -40.003 -9.379 29.834 1.00 94.56 638 ILE A O 1
ATOM 5343 N N . PHE A 1 639 ? -38.113 -10.428 30.400 1.00 92.31 639 PHE A N 1
ATOM 5344 C CA . PHE A 1 639 ? -38.357 -10.331 31.839 1.00 92.31 639 PHE A CA 1
ATOM 5345 C C . PHE A 1 639 ? -38.557 -8.884 32.297 1.00 92.31 639 PHE A C 1
ATOM 5347 O O . PHE A 1 639 ? -39.468 -8.590 33.077 1.00 92.31 639 PHE A O 1
ATOM 5354 N N . ARG A 1 640 ? -37.749 -7.953 31.782 1.00 89.06 640 ARG A N 1
ATOM 5355 C CA . ARG A 1 640 ? -37.899 -6.523 32.085 1.00 89.06 640 ARG A CA 1
ATOM 5356 C C . ARG A 1 640 ? -39.178 -5.944 31.498 1.00 89.06 640 ARG A C 1
ATOM 5358 O O . ARG A 1 640 ? -39.870 -5.214 32.205 1.00 89.06 640 ARG A O 1
ATOM 5365 N N . LEU A 1 641 ? -39.514 -6.306 30.264 1.00 91.88 641 LEU A N 1
ATOM 5366 C CA . LEU A 1 641 ? -40.764 -5.909 29.622 1.00 91.88 641 LEU A CA 1
ATOM 5367 C C . LEU A 1 641 ? -41.981 -6.330 30.453 1.00 91.88 641 LEU A C 1
ATOM 5369 O O . LEU A 1 641 ? -42.827 -5.498 30.784 1.00 91.88 641 LEU A O 1
ATOM 5373 N N . VAL A 1 642 ? -42.031 -7.602 30.849 1.00 92.19 642 VAL A N 1
ATOM 5374 C CA . VAL A 1 642 ? -43.118 -8.164 31.658 1.00 92.19 642 VAL A CA 1
ATOM 5375 C C . VAL A 1 642 ? -43.216 -7.469 33.015 1.00 92.19 642 VAL A C 1
ATOM 5377 O O . VAL A 1 642 ? -44.310 -7.119 33.455 1.00 92.19 642 VAL A O 1
ATOM 5380 N N . ARG A 1 643 ? -42.079 -7.219 33.669 1.00 87.38 643 ARG A N 1
ATOM 5381 C CA . ARG A 1 643 ? -42.045 -6.594 34.995 1.00 87.38 643 ARG A CA 1
ATOM 5382 C C . ARG A 1 643 ? -42.491 -5.129 34.988 1.00 87.38 643 ARG A C 1
ATOM 5384 O O . ARG A 1 643 ? -43.171 -4.713 35.921 1.00 87.38 643 ARG A O 1
ATOM 5391 N N . VAL A 1 644 ? -42.080 -4.345 33.990 1.00 86.19 644 VAL A N 1
ATOM 5392 C CA . VAL A 1 644 ? -42.334 -2.893 33.944 1.00 86.19 644 VAL A CA 1
ATOM 5393 C C . VAL A 1 644 ? -43.687 -2.583 33.307 1.00 86.19 644 VAL A C 1
ATOM 5395 O O . VAL A 1 644 ? -44.468 -1.823 33.875 1.00 86.19 644 VAL A O 1
ATOM 5398 N N . VAL A 1 645 ? -43.981 -3.179 32.148 1.00 89.62 645 VAL A N 1
ATOM 5399 C CA . VAL A 1 645 ? -45.182 -2.856 31.362 1.00 89.62 645 VAL A CA 1
ATOM 5400 C C . VAL A 1 645 ? -46.360 -3.720 31.794 1.00 89.62 645 VAL A C 1
ATOM 5402 O O . VAL A 1 645 ? -47.430 -3.211 32.126 1.00 89.62 645 VAL A O 1
ATOM 5405 N N . PHE A 1 646 ? -46.160 -5.035 31.870 1.00 90.31 646 PHE A N 1
ATOM 5406 C CA . PHE A 1 646 ? -47.223 -5.998 32.173 1.00 90.31 646 PHE A CA 1
ATOM 5407 C C . PHE A 1 646 ? -47.315 -6.323 33.666 1.00 90.31 646 PHE A C 1
ATOM 5409 O O . PHE A 1 646 ? -47.622 -7.447 34.064 1.00 90.31 646 PHE A O 1
ATOM 5416 N N . TYR A 1 647 ? -47.097 -5.318 34.520 1.00 86.06 647 TYR A N 1
ATOM 5417 C CA . TYR A 1 647 ? -47.001 -5.521 35.965 1.00 86.06 647 TYR A CA 1
ATOM 5418 C C . TYR A 1 647 ? -48.282 -6.112 36.596 1.00 86.06 647 TYR A C 1
ATOM 5420 O O . TYR A 1 647 ? -48.227 -6.690 37.679 1.00 86.06 647 TYR A O 1
ATOM 5428 N N . LYS A 1 648 ? -49.438 -5.960 35.929 1.00 88.06 648 LYS A N 1
ATOM 5429 C CA . LYS A 1 648 ? -50.745 -6.468 36.380 1.00 88.06 648 LYS A CA 1
ATOM 5430 C C . LYS A 1 648 ? -50.956 -7.963 36.097 1.00 88.06 648 LYS A C 1
ATOM 5432 O O . LYS A 1 648 ? -51.771 -8.590 36.768 1.00 88.06 648 LYS A O 1
ATOM 5437 N N . LEU A 1 649 ? -50.238 -8.542 35.134 1.00 91.56 649 LEU A N 1
ATOM 5438 C CA . LEU A 1 649 ? -50.414 -9.936 34.718 1.00 91.56 649 LEU A CA 1
ATOM 5439 C C . LEU A 1 649 ? -49.535 -10.863 35.569 1.00 91.56 649 LEU A C 1
ATOM 5441 O O . LEU A 1 649 ? -48.423 -11.216 35.179 1.00 91.56 649 LEU A O 1
ATOM 5445 N N . LYS A 1 650 ? -50.043 -11.275 36.740 1.00 87.81 650 LYS A N 1
ATOM 5446 C CA . LYS A 1 650 ? -49.307 -12.132 37.696 1.00 87.81 650 LYS A CA 1
ATOM 5447 C C . LYS A 1 650 ? -48.824 -13.458 37.090 1.00 87.81 650 LYS A C 1
ATOM 5449 O O . LYS A 1 650 ? -47.756 -13.928 37.463 1.00 87.81 650 LYS A O 1
ATOM 5454 N N . ILE A 1 651 ? -49.565 -14.026 36.133 1.00 90.00 651 ILE A N 1
ATOM 5455 C CA . ILE A 1 651 ? -49.208 -15.288 35.455 1.00 90.00 651 ILE A CA 1
ATOM 5456 C C . ILE A 1 651 ? -47.863 -15.161 34.723 1.00 90.00 651 ILE A C 1
ATOM 5458 O O . ILE A 1 651 ? -46.997 -16.023 34.869 1.00 90.00 651 ILE A O 1
ATOM 5462 N N . LEU A 1 652 ? -47.647 -14.051 34.006 1.00 88.75 652 LEU A N 1
ATOM 5463 C CA . LEU A 1 652 ? -46.408 -13.795 33.261 1.00 88.75 652 LEU A CA 1
ATOM 5464 C C . LEU A 1 652 ? -45.207 -13.524 34.178 1.00 88.75 652 LEU A C 1
ATOM 5466 O O . LEU A 1 652 ? -44.065 -13.633 33.750 1.00 88.75 652 LEU A O 1
ATOM 5470 N N . GLN A 1 653 ? -45.452 -13.178 35.442 1.00 86.94 653 GLN A N 1
ATOM 5471 C CA . GLN A 1 653 ? -44.414 -12.989 36.457 1.00 86.94 653 GLN A CA 1
ATOM 5472 C C . GLN A 1 653 ? -44.153 -14.252 37.278 1.00 86.94 653 GLN A C 1
ATOM 5474 O O . GLN A 1 653 ? -43.380 -14.203 38.233 1.00 86.94 653 GLN A O 1
ATOM 5479 N N . SER A 1 654 ? -44.805 -15.368 36.954 1.00 91.88 654 SER A N 1
ATOM 5480 C CA . SER A 1 654 ? -44.576 -16.623 37.657 1.00 91.88 654 SER A CA 1
ATOM 5481 C C . SER A 1 654 ? -43.205 -17.205 37.309 1.00 91.88 654 SER A C 1
ATOM 5483 O O . SER A 1 654 ? -42.689 -17.062 36.200 1.00 91.88 654 SER A O 1
ATOM 5485 N N . THR A 1 655 ? -42.604 -17.898 38.270 1.00 89.81 655 THR A N 1
ATOM 5486 C CA . THR A 1 655 ? -41.322 -18.591 38.085 1.00 89.81 655 THR A CA 1
ATOM 5487 C C . THR A 1 655 ? -41.446 -19.730 37.078 1.00 89.81 655 THR A C 1
ATOM 5489 O O . THR A 1 655 ? -40.535 -19.946 36.285 1.00 89.81 655 THR A O 1
ATOM 5492 N N . HIS A 1 656 ? -42.603 -20.400 37.058 1.00 92.06 656 HIS A N 1
ATOM 5493 C CA . HIS A 1 656 ? -42.919 -21.474 36.118 1.00 92.06 656 HIS A CA 1
ATOM 5494 C C . HIS A 1 656 ? -42.908 -20.987 34.670 1.00 92.06 656 HIS A C 1
ATOM 5496 O O . HIS A 1 656 ? -42.330 -21.658 33.820 1.00 92.06 656 HIS A O 1
ATOM 5502 N N . PHE A 1 657 ? -43.465 -19.800 34.402 1.00 94.50 657 PHE A N 1
ATOM 5503 C CA . PHE A 1 657 ? -43.432 -19.209 33.066 1.00 94.50 657 PHE A CA 1
ATOM 5504 C C . PHE A 1 657 ? -41.993 -19.089 32.551 1.00 94.50 657 PHE A C 1
ATOM 5506 O O . PHE A 1 657 ? -41.676 -19.636 31.503 1.00 94.50 657 PHE A O 1
ATOM 5513 N N . PHE A 1 658 ? -41.091 -18.469 33.320 1.00 94.88 658 PHE A N 1
ATOM 5514 C CA . PHE A 1 658 ? -39.699 -18.296 32.885 1.00 94.88 658 PHE A CA 1
ATOM 5515 C C . PHE A 1 658 ? -38.905 -19.600 32.804 1.00 94.88 658 PHE A C 1
ATOM 5517 O O . PHE A 1 658 ? -37.998 -19.694 31.982 1.00 94.88 658 PHE A O 1
ATOM 5524 N N . LEU A 1 659 ? -39.242 -20.607 33.610 1.00 95.25 659 LEU A N 1
ATOM 5525 C CA . LEU A 1 659 ? -38.620 -21.929 33.526 1.00 95.25 659 LEU A CA 1
ATOM 5526 C C . LEU A 1 659 ? -38.986 -22.612 32.198 1.00 95.25 659 LEU A C 1
ATOM 5528 O O . LEU A 1 659 ? -38.101 -23.102 31.498 1.00 95.25 659 LEU A O 1
ATOM 5532 N N . ILE A 1 660 ? -40.258 -22.536 31.794 1.00 96.25 660 ILE A N 1
ATOM 5533 C CA . ILE A 1 660 ? -40.721 -22.995 30.477 1.00 96.25 660 ILE A CA 1
ATOM 5534 C C . ILE A 1 660 ? -40.026 -22.203 29.361 1.00 96.25 660 ILE A C 1
ATOM 5536 O O . ILE A 1 660 ? -39.522 -22.800 28.412 1.00 96.25 660 ILE A O 1
ATOM 5540 N N . THR A 1 661 ? -39.921 -20.874 29.475 1.00 96.12 661 THR A N 1
ATOM 5541 C CA . THR A 1 661 ? -39.269 -20.057 28.439 1.00 96.12 661 THR A CA 1
ATOM 5542 C C . THR A 1 661 ? -37.772 -20.352 28.305 1.00 96.12 661 THR A C 1
ATOM 5544 O O . THR A 1 661 ? -37.252 -20.300 27.194 1.00 96.12 661 THR A O 1
ATOM 5547 N N . ILE A 1 662 ? -37.074 -20.706 29.392 1.00 97.62 662 ILE A N 1
ATOM 5548 C CA . ILE A 1 662 ? -35.679 -21.180 29.332 1.00 97.62 662 ILE A CA 1
ATOM 5549 C C . ILE A 1 662 ? -35.591 -22.483 28.526 1.00 97.62 662 ILE A C 1
ATOM 5551 O O . ILE A 1 662 ? -34.750 -22.593 27.635 1.00 97.62 662 ILE A O 1
ATOM 5555 N N . VAL A 1 663 ? -36.476 -23.453 28.780 1.00 97.88 663 VAL A N 1
ATOM 5556 C CA . VAL A 1 663 ? -36.506 -24.716 28.019 1.00 97.88 663 VAL A CA 1
ATOM 5557 C C . VAL A 1 663 ? -36.774 -24.449 26.534 1.00 97.88 663 VAL A C 1
ATOM 5559 O O . VAL A 1 663 ? -36.058 -24.963 25.674 1.00 97.88 663 VAL A O 1
ATOM 5562 N N . ILE A 1 664 ? -37.741 -23.579 26.222 1.00 97.75 664 ILE A N 1
ATOM 5563 C CA . ILE A 1 664 ? -38.047 -23.167 24.844 1.00 97.75 664 ILE A CA 1
ATOM 5564 C C . ILE A 1 664 ? -36.843 -22.480 24.191 1.00 97.75 664 ILE A C 1
ATOM 5566 O O . ILE A 1 664 ? -36.561 -22.737 23.023 1.00 97.75 664 ILE A O 1
ATOM 5570 N N . GLN A 1 665 ? -36.113 -21.631 24.916 1.00 97.44 665 GLN A N 1
ATOM 5571 C CA . GLN A 1 665 ? -34.925 -20.942 24.407 1.00 97.44 665 GLN A CA 1
ATOM 5572 C C . GLN A 1 665 ? -33.822 -21.927 24.002 1.00 97.44 665 GLN A C 1
ATOM 5574 O O . GLN A 1 665 ? -33.234 -21.772 22.928 1.00 97.44 665 GLN A O 1
ATOM 5579 N N . TRP A 1 666 ? -33.566 -22.957 24.808 1.00 98.12 666 TRP A N 1
ATOM 5580 C CA . TRP A 1 666 ? -32.610 -24.007 24.454 1.00 98.12 666 TRP A CA 1
ATOM 5581 C C . TRP A 1 666 ? -33.071 -24.811 23.239 1.00 98.12 666 TRP A C 1
ATOM 5583 O O . TRP A 1 666 ? -32.318 -24.914 22.273 1.00 98.12 666 TRP A O 1
ATOM 5593 N N . LEU A 1 667 ? -34.319 -25.294 23.228 1.00 97.88 667 LEU A N 1
ATOM 5594 C CA . LEU A 1 667 ? -34.879 -26.029 22.085 1.00 97.88 667 LEU A CA 1
ATOM 5595 C C . LEU A 1 667 ? -34.821 -25.207 20.791 1.00 97.88 667 LEU A C 1
ATOM 5597 O O . LEU A 1 667 ? -34.376 -25.702 19.758 1.00 97.88 667 LEU A O 1
ATOM 5601 N N . SER A 1 668 ? -35.186 -23.927 20.863 1.00 96.88 668 SER A N 1
ATOM 5602 C CA . SER A 1 668 ? -35.128 -23.008 19.721 1.00 96.88 668 SER A CA 1
ATOM 5603 C C . SER A 1 668 ? -33.699 -22.835 19.210 1.00 96.88 668 SER A C 1
ATOM 5605 O O . SER A 1 668 ? -33.486 -22.804 18.003 1.00 96.88 668 SER A O 1
ATOM 5607 N N . SER A 1 669 ? -32.707 -22.780 20.104 1.00 97.88 669 SER A N 1
ATOM 5608 C CA . SER A 1 669 ? -31.297 -22.633 19.715 1.00 97.88 669 SER A CA 1
ATOM 5609 C C . SER A 1 669 ? -30.785 -23.848 18.934 1.00 97.88 669 SER A C 1
ATOM 5611 O O . SER A 1 669 ? -30.048 -23.682 17.966 1.00 97.88 669 SER A O 1
ATOM 5613 N N . PHE A 1 670 ? -31.212 -25.062 19.298 1.00 97.94 670 PHE A N 1
ATOM 5614 C CA . PHE A 1 670 ? -30.896 -26.274 18.533 1.00 97.94 670 PHE A CA 1
ATOM 5615 C C . PHE A 1 670 ? -31.620 -26.308 17.181 1.00 97.94 670 PHE A C 1
ATOM 5617 O O . PHE A 1 670 ? -30.990 -26.558 16.152 1.00 97.94 670 PHE A O 1
ATOM 5624 N N . ILE A 1 671 ? -32.928 -26.030 17.170 1.00 97.88 671 ILE A N 1
ATOM 5625 C CA . ILE A 1 671 ? -33.769 -26.125 15.967 1.00 97.88 671 ILE A CA 1
ATOM 5626 C C . ILE A 1 671 ? -33.371 -25.081 14.918 1.00 97.88 671 ILE A C 1
ATOM 5628 O O . ILE A 1 671 ? -33.237 -25.415 13.745 1.00 97.88 671 ILE A O 1
ATOM 5632 N N . LEU A 1 672 ? -33.148 -23.826 15.316 1.00 97.19 672 LEU A N 1
ATOM 5633 C CA . LEU A 1 672 ? -32.861 -22.746 14.368 1.00 97.19 672 LEU A CA 1
ATOM 5634 C C . LEU A 1 672 ? -31.520 -22.940 13.651 1.00 97.19 672 LEU A C 1
ATOM 5636 O O . LEU A 1 672 ? -31.420 -22.662 12.461 1.00 97.19 672 LEU A O 1
ATOM 5640 N N . ILE A 1 673 ? -30.505 -23.464 14.340 1.00 97.69 673 ILE A N 1
ATOM 5641 C CA . ILE A 1 673 ? -29.183 -23.726 13.749 1.00 97.69 673 ILE A CA 1
ATOM 5642 C C . ILE A 1 673 ? -29.162 -25.034 12.943 1.00 97.69 673 ILE A C 1
ATOM 5644 O O . ILE A 1 673 ? -28.290 -25.225 12.095 1.00 97.69 673 ILE A O 1
ATOM 5648 N N . LEU A 1 674 ? -30.143 -25.924 13.146 1.00 97.00 674 LEU A N 1
ATOM 5649 C CA . LEU A 1 674 ? -30.218 -27.215 12.457 1.00 97.00 674 LEU A CA 1
ATOM 5650 C C . LEU A 1 674 ? -30.261 -27.059 10.931 1.00 97.00 674 LEU A C 1
ATOM 5652 O O . LEU A 1 674 ? -29.717 -27.901 10.223 1.00 97.00 674 LEU A O 1
ATOM 5656 N N . CYS A 1 675 ? -30.836 -25.966 10.420 1.00 96.44 675 CYS A N 1
ATOM 5657 C CA . CYS A 1 675 ? -30.879 -25.698 8.983 1.00 96.44 675 CYS A CA 1
ATOM 5658 C C . CYS A 1 675 ? -29.479 -25.649 8.338 1.00 96.44 675 CYS A C 1
ATOM 5660 O O . CYS A 1 675 ? -29.286 -26.254 7.286 1.00 96.44 675 CYS A O 1
ATOM 5662 N N . ASN A 1 676 ? -28.486 -25.037 8.992 1.00 96.44 676 ASN A N 1
ATOM 5663 C CA . ASN A 1 676 ? -27.111 -24.967 8.484 1.00 96.44 676 ASN A CA 1
ATOM 5664 C C . ASN A 1 676 ? -26.430 -26.344 8.480 1.00 96.44 676 ASN A C 1
ATOM 5666 O O . ASN A 1 676 ? -25.643 -26.654 7.585 1.00 96.44 676 ASN A O 1
ATOM 5670 N N . LEU A 1 677 ? -26.753 -27.193 9.463 1.00 96.19 677 LEU A N 1
ATOM 5671 C CA . LEU A 1 677 ? -26.251 -28.566 9.511 1.00 96.19 677 LEU A CA 1
ATOM 5672 C C . LEU A 1 677 ? -26.852 -29.413 8.381 1.00 96.19 677 LEU A C 1
ATOM 5674 O O . LEU A 1 677 ? -26.116 -30.090 7.667 1.00 96.19 677 LEU A O 1
ATOM 5678 N N . LEU A 1 678 ? -28.172 -29.335 8.180 1.00 96.19 678 LEU A N 1
ATOM 5679 C CA . LEU A 1 678 ? -28.878 -30.063 7.118 1.00 96.19 678 LEU A CA 1
ATOM 5680 C C . LEU A 1 678 ? -28.421 -29.633 5.717 1.00 96.19 678 LEU A C 1
ATOM 5682 O O . LEU A 1 678 ? -28.292 -30.468 4.825 1.00 96.19 678 LEU A O 1
ATOM 5686 N N . ASN A 1 679 ? -28.107 -28.349 5.545 1.00 95.94 679 ASN A N 1
ATOM 5687 C CA . ASN A 1 679 ? -27.586 -27.789 4.300 1.00 95.94 679 ASN A CA 1
ATOM 5688 C C . ASN A 1 679 ? -26.093 -28.070 4.058 1.00 95.94 679 ASN A C 1
ATOM 5690 O O . ASN A 1 679 ? -25.575 -27.654 3.022 1.00 95.94 679 ASN A O 1
ATOM 5694 N N . LYS A 1 680 ? -25.414 -28.772 4.981 1.00 94.88 680 LYS A N 1
ATOM 5695 C CA . LYS A 1 680 ? -23.966 -29.045 4.950 1.00 94.88 680 LYS A CA 1
ATOM 5696 C C . LYS A 1 680 ? -23.120 -27.772 4.832 1.00 94.88 680 LYS A C 1
ATOM 5698 O O . LYS A 1 680 ? -22.086 -27.775 4.175 1.00 94.88 680 LYS A O 1
ATOM 5703 N N . ASP A 1 681 ? -23.542 -26.689 5.485 1.00 96.06 681 ASP A N 1
ATOM 5704 C CA . ASP A 1 681 ? -22.816 -25.415 5.437 1.00 96.06 681 ASP A CA 1
ATOM 5705 C C . ASP A 1 681 ? -21.535 -25.425 6.301 1.00 96.06 681 ASP A C 1
ATOM 5707 O O . ASP A 1 681 ? -20.707 -24.520 6.192 1.00 96.06 681 ASP A O 1
ATOM 5711 N N . TYR A 1 682 ? -21.367 -26.439 7.158 1.00 96.19 682 TYR A N 1
ATOM 5712 C CA . TYR A 1 682 ? -20.173 -26.650 7.977 1.00 96.19 682 TYR A CA 1
ATOM 5713 C C . TYR A 1 682 ? -19.145 -27.518 7.249 1.00 96.19 682 TYR A C 1
ATOM 5715 O O . TYR A 1 682 ? -19.438 -28.657 6.871 1.00 96.19 682 TYR A O 1
ATOM 5723 N N . GLU A 1 683 ? -17.920 -27.013 7.137 1.00 94.00 683 GLU A N 1
ATOM 5724 C CA . GLU A 1 683 ? -16.814 -27.723 6.501 1.00 94.00 683 GLU A CA 1
ATOM 5725 C C . GLU A 1 683 ? -15.506 -27.596 7.287 1.00 94.00 683 GLU A C 1
ATOM 5727 O O . GLU A 1 683 ? -15.325 -26.715 8.137 1.00 94.00 683 GLU A O 1
ATOM 5732 N N . TYR A 1 684 ? -14.594 -28.531 7.024 1.00 93.12 684 TYR A N 1
ATOM 5733 C CA . TYR A 1 684 ? -13.236 -28.471 7.540 1.00 93.12 684 TYR A CA 1
ATOM 5734 C C . TYR A 1 684 ? -12.391 -27.558 6.656 1.00 93.12 684 TYR A C 1
ATOM 5736 O O . TYR A 1 684 ? -12.249 -27.798 5.459 1.00 93.12 684 TYR A O 1
ATOM 5744 N N . LEU A 1 685 ? -11.795 -26.537 7.260 1.00 90.38 685 LEU A N 1
ATOM 5745 C CA . LEU A 1 685 ? -10.941 -25.580 6.582 1.00 90.38 685 LEU A CA 1
ATOM 5746 C C . LEU A 1 685 ? -9.468 -25.972 6.782 1.00 90.38 685 LEU A C 1
ATOM 5748 O O . LEU A 1 685 ? -8.911 -25.714 7.856 1.00 90.38 685 LEU A O 1
ATOM 5752 N N . PRO A 1 686 ? -8.803 -26.568 5.773 1.00 84.44 686 PRO A N 1
ATOM 5753 C CA . PRO A 1 686 ? -7.486 -27.181 5.951 1.00 84.44 686 PRO A CA 1
ATOM 5754 C C . PRO A 1 686 ? -6.384 -26.160 6.255 1.00 84.44 686 PRO A C 1
ATOM 5756 O O . PRO A 1 686 ? -5.438 -26.470 6.964 1.00 84.44 686 PRO A O 1
ATOM 5759 N N . PHE A 1 687 ? -6.517 -24.920 5.776 1.00 81.56 687 PHE A N 1
ATOM 5760 C CA . PHE A 1 687 ? -5.515 -23.866 5.989 1.00 81.56 687 PHE A CA 1
ATOM 5761 C C . PHE A 1 687 ? -5.617 -23.165 7.351 1.00 81.56 687 PHE A C 1
ATOM 5763 O O . PHE A 1 687 ? -4.713 -22.411 7.719 1.00 81.56 687 PHE A O 1
ATOM 5770 N N . GLN A 1 688 ? -6.729 -23.352 8.066 1.00 84.50 688 GLN A N 1
ATOM 5771 C CA . GLN A 1 688 ? -6.940 -22.811 9.414 1.00 84.50 688 GLN A CA 1
ATOM 5772 C C . GLN A 1 688 ? -7.126 -23.916 10.464 1.00 84.50 688 GLN A C 1
ATOM 5774 O O . GLN A 1 688 ? -7.448 -23.606 11.612 1.00 84.50 688 GLN A O 1
ATOM 5779 N N . TYR A 1 689 ? -6.993 -25.184 10.056 1.00 88.50 689 TYR A N 1
ATOM 5780 C CA . TYR A 1 689 ? -7.208 -26.385 10.864 1.00 88.50 689 TYR A CA 1
ATOM 5781 C C . TYR A 1 689 ? -8.490 -26.336 11.715 1.00 88.50 689 TYR A C 1
ATOM 5783 O O . TYR A 1 689 ? -8.512 -26.805 12.853 1.00 88.50 689 TYR A O 1
ATOM 5791 N N . ARG A 1 690 ? -9.567 -25.757 11.164 1.00 89.38 690 ARG A N 1
ATOM 5792 C CA . ARG A 1 690 ? -10.811 -25.463 11.890 1.00 89.38 690 ARG A CA 1
ATOM 5793 C C . ARG A 1 690 ? -12.042 -26.008 11.189 1.00 89.38 690 ARG A C 1
ATOM 5795 O O . ARG A 1 690 ? -12.164 -25.931 9.976 1.00 89.38 690 ARG A O 1
ATOM 5802 N N . CYS A 1 691 ? -13.010 -26.422 11.992 1.00 92.50 691 CYS A N 1
ATOM 5803 C CA . CYS A 1 691 ? -14.379 -26.692 11.575 1.00 92.50 691 CYS A CA 1
ATOM 5804 C C . CYS A 1 691 ? -15.249 -25.444 11.704 1.00 92.50 691 CYS A C 1
ATOM 5806 O O . CYS A 1 691 ? -15.523 -25.008 12.823 1.00 92.50 691 CYS A O 1
ATOM 5808 N N . TRP A 1 692 ? -15.653 -24.843 10.585 1.00 95.12 692 TRP A N 1
ATOM 5809 C CA . TRP A 1 692 ? -16.473 -23.629 10.588 1.00 95.12 692 TRP A CA 1
ATOM 5810 C C . TRP A 1 692 ? -17.290 -23.492 9.296 1.00 95.12 692 TRP A C 1
ATOM 5812 O O . TRP A 1 692 ? -17.203 -24.325 8.400 1.00 95.12 692 TRP A O 1
ATOM 5822 N N . ILE A 1 693 ? -18.099 -22.436 9.203 1.00 95.31 693 ILE A N 1
ATOM 5823 C CA . ILE A 1 693 ? -18.712 -22.021 7.934 1.00 95.31 693 ILE A CA 1
ATOM 5824 C C . ILE A 1 693 ? -17.665 -21.205 7.165 1.00 95.31 693 ILE A C 1
ATOM 5826 O O . ILE A 1 693 ? -17.142 -20.220 7.698 1.00 95.31 693 ILE A O 1
ATOM 5830 N N . SER A 1 694 ? -17.334 -21.588 5.933 1.00 93.12 694 SER A N 1
ATOM 5831 C CA . SER A 1 694 ? -16.424 -20.789 5.104 1.00 93.12 694 SER A CA 1
ATOM 5832 C C . SER A 1 694 ? -16.999 -19.404 4.808 1.00 93.12 694 SER A C 1
ATOM 5834 O O . SER A 1 694 ? -18.200 -19.265 4.578 1.00 93.12 694 SER A O 1
ATOM 5836 N N . PHE A 1 695 ? -16.144 -18.373 4.771 1.00 90.44 695 PHE A N 1
ATOM 5837 C CA . PHE A 1 695 ? -16.557 -17.043 4.301 1.00 90.44 695 PHE A CA 1
ATOM 5838 C C . PHE A 1 695 ? -16.986 -17.066 2.826 1.00 90.44 695 PHE A C 1
ATOM 5840 O O . PHE A 1 695 ? -17.765 -16.210 2.415 1.00 90.44 695 PHE A O 1
ATOM 5847 N N . GLU A 1 696 ? -16.540 -18.066 2.059 1.00 89.06 696 G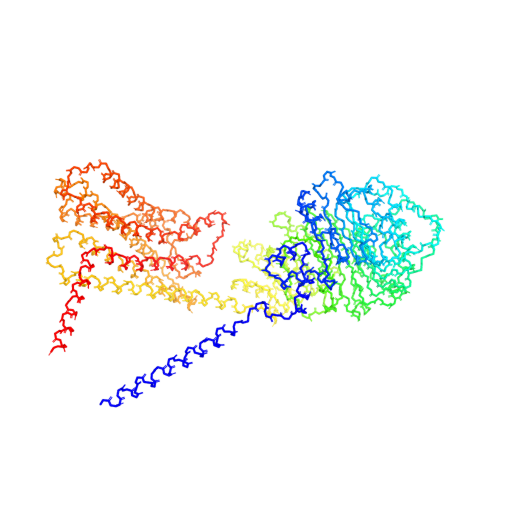LU A N 1
ATOM 5848 C CA . GLU A 1 696 ? -16.978 -18.299 0.679 1.00 89.06 696 GLU A CA 1
ATOM 5849 C C . GLU A 1 696 ? -18.430 -18.810 0.623 1.00 89.06 696 GLU A C 1
ATOM 5851 O O . GLU A 1 696 ? -19.165 -18.507 -0.318 1.00 89.06 696 GLU A O 1
ATOM 5856 N N . ASN A 1 697 ? -18.902 -19.507 1.666 1.00 93.94 697 ASN A N 1
ATOM 5857 C CA . ASN A 1 697 ? -20.303 -19.905 1.802 1.00 93.94 697 ASN A CA 1
ATOM 5858 C C . ASN A 1 697 ? -21.146 -18.751 2.371 1.00 93.94 697 ASN A C 1
ATOM 5860 O O . ASN A 1 697 ? -21.633 -18.780 3.507 1.00 93.94 697 ASN A O 1
ATOM 5864 N N . ILE A 1 698 ? -21.343 -17.722 1.540 1.00 93.94 698 ILE A N 1
ATOM 5865 C CA . ILE A 1 698 ? -22.093 -16.504 1.886 1.00 93.94 698 ILE A CA 1
ATOM 5866 C C . ILE A 1 698 ? -23.501 -16.846 2.395 1.00 93.94 698 ILE A C 1
ATOM 5868 O O . ILE A 1 698 ? -23.974 -16.231 3.349 1.00 93.94 698 ILE A O 1
ATOM 5872 N N . ARG A 1 699 ? -24.164 -17.852 1.808 1.00 95.94 699 ARG A N 1
ATOM 5873 C CA . ARG A 1 699 ? -25.514 -18.279 2.204 1.00 95.94 699 ARG A CA 1
ATOM 5874 C C . ARG A 1 699 ? -25.544 -18.771 3.651 1.00 95.94 699 ARG A C 1
ATOM 5876 O O . ARG A 1 699 ? -26.303 -18.226 4.453 1.00 95.94 699 ARG A O 1
ATOM 5883 N N . GLY A 1 700 ? -24.727 -19.772 3.984 1.00 94.81 700 GLY A N 1
ATOM 5884 C CA . GLY A 1 700 ? -24.685 -20.343 5.333 1.00 94.81 700 GLY A CA 1
ATOM 5885 C C . GLY A 1 700 ? -24.294 -19.299 6.379 1.00 94.81 700 GLY A C 1
ATOM 5886 O O . GLY A 1 700 ? -24.895 -19.216 7.453 1.00 94.81 700 GLY A O 1
ATOM 5887 N N . LEU A 1 701 ? -23.339 -18.430 6.038 1.00 95.12 701 LEU A N 1
ATOM 5888 C CA . LEU A 1 701 ? -22.867 -17.384 6.938 1.00 95.12 701 LEU A CA 1
ATOM 5889 C C . LEU A 1 701 ? -23.910 -16.277 7.157 1.00 95.12 701 LEU A C 1
ATOM 5891 O O . LEU A 1 701 ? -24.059 -15.805 8.285 1.00 95.12 701 LEU A O 1
ATOM 5895 N N . LEU A 1 702 ? -24.666 -15.886 6.124 1.00 94.75 702 LEU A N 1
ATOM 5896 C CA . LEU A 1 702 ? -25.775 -14.935 6.255 1.00 94.75 702 LEU A CA 1
ATOM 5897 C C . LEU A 1 702 ? -26.898 -15.504 7.121 1.00 94.75 702 LEU A C 1
ATOM 5899 O O . LEU A 1 702 ? -27.380 -14.798 8.005 1.00 94.75 702 LEU A O 1
ATOM 5903 N N . ILE A 1 703 ? -27.276 -16.772 6.924 1.00 95.88 703 ILE A N 1
ATOM 5904 C CA . ILE A 1 703 ? -28.297 -17.441 7.747 1.00 95.88 703 ILE A CA 1
ATOM 5905 C C . ILE A 1 703 ? -27.846 -17.489 9.212 1.00 95.88 703 ILE A C 1
ATOM 5907 O O . ILE A 1 703 ? -28.587 -17.061 10.099 1.00 95.88 703 ILE A O 1
ATOM 5911 N N . ALA A 1 704 ? -26.609 -17.930 9.470 1.00 95.88 704 ALA A N 1
ATOM 5912 C CA . ALA A 1 704 ? -26.044 -17.962 10.818 1.00 95.88 704 ALA A CA 1
ATOM 5913 C C . ALA A 1 704 ? -26.021 -16.566 11.459 1.00 95.88 704 ALA A C 1
ATOM 5915 O O . ALA A 1 704 ? -26.459 -16.396 12.594 1.00 95.88 704 ALA A O 1
ATOM 5916 N N . THR A 1 705 ? -25.558 -15.550 10.727 1.00 95.31 705 THR A N 1
ATOM 5917 C CA . THR A 1 705 ? -25.467 -14.168 11.225 1.00 95.31 705 THR A CA 1
ATOM 5918 C C . THR A 1 705 ? -26.852 -13.582 11.503 1.00 95.31 705 THR A C 1
ATOM 5920 O O . THR A 1 705 ? -27.050 -12.907 12.515 1.00 95.31 705 THR A O 1
ATOM 5923 N N . LEU A 1 706 ? -27.835 -13.857 10.645 1.00 96.19 706 LEU A N 1
ATOM 5924 C CA . LEU A 1 706 ? -29.205 -13.390 10.826 1.00 96.19 706 LEU A CA 1
ATOM 5925 C C . LEU A 1 706 ? -29.820 -13.982 12.101 1.00 96.19 706 LEU A C 1
ATOM 5927 O O . LEU A 1 706 ? -30.301 -13.233 12.950 1.00 96.19 706 LEU A O 1
ATOM 5931 N N . ILE A 1 707 ? -29.743 -15.306 12.253 1.00 97.00 707 ILE A N 1
ATOM 5932 C CA . ILE A 1 707 ? -30.347 -16.050 13.365 1.00 97.00 707 ILE A CA 1
ATOM 5933 C C . ILE A 1 707 ? -29.628 -15.767 14.689 1.00 97.00 707 ILE A C 1
ATOM 5935 O O . ILE A 1 707 ? -30.274 -15.441 15.683 1.00 97.00 707 ILE A O 1
ATOM 5939 N N . ILE A 1 708 ? -28.298 -15.889 14.719 1.00 96.69 708 ILE A N 1
ATOM 5940 C CA . ILE A 1 708 ? -27.514 -15.810 15.960 1.00 96.69 708 ILE A CA 1
ATOM 5941 C C . ILE A 1 708 ? -27.368 -14.366 16.432 1.00 96.69 708 ILE A C 1
ATOM 5943 O O . ILE A 1 708 ? -27.377 -14.119 17.635 1.00 96.69 708 ILE A O 1
ATOM 5947 N N . TYR A 1 709 ? -27.207 -13.413 15.511 1.00 95.62 709 TYR A N 1
ATOM 5948 C CA . TYR A 1 709 ? -26.792 -12.055 15.853 1.00 95.62 709 TYR A CA 1
ATOM 5949 C C . TYR A 1 709 ? -27.877 -11.012 15.579 1.00 95.62 709 TYR A C 1
ATOM 5951 O O . TYR A 1 709 ? -28.338 -10.352 16.511 1.00 95.62 709 TYR A O 1
ATOM 5959 N N . ILE A 1 710 ? -28.326 -10.860 14.331 1.00 95.50 710 ILE A N 1
ATOM 5960 C CA . ILE A 1 710 ? -29.192 -9.734 13.937 1.00 95.50 710 ILE A CA 1
ATOM 5961 C C . ILE A 1 710 ? -30.580 -9.830 14.590 1.00 95.50 710 ILE A C 1
ATOM 5963 O O . ILE A 1 710 ? -31.026 -8.873 15.225 1.00 95.50 710 ILE A O 1
ATOM 5967 N N . CYS A 1 711 ? -31.261 -10.972 14.478 1.00 96.75 711 CYS A N 1
ATOM 5968 C CA . CYS A 1 711 ? -32.604 -11.178 15.026 1.00 96.75 711 CYS A CA 1
ATOM 5969 C C . CYS A 1 711 ? -32.698 -10.944 16.548 1.00 96.75 711 CYS A C 1
ATOM 5971 O O . CYS A 1 711 ? -33.547 -10.145 16.969 1.00 96.75 711 CYS A O 1
ATOM 5973 N N . PRO A 1 712 ? -31.861 -11.567 17.403 1.00 96.31 712 PRO A N 1
ATOM 5974 C CA . PRO A 1 712 ? -31.935 -11.331 18.843 1.00 96.31 712 PRO A CA 1
ATOM 5975 C C . PRO A 1 712 ? -31.578 -9.888 19.207 1.00 96.31 712 PRO A C 1
ATOM 5977 O O . PRO A 1 712 ? -32.222 -9.303 20.077 1.00 96.31 712 PRO A O 1
ATOM 5980 N N . LEU A 1 713 ? -30.620 -9.270 18.515 1.00 94.62 713 LEU A N 1
ATOM 5981 C CA . LEU A 1 713 ? -30.207 -7.894 18.782 1.00 94.62 713 LEU A CA 1
ATOM 5982 C C . LEU A 1 713 ? -31.299 -6.876 18.433 1.00 94.62 713 LEU A C 1
ATOM 5984 O O . LEU A 1 713 ? -31.581 -5.983 19.234 1.00 94.62 713 LEU A O 1
ATOM 5988 N N . LEU A 1 714 ? -31.972 -7.050 17.291 1.00 95.62 714 LEU A N 1
ATOM 5989 C CA . LEU A 1 714 ? -33.145 -6.255 16.921 1.00 95.62 714 LEU A CA 1
ATOM 5990 C C . LEU A 1 714 ? -34.287 -6.448 17.920 1.00 95.62 714 LEU A C 1
ATOM 5992 O O . LEU A 1 714 ? -34.899 -5.471 18.345 1.00 95.62 714 LEU A O 1
ATOM 5996 N N . THR A 1 715 ? -34.536 -7.686 18.351 1.00 96.00 715 THR A N 1
ATOM 5997 C CA . THR A 1 715 ? -35.576 -7.989 19.347 1.00 96.00 715 THR A CA 1
ATOM 5998 C C . THR A 1 715 ? -35.302 -7.267 20.668 1.00 96.00 715 THR A C 1
ATOM 6000 O O . THR A 1 715 ? -36.186 -6.608 21.215 1.00 96.00 715 THR A O 1
ATOM 6003 N N . ILE A 1 716 ? -34.059 -7.322 21.157 1.00 93.81 716 ILE A N 1
ATOM 6004 C CA . ILE A 1 716 ? -33.619 -6.608 22.361 1.00 93.81 716 ILE A CA 1
ATOM 6005 C C . ILE A 1 716 ? -33.809 -5.095 22.188 1.00 93.81 716 ILE A C 1
ATOM 6007 O O . ILE A 1 716 ? -34.388 -4.440 23.059 1.00 93.81 716 ILE A O 1
ATOM 6011 N N . LEU A 1 717 ? -33.372 -4.536 21.057 1.00 92.38 717 LEU A N 1
ATOM 6012 C CA . LEU A 1 717 ? -33.483 -3.108 20.766 1.00 92.38 717 LEU A CA 1
ATOM 6013 C C . LEU A 1 717 ? -34.946 -2.642 20.748 1.00 92.38 717 LEU A C 1
ATOM 6015 O O . LEU A 1 717 ? -35.271 -1.643 21.388 1.00 92.38 717 LEU A O 1
ATOM 6019 N N . ILE A 1 718 ? -35.834 -3.382 20.079 1.00 94.88 718 ILE A N 1
ATOM 6020 C CA . ILE A 1 718 ? -37.272 -3.082 20.007 1.00 94.88 718 ILE A CA 1
ATOM 6021 C C . ILE A 1 718 ? -37.891 -3.089 21.409 1.00 94.88 718 ILE A C 1
ATOM 6023 O O . ILE A 1 718 ? -38.590 -2.140 21.775 1.00 94.88 718 ILE A O 1
ATOM 6027 N N . ILE A 1 719 ? -37.589 -4.107 22.225 1.00 94.25 719 ILE A N 1
ATOM 6028 C CA . ILE A 1 719 ? -38.078 -4.199 23.608 1.00 94.25 719 ILE A CA 1
ATOM 6029 C C . ILE A 1 719 ? -37.619 -2.988 24.431 1.00 94.25 719 ILE A C 1
ATOM 6031 O O . ILE A 1 719 ? -38.427 -2.387 25.145 1.00 94.25 719 ILE A O 1
ATOM 6035 N N . TYR A 1 720 ? -36.347 -2.593 24.332 1.00 90.00 720 TYR A N 1
ATOM 6036 C CA . TYR A 1 720 ? -35.830 -1.456 25.098 1.00 90.00 720 TYR A CA 1
ATOM 6037 C C . TYR A 1 720 ? -36.341 -0.106 24.600 1.00 90.00 720 TYR A C 1
ATOM 6039 O O . TYR A 1 720 ? -36.658 0.747 25.429 1.00 90.00 720 TYR A O 1
ATOM 6047 N N . ILE A 1 721 ? -36.490 0.096 23.288 1.00 90.81 721 ILE A N 1
ATOM 6048 C CA . ILE A 1 721 ? -37.124 1.304 22.739 1.00 90.81 721 ILE A CA 1
ATOM 6049 C C . ILE A 1 721 ? -38.553 1.422 23.273 1.00 90.81 721 ILE A C 1
ATOM 6051 O O . ILE A 1 721 ? -38.937 2.483 23.773 1.00 90.81 721 ILE A O 1
ATOM 6055 N N . TYR A 1 722 ? -39.317 0.329 23.242 1.00 93.12 722 TYR A N 1
ATOM 6056 C CA . TYR A 1 722 ? -40.676 0.296 23.772 1.00 93.12 722 TYR A CA 1
ATOM 6057 C C . TYR A 1 722 ? -40.717 0.590 25.281 1.00 93.12 722 TYR A C 1
ATOM 6059 O O . TYR A 1 722 ? -41.523 1.407 25.730 1.00 93.12 722 TYR A O 1
ATOM 6067 N N . LEU A 1 723 ? -39.797 0.017 26.067 1.00 88.94 723 LEU A N 1
ATOM 6068 C CA . LEU A 1 723 ? -39.648 0.315 27.497 1.00 88.94 723 LEU A CA 1
ATOM 6069 C C . LEU A 1 723 ? -39.353 1.799 27.758 1.00 88.94 723 LEU A C 1
ATOM 6071 O O . LEU A 1 723 ? -40.006 2.412 28.603 1.00 88.94 723 LEU A O 1
ATOM 6075 N N . VAL A 1 724 ? -38.409 2.401 27.023 1.00 86.50 724 VAL A N 1
ATOM 6076 C CA . VAL A 1 724 ? -38.089 3.837 27.134 1.00 86.50 724 VAL A CA 1
ATOM 6077 C C . VAL A 1 724 ? -39.324 4.685 26.831 1.00 86.50 724 VAL A C 1
ATOM 6079 O O . VAL A 1 724 ? -39.633 5.613 27.582 1.00 86.50 724 VAL A O 1
ATOM 6082 N N . GLN A 1 725 ? -40.038 4.377 25.745 1.00 88.94 725 GLN A N 1
ATOM 6083 C CA . GLN A 1 725 ? -41.243 5.107 25.350 1.00 88.94 725 GLN A CA 1
ATOM 6084 C C . GLN A 1 725 ? -42.347 4.989 26.408 1.00 88.94 725 GLN A C 1
ATOM 6086 O O . GLN A 1 725 ? -42.963 5.996 26.759 1.00 88.94 725 GLN A O 1
ATOM 6091 N N . HIS A 1 726 ? -42.559 3.794 26.965 1.00 87.19 726 HIS A N 1
ATOM 6092 C CA . HIS A 1 726 ? -43.552 3.559 28.012 1.00 87.19 726 HIS A CA 1
ATOM 6093 C C . HIS A 1 726 ? -43.228 4.327 29.303 1.00 87.19 726 HIS A C 1
ATOM 6095 O O . HIS A 1 726 ? -44.096 4.998 29.869 1.00 87.19 726 HIS A O 1
ATOM 6101 N N . ILE A 1 727 ? -41.963 4.300 29.737 1.00 83.38 727 ILE A N 1
ATOM 6102 C CA . ILE A 1 727 ? -41.501 5.039 30.921 1.00 83.38 727 ILE A CA 1
ATOM 6103 C C . ILE A 1 727 ? -41.662 6.552 30.717 1.00 83.38 727 ILE A C 1
ATOM 6105 O O . ILE A 1 727 ? -42.087 7.245 31.637 1.00 83.38 727 ILE A O 1
ATOM 6109 N N . ARG A 1 728 ? -41.375 7.072 29.514 1.00 83.69 728 ARG A N 1
ATOM 6110 C CA . ARG A 1 728 ? -41.543 8.501 29.192 1.00 83.69 728 ARG A CA 1
ATOM 6111 C C . ARG A 1 728 ? -43.006 8.947 29.147 1.00 83.69 728 ARG A C 1
ATOM 6113 O O . ARG A 1 728 ? -43.290 10.073 29.538 1.00 83.69 728 ARG A O 1
ATOM 6120 N N . ARG A 1 729 ? -43.919 8.096 28.665 1.00 84.00 729 ARG A N 1
ATOM 6121 C CA . ARG A 1 729 ? -45.354 8.418 28.537 1.00 84.00 729 ARG A CA 1
ATOM 6122 C C . ARG A 1 729 ? -46.128 8.326 29.852 1.00 84.00 729 ARG A C 1
ATOM 6124 O O . ARG A 1 729 ? -47.193 8.921 29.958 1.00 84.00 729 ARG A O 1
ATOM 6131 N N . THR A 1 730 ? -45.629 7.593 30.845 1.00 77.88 730 THR A N 1
ATOM 6132 C CA . THR A 1 730 ? -46.342 7.417 32.118 1.00 77.88 730 THR A CA 1
ATOM 6133 C C . THR A 1 730 ? -46.249 8.703 32.966 1.00 77.88 730 THR A C 1
ATOM 6135 O O . THR A 1 730 ? -45.142 9.087 33.350 1.00 77.88 730 THR A O 1
ATOM 6138 N N . PRO A 1 731 ? -47.369 9.392 33.279 1.00 62.72 731 PRO A N 1
ATOM 6139 C CA . PRO A 1 731 ? -47.350 10.689 33.959 1.00 62.72 731 PRO A CA 1
ATOM 6140 C C . PRO A 1 731 ? -46.778 10.606 35.384 1.00 62.72 731 PRO A C 1
ATOM 6142 O O . PRO A 1 731 ? -47.010 9.645 36.120 1.00 62.72 731 PRO A O 1
ATOM 6145 N N . ARG A 1 732 ? -46.058 11.662 35.796 1.00 56.88 732 ARG A N 1
ATOM 6146 C CA . ARG A 1 732 ? -45.299 11.798 37.064 1.00 56.88 732 ARG A CA 1
ATOM 6147 C C . ARG A 1 732 ? -46.134 11.711 38.361 1.00 56.88 732 ARG A C 1
ATOM 6149 O O . ARG A 1 732 ? -45.567 11.810 39.444 1.00 56.88 732 ARG A O 1
ATOM 6156 N N . ILE A 1 733 ? -47.450 11.510 38.274 1.00 51.12 733 ILE A N 1
ATOM 6157 C CA . ILE A 1 733 ? -48.414 11.667 39.379 1.00 51.12 733 ILE A CA 1
ATOM 6158 C C . ILE A 1 733 ? -48.390 10.491 40.386 1.00 51.12 733 ILE A C 1
ATOM 6160 O O . ILE A 1 733 ? -48.832 10.637 41.520 1.00 51.12 733 ILE A O 1
ATOM 6164 N N . LEU A 1 734 ? -47.765 9.348 40.070 1.00 59.84 734 LEU A N 1
ATOM 6165 C CA . LEU A 1 734 ? -47.480 8.292 41.060 1.00 59.84 734 LEU A CA 1
ATOM 6166 C C . LEU A 1 734 ? -46.115 8.513 41.751 1.00 59.84 734 LEU A C 1
ATOM 6168 O O . LEU A 1 734 ? -45.154 7.781 41.509 1.00 59.84 734 LEU A O 1
ATOM 6172 N N . GLN A 1 735 ? -46.027 9.495 42.655 1.00 49.28 735 GLN A N 1
ATOM 6173 C CA . GLN A 1 735 ? -44.806 9.842 43.415 1.00 49.28 735 GLN A CA 1
ATOM 6174 C C . GLN A 1 735 ? -44.186 8.663 44.201 1.00 49.28 735 GLN A C 1
ATOM 6176 O O . GLN A 1 735 ? -42.965 8.573 44.312 1.00 49.28 735 GLN A O 1
ATOM 6181 N N . ARG A 1 736 ? -44.970 7.667 44.650 1.00 55.91 736 ARG A N 1
ATOM 6182 C CA . ARG A 1 736 ? -44.418 6.440 45.277 1.00 55.91 736 ARG A CA 1
ATOM 6183 C C . ARG A 1 736 ? -43.614 5.549 44.311 1.00 55.91 736 ARG A C 1
ATOM 6185 O O . ARG A 1 736 ? -42.812 4.739 44.770 1.00 55.91 736 ARG A O 1
ATOM 6192 N N . ARG A 1 737 ? -43.774 5.698 42.987 1.00 59.69 737 ARG A N 1
ATOM 6193 C CA . ARG A 1 737 ? -43.029 4.933 41.965 1.00 59.69 737 ARG A CA 1
ATOM 6194 C C . ARG A 1 737 ? -41.729 5.603 41.510 1.00 59.69 737 ARG A C 1
ATOM 6196 O O . ARG A 1 737 ? -40.939 4.940 40.848 1.00 59.69 737 ARG A O 1
ATOM 6203 N N . GLN A 1 738 ? -41.436 6.846 41.904 1.00 56.59 738 GLN A N 1
ATOM 6204 C CA . GLN A 1 738 ? -40.207 7.538 41.477 1.00 56.59 738 GLN A CA 1
ATOM 6205 C C . GLN A 1 738 ? -38.923 6.825 41.941 1.00 56.59 738 GLN A C 1
ATOM 6207 O O . GLN A 1 738 ? -38.040 6.594 41.123 1.00 56.59 738 GLN A O 1
ATOM 6212 N N . LYS A 1 739 ? -38.855 6.332 43.189 1.00 60.28 739 LYS A N 1
ATOM 6213 C CA . LYS A 1 739 ? -37.706 5.534 43.684 1.00 60.28 739 LYS A CA 1
ATOM 6214 C C . LYS A 1 739 ? -37.560 4.149 43.032 1.00 60.28 739 LYS A C 1
ATOM 6216 O O . LYS A 1 739 ? -36.489 3.544 43.104 1.00 60.28 739 LYS A O 1
ATOM 6221 N N . ALA A 1 740 ? -38.631 3.586 42.470 1.00 59.97 740 ALA A N 1
ATOM 6222 C CA . ALA A 1 740 ? -38.558 2.347 41.689 1.00 59.97 740 ALA A CA 1
ATOM 6223 C C . ALA A 1 740 ? -38.090 2.653 40.257 1.00 59.97 740 ALA A C 1
ATOM 6225 O O . ALA A 1 740 ? -37.155 2.023 39.774 1.00 59.97 740 ALA A O 1
ATOM 6226 N N . ASN A 1 741 ? -38.634 3.714 39.657 1.00 60.91 741 ASN A N 1
ATOM 6227 C CA . ASN A 1 741 ? -38.275 4.179 38.321 1.00 60.91 741 ASN A CA 1
ATOM 6228 C C . ASN A 1 741 ? -36.824 4.678 38.225 1.00 60.91 741 ASN A C 1
ATOM 6230 O O . ASN A 1 741 ? -36.187 4.438 37.208 1.00 60.91 741 ASN A O 1
ATOM 6234 N N . GLU A 1 742 ? -36.265 5.323 39.256 1.00 67.69 742 GLU A N 1
ATOM 6235 C CA . GLU A 1 742 ? -34.841 5.701 39.283 1.00 67.69 742 GLU A CA 1
ATOM 6236 C C . GLU A 1 742 ? -33.918 4.478 39.302 1.00 67.69 742 GLU A C 1
ATOM 6238 O O . GLU A 1 742 ? -32.932 4.428 38.564 1.00 67.69 742 GLU A O 1
ATOM 6243 N N . ARG A 1 743 ? -34.268 3.452 40.093 1.00 66.81 743 ARG A N 1
ATOM 6244 C CA . ARG A 1 743 ? -33.551 2.169 40.092 1.00 66.81 743 ARG A CA 1
ATOM 6245 C C . ARG A 1 743 ? -33.650 1.493 38.726 1.00 66.81 743 ARG A C 1
ATOM 6247 O O . ARG A 1 743 ? -32.637 1.018 38.219 1.00 66.81 743 ARG A O 1
ATOM 6254 N N . ASP A 1 744 ? -34.820 1.522 38.098 1.00 65.25 744 ASP A N 1
ATOM 6255 C CA . ASP A 1 744 ? -35.024 0.953 36.765 1.00 65.25 744 ASP A CA 1
ATOM 6256 C C . ASP A 1 744 ? -34.307 1.755 35.659 1.00 65.25 744 ASP A C 1
ATOM 6258 O O . ASP A 1 744 ? -33.804 1.161 34.709 1.00 65.25 744 ASP A O 1
ATOM 6262 N N . LEU A 1 745 ? -34.134 3.074 35.808 1.00 69.38 745 LEU A N 1
ATOM 6263 C CA . LEU A 1 745 ? -33.332 3.923 34.911 1.00 69.38 745 LEU A CA 1
ATOM 6264 C C . LEU A 1 745 ? -31.828 3.626 35.004 1.00 69.38 745 LEU A C 1
ATOM 6266 O O . LEU A 1 745 ? -31.139 3.568 33.982 1.00 69.38 745 LEU A O 1
ATOM 6270 N N . ILE A 1 746 ? -31.313 3.398 36.215 1.00 73.50 746 ILE A N 1
ATOM 6271 C CA . ILE A 1 746 ? -29.929 2.944 36.427 1.00 73.50 746 ILE A CA 1
ATOM 6272 C C . ILE A 1 746 ? -29.730 1.563 35.789 1.00 73.50 746 ILE A C 1
ATOM 6274 O O . ILE A 1 746 ? -28.716 1.318 35.133 1.00 73.50 746 ILE A O 1
ATOM 6278 N N . ILE A 1 747 ? -30.716 0.677 35.930 1.00 68.56 747 ILE A N 1
ATOM 6279 C CA . ILE A 1 747 ? -30.709 -0.650 35.307 1.00 68.56 747 ILE A CA 1
ATOM 6280 C C . ILE A 1 747 ? -30.764 -0.538 33.773 1.00 68.56 747 ILE A C 1
ATOM 6282 O O . ILE A 1 747 ? -30.028 -1.247 33.095 1.00 68.56 747 ILE A O 1
ATOM 6286 N N . MET A 1 748 ? -31.537 0.394 33.209 1.00 71.69 748 MET A N 1
ATOM 6287 C CA . MET A 1 748 ? -31.580 0.644 31.761 1.00 71.69 748 MET A CA 1
ATOM 6288 C C . MET A 1 748 ? -30.224 1.091 31.205 1.00 71.69 748 MET A C 1
ATOM 6290 O O . MET A 1 748 ? -29.775 0.545 30.201 1.00 71.69 748 MET A O 1
ATOM 6294 N N . LYS A 1 749 ? -29.521 2.014 31.881 1.00 79.00 749 LYS A N 1
ATOM 6295 C CA . LYS A 1 749 ? -28.155 2.417 31.486 1.00 79.00 749 LYS A CA 1
ATOM 6296 C C . LYS A 1 749 ? -27.194 1.228 31.457 1.00 79.00 749 LYS A C 1
ATOM 6298 O O . LYS A 1 749 ? -26.417 1.083 30.520 1.00 79.00 749 LYS A O 1
ATOM 6303 N N . ARG A 1 750 ? -27.274 0.356 32.464 1.00 79.75 750 ARG A N 1
ATOM 6304 C CA . ARG A 1 750 ? -26.463 -0.865 32.551 1.00 79.75 750 ARG A CA 1
ATOM 6305 C C . ARG A 1 750 ? -26.747 -1.839 31.407 1.00 79.75 750 ARG A C 1
ATOM 6307 O O . ARG A 1 750 ? -25.827 -2.472 30.908 1.00 79.75 750 ARG A O 1
ATOM 6314 N N . ILE A 1 751 ? -27.995 -1.936 30.961 1.00 75.06 751 ILE A N 1
ATOM 6315 C CA . ILE A 1 751 ? -28.354 -2.838 29.864 1.00 75.06 751 ILE A CA 1
ATOM 6316 C C . ILE A 1 751 ? -27.960 -2.263 28.501 1.00 75.06 751 ILE A C 1
ATOM 6318 O O . ILE A 1 751 ? -27.535 -3.020 27.640 1.00 75.06 751 ILE A O 1
ATOM 6322 N N . ILE A 1 752 ? -27.988 -0.942 28.310 1.00 79.56 752 ILE A N 1
ATOM 6323 C CA . ILE A 1 752 ? -27.410 -0.330 27.101 1.00 79.56 752 ILE A CA 1
ATOM 6324 C C . ILE A 1 752 ? -25.928 -0.710 26.972 1.00 79.56 752 ILE A C 1
ATOM 6326 O O . ILE A 1 752 ? -25.492 -1.073 25.885 1.00 79.56 752 ILE A O 1
ATOM 6330 N N . ILE A 1 753 ? -25.176 -0.710 28.079 1.00 84.94 753 ILE A N 1
ATOM 6331 C CA . ILE A 1 753 ? -23.779 -1.176 28.089 1.00 84.94 753 ILE A CA 1
ATOM 6332 C C . ILE A 1 753 ? -23.697 -2.645 27.656 1.00 84.94 753 ILE A C 1
ATOM 6334 O O . ILE A 1 753 ? -22.871 -2.983 26.814 1.00 84.94 753 ILE A O 1
ATOM 6338 N N . LEU A 1 754 ? -24.580 -3.508 28.168 1.00 82.50 754 LEU A N 1
ATOM 6339 C CA . LEU A 1 754 ? -24.638 -4.911 27.754 1.00 82.50 754 LEU A CA 1
ATOM 6340 C C . LEU A 1 754 ? -24.933 -5.057 26.253 1.00 82.50 754 LEU A C 1
ATOM 6342 O O . LEU A 1 754 ? -24.254 -5.815 25.572 1.00 82.50 754 LEU A O 1
ATOM 6346 N N . VAL A 1 755 ? -25.906 -4.312 25.723 1.00 85.44 755 VAL A N 1
ATOM 6347 C CA . VAL A 1 755 ? -26.251 -4.325 24.293 1.00 85.44 755 VAL A CA 1
ATOM 6348 C C . VAL A 1 755 ? -25.067 -3.866 23.446 1.00 85.44 755 VAL A C 1
ATOM 6350 O O . VAL A 1 755 ? -24.770 -4.507 22.446 1.00 85.44 755 VAL A O 1
ATOM 6353 N N . LEU A 1 756 ? -24.346 -2.820 23.859 1.00 88.44 756 LEU A N 1
ATOM 6354 C CA . LEU A 1 756 ? -23.139 -2.358 23.167 1.00 88.44 756 LEU A CA 1
ATOM 6355 C C . LEU A 1 756 ? -22.031 -3.421 23.157 1.00 88.44 756 LEU A C 1
ATOM 6357 O O . LEU A 1 756 ? -21.367 -3.595 22.137 1.00 88.44 756 LEU A O 1
ATOM 6361 N N . ILE A 1 757 ? -21.864 -4.169 24.250 1.00 88.44 757 ILE A N 1
ATOM 6362 C CA . ILE A 1 757 ? -20.921 -5.296 24.311 1.00 88.44 757 ILE A CA 1
ATOM 6363 C C . ILE A 1 757 ? -21.354 -6.409 23.353 1.00 88.44 757 ILE A C 1
ATOM 6365 O O . ILE A 1 757 ? -20.529 -6.906 22.589 1.00 88.44 757 ILE A O 1
ATOM 6369 N N . MET A 1 758 ? -22.646 -6.755 23.330 1.00 87.62 758 MET A N 1
ATOM 6370 C CA . MET A 1 758 ? -23.172 -7.749 22.389 1.00 87.62 758 MET A CA 1
ATOM 6371 C C . MET A 1 758 ? -22.986 -7.299 20.935 1.00 87.62 758 MET A C 1
ATOM 6373 O O . MET A 1 758 ? -22.570 -8.107 20.111 1.00 87.62 758 MET A O 1
ATOM 6377 N N . ILE A 1 759 ? -23.203 -6.013 20.622 1.00 90.38 759 ILE A N 1
ATOM 6378 C CA . ILE A 1 759 ? -22.891 -5.447 19.300 1.00 90.38 759 ILE A CA 1
ATOM 6379 C C . ILE A 1 759 ? -21.406 -5.675 18.980 1.00 90.38 759 ILE A C 1
ATOM 6381 O O . ILE A 1 759 ? -21.087 -6.187 17.907 1.00 90.38 759 ILE A O 1
ATOM 6385 N N . GLY A 1 760 ? -20.512 -5.366 19.922 1.00 89.88 760 GLY A N 1
ATOM 6386 C CA . GLY A 1 760 ? -19.066 -5.525 19.764 1.00 89.88 760 GLY A CA 1
ATOM 6387 C C . GLY A 1 760 ? -18.602 -6.960 19.487 1.00 89.88 760 GLY A C 1
ATOM 6388 O O . GLY A 1 760 ? -17.653 -7.134 18.730 1.00 89.88 760 GLY A O 1
ATOM 6389 N N . ILE A 1 761 ? -19.282 -7.978 20.034 1.00 90.75 761 ILE A N 1
ATOM 6390 C CA . ILE A 1 761 ? -18.966 -9.401 19.790 1.00 90.75 761 ILE A CA 1
ATOM 6391 C C . ILE A 1 761 ? -19.154 -9.774 18.311 1.00 90.75 761 ILE A C 1
ATOM 6393 O O . ILE A 1 761 ? -18.320 -10.467 17.732 1.00 90.75 761 ILE A O 1
ATOM 6397 N N . GLY A 1 762 ? -20.265 -9.356 17.696 1.00 88.50 762 GLY A N 1
ATOM 6398 C CA . GLY A 1 762 ? -20.601 -9.753 16.322 1.00 88.50 762 GLY A CA 1
ATOM 6399 C C . GLY A 1 762 ? -20.009 -8.854 15.236 1.00 88.50 762 GLY A C 1
ATOM 6400 O O . GLY A 1 762 ? -19.856 -9.298 14.096 1.00 88.50 762 GLY A O 1
ATOM 6401 N N . LEU A 1 763 ? -19.644 -7.612 15.577 1.00 91.94 763 LEU A N 1
ATOM 6402 C CA . LEU A 1 763 ? -19.259 -6.591 14.601 1.00 91.94 763 LEU A CA 1
ATOM 6403 C C . LEU A 1 763 ? -18.091 -7.024 13.694 1.00 91.94 763 LEU A C 1
ATOM 6405 O O . LEU A 1 763 ? -18.234 -6.880 12.483 1.00 91.94 763 LEU A O 1
ATOM 6409 N N . PRO A 1 764 ? -16.977 -7.607 14.186 1.00 92.81 764 PRO A N 1
ATOM 6410 C CA . PRO A 1 764 ? -15.883 -8.006 13.297 1.00 92.81 764 PRO A CA 1
ATOM 6411 C C . PRO A 1 764 ? -16.270 -9.096 12.298 1.00 92.81 764 PRO A C 1
ATOM 6413 O O . PRO A 1 764 ? -15.816 -9.049 11.160 1.00 92.81 764 PRO A O 1
ATOM 6416 N N . THR A 1 765 ? -17.154 -10.026 12.680 1.00 90.12 765 THR A N 1
ATOM 6417 C CA . THR A 1 765 ? -17.665 -11.058 11.758 1.00 90.12 765 THR A CA 1
ATOM 6418 C C . THR A 1 765 ? -18.426 -10.415 10.603 1.00 90.12 765 THR A C 1
ATOM 6420 O O . THR A 1 765 ? -18.165 -10.713 9.439 1.00 90.12 765 THR A O 1
ATOM 6423 N N . VAL A 1 766 ? -19.331 -9.488 10.929 1.00 93.38 766 VAL A N 1
ATOM 6424 C CA . VAL A 1 766 ? -20.142 -8.764 9.944 1.00 93.38 766 VAL A CA 1
ATOM 6425 C C . VAL A 1 766 ? -19.256 -7.887 9.057 1.00 93.38 766 VAL A C 1
ATOM 6427 O O . VAL A 1 766 ? -19.394 -7.915 7.838 1.00 93.38 766 VAL A O 1
ATOM 6430 N N . SER A 1 767 ? -18.294 -7.165 9.637 1.00 93.38 767 SER A N 1
ATOM 6431 C CA . SER A 1 767 ? -17.358 -6.317 8.891 1.00 93.38 767 SER A CA 1
ATOM 6432 C C . SER A 1 767 ? -16.491 -7.115 7.917 1.00 93.38 767 SER A C 1
ATOM 6434 O O . SER A 1 767 ? -16.339 -6.704 6.770 1.00 93.38 767 SER A O 1
ATOM 6436 N N . ILE A 1 768 ? -15.945 -8.261 8.338 1.00 92.25 768 ILE A N 1
ATOM 6437 C CA . ILE A 1 768 ? -15.148 -9.135 7.462 1.00 92.25 768 ILE A CA 1
ATOM 6438 C C . ILE A 1 768 ? -16.013 -9.683 6.324 1.00 92.25 768 ILE A C 1
ATOM 6440 O O . ILE A 1 768 ? -15.569 -9.677 5.179 1.00 92.25 768 ILE A O 1
ATOM 6444 N N . LEU A 1 769 ? -17.253 -10.091 6.613 1.00 91.44 769 LEU A N 1
ATOM 6445 C CA . LEU A 1 769 ? -18.197 -10.539 5.590 1.00 91.44 769 LEU A CA 1
ATOM 6446 C C . LEU A 1 769 ? -18.489 -9.435 4.563 1.00 91.44 769 LEU A C 1
ATOM 6448 O O . LEU A 1 769 ? -18.430 -9.690 3.364 1.00 91.44 769 LEU A O 1
ATOM 6452 N N . PHE A 1 770 ? -18.738 -8.199 5.004 1.00 92.75 770 PHE A N 1
ATOM 6453 C CA . PHE A 1 770 ? -18.939 -7.068 4.092 1.00 92.75 770 PHE A CA 1
ATOM 6454 C C . PHE A 1 770 ? -17.696 -6.769 3.249 1.00 92.75 770 PHE A C 1
ATOM 6456 O O . PHE A 1 770 ? -17.819 -6.554 2.045 1.00 92.75 770 PHE A O 1
ATOM 6463 N N . ILE A 1 771 ? -16.502 -6.788 3.851 1.00 90.12 771 ILE A N 1
ATOM 6464 C CA . ILE A 1 771 ? -15.242 -6.611 3.115 1.00 90.12 771 ILE A CA 1
ATOM 6465 C C . ILE A 1 771 ? -15.103 -7.699 2.050 1.00 90.12 771 ILE A C 1
ATOM 6467 O O . ILE A 1 771 ? -14.786 -7.378 0.905 1.00 90.12 771 ILE A O 1
ATOM 6471 N N . TYR A 1 772 ? -15.383 -8.956 2.395 1.00 90.88 772 TYR A N 1
ATOM 6472 C CA . TYR A 1 772 ? -15.319 -10.071 1.456 1.00 90.88 772 TYR A CA 1
ATOM 6473 C C . TYR A 1 772 ? -16.319 -9.906 0.303 1.00 90.88 772 TYR A C 1
ATOM 6475 O O . TYR A 1 772 ? -15.914 -9.986 -0.851 1.00 90.88 772 TYR A O 1
ATOM 6483 N N . ILE A 1 773 ? -17.582 -9.567 0.588 1.00 90.25 773 ILE A N 1
ATOM 6484 C CA . ILE A 1 773 ? -18.613 -9.333 -0.441 1.00 90.25 773 ILE A CA 1
ATOM 6485 C C . ILE A 1 773 ? -18.212 -8.198 -1.400 1.00 90.25 773 ILE A C 1
ATOM 6487 O O . ILE A 1 773 ? -18.456 -8.296 -2.598 1.00 90.25 773 ILE A O 1
ATOM 6491 N N . ILE A 1 774 ? -17.588 -7.126 -0.896 1.00 90.56 774 ILE A N 1
ATOM 6492 C CA . ILE A 1 774 ? -17.212 -5.956 -1.710 1.00 90.56 774 ILE A CA 1
ATOM 6493 C C . ILE A 1 774 ? -15.937 -6.204 -2.524 1.00 90.56 774 ILE A C 1
ATOM 6495 O O . ILE A 1 774 ? -15.839 -5.782 -3.674 1.00 90.56 774 ILE A O 1
ATOM 6499 N N . THR A 1 775 ? -14.929 -6.833 -1.919 1.00 87.00 775 THR A N 1
ATOM 6500 C CA . THR A 1 775 ? -13.577 -6.922 -2.500 1.00 87.00 775 THR A CA 1
ATOM 6501 C C . THR A 1 775 ? -13.273 -8.266 -3.150 1.00 87.00 775 THR A C 1
ATOM 6503 O O . THR A 1 775 ? -12.270 -8.381 -3.852 1.00 87.00 775 THR A O 1
ATOM 6506 N N . ASN A 1 776 ? -14.106 -9.282 -2.902 1.00 86.06 776 ASN A N 1
ATOM 6507 C CA . ASN A 1 776 ? -13.835 -10.689 -3.202 1.00 86.06 776 ASN A CA 1
ATOM 6508 C C . ASN A 1 776 ? -12.467 -11.166 -2.666 1.00 86.06 776 ASN A C 1
ATOM 6510 O O . ASN A 1 776 ? -11.826 -12.050 -3.232 1.00 86.06 776 ASN A O 1
ATOM 6514 N N . TYR A 1 777 ? -11.986 -10.534 -1.590 1.00 81.81 777 TYR A N 1
ATOM 6515 C CA . TYR A 1 777 ? -10.693 -10.800 -0.972 1.00 81.81 777 TYR A CA 1
ATOM 6516 C C . TYR A 1 777 ? -10.881 -11.137 0.506 1.00 81.81 777 TYR A C 1
ATOM 6518 O O . TYR A 1 777 ? -11.408 -10.339 1.285 1.00 81.81 777 TYR A O 1
ATOM 6526 N N . LEU A 1 778 ? -10.429 -12.330 0.900 1.00 83.38 778 LEU A N 1
ATOM 6527 C CA . LEU A 1 778 ? -10.454 -12.782 2.285 1.00 83.38 778 LEU A CA 1
ATOM 6528 C C . LEU A 1 778 ? -9.094 -12.537 2.940 1.00 83.38 778 LEU A C 1
ATOM 6530 O O . LEU A 1 778 ? -8.068 -13.063 2.512 1.00 83.38 778 LEU A O 1
ATOM 6534 N N . ILE A 1 779 ? -9.088 -11.757 4.019 1.00 83.00 779 ILE A N 1
ATOM 6535 C CA . ILE A 1 779 ? -7.882 -11.541 4.82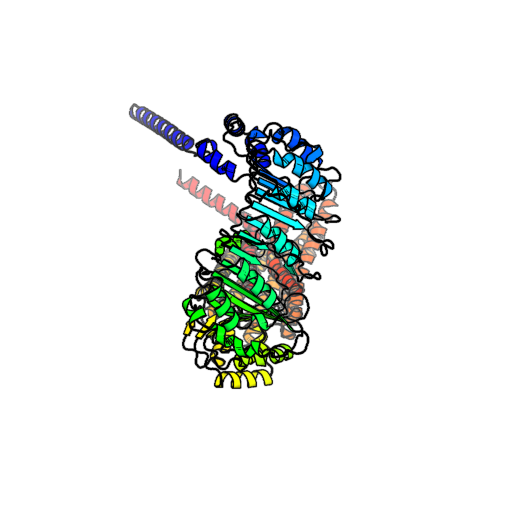1 1.00 83.00 779 ILE A CA 1
ATOM 6536 C C . ILE A 1 779 ? -7.483 -12.879 5.458 1.00 83.00 779 ILE A C 1
ATOM 6538 O O . ILE A 1 779 ? -8.281 -13.491 6.163 1.00 83.00 779 ILE A O 1
ATOM 6542 N N . THR A 1 780 ? -6.232 -13.310 5.282 1.00 80.94 780 THR A N 1
ATOM 6543 C CA . THR A 1 780 ? -5.720 -14.595 5.804 1.00 80.94 780 THR A CA 1
ATOM 6544 C C . THR A 1 780 ? -5.902 -14.769 7.316 1.00 80.94 780 THR A C 1
ATOM 6546 O O . THR A 1 780 ? -6.075 -15.887 7.796 1.00 80.94 780 THR A O 1
ATOM 6549 N N . MET A 1 781 ? -5.919 -13.665 8.069 1.00 87.56 781 MET A N 1
ATOM 6550 C CA . MET A 1 781 ? -6.105 -13.635 9.526 1.00 87.56 781 MET A CA 1
ATOM 6551 C C . MET A 1 781 ? -7.566 -13.460 9.977 1.00 87.56 781 MET A C 1
ATOM 6553 O O . MET A 1 781 ? -7.816 -13.336 11.176 1.00 87.56 781 MET A O 1
ATOM 6557 N N . ALA A 1 782 ? -8.536 -13.459 9.056 1.00 90.75 782 ALA A N 1
ATOM 6558 C CA . ALA A 1 782 ? -9.950 -13.199 9.340 1.00 90.75 782 ALA A CA 1
ATOM 6559 C C . ALA A 1 782 ? -10.512 -14.061 10.484 1.00 90.75 782 ALA A C 1
ATOM 6561 O O . ALA A 1 782 ? -11.080 -13.529 11.437 1.00 90.75 782 ALA A O 1
ATOM 6562 N N . TYR A 1 783 ? -10.293 -15.377 10.433 1.00 91.81 783 TYR A N 1
ATOM 6563 C CA . TYR A 1 783 ? -10.813 -16.321 11.429 1.00 91.81 783 TYR A CA 1
ATOM 6564 C C . TYR A 1 783 ? -10.190 -16.152 12.824 1.00 91.81 783 TYR A C 1
ATOM 6566 O O . TYR A 1 783 ? -10.884 -16.302 13.832 1.00 91.81 783 TYR A O 1
ATOM 6574 N N . HIS A 1 784 ? -8.901 -15.801 12.912 1.00 92.19 784 HIS A N 1
ATOM 6575 C CA . HIS A 1 784 ? -8.249 -15.543 14.202 1.00 92.19 784 HIS A CA 1
ATOM 6576 C C . HIS A 1 784 ? -8.713 -14.207 14.799 1.00 92.19 784 HIS A C 1
ATOM 6578 O O . HIS A 1 784 ? -8.982 -14.134 15.996 1.00 92.19 784 HIS A O 1
ATOM 6584 N N . VAL A 1 785 ? -8.893 -13.168 13.972 1.00 91.88 785 VAL A N 1
ATOM 6585 C CA . VAL A 1 785 ? -9.438 -11.866 14.406 1.00 91.88 785 VAL A CA 1
ATOM 6586 C C . VAL A 1 785 ? -10.883 -12.005 14.888 1.00 91.88 785 VAL A C 1
ATOM 6588 O O . VAL A 1 785 ? -11.227 -11.493 15.955 1.00 91.88 785 VAL A O 1
ATOM 6591 N N . GLN A 1 786 ? -11.717 -12.736 14.143 1.00 93.75 786 GLN A N 1
ATOM 6592 C CA . GLN A 1 786 ? -13.076 -13.091 14.557 1.00 93.75 786 GLN A CA 1
ATOM 6593 C C . GLN A 1 786 ? -13.060 -13.818 15.907 1.00 93.75 786 GLN A C 1
ATOM 6595 O O . GLN A 1 786 ? -13.787 -13.454 16.828 1.00 93.75 786 GLN A O 1
ATOM 6600 N N . GLY A 1 787 ? -12.175 -14.801 16.035 1.00 94.06 787 GLY A N 1
ATOM 6601 C CA . GLY A 1 787 ? -11.922 -15.539 17.259 1.00 94.06 787 GLY A CA 1
ATOM 6602 C C . GLY A 1 787 ? -11.634 -14.709 18.486 1.00 94.06 787 GLY A C 1
ATOM 6603 O O . GLY A 1 787 ? -12.300 -14.842 19.510 1.00 94.06 787 GLY A O 1
ATOM 6604 N N . LEU A 1 788 ? -10.632 -13.843 18.354 1.00 95.25 788 LEU A N 1
ATOM 6605 C CA . LEU A 1 788 ? -10.193 -12.945 19.408 1.00 95.25 788 LEU A CA 1
ATOM 6606 C C . LEU A 1 788 ? -11.321 -12.004 19.829 1.00 95.25 788 LEU A C 1
ATOM 6608 O O . LEU A 1 788 ? -11.548 -11.798 21.019 1.00 95.25 788 LEU A O 1
ATOM 6612 N N . SER A 1 789 ? -12.060 -11.461 18.861 1.00 94.62 789 SER A N 1
ATOM 6613 C CA . SER A 1 789 ? -13.224 -10.624 19.146 1.00 94.62 789 SER A CA 1
ATOM 6614 C C . SER A 1 789 ? -14.292 -11.384 19.930 1.00 94.62 789 SER A C 1
ATOM 6616 O O . SER A 1 789 ? -14.785 -10.868 20.935 1.00 94.62 789 SER A O 1
ATOM 6618 N N . MET A 1 790 ? -14.608 -12.618 19.527 1.00 94.69 790 MET A N 1
ATOM 6619 C CA . MET A 1 790 ? -15.577 -13.453 20.233 1.00 94.69 790 MET A CA 1
ATOM 6620 C C . MET A 1 790 ? -15.108 -13.794 21.651 1.00 94.69 790 MET A C 1
ATOM 6622 O O . MET A 1 790 ? -15.895 -13.666 22.587 1.00 94.69 790 MET A O 1
ATOM 6626 N N . SER A 1 791 ? -13.842 -14.174 21.854 1.00 96.25 791 SER A N 1
ATOM 6627 C CA . SER A 1 791 ? -13.331 -14.546 23.180 1.00 96.25 791 SER A CA 1
ATOM 6628 C C . SER A 1 791 ? -13.256 -13.356 24.136 1.00 96.25 791 SER A C 1
ATOM 6630 O O . SER A 1 791 ? -13.701 -13.455 25.278 1.00 96.25 791 SER A O 1
ATOM 6632 N N . VAL A 1 792 ? -12.749 -12.208 23.671 1.00 95.56 792 VAL A N 1
ATOM 6633 C CA . VAL A 1 792 ? -12.702 -10.965 24.461 1.00 95.56 792 VAL A CA 1
ATOM 6634 C C . VAL A 1 792 ? -14.115 -10.472 24.761 1.00 95.56 792 VAL A C 1
ATOM 6636 O O . VAL A 1 792 ? -14.414 -10.035 25.873 1.00 95.56 792 VAL A O 1
ATOM 6639 N N . GLY A 1 793 ? -15.015 -10.564 23.789 1.00 93.75 793 GLY A N 1
ATOM 6640 C CA . GLY A 1 793 ? -16.398 -10.154 23.952 1.00 93.75 793 GLY A CA 1
ATOM 6641 C C . GLY A 1 793 ? -17.179 -11.039 24.935 1.00 93.75 793 GLY A C 1
ATOM 6642 O O . GLY A 1 793 ? -17.895 -10.528 25.791 1.00 93.75 793 GLY A O 1
ATOM 6643 N N . VAL A 1 794 ? -16.975 -12.358 24.909 1.00 94.75 794 VAL A N 1
ATOM 6644 C CA . VAL A 1 794 ? -17.562 -13.298 25.883 1.00 94.75 794 VAL A CA 1
ATOM 6645 C C . VAL A 1 794 ? -16.982 -13.081 27.291 1.00 94.75 794 VAL A C 1
ATOM 6647 O O . VAL A 1 794 ? -17.734 -13.060 28.267 1.00 94.75 794 VAL A O 1
ATOM 6650 N N . PHE A 1 795 ? -15.678 -12.813 27.404 1.00 96.31 795 PHE A N 1
ATOM 6651 C CA . PHE A 1 795 ? -15.023 -12.449 28.667 1.00 96.31 795 PHE A CA 1
ATOM 6652 C C . PHE A 1 795 ? -15.579 -11.151 29.265 1.00 96.31 795 PHE A C 1
ATOM 6654 O O . PHE A 1 795 ? -15.968 -11.101 30.436 1.00 96.31 795 PHE A O 1
ATOM 6661 N N . THR A 1 796 ? -15.663 -10.095 28.453 1.00 94.06 796 THR A N 1
ATOM 6662 C CA . THR A 1 796 ? -16.221 -8.806 28.882 1.00 94.06 796 THR A CA 1
ATOM 6663 C C . THR A 1 796 ? -17.696 -8.932 29.246 1.00 94.06 796 THR A C 1
ATOM 6665 O O . THR A 1 796 ? -18.104 -8.387 30.270 1.00 94.06 796 THR A O 1
ATOM 6668 N N . ALA A 1 797 ? -18.484 -9.714 28.500 1.00 91.88 797 ALA A N 1
ATOM 6669 C CA . ALA A 1 797 ? -19.872 -10.002 28.842 1.00 91.88 797 ALA A CA 1
ATOM 6670 C C . ALA A 1 797 ? -19.992 -10.681 30.215 1.00 91.88 797 ALA A C 1
ATOM 6672 O O . ALA A 1 797 ? -20.776 -10.216 31.042 1.00 91.88 797 ALA A O 1
ATOM 6673 N N . ALA A 1 798 ? -19.193 -11.715 30.505 1.00 94.44 798 ALA A N 1
ATOM 6674 C CA . ALA A 1 798 ? -19.221 -12.407 31.797 1.00 94.44 798 ALA A CA 1
ATOM 6675 C C . ALA A 1 798 ? -18.932 -11.461 32.977 1.00 94.44 798 ALA A C 1
ATOM 6677 O O . ALA A 1 798 ? -19.656 -11.461 33.974 1.00 94.44 798 ALA A O 1
ATOM 6678 N N . ILE A 1 799 ? -17.925 -10.593 32.845 1.00 92.88 799 ILE A N 1
ATOM 6679 C CA . ILE A 1 799 ? -17.594 -9.587 33.865 1.00 92.88 799 ILE A CA 1
ATOM 6680 C C . ILE A 1 799 ? -18.718 -8.555 33.996 1.00 92.88 799 ILE A C 1
ATOM 6682 O O . ILE A 1 799 ? -19.169 -8.242 35.101 1.00 92.88 799 ILE A O 1
ATOM 6686 N N . CYS A 1 800 ? -19.204 -8.023 32.876 1.00 90.19 800 CYS A N 1
ATOM 6687 C CA . CYS A 1 800 ? -20.253 -7.015 32.881 1.00 90.19 800 CYS A CA 1
ATOM 6688 C C . CYS A 1 800 ? -21.557 -7.556 33.466 1.00 90.19 800 CYS A C 1
ATOM 6690 O O . CYS A 1 800 ? -22.181 -6.848 34.250 1.00 90.19 800 CYS A O 1
ATOM 6692 N N . PHE A 1 801 ? -21.948 -8.804 33.200 1.00 88.19 801 PHE A N 1
ATOM 6693 C CA . PHE A 1 801 ? -23.116 -9.416 33.839 1.00 88.19 801 PHE A CA 1
ATOM 6694 C C . PHE A 1 801 ? -22.992 -9.468 35.366 1.00 88.19 801 PHE A C 1
ATOM 6696 O O . PHE A 1 801 ? -23.984 -9.226 36.065 1.00 88.19 801 PHE A O 1
ATOM 6703 N N . ALA A 1 802 ? -21.792 -9.711 35.898 1.00 87.44 802 ALA A N 1
ATOM 6704 C CA . ALA A 1 802 ? -21.535 -9.707 37.338 1.00 87.44 802 ALA A CA 1
ATOM 6705 C C . ALA A 1 802 ? -21.756 -8.315 37.954 1.00 87.44 802 ALA A C 1
ATOM 6707 O O . ALA A 1 802 ? -22.392 -8.188 39.000 1.00 87.44 802 ALA A O 1
ATOM 6708 N N . PHE A 1 803 ? -21.287 -7.261 37.280 1.00 84.44 803 PHE A N 1
ATOM 6709 C CA . PHE A 1 803 ? -21.450 -5.878 37.740 1.00 84.44 803 PHE A CA 1
ATOM 6710 C C . PHE A 1 803 ? -22.844 -5.308 37.474 1.00 84.44 803 PHE A C 1
ATOM 6712 O O . PHE A 1 803 ? -23.343 -4.482 38.233 1.00 84.44 803 PHE A O 1
ATOM 6719 N N . ILE A 1 804 ? -23.504 -5.715 36.398 1.00 84.06 804 ILE A N 1
ATOM 6720 C CA . ILE A 1 804 ? -24.817 -5.184 36.042 1.00 84.06 804 ILE A CA 1
ATOM 6721 C C . ILE A 1 804 ? -25.877 -5.711 37.009 1.00 84.06 804 ILE A C 1
AT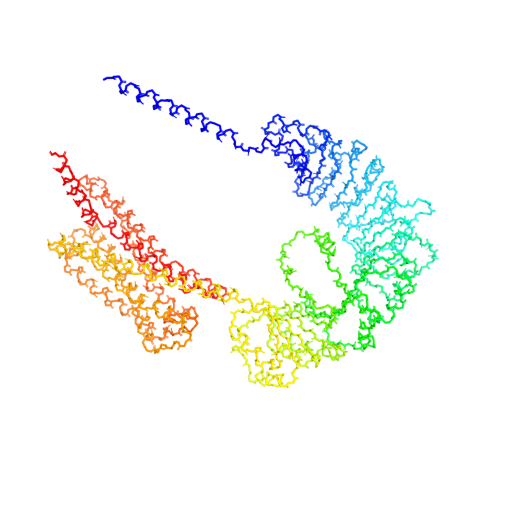OM 6723 O O . ILE A 1 804 ? -26.767 -4.950 37.403 1.00 84.06 804 ILE A O 1
ATOM 6727 N N . THR A 1 805 ? -25.752 -6.970 37.432 1.00 83.31 805 THR A N 1
ATOM 6728 C CA . THR A 1 805 ? -26.729 -7.650 38.285 1.00 83.31 805 THR A CA 1
ATOM 6729 C C . THR A 1 805 ? -26.623 -7.155 39.734 1.00 83.31 805 THR A C 1
ATOM 6731 O O . THR A 1 805 ? -25.678 -7.507 40.441 1.00 83.31 805 THR A O 1
ATOM 6734 N N . PRO A 1 806 ? -27.595 -6.365 40.234 1.00 79.50 806 PRO A N 1
ATOM 6735 C CA . PRO A 1 806 ? -27.483 -5.712 41.541 1.00 79.50 806 PRO A CA 1
ATOM 6736 C C . PRO A 1 806 ? -27.400 -6.709 42.705 1.00 79.50 806 PRO A C 1
ATOM 6738 O O . PRO A 1 806 ? -26.707 -6.451 43.678 1.00 79.50 806 PRO A O 1
ATOM 6741 N N . GLN A 1 807 ? -28.045 -7.870 42.579 1.00 79.00 807 GLN A N 1
ATOM 6742 C CA . GLN A 1 807 ? -28.019 -8.938 43.588 1.00 79.00 807 GLN A CA 1
ATOM 6743 C C . GLN A 1 807 ? -26.615 -9.538 43.757 1.00 79.00 807 GLN A C 1
ATOM 6745 O O . GLN A 1 807 ? -26.208 -9.872 44.864 1.00 79.00 807 GLN A O 1
ATOM 6750 N N . ILE A 1 808 ? -25.852 -9.632 42.664 1.00 81.06 808 ILE A N 1
ATOM 6751 C CA . ILE A 1 808 ? -24.463 -10.101 42.693 1.00 81.06 808 ILE A CA 1
ATOM 6752 C C . ILE A 1 808 ? -23.557 -9.013 43.284 1.00 81.06 808 ILE A C 1
ATOM 6754 O O . ILE A 1 808 ? -22.709 -9.308 44.125 1.00 81.06 808 ILE A O 1
ATOM 6758 N N . GLN A 1 809 ? -23.771 -7.744 42.914 1.00 82.56 809 GLN A N 1
ATOM 6759 C CA . GLN A 1 809 ? -23.061 -6.618 43.534 1.00 82.56 809 GLN A CA 1
ATOM 6760 C C . GLN A 1 809 ? -23.276 -6.566 45.049 1.00 82.56 809 GLN A C 1
ATOM 6762 O O . GLN A 1 809 ? -22.340 -6.288 45.797 1.00 82.56 809 GLN A O 1
ATOM 6767 N N . GLU A 1 810 ? -24.490 -6.865 45.511 1.00 81.06 810 GLU A N 1
ATOM 6768 C CA . GLU A 1 810 ? -24.805 -6.871 46.933 1.00 81.06 810 GLU A CA 1
ATOM 6769 C C . GLU A 1 810 ? -23.964 -7.908 47.692 1.00 81.06 810 GLU A C 1
ATOM 6771 O O . GLU A 1 810 ? -23.370 -7.554 48.710 1.00 81.06 810 GLU A O 1
ATOM 6776 N N . ILE A 1 811 ? -23.778 -9.119 47.145 1.00 79.44 811 ILE A N 1
ATOM 6777 C CA . ILE A 1 811 ? -22.862 -10.129 47.712 1.00 79.44 811 ILE A CA 1
ATOM 6778 C C . ILE A 1 811 ? -21.441 -9.564 47.847 1.00 79.44 811 ILE A C 1
ATOM 6780 O O . ILE A 1 811 ? -20.814 -9.703 48.902 1.00 79.44 811 ILE A O 1
ATOM 6784 N N . PHE A 1 812 ? -20.926 -8.912 46.800 1.00 78.12 812 PHE A N 1
ATOM 6785 C CA . PHE A 1 812 ? -19.579 -8.335 46.823 1.00 78.12 812 PHE A CA 1
ATOM 6786 C C . PHE A 1 812 ? -19.429 -7.261 47.906 1.00 78.12 812 PHE A C 1
ATOM 6788 O O . PHE A 1 812 ? -18.441 -7.254 48.644 1.00 78.12 812 PHE A O 1
ATOM 6795 N N . THR A 1 813 ? -20.435 -6.399 48.057 1.00 77.88 813 THR A N 1
ATOM 6796 C CA . THR A 1 813 ? -20.421 -5.326 49.062 1.00 77.88 813 THR A CA 1
ATOM 6797 C C . THR A 1 813 ? -20.649 -5.821 50.496 1.00 77.88 813 THR A C 1
ATOM 6799 O O . THR A 1 813 ? -20.025 -5.301 51.423 1.00 77.88 813 THR A O 1
ATOM 6802 N N . GLN A 1 814 ? -21.480 -6.847 50.715 1.00 69.06 814 GLN A N 1
ATOM 6803 C CA . GLN A 1 814 ? -21.713 -7.426 52.046 1.00 69.06 814 GLN A CA 1
ATOM 6804 C C . GLN A 1 814 ? -20.461 -8.127 52.591 1.00 69.06 814 GLN A C 1
ATOM 6806 O O . GLN A 1 814 ? -20.132 -7.962 53.768 1.00 69.06 814 GLN A O 1
ATOM 6811 N N . LYS A 1 815 ? -19.696 -8.823 51.736 1.00 59.09 815 LYS A N 1
ATOM 6812 C CA . LYS A 1 815 ? -18.398 -9.402 52.121 1.00 59.09 815 LYS A CA 1
ATOM 6813 C C . LYS A 1 815 ? -17.371 -8.338 52.507 1.00 59.09 815 LYS A C 1
ATOM 6815 O O . LYS A 1 815 ? -16.655 -8.527 53.486 1.00 59.09 815 LYS A O 1
ATOM 6820 N N . GLN A 1 816 ? -17.322 -7.209 51.795 1.00 58.44 816 GLN A N 1
ATOM 6821 C CA . GLN A 1 816 ? -16.456 -6.089 52.181 1.00 58.44 816 GLN A CA 1
ATOM 6822 C C . GLN A 1 816 ? -16.804 -5.569 53.580 1.00 58.44 816 GLN A C 1
ATOM 6824 O O . GLN A 1 816 ? -15.902 -5.377 54.390 1.00 58.44 816 GLN A O 1
ATOM 6829 N N . ARG A 1 817 ? -18.092 -5.420 53.914 1.00 54.28 817 ARG A N 1
ATOM 6830 C CA . ARG A 1 817 ? -18.501 -4.979 55.260 1.00 54.28 817 ARG A CA 1
ATOM 6831 C C . ARG A 1 817 ? -18.089 -5.963 56.359 1.00 54.28 817 ARG A C 1
ATOM 6833 O O . ARG A 1 817 ? -17.608 -5.512 57.391 1.00 54.28 817 ARG A O 1
ATOM 6840 N N . GLN A 1 818 ? -18.197 -7.274 56.123 1.00 54.44 818 GLN A N 1
ATOM 6841 C CA . GLN A 1 818 ? -17.769 -8.296 57.091 1.00 54.44 818 GLN A CA 1
ATOM 6842 C C . GLN A 1 818 ? -16.241 -8.361 57.275 1.00 54.44 818 GLN A C 1
ATOM 6844 O O . GLN A 1 818 ? -15.763 -8.538 58.396 1.00 54.44 818 GLN A O 1
ATOM 6849 N N . VAL A 1 819 ? -15.460 -8.172 56.205 1.00 55.56 819 VAL A N 1
ATOM 6850 C CA . VAL A 1 819 ? -13.987 -8.132 56.286 1.00 55.56 819 VAL A CA 1
ATOM 6851 C C . VAL A 1 819 ? -13.511 -6.866 57.003 1.00 55.56 819 VAL A C 1
ATOM 6853 O O . VAL A 1 819 ? -12.652 -6.956 57.876 1.00 55.56 819 VAL A O 1
ATOM 6856 N N . TYR A 1 820 ? -14.107 -5.703 56.720 1.00 48.59 820 TYR A N 1
ATOM 6857 C CA . TYR A 1 820 ? -13.776 -4.465 57.433 1.00 48.59 820 TYR A CA 1
ATOM 6858 C C . TYR A 1 820 ? -14.155 -4.526 58.920 1.00 48.59 820 TYR A C 1
ATOM 6860 O O . TYR A 1 820 ? -13.372 -4.073 59.750 1.00 48.59 820 TYR A O 1
ATOM 6868 N N . SER A 1 821 ? -15.286 -5.142 59.291 1.00 49.03 821 SER A N 1
ATOM 6869 C CA . SER A 1 821 ? -15.623 -5.331 60.710 1.00 49.03 821 SER A CA 1
ATOM 6870 C C . SER A 1 821 ? -14.652 -6.271 61.436 1.00 49.03 821 SER A C 1
ATOM 6872 O O . SER A 1 821 ? -14.326 -6.022 62.590 1.00 49.03 821 SER A O 1
ATOM 6874 N N . LEU A 1 822 ? -14.132 -7.308 60.768 1.00 48.25 822 LEU A N 1
ATOM 6875 C CA . LEU A 1 822 ? -13.140 -8.225 61.349 1.00 48.25 822 LEU A CA 1
ATOM 6876 C C . LEU A 1 822 ? -11.749 -7.589 61.502 1.00 48.25 822 LEU A C 1
ATOM 6878 O O . LEU A 1 822 ? -11.058 -7.876 62.477 1.00 48.25 822 LEU A O 1
ATOM 6882 N N . VAL A 1 823 ? -11.345 -6.705 60.585 1.00 50.91 823 VAL A N 1
ATOM 6883 C CA . VAL A 1 823 ? -10.083 -5.951 60.706 1.00 50.91 823 VAL A CA 1
ATOM 6884 C C . VAL A 1 823 ? -10.161 -4.926 61.842 1.00 50.91 823 VAL A C 1
ATOM 6886 O O . VAL A 1 823 ? -9.205 -4.799 62.597 1.00 50.91 823 VAL A O 1
ATOM 6889 N N . VAL A 1 824 ? -11.306 -4.261 62.029 1.00 48.75 824 VAL A N 1
ATOM 6890 C CA . VAL A 1 824 ? -11.500 -3.273 63.109 1.00 48.75 824 VAL A CA 1
ATOM 6891 C C . VAL A 1 824 ? -11.574 -3.924 64.499 1.00 48.75 824 VAL A C 1
ATOM 6893 O O . VAL A 1 824 ? -11.117 -3.327 65.471 1.00 48.75 824 VAL A O 1
ATOM 6896 N N . ILE A 1 825 ? -12.083 -5.157 64.609 1.00 49.78 825 ILE A N 1
ATOM 6897 C CA . ILE A 1 825 ? -12.134 -5.899 65.885 1.00 49.78 825 ILE A CA 1
ATOM 6898 C C . ILE A 1 825 ? -10.757 -6.457 66.286 1.00 49.78 825 ILE A C 1
ATOM 6900 O O . ILE A 1 825 ? -10.519 -6.665 67.467 1.00 49.78 825 ILE A O 1
ATOM 6904 N N . ARG A 1 826 ? -9.821 -6.651 65.345 1.00 41.22 826 ARG A N 1
ATOM 6905 C CA . ARG A 1 826 ? -8.459 -7.142 65.646 1.00 41.22 826 ARG A CA 1
ATOM 6906 C C . ARG A 1 826 ? -7.454 -6.031 65.994 1.00 41.22 826 ARG A C 1
ATOM 6908 O O . ARG A 1 826 ? -6.305 -6.332 66.295 1.00 41.22 826 ARG A O 1
ATOM 6915 N N . THR A 1 827 ? -7.875 -4.767 65.916 1.00 45.53 827 THR A N 1
ATOM 6916 C CA . THR A 1 827 ? -7.080 -3.568 66.258 1.00 45.53 827 THR A CA 1
ATOM 6917 C C . THR A 1 827 ? -7.571 -2.845 67.520 1.00 45.53 827 THR A C 1
ATOM 6919 O O . THR A 1 827 ? -7.177 -1.707 67.770 1.00 45.53 827 THR A O 1
ATOM 6922 N N . ARG A 1 828 ? -8.437 -3.484 68.306 1.00 38.25 828 ARG A N 1
ATOM 6923 C CA . ARG A 1 828 ? -8.689 -3.167 69.717 1.00 38.25 828 ARG A CA 1
ATOM 6924 C C . ARG A 1 828 ? -8.220 -4.347 70.546 1.00 38.25 828 ARG A C 1
ATOM 6926 O O . ARG A 1 828 ? -7.776 -4.084 71.680 1.00 38.25 828 ARG A O 1
#

Radius of gyration: 40.47 Å; chains: 1; bounding box: 88×83×120 Å

Organism: NCBI:txid433720

InterPro domains:
  IPR001810 F-box domain [PS50181] (29-76)
  IPR017452 GPCR, rhodopsin-like, 7TM [PS50262] (554-813)
  IPR032675 Leucine-rich repeat domain superfamily [G3DSA:3.80.10.10] (247-536)

Secondary structure (DSSP, 8-state):
-HHHHHHHHHHHHHHHHHHHHHHHHHTT---GGGS-HHHHHHHHHHS-HHHHHHHHTTT-HHHHHHHHSTT--EEEE-TT--HHHHHHHIIIIITTTTTTEEEEEEE-TT-SS-GGGT----TT-TT--EEEEEEE-HHHHHHHHHHHTT-TT--EEEEEES---S-HHHHHHHHHT-TT--EEEEEE------S-----SS------SEEEEEEEEEHHHHHHHHHT-TT--EEEEEEEE--SS-----PPP--TT--EEEEEEEES-HHHHHHHHHHHGGG-SEEEEEEES-GGGG-HHHHHHHHHHH-TT--EEEEEEEEEESS-----HHHHTGGGGGSHHHHHTTEEEEEEEE--SSS-EEEEEEEEES-TTTHHHHHHHHHTTS--------S---S--SS-EEEE----SSS--THHHHHHHHHHHHS---EEEE--TT--HHHHHHHHHT-TT--EEEEEE--GGGGGG--HHHHHHHHHHHHH----EEEEEE---HHHHHHHHHH-TT--EEE---HHHHHHHHHHHHHHHHHHHHHHHHHHHHHHHHHHHHHHH-SSGGG-HHHHHHHHHHHHHHHHHHHHHHHHHHHHHHHH-TT----HHHHHHHHHHHHHHHHHHHHHHHHHHHHHHHHHTSTT-GGGGSHHHHHHHHHHHHHHHHHHHHHHHHTT-EEEETTTTEEEE-TT-HHHHHHHHIIIIIHHHHHHHHHHHHHHHHHHHS-TT-GGGHHHHHHHHHHHHHHHHHHHHHHHHHHHHHHHHHHHHHHS---TTHHHHHHHHHHHHHHHHHHHHHHH-HHHHHHHHHHHHHHHHHHHHTT-

Sequence (828 aa):
MNQSKQNRMAMMEFENNKRKKLQRIYERKNCIENLPNEIFYEIFDYLEGCLLYEAFSNLNYRFQQLLIDSSVRLKINFVSYSGLLLEQRSKHIVIPKRHQIISFNFDNAFGESPIFTWFPINSQFNRLESITLRDIRTGELLLLLVDLVFLPRLFSLTIYLHKTSKDLSYLYKLIFNLPKLKYHKLSFRGLKINNPLLMATNKQLSTIEYLVIDHICTLNEFITILSYTPRLSHLICK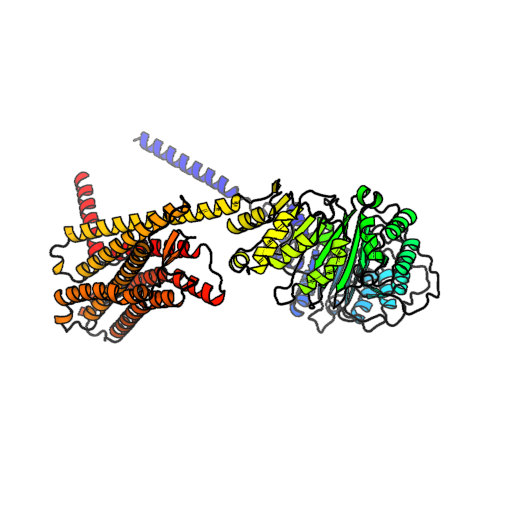QIVKSNQIMKQQIPIKLIHLTHMCIRYCYLRFDELEDLIKKIGSQFHKLRIHTYKDFTYLDADRWEQLIIQHMPKLHLFRFKYTEMINEHLQITPCHTQINRFHSLFWSQRQWVFNLSIDTDNQQAIAIVYSIHSCRKKQDEFDQYLNDNIRMDNRKSIQQIITPYSQSNQLTVVKLPTIDIKESCINIIQPILLLTSITVLNIAYNKISVAILLKLIDFLPNLDYLLVKSFTVSQLRTLSKEELATVRLTSTTNKITRVNFQQITELAEMQFFMNICPHMQHLVNITKLQLINTMNIKIFLDIIILIFLSLTFFICLWILILILRYFRPLISNISILLTCNTYVTLSFTCMAMFITYIYNLYGDIYSHVSINNNWCQLLAYFVNVCFCALYYSCVLHSIFRLVRVVFYKLKILQSTHFFLITIVIQWLSSFILILCNLLNKDYEYLPFQYRCWISFENIRGLLIATLIIYICPLLTILIIYIYLVQHIRRTPRILQRRQKANERDLIIMKRIIILVLIMIGIGLPTVSILFIYIITNYLITMAYHVQGLSMSVGVFTAAICFAFITPQIQEIFTQKQRQVYSLVVIRTR

pLDDT: mean 80.46, std 15.76, range [25.48, 98.19]

Foldseek 3Di:
DVVVVVVVVVVVVVVVVVVVVVVVVVVPPPDPVPDDLVVVLVVLVVDAQLVLCVVQCPDDPVSVVSNVDLSHAHAHEAPPDDPVVLLVCCVPPCPVCLCRYAEYADAPPHDPDDSCVSDQPACSSQNHAEYAYHQDAPVSLVVNLVRLLNHPHHAYYHYEHEEDPDACLVVLQSVQSNARHAYYAYAYDYDDDPDANPHDPDDRAGNHQEYHAHDEDEPRNVVVSQLRHQNHQEYAYAHYAHDPDDPPDDRQGHNQRHAYYAYNEYHDAPVSVLVVLQRHQQRYQEYHDEYEDHLVVLQPVVVVVSCVPRHVNHLWYKYKYKYWADPADDDDPSLLNNQVCLPPSNVVSLWAWEWEWDDDDDNIIIIMIIIGHPPPPPVVVVVCVVPPPDDDDDPDDDDDDDPDRRFYEYEYQDDDPDDPDPVVVVNCLVSLLSDQHAEYAYNDAEDALVNVLSSQVSRQNHAEYEEAHYDCVRVVPDDPVSVVSLQVQQVRGQHQYYEYNDDDDPVVVVSVCSNPVNHNYYPDPCPVVVVVVLVVLLVLLVLLLVLLVVLLVLLVVLLVVLVVPDPPQLVDLLSVLLNQLSVLLNQLSVLLNVQSVLLSVCSVPVPDDDDWVVLLVSQLSNLLSLQLNLVSLLLVLVQLLCVQPVVVPVVCVHSVNSVVVNVVSSVCSNVQSVVCSVVVQWGQDSLRSGTYRDLVPLVSLVSSCVNNAVVSLVSSVVSLVVVVVVLVPDDCPPVVCPVVVVVVVLLSVLVVVLSVLSCQLCVLVVVQSVCCVVPVDHDSCSVSVNSSSNSVSSSVNSVSSCVSSVVNVVSVVVVVVVVVVVVVVVVD